Protein AF-A0ABD5VIL3-F1 (afdb_monomer_lite)

Sequence (957 aa):
MATGFDIGTRGFRVARGDPEAPAVSETSPLYLEIDDADFAETDLSKSALTTVRVGDATYVVGPDATRAAAAVGGTPERLLEHGVLADREGVADVFAALASDFLGDPEDGAEDDADGGDGDARLAYSVPGSTVDASLPTAAHRETVRRVLADLGYEPTPIASGFAVVYDALADANLTGVGVAVEAESTTVALVYYGVPVLAFSVAKGGDWVAEQAASATGEPVDQVRGVQARTTIESSGGGDAVEDALARGYDALVGDVVAATVEEATEGDVREGVSVPVVVGGEAAVPGVEVLAAGRFDECALDLRVTEAQLVDDPAVSVARGALAAAADDVDAFEDVTWGADGGFRGSGGIAAATTDDAPEDDAEDSSTRETDRDPEPVPESSATDSDGTATAAADDAAITKLFDRLANRDAEIADLTDRLDDVADRLAEIQADMATGERVDTVEDDVASVAGEVDRVDEDVERVEDAVDRVNEDVDRVEDEVEETQVGVADLQGELSALDDRLADVGDALDDLEARLAADVSDLEADVDGVDDDVAALGDDVAALDDDVTRVDEEIDALDSTVSTLDGEVDALDARAADAETVASLAADVESTRDAVDADLEALGEDLHAVENALDELDATVESVAGDVAAVDDRAGSLASTTERLDDRLAEHEERVDDVADRTESVADRTDAVTDRVAGLSERLDDRADDLSSRVDAVDSTVEDVQSTVEDVDDRVVALDDRMGGVTDDVDAVETDVAGVAERVDVVEGDVETVSDDVASVRADLDALADRVAEVDALGAADVDAADADALAAVRARLDDVESEVASLAADVEDATAKAADAETAADEADEAAANAASTASEAAEAATAASEDATAARETASEATDGVESVRSRVDALAADAATTADVEALADRVDALEDEEPGVGVTSAVAGAVGGGGVGAGALGLALGEAALGAGALVVGALVLAAVWARER

Structure (mmCIF, N/CA/C/O backbone):
data_AF-A0ABD5VIL3-F1
#
_entry.id   AF-A0ABD5VIL3-F1
#
loop_
_atom_site.group_PDB
_atom_site.id
_atom_site.type_symbol
_atom_site.label_atom_id
_atom_site.label_alt_id
_atom_site.label_comp_id
_atom_site.label_asym_id
_atom_site.label_entity_id
_atom_site.label_seq_id
_atom_site.pdbx_PDB_ins_code
_atom_site.Cartn_x
_atom_site.Cartn_y
_atom_site.Cartn_z
_atom_site.occupancy
_atom_site.B_iso_or_equiv
_atom_site.auth_seq_id
_atom_site.auth_comp_id
_atom_site.auth_asym_id
_atom_site.auth_atom_id
_atom_site.pdbx_PDB_model_num
ATOM 1 N N . MET A 1 1 ? 14.799 -20.018 -43.660 1.00 71.62 1 MET A N 1
ATOM 2 C CA . MET A 1 1 ? 15.387 -18.788 -43.065 1.00 71.62 1 MET A CA 1
ATOM 3 C C . MET A 1 1 ? 15.735 -19.085 -41.609 1.00 71.62 1 MET A C 1
ATOM 5 O O . MET A 1 1 ? 15.061 -19.938 -41.046 1.00 71.62 1 MET A O 1
ATOM 9 N N . ALA A 1 2 ? 16.753 -18.452 -41.016 1.00 88.56 2 ALA A N 1
ATOM 10 C CA . ALA A 1 2 ? 16.996 -18.553 -39.570 1.00 88.56 2 ALA A CA 1
ATOM 11 C C . ALA A 1 2 ? 16.084 -17.579 -38.799 1.00 88.56 2 ALA A C 1
ATOM 13 O O . ALA A 1 2 ? 15.708 -16.529 -39.329 1.00 88.56 2 ALA A O 1
ATOM 14 N N . THR A 1 3 ? 15.698 -17.911 -37.568 1.00 93.19 3 THR A N 1
ATOM 15 C CA . THR A 1 3 ? 14.897 -17.037 -36.691 1.00 93.19 3 THR A CA 1
ATOM 16 C C . THR A 1 3 ? 15.271 -17.270 -35.228 1.00 93.19 3 THR A C 1
ATOM 18 O O . THR A 1 3 ? 15.369 -18.414 -34.791 1.00 93.19 3 THR A O 1
ATOM 21 N N . GLY A 1 4 ? 15.470 -16.195 -34.467 1.00 94.50 4 GLY A N 1
ATOM 22 C CA . GLY A 1 4 ? 15.598 -16.250 -33.010 1.00 94.50 4 GLY A CA 1
ATOM 23 C C . GLY A 1 4 ? 14.305 -15.789 -32.353 1.00 94.50 4 GLY A C 1
ATOM 24 O O . GLY A 1 4 ? 13.817 -14.716 -32.700 1.00 94.50 4 GLY A O 1
ATOM 25 N N . PHE A 1 5 ? 13.743 -16.570 -31.432 1.00 95.31 5 PHE A N 1
ATOM 26 C CA . PHE A 1 5 ? 12.513 -16.228 -30.709 1.00 95.31 5 PHE A CA 1
ATOM 27 C C . PHE A 1 5 ? 12.740 -16.247 -29.193 1.00 95.31 5 PHE A C 1
ATOM 29 O O . PHE A 1 5 ? 12.802 -17.304 -28.571 1.00 95.31 5 PHE A O 1
ATOM 36 N N . ASP A 1 6 ? 12.845 -15.071 -28.588 1.00 95.50 6 ASP A N 1
ATOM 37 C CA . ASP A 1 6 ? 12.851 -14.916 -27.140 1.00 95.50 6 ASP A CA 1
ATOM 38 C C . ASP A 1 6 ? 11.422 -14.912 -26.568 1.00 95.50 6 ASP A C 1
ATOM 40 O O . ASP A 1 6 ? 10.549 -14.152 -27.001 1.00 95.50 6 ASP A O 1
ATOM 44 N N . ILE A 1 7 ? 11.207 -15.777 -25.580 1.00 93.25 7 ILE A N 1
ATOM 45 C CA . ILE A 1 7 ? 9.951 -16.034 -24.873 1.00 93.25 7 ILE A CA 1
ATOM 46 C C . ILE A 1 7 ? 10.071 -15.409 -23.467 1.00 93.25 7 ILE A C 1
ATOM 48 O O . ILE A 1 7 ? 9.975 -16.079 -22.440 1.00 93.25 7 ILE A O 1
ATOM 52 N N . GLY A 1 8 ? 10.339 -14.099 -23.437 1.00 89.88 8 GLY A N 1
ATOM 53 C CA . GLY A 1 8 ? 10.459 -13.291 -22.223 1.00 89.88 8 GLY A CA 1
ATOM 54 C C . GLY A 1 8 ? 9.113 -13.011 -21.543 1.00 89.88 8 GLY A C 1
ATOM 55 O O . GLY A 1 8 ? 8.037 -13.150 -22.131 1.00 89.88 8 GLY A O 1
ATOM 56 N N . THR A 1 9 ? 9.158 -12.616 -20.267 1.00 88.19 9 THR A N 1
ATOM 57 C CA . THR A 1 9 ? 7.954 -12.434 -19.426 1.00 88.19 9 THR A CA 1
ATOM 58 C C . THR A 1 9 ? 7.355 -11.031 -19.511 1.00 88.19 9 THR A C 1
ATOM 60 O O . THR A 1 9 ? 6.147 -10.874 -19.323 1.00 88.19 9 THR A O 1
ATOM 63 N N . ARG A 1 10 ? 8.165 -10.015 -19.839 1.00 87.12 10 ARG A N 1
ATOM 64 C CA . ARG A 1 10 ? 7.698 -8.663 -20.191 1.00 87.12 10 ARG A CA 1
ATOM 65 C C . ARG A 1 10 ? 7.470 -8.528 -21.703 1.00 87.12 10 ARG A C 1
ATOM 67 O O . ARG A 1 10 ? 6.524 -7.841 -22.090 1.00 87.12 10 ARG A O 1
ATOM 74 N N . GLY A 1 11 ? 8.264 -9.212 -22.534 1.00 90.38 11 GLY A N 1
ATOM 75 C CA . GLY A 1 11 ? 8.164 -9.162 -23.998 1.00 90.38 11 GLY A CA 1
ATOM 76 C C . GLY A 1 11 ? 8.485 -10.479 -24.709 1.00 90.38 11 GLY A C 1
ATOM 77 O O . GLY A 1 11 ? 9.416 -11.186 -24.344 1.00 90.38 11 GLY A O 1
ATOM 78 N N . PHE A 1 12 ? 7.737 -10.780 -25.770 1.00 93.62 12 PHE A N 1
ATOM 79 C CA . PHE A 1 12 ? 8.093 -11.782 -26.779 1.00 93.62 12 PHE A CA 1
ATOM 80 C C . PHE A 1 12 ? 8.856 -11.082 -27.904 1.00 93.62 12 PHE A C 1
ATOM 82 O O . PHE A 1 12 ? 8.304 -10.176 -28.532 1.00 93.62 12 PHE A O 1
ATOM 89 N N . ARG A 1 13 ? 10.098 -11.492 -28.185 1.00 94.75 13 ARG A N 1
ATOM 90 C CA . ARG A 1 13 ? 10.982 -10.804 -29.147 1.00 94.75 13 ARG A CA 1
ATOM 91 C C . ARG A 1 13 ? 11.446 -11.757 -30.231 1.00 94.75 13 ARG A C 1
ATOM 93 O O . ARG A 1 13 ? 11.899 -12.856 -29.942 1.00 94.75 13 ARG A O 1
ATOM 100 N N . VAL A 1 14 ? 11.351 -11.344 -31.488 1.00 95.19 14 VAL A N 1
ATOM 101 C CA . VAL A 1 14 ? 11.756 -12.168 -32.633 1.00 95.19 14 VAL A CA 1
ATOM 102 C C . VAL A 1 14 ? 12.789 -11.425 -33.464 1.00 95.19 14 VAL A C 1
ATOM 104 O O . VAL A 1 14 ? 12.495 -10.362 -34.010 1.00 95.19 14 VAL A O 1
ATOM 107 N N . ALA A 1 15 ? 13.979 -12.010 -33.574 1.00 94.06 15 ALA A N 1
ATOM 108 C CA . ALA A 1 15 ? 15.083 -11.545 -34.401 1.00 94.06 15 ALA A CA 1
ATOM 109 C C . ALA A 1 15 ? 15.103 -12.307 -35.738 1.00 94.06 15 ALA A C 1
ATOM 111 O O . ALA A 1 15 ? 15.056 -13.542 -35.766 1.00 94.06 15 ALA A O 1
ATOM 112 N N . ARG A 1 16 ? 15.183 -11.573 -36.853 1.00 92.19 16 ARG A N 1
ATOM 113 C CA . ARG A 1 16 ? 15.284 -12.114 -38.220 1.00 92.19 16 ARG A CA 1
ATOM 114 C C . ARG A 1 16 ? 16.323 -11.334 -39.034 1.00 92.19 16 ARG A C 1
ATOM 116 O O . ARG A 1 16 ? 16.580 -10.165 -38.758 1.00 92.19 16 ARG A O 1
ATOM 123 N N . GLY A 1 17 ? 16.850 -11.954 -40.088 1.00 86.19 17 GLY A N 1
ATOM 124 C CA . GLY A 1 17 ? 17.810 -11.329 -41.005 1.00 86.19 17 GLY A CA 1
ATOM 125 C C . GLY A 1 17 ? 19.252 -11.736 -40.713 1.00 86.19 17 GLY A C 1
ATOM 126 O O . GLY A 1 17 ? 19.514 -12.906 -40.441 1.00 86.19 17 GLY A O 1
ATOM 127 N N . ASP A 1 18 ? 20.171 -10.778 -40.818 1.00 83.88 18 ASP A N 1
ATOM 128 C CA . ASP A 1 18 ? 21.604 -10.981 -40.593 1.00 83.88 18 ASP A CA 1
ATOM 129 C C . ASP A 1 18 ? 21.911 -11.109 -39.085 1.00 83.88 18 ASP A C 1
ATOM 131 O O . ASP A 1 18 ? 21.490 -10.230 -38.331 1.00 83.88 18 ASP A O 1
ATOM 135 N N . PRO A 1 19 ? 22.619 -12.155 -38.613 1.00 80.38 19 PRO A N 1
ATOM 136 C CA . PRO A 1 19 ? 23.003 -12.279 -37.206 1.00 80.38 19 PRO A CA 1
ATOM 137 C C . PRO A 1 19 ? 23.867 -11.126 -36.671 1.00 80.38 19 PRO A C 1
ATOM 139 O O . PRO A 1 19 ? 23.778 -10.840 -35.480 1.00 80.38 19 PRO A O 1
ATOM 142 N N . GLU A 1 20 ? 24.662 -10.447 -37.509 1.00 76.69 20 GLU A N 1
ATOM 143 C CA . GLU A 1 20 ? 25.500 -9.310 -37.080 1.00 76.69 20 GLU A CA 1
ATOM 144 C C . GLU A 1 20 ? 24.693 -8.006 -36.909 1.00 76.69 20 GLU A C 1
ATOM 146 O O . GLU A 1 20 ? 25.120 -7.099 -36.194 1.00 76.69 20 GLU A O 1
ATOM 151 N N . ALA A 1 21 ? 23.526 -7.891 -37.555 1.00 82.25 21 ALA A N 1
ATOM 152 C CA . ALA A 1 21 ? 22.666 -6.703 -37.503 1.00 82.25 21 ALA A CA 1
ATOM 153 C C . ALA A 1 21 ? 21.168 -7.046 -37.700 1.00 82.25 21 ALA A C 1
ATOM 155 O O . ALA A 1 21 ? 20.560 -6.640 -38.699 1.00 82.25 21 ALA A O 1
ATOM 156 N N . PRO A 1 22 ? 20.545 -7.806 -36.780 1.00 88.12 22 PRO A N 1
ATOM 157 C CA . PRO A 1 22 ? 19.223 -8.375 -37.011 1.00 88.12 22 PRO A CA 1
ATOM 158 C C . PRO A 1 22 ? 18.081 -7.377 -36.822 1.00 88.12 22 PRO A C 1
ATOM 160 O O . PRO A 1 22 ? 18.090 -6.530 -35.929 1.00 88.12 22 PRO A O 1
ATOM 163 N N . ALA A 1 23 ? 17.023 -7.554 -37.611 1.00 91.00 23 ALA A N 1
ATOM 164 C CA . ALA A 1 23 ? 15.753 -6.882 -37.386 1.00 91.00 23 ALA A CA 1
ATOM 165 C C . ALA A 1 23 ? 15.010 -7.582 -36.238 1.00 91.00 23 ALA A C 1
ATOM 167 O O . ALA A 1 23 ? 14.543 -8.715 -36.393 1.00 91.00 23 ALA A O 1
ATOM 168 N N . VAL A 1 24 ? 14.902 -6.905 -35.093 1.00 92.44 24 VAL A N 1
ATOM 169 C CA . VAL A 1 24 ? 14.157 -7.385 -33.922 1.00 92.44 24 VAL A CA 1
ATOM 170 C C . VAL A 1 24 ? 12.773 -6.735 -33.876 1.00 92.44 24 VAL A C 1
ATOM 172 O O . VAL A 1 24 ? 12.634 -5.520 -34.001 1.00 92.44 24 VAL A O 1
ATOM 175 N N . SER A 1 25 ? 11.740 -7.553 -33.688 1.00 92.75 25 SER A N 1
ATOM 176 C CA . SER A 1 25 ? 10.362 -7.134 -33.403 1.00 92.75 25 SER A CA 1
ATOM 177 C C . SER A 1 25 ? 9.949 -7.598 -32.007 1.00 92.75 25 SER A C 1
ATOM 179 O O . SER A 1 25 ? 10.341 -8.696 -31.620 1.00 92.75 25 SER A O 1
ATOM 181 N N . GLU A 1 26 ? 9.119 -6.832 -31.288 1.00 93.25 26 GLU A N 1
ATOM 182 C CA . GLU A 1 26 ? 8.602 -7.179 -29.949 1.00 93.25 26 GLU A CA 1
ATOM 183 C C . GLU A 1 26 ? 7.061 -7.138 -29.894 1.00 93.25 26 GLU A C 1
ATOM 185 O O . GLU A 1 26 ? 6.428 -6.299 -30.539 1.00 93.25 26 GLU A O 1
ATOM 190 N N . THR A 1 27 ? 6.453 -8.042 -29.120 1.00 91.50 27 THR A N 1
ATOM 191 C CA . THR A 1 27 ? 5.025 -8.029 -28.760 1.00 91.50 27 THR A CA 1
ATOM 192 C C . THR A 1 27 ? 4.832 -8.379 -27.284 1.00 91.50 27 THR A C 1
ATOM 194 O O . THR A 1 27 ? 5.689 -8.997 -26.656 1.00 91.50 27 THR A O 1
ATOM 197 N N . SER A 1 28 ? 3.700 -7.983 -26.702 1.00 90.38 28 SER A N 1
ATOM 198 C CA . SER A 1 28 ? 3.435 -8.184 -25.274 1.00 90.38 28 SER A CA 1
ATOM 199 C C . SER A 1 28 ? 2.841 -9.578 -25.001 1.00 90.38 28 SER A C 1
ATOM 201 O O . SER A 1 28 ? 1.833 -9.917 -25.623 1.00 90.38 28 SER A O 1
ATOM 203 N N . PRO A 1 29 ? 3.377 -10.381 -24.060 1.00 91.75 29 PRO A N 1
ATOM 204 C CA . PRO A 1 29 ? 2.895 -11.730 -23.732 1.00 91.75 29 PRO A CA 1
ATOM 205 C C . PRO A 1 29 ? 1.650 -11.713 -22.823 1.00 91.75 29 PRO A C 1
ATOM 207 O O . PRO A 1 29 ? 1.523 -12.500 -21.880 1.00 91.75 29 PRO A O 1
ATOM 210 N N . LEU A 1 30 ? 0.734 -10.782 -23.095 1.00 92.19 30 LEU A N 1
ATOM 211 C CA . LEU A 1 30 ? -0.507 -10.573 -22.359 1.00 92.19 30 LEU A CA 1
ATOM 212 C C . LEU A 1 30 ? -1.706 -11.133 -23.124 1.00 92.19 30 LEU A C 1
ATOM 214 O O . LEU A 1 30 ? -1.739 -11.150 -24.358 1.00 92.19 30 LEU A O 1
ATOM 218 N N . TYR A 1 31 ? -2.723 -11.550 -22.376 1.00 92.38 31 TYR A N 1
ATOM 219 C CA . TYR A 1 31 ? -4.009 -11.964 -22.923 1.00 92.38 31 TYR A CA 1
ATOM 220 C C . TYR A 1 31 ? -5.173 -11.568 -22.005 1.00 92.38 31 TYR A C 1
ATOM 222 O O . TYR A 1 31 ? -4.970 -11.182 -20.855 1.00 92.38 31 TYR A O 1
ATOM 230 N N . LEU A 1 32 ? -6.399 -11.614 -22.521 1.00 91.25 32 LEU A N 1
ATOM 231 C CA . LEU A 1 32 ? -7.620 -11.322 -21.769 1.00 91.25 32 LEU A CA 1
ATOM 232 C C . LEU A 1 32 ? -8.758 -12.228 -22.245 1.00 91.25 32 LEU A C 1
ATOM 234 O O . LEU A 1 32 ? -9.073 -12.228 -23.436 1.00 91.25 32 LEU A O 1
ATOM 238 N N . GLU A 1 33 ? -9.397 -12.956 -21.327 1.00 90.19 33 GLU A N 1
ATOM 239 C CA . GLU A 1 33 ? -10.654 -13.667 -21.597 1.00 90.19 33 GLU A CA 1
ATOM 240 C C . GLU A 1 33 ? -11.823 -12.677 -21.691 1.00 90.19 33 GLU A C 1
ATOM 242 O O . GLU A 1 33 ? -11.960 -11.785 -20.851 1.00 90.19 33 GLU A O 1
ATOM 247 N N . ILE A 1 34 ? -12.671 -12.820 -22.712 1.00 85.94 34 ILE A N 1
ATOM 248 C CA . ILE A 1 34 ? -13.873 -12.002 -22.897 1.00 85.94 34 ILE A CA 1
ATOM 249 C C . ILE A 1 34 ? -15.059 -12.906 -23.241 1.00 85.94 34 ILE A C 1
ATOM 251 O O . ILE A 1 34 ? -15.019 -13.693 -24.191 1.00 85.94 34 ILE A O 1
ATOM 255 N N . ASP A 1 35 ? -16.150 -12.738 -22.496 1.00 82.81 35 ASP A N 1
ATOM 256 C CA . ASP A 1 35 ? -17.440 -13.349 -22.802 1.00 82.81 35 ASP A CA 1
ATOM 257 C C . ASP A 1 35 ? -17.930 -12.942 -24.206 1.00 82.81 35 ASP A C 1
ATOM 259 O O . ASP A 1 35 ? -17.919 -11.766 -24.584 1.00 82.81 35 ASP A O 1
ATOM 263 N N . ASP A 1 36 ? -18.464 -13.905 -24.964 1.00 74.81 36 ASP A N 1
ATOM 264 C CA . ASP A 1 36 ? -19.048 -13.690 -26.303 1.00 74.81 36 ASP A CA 1
ATOM 265 C C . ASP A 1 36 ? -20.119 -12.579 -26.330 1.00 74.81 36 ASP A C 1
ATOM 267 O O . ASP A 1 36 ? -20.383 -11.983 -27.377 1.00 74.81 36 ASP A O 1
ATOM 271 N N . ALA A 1 37 ? -20.760 -12.314 -25.186 1.00 75.25 37 ALA A N 1
ATOM 272 C CA . ALA A 1 37 ? -21.729 -11.237 -25.020 1.00 75.25 37 ALA A CA 1
ATOM 273 C C . ALA A 1 37 ? -21.052 -9.857 -24.994 1.00 75.25 37 ALA A C 1
ATOM 275 O O . ALA A 1 37 ? -21.412 -8.993 -25.795 1.00 75.25 37 ALA A O 1
ATOM 276 N N . ASP A 1 38 ? -20.049 -9.661 -24.137 1.00 74.06 38 ASP A N 1
ATOM 277 C CA . ASP A 1 38 ? -19.356 -8.377 -23.984 1.00 74.06 38 ASP A CA 1
ATOM 278 C C . ASP A 1 38 ? -18.498 -8.049 -25.212 1.00 74.06 38 ASP A C 1
ATOM 280 O O . ASP A 1 38 ? -18.461 -6.897 -25.657 1.00 74.06 38 ASP A O 1
ATOM 284 N N . PHE A 1 39 ? -17.909 -9.064 -25.855 1.00 73.31 39 PHE A N 1
ATOM 285 C CA . PHE A 1 39 ? -17.232 -8.907 -27.146 1.00 73.31 39 PHE A CA 1
ATOM 286 C C . PHE A 1 39 ? -18.183 -8.397 -28.250 1.00 73.31 39 PHE A C 1
ATOM 288 O O . PHE A 1 39 ? -17.772 -7.633 -29.127 1.00 73.31 39 PHE A O 1
ATOM 295 N N . ALA A 1 40 ? -19.466 -8.781 -28.200 1.00 70.50 40 ALA A N 1
ATOM 296 C CA . ALA A 1 40 ? -20.485 -8.413 -29.185 1.00 70.50 40 ALA A CA 1
ATOM 297 C C . ALA A 1 40 ? -21.246 -7.109 -28.868 1.00 70.50 40 ALA A C 1
ATOM 299 O O . ALA A 1 40 ? -21.656 -6.416 -29.806 1.00 70.50 40 ALA A O 1
ATOM 300 N N . GLU A 1 41 ? -21.452 -6.755 -27.592 1.00 65.31 41 GLU A N 1
ATOM 301 C CA . GLU A 1 41 ? -22.052 -5.464 -27.208 1.00 65.31 41 GLU A CA 1
ATOM 302 C C . GLU A 1 41 ? -21.042 -4.304 -27.309 1.00 65.31 41 GLU A C 1
ATOM 304 O O . GLU A 1 41 ? -21.436 -3.171 -27.606 1.00 65.31 41 GLU A O 1
ATOM 309 N N . THR A 1 42 ? -19.741 -4.577 -27.156 1.00 65.19 42 THR A N 1
ATOM 310 C CA . THR A 1 42 ? -18.672 -3.574 -27.291 1.00 65.19 42 THR A CA 1
ATOM 311 C C . THR A 1 42 ? -18.272 -3.348 -28.760 1.00 65.19 42 THR A C 1
ATOM 313 O O . THR A 1 42 ? -18.331 -4.245 -29.605 1.00 65.19 42 THR A O 1
ATOM 316 N N . ASP A 1 43 ? -17.789 -2.142 -29.091 1.00 64.44 43 ASP A N 1
ATOM 317 C CA . ASP A 1 43 ? -17.223 -1.819 -30.416 1.00 64.44 43 ASP A CA 1
ATOM 318 C C . ASP A 1 43 ? -15.954 -2.632 -30.778 1.00 64.44 43 ASP A C 1
ATOM 320 O O . ASP A 1 43 ? -15.535 -2.599 -31.935 1.00 64.44 43 ASP A O 1
ATOM 324 N N . LEU A 1 44 ? -15.397 -3.416 -29.838 1.00 68.19 44 LEU A N 1
ATOM 325 C CA . LEU A 1 44 ? -14.268 -4.342 -30.042 1.00 68.19 44 LEU A CA 1
ATOM 326 C C . LEU A 1 44 ? -14.478 -5.277 -31.244 1.00 68.19 44 LEU A C 1
ATOM 328 O O . LEU A 1 44 ? -13.567 -5.455 -32.050 1.00 68.19 44 LEU A O 1
ATOM 332 N N . SER A 1 45 ? -15.707 -5.768 -31.437 1.00 62.81 45 SER A N 1
ATOM 333 C CA . SER A 1 45 ? -16.130 -6.585 -32.589 1.00 62.81 45 SER A CA 1
ATOM 334 C C . SER A 1 45 ? -16.005 -5.908 -33.968 1.00 62.81 45 SER A C 1
ATOM 336 O O . SER A 1 45 ? -16.260 -6.547 -34.992 1.00 62.81 45 SER A O 1
ATOM 338 N N . LYS A 1 46 ? -15.659 -4.613 -34.025 1.00 60.22 46 LYS A N 1
ATOM 339 C CA . LYS A 1 46 ? -15.455 -3.837 -35.266 1.00 60.22 46 LYS A CA 1
ATOM 340 C C . LYS A 1 46 ? -14.003 -3.412 -35.490 1.00 60.22 46 LYS A C 1
ATOM 342 O O . LYS A 1 46 ? -13.674 -2.980 -36.596 1.00 60.22 46 LYS A O 1
ATOM 347 N N . SER A 1 47 ? -13.152 -3.507 -34.473 1.00 64.94 47 SER A N 1
ATOM 348 C CA . SER A 1 47 ? -11.700 -3.393 -34.622 1.00 64.94 47 SER A CA 1
ATOM 349 C C . SER A 1 47 ? -11.117 -4.696 -35.166 1.00 64.94 47 SER A C 1
ATOM 351 O O . SER A 1 47 ? -11.602 -5.778 -34.850 1.00 64.94 47 SER A O 1
ATOM 353 N N . ALA A 1 48 ? -10.041 -4.595 -35.948 1.00 68.00 48 ALA A N 1
ATOM 354 C CA . ALA A 1 48 ? -9.122 -5.716 -36.079 1.00 68.00 48 ALA A CA 1
ATOM 355 C C . ALA A 1 48 ? -8.423 -5.883 -34.721 1.00 68.00 48 ALA A C 1
ATOM 357 O O . ALA A 1 48 ? -7.785 -4.937 -34.250 1.00 68.00 48 ALA A O 1
ATOM 358 N N . LEU A 1 49 ? -8.642 -7.036 -34.090 1.00 77.56 49 LEU A N 1
ATOM 359 C CA . LEU A 1 49 ? -8.024 -7.462 -32.839 1.00 77.56 49 LEU A CA 1
ATOM 360 C C . LEU A 1 49 ? -7.538 -8.897 -33.024 1.00 77.56 49 LEU A C 1
ATOM 362 O O . LEU A 1 49 ? -8.323 -9.745 -33.470 1.00 77.56 49 LEU A O 1
ATOM 366 N N . THR A 1 50 ? -6.294 -9.184 -32.651 1.00 79.38 50 THR A N 1
ATOM 367 C CA . THR A 1 50 ? -5.801 -10.565 -32.639 1.00 79.38 50 THR A CA 1
ATOM 368 C C . THR A 1 50 ? -6.559 -11.339 -31.565 1.00 79.38 50 THR A C 1
ATOM 370 O O . THR A 1 50 ? -6.532 -10.999 -30.380 1.00 79.38 50 THR A O 1
ATOM 373 N N . THR A 1 51 ? -7.315 -12.348 -32.000 1.00 83.88 51 THR A N 1
ATOM 374 C CA . THR A 1 51 ? -8.264 -13.083 -31.159 1.00 83.88 51 THR A CA 1
ATOM 375 C C . THR A 1 51 ? -8.218 -14.575 -31.434 1.00 83.88 51 THR A C 1
ATOM 377 O O . THR A 1 51 ? -8.093 -15.018 -32.575 1.00 83.88 51 THR A O 1
ATOM 380 N N . VAL A 1 52 ? -8.366 -15.358 -30.370 1.00 84.38 52 VAL A N 1
ATOM 381 C CA . VAL A 1 52 ? -8.360 -16.821 -30.396 1.00 84.38 52 VAL A CA 1
ATOM 382 C C . VAL A 1 52 ? -9.550 -17.350 -29.617 1.00 84.38 52 VAL A C 1
ATOM 384 O O . VAL A 1 52 ? -9.917 -16.812 -28.576 1.00 84.38 52 VAL A O 1
ATOM 387 N N . ARG A 1 53 ? -10.179 -18.407 -30.129 1.00 80.69 53 ARG A N 1
ATOM 388 C CA . ARG A 1 53 ? -11.330 -19.032 -29.483 1.00 80.69 53 ARG A CA 1
ATOM 389 C C . ARG A 1 53 ? -10.958 -20.419 -28.986 1.00 80.69 53 ARG A C 1
ATOM 391 O O . ARG A 1 53 ? -10.714 -21.308 -29.801 1.00 80.69 53 ARG A O 1
ATOM 398 N N . VAL A 1 54 ? -10.963 -20.608 -27.669 1.00 79.25 54 VAL A N 1
ATOM 399 C CA . VAL A 1 54 ? -10.661 -21.896 -27.035 1.00 79.25 54 VAL A CA 1
ATOM 400 C C . VAL A 1 54 ? -11.938 -22.411 -26.378 1.00 79.25 54 VAL A C 1
ATOM 402 O O . VAL A 1 54 ? -12.469 -21.822 -25.440 1.00 79.25 54 VAL A O 1
ATOM 405 N N . GLY A 1 55 ? -12.491 -23.491 -26.934 1.00 77.00 55 GLY A N 1
ATOM 406 C CA . GLY A 1 55 ? -13.807 -23.994 -26.539 1.00 77.00 55 GLY A CA 1
ATOM 407 C C . GLY A 1 55 ? -14.920 -22.968 -26.790 1.00 77.00 55 GLY A C 1
ATOM 408 O O . GLY A 1 55 ? -15.179 -22.580 -27.934 1.00 77.00 55 GLY A O 1
ATOM 409 N N . ASP A 1 56 ? -15.594 -22.560 -25.715 1.00 75.31 56 ASP A N 1
ATOM 410 C CA . ASP A 1 56 ? -16.670 -21.565 -25.750 1.00 75.31 56 ASP A CA 1
ATOM 411 C C . ASP A 1 56 ? -16.186 -20.125 -25.465 1.00 75.31 56 ASP A C 1
ATOM 413 O O . ASP A 1 56 ? -16.932 -19.194 -25.766 1.00 75.31 56 ASP A O 1
ATOM 417 N N . ALA A 1 57 ? -14.958 -19.932 -24.962 1.00 81.19 57 ALA A N 1
ATOM 418 C CA . ALA A 1 57 ? -14.392 -18.628 -24.599 1.00 81.19 57 ALA A CA 1
ATOM 419 C C . ALA A 1 57 ? -13.608 -17.970 -25.753 1.00 81.19 57 ALA A C 1
ATOM 421 O O . ALA A 1 57 ? -13.006 -18.654 -26.589 1.00 81.19 57 ALA A O 1
ATOM 422 N N . THR A 1 58 ? -13.597 -16.634 -25.782 1.00 87.19 58 THR A N 1
ATOM 423 C CA . THR A 1 58 ? -12.863 -15.821 -26.764 1.00 87.19 58 THR A CA 1
ATOM 424 C C . THR A 1 58 ? -11.808 -14.984 -26.039 1.00 87.19 58 THR A C 1
ATOM 426 O O . THR A 1 58 ? -12.140 -14.183 -25.172 1.00 87.19 58 THR A O 1
ATOM 429 N N . TYR A 1 59 ? -10.538 -15.140 -26.408 1.00 88.81 59 TYR A N 1
ATOM 430 C CA . TYR A 1 59 ? -9.414 -14.413 -25.819 1.00 88.81 59 TYR A CA 1
ATOM 431 C C . TYR A 1 59 ? -8.869 -13.377 -26.803 1.00 88.81 59 TYR A C 1
ATOM 433 O O . TYR A 1 59 ? -8.684 -13.679 -27.985 1.00 88.81 59 TYR A O 1
ATOM 441 N N . VAL A 1 60 ? -8.577 -12.172 -26.315 1.00 89.19 60 VAL A N 1
ATOM 442 C CA . VAL A 1 60 ? -7.780 -11.161 -27.032 1.00 89.19 60 VAL A CA 1
ATOM 443 C C . VAL A 1 60 ? -6.328 -11.295 -26.576 1.00 89.19 60 VAL A C 1
ATOM 445 O O . VAL A 1 60 ? -6.087 -11.463 -25.381 1.00 89.19 60 VAL A O 1
ATOM 448 N N . VAL A 1 61 ? -5.367 -11.230 -27.499 1.00 89.69 61 VAL A N 1
ATOM 449 C CA . VAL A 1 61 ? -3.936 -11.463 -27.214 1.00 89.69 61 VAL A CA 1
ATOM 450 C C . VAL A 1 61 ? -3.055 -10.285 -27.623 1.00 89.69 61 VAL A C 1
ATOM 452 O O . VAL A 1 61 ? -3.464 -9.430 -28.410 1.00 89.69 61 VAL A O 1
ATOM 455 N N . GLY A 1 62 ? -1.827 -10.244 -27.108 1.00 86.44 62 GLY A N 1
ATOM 456 C CA . GLY A 1 62 ? -0.840 -9.244 -27.502 1.00 86.44 62 GLY A CA 1
ATOM 457 C C . GLY A 1 62 ? -1.123 -7.860 -26.899 1.00 86.44 62 GLY A C 1
ATOM 458 O O . GLY A 1 62 ? -1.808 -7.754 -25.876 1.00 86.44 62 GLY A O 1
ATOM 459 N N . PRO A 1 63 ? -0.668 -6.761 -27.537 1.00 82.50 63 PRO A N 1
ATOM 460 C CA . PRO A 1 63 ? -0.968 -5.397 -27.078 1.00 82.50 63 PRO A CA 1
ATOM 461 C C . PRO A 1 63 ? -2.477 -5.088 -27.049 1.00 82.50 63 PRO A C 1
ATOM 463 O O . PRO A 1 63 ? -2.922 -4.159 -26.370 1.00 82.50 63 PRO A O 1
ATOM 466 N N . ASP A 1 64 ? -3.282 -5.881 -27.756 1.00 86.94 64 ASP A N 1
ATOM 467 C CA . ASP A 1 64 ? -4.727 -5.713 -27.854 1.00 86.94 64 ASP A CA 1
ATOM 468 C C . ASP A 1 64 ? -5.471 -6.191 -26.607 1.00 86.94 64 ASP A C 1
ATOM 470 O O . ASP A 1 64 ? -6.554 -5.673 -26.327 1.00 86.94 64 ASP A O 1
ATOM 474 N N . ALA A 1 65 ? -4.875 -7.080 -25.804 1.00 88.31 65 ALA A N 1
ATOM 475 C CA . ALA A 1 65 ? -5.420 -7.486 -24.510 1.00 88.31 65 ALA A CA 1
ATOM 476 C C . ALA A 1 65 ? -5.613 -6.267 -23.590 1.00 88.31 65 ALA A C 1
ATOM 478 O O . ALA A 1 65 ? -6.691 -6.067 -23.031 1.00 88.31 65 ALA A O 1
ATOM 479 N N . THR A 1 66 ? -4.617 -5.378 -23.526 1.00 86.50 66 THR A N 1
ATOM 480 C CA . THR A 1 66 ? -4.677 -4.115 -22.770 1.00 86.50 66 THR A CA 1
ATOM 481 C C . THR A 1 66 ? -5.705 -3.140 -23.354 1.00 86.50 66 THR A C 1
ATOM 483 O O . THR A 1 66 ? -6.439 -2.490 -22.604 1.00 86.50 66 THR A O 1
ATOM 486 N N . ARG A 1 67 ? -5.827 -3.067 -24.691 1.00 83.19 67 ARG A N 1
ATOM 487 C CA . ARG A 1 67 ? -6.847 -2.233 -25.360 1.00 83.19 67 ARG A CA 1
ATOM 488 C C . ARG A 1 67 ? -8.270 -2.722 -25.069 1.00 83.19 67 ARG A C 1
ATOM 490 O O . ARG A 1 67 ? -9.170 -1.901 -24.903 1.00 83.19 67 ARG A O 1
ATOM 497 N N . ALA A 1 68 ? -8.472 -4.036 -24.996 1.00 85.31 68 ALA A N 1
ATOM 498 C CA . ALA A 1 68 ? -9.759 -4.644 -24.688 1.00 85.31 68 ALA A CA 1
ATOM 499 C C . ALA A 1 68 ? -10.104 -4.564 -23.192 1.00 85.31 68 ALA A C 1
ATOM 501 O O . ALA A 1 68 ? -11.238 -4.228 -22.853 1.00 85.31 68 ALA A O 1
ATOM 502 N N . ALA A 1 69 ? -9.126 -4.767 -22.302 1.00 87.94 69 ALA A N 1
ATOM 503 C CA . ALA A 1 69 ? -9.284 -4.665 -20.849 1.00 87.94 69 ALA A CA 1
ATOM 504 C C . ALA A 1 69 ? -9.854 -3.303 -20.432 1.00 87.94 69 ALA A C 1
ATOM 506 O O . ALA A 1 69 ? -10.852 -3.239 -19.712 1.00 87.94 69 ALA A O 1
ATOM 507 N N . ALA A 1 70 ? -9.304 -2.219 -20.990 1.00 84.56 70 ALA A N 1
ATOM 508 C CA . ALA A 1 70 ? -9.785 -0.854 -20.777 1.00 84.56 70 ALA A CA 1
ATOM 509 C C . ALA A 1 70 ? -11.210 -0.587 -21.313 1.00 84.56 70 ALA A C 1
ATOM 511 O O . ALA A 1 70 ? -11.829 0.405 -20.925 1.00 84.56 70 ALA A O 1
ATOM 512 N N . ALA A 1 71 ? -11.735 -1.440 -22.200 1.00 83.25 71 ALA A N 1
ATOM 513 C CA . ALA A 1 71 ? -13.076 -1.316 -22.773 1.00 83.25 71 ALA A CA 1
ATOM 514 C C . ALA A 1 71 ? -14.138 -2.151 -22.033 1.00 83.25 71 ALA A C 1
ATOM 516 O O . ALA A 1 71 ? -15.276 -1.695 -21.929 1.00 83.25 71 ALA A O 1
ATOM 517 N N . VAL A 1 72 ? -13.780 -3.332 -21.506 1.00 84.31 72 VAL A N 1
ATOM 518 C CA . VAL A 1 72 ? -14.705 -4.218 -20.758 1.00 84.31 72 VAL A CA 1
ATOM 519 C C . VAL A 1 72 ? -14.583 -4.108 -19.231 1.00 84.31 72 VAL A C 1
ATOM 521 O O . VAL A 1 72 ? -15.481 -4.542 -18.516 1.00 84.31 72 VAL A O 1
ATOM 524 N N . GLY A 1 73 ? -13.515 -3.490 -18.714 1.00 79.88 73 GLY A N 1
ATOM 525 C CA . GLY A 1 73 ? -13.271 -3.337 -17.273 1.00 79.88 73 GLY A CA 1
ATOM 526 C C . GLY A 1 73 ? -12.566 -4.530 -16.616 1.00 79.88 73 GLY A C 1
ATOM 527 O O . GLY A 1 73 ? -12.789 -4.785 -15.435 1.00 79.88 73 GLY A O 1
ATOM 528 N N . GLY A 1 74 ? -11.746 -5.260 -17.379 1.00 83.12 74 GLY A N 1
ATOM 529 C CA . GLY A 1 74 ? -10.899 -6.353 -16.885 1.00 83.12 74 GLY A CA 1
ATOM 530 C C . GLY A 1 74 ? -9.435 -5.940 -16.686 1.00 83.12 74 GLY A C 1
ATOM 531 O O . GLY A 1 74 ? -9.073 -4.782 -16.896 1.00 83.12 74 GLY A O 1
ATOM 532 N N . THR A 1 75 ? -8.587 -6.914 -16.353 1.00 87.31 75 THR A N 1
ATOM 533 C CA . THR A 1 75 ? -7.123 -6.772 -16.257 1.00 87.31 75 THR A CA 1
ATOM 534 C C . THR A 1 75 ? -6.474 -7.823 -17.163 1.00 87.31 75 THR A C 1
ATOM 536 O O . THR A 1 75 ? -6.889 -8.977 -17.079 1.00 87.31 75 THR A O 1
ATOM 539 N N . PRO A 1 76 ? -5.490 -7.485 -18.020 1.00 90.31 76 PRO A N 1
ATOM 540 C CA . PRO A 1 76 ? -4.773 -8.485 -18.811 1.00 90.31 76 PRO A CA 1
ATOM 541 C C . PRO A 1 76 ? -3.947 -9.423 -17.925 1.00 90.31 76 PRO A C 1
ATOM 543 O O . PRO A 1 76 ? -3.340 -8.989 -16.945 1.00 90.31 76 PRO A O 1
ATOM 546 N N . GLU A 1 77 ? -3.872 -10.691 -18.305 1.00 91.38 77 GLU A N 1
ATOM 547 C CA . GLU A 1 77 ? -3.101 -11.723 -17.615 1.00 91.38 77 GLU A CA 1
ATOM 548 C C . GLU A 1 77 ? -1.806 -12.050 -18.376 1.00 91.38 77 GLU A C 1
ATOM 550 O O . GLU A 1 77 ? -1.775 -12.005 -19.608 1.00 91.38 77 GLU A O 1
ATOM 555 N N . ARG A 1 78 ? -0.730 -12.401 -17.654 1.00 90.50 78 ARG A N 1
ATOM 556 C CA . ARG A 1 78 ? 0.521 -12.900 -18.257 1.00 90.50 78 ARG A CA 1
ATOM 557 C C . ARG A 1 78 ? 0.318 -14.336 -18.769 1.00 90.50 78 ARG A C 1
ATOM 559 O O . ARG A 1 78 ? -0.307 -15.156 -18.088 1.00 90.50 78 ARG A O 1
ATOM 566 N N . LEU A 1 79 ? 0.851 -14.639 -19.959 1.00 91.38 79 LEU A N 1
ATOM 567 C CA . LEU A 1 79 ? 0.942 -16.006 -20.508 1.00 91.38 79 LEU A CA 1
ATOM 568 C C . LEU A 1 79 ? 2.010 -16.857 -19.807 1.00 91.38 79 LEU A C 1
ATOM 570 O O . LEU A 1 79 ? 1.884 -18.083 -19.746 1.00 91.38 79 LEU A O 1
ATOM 574 N N . LEU A 1 80 ? 3.062 -16.204 -19.310 1.00 90.81 80 LEU A N 1
ATOM 575 C CA . LEU A 1 80 ? 4.155 -16.827 -18.577 1.00 90.81 80 LEU A CA 1
ATOM 576 C C . LEU A 1 80 ? 4.081 -16.491 -17.085 1.00 90.81 80 LEU A C 1
ATOM 578 O O . LEU A 1 80 ? 3.675 -15.394 -16.708 1.00 90.81 80 LEU A O 1
ATOM 582 N N . GLU A 1 81 ? 4.535 -17.434 -16.268 1.00 86.62 81 GLU A N 1
ATOM 583 C CA . GLU A 1 81 ? 4.778 -17.305 -14.832 1.00 86.62 81 GLU A CA 1
ATOM 584 C C . GLU A 1 81 ? 6.160 -17.922 -14.549 1.00 86.62 81 GLU A C 1
ATOM 586 O O . GLU A 1 81 ? 6.413 -19.079 -14.887 1.00 86.62 81 GLU A O 1
ATOM 591 N N . HIS A 1 82 ? 7.088 -17.152 -13.982 1.00 81.50 82 HIS A N 1
ATOM 592 C CA . HIS A 1 82 ? 8.497 -17.520 -13.777 1.00 81.50 82 HIS A CA 1
ATOM 593 C C . HIS A 1 82 ? 9.216 -18.010 -15.052 1.00 81.50 82 HIS A C 1
ATOM 595 O O . HIS A 1 82 ? 10.037 -18.928 -15.012 1.00 81.50 82 HIS A O 1
ATOM 601 N N . GLY A 1 83 ? 8.889 -17.408 -16.200 1.00 83.06 83 GLY A N 1
ATOM 602 C CA . GLY A 1 83 ? 9.465 -17.760 -17.506 1.00 83.06 83 GLY A CA 1
ATOM 603 C C . GLY A 1 83 ? 8.917 -19.042 -18.147 1.00 83.06 83 GLY A C 1
ATOM 604 O O . GLY A 1 83 ? 9.366 -19.410 -19.228 1.00 83.06 83 GLY A O 1
ATOM 605 N N . VAL A 1 84 ? 7.948 -19.729 -17.530 1.00 88.94 84 VAL A N 1
ATOM 606 C CA . VAL A 1 84 ? 7.266 -20.894 -18.124 1.00 88.94 84 VAL A CA 1
ATOM 607 C C . VAL A 1 84 ? 5.800 -20.588 -18.413 1.00 88.94 84 VAL A C 1
ATOM 609 O O . VAL A 1 84 ? 5.192 -19.757 -17.750 1.00 88.94 84 VAL A O 1
ATOM 612 N N . LEU A 1 85 ? 5.209 -21.267 -19.401 1.00 91.00 85 LEU A N 1
ATOM 613 C CA . LEU A 1 85 ? 3.770 -21.153 -19.686 1.00 91.00 85 LEU A CA 1
ATOM 614 C C . LEU A 1 85 ? 2.957 -21.557 -18.451 1.00 91.00 85 LEU A C 1
ATOM 616 O O . LEU A 1 85 ? 3.194 -22.624 -17.880 1.00 91.00 85 LEU A O 1
ATOM 620 N N . ALA A 1 86 ? 1.994 -20.717 -18.075 1.00 89.06 86 ALA A N 1
ATOM 621 C CA . ALA A 1 86 ? 1.147 -20.949 -16.912 1.00 89.06 86 ALA A CA 1
ATOM 622 C C . ALA A 1 86 ? 0.316 -22.242 -17.044 1.00 89.06 86 ALA A C 1
ATOM 624 O O . ALA A 1 86 ? -0.272 -22.509 -18.095 1.00 89.06 86 ALA A O 1
ATOM 625 N N . ASP A 1 87 ? 0.219 -23.026 -15.962 1.00 84.75 87 ASP A N 1
ATOM 626 C CA . ASP A 1 87 ? -0.533 -24.296 -15.910 1.00 84.75 87 ASP A CA 1
ATOM 627 C C . ASP A 1 87 ? -2.047 -24.040 -15.757 1.00 84.75 87 ASP A C 1
ATOM 629 O O . ASP A 1 87 ? -2.665 -24.304 -14.722 1.00 84.75 87 ASP A O 1
ATOM 633 N N . ARG A 1 88 ? -2.634 -23.420 -16.787 1.00 86.25 88 ARG A N 1
ATOM 634 C CA . ARG A 1 88 ? -4.033 -22.972 -16.846 1.00 86.25 88 ARG A CA 1
ATOM 635 C C . ARG A 1 88 ? -4.677 -23.425 -18.164 1.00 86.25 88 ARG A C 1
ATOM 637 O O . ARG A 1 88 ? -4.025 -23.487 -19.206 1.00 86.25 88 ARG A O 1
ATOM 644 N N . GLU A 1 89 ? -5.962 -23.788 -18.119 1.00 82.00 89 GLU A N 1
ATOM 645 C CA . GLU A 1 89 ? -6.676 -24.323 -19.290 1.00 82.00 89 GLU A CA 1
ATOM 646 C C . GLU A 1 89 ? -6.708 -23.283 -20.427 1.00 82.00 89 GLU A C 1
ATOM 648 O O . GLU A 1 89 ? -6.937 -22.101 -20.196 1.00 82.00 89 GLU A O 1
ATOM 653 N N . GLY A 1 90 ? -6.409 -23.717 -21.654 1.00 83.62 90 GLY A N 1
ATOM 654 C CA . GLY A 1 90 ? -6.361 -22.863 -22.846 1.00 83.62 90 GLY A CA 1
ATOM 655 C C . GLY A 1 90 ? -5.078 -22.047 -23.065 1.00 83.62 90 GLY A C 1
ATOM 656 O O . GLY A 1 90 ? -4.807 -21.707 -24.214 1.00 83.62 90 GLY A O 1
ATOM 657 N N . VAL A 1 91 ? -4.228 -21.802 -22.056 1.00 89.44 91 VAL A N 1
ATOM 658 C CA . VAL A 1 91 ? -3.013 -20.956 -22.205 1.00 89.44 91 VAL A CA 1
ATOM 659 C C . VAL A 1 91 ? -2.084 -21.420 -23.336 1.00 89.44 91 VAL A C 1
ATOM 661 O O . VAL A 1 91 ? -1.534 -20.592 -24.058 1.00 89.44 91 VAL A O 1
ATOM 664 N N . ALA A 1 92 ? -1.958 -22.731 -23.564 1.00 88.06 92 ALA A N 1
ATOM 665 C CA . ALA A 1 92 ? -1.164 -23.276 -24.670 1.00 88.06 92 ALA A CA 1
ATOM 666 C C . ALA A 1 92 ? -1.733 -22.947 -26.068 1.00 88.06 92 ALA A C 1
ATOM 668 O O . ALA A 1 92 ? -0.965 -22.769 -27.013 1.00 88.06 92 ALA A O 1
ATOM 669 N N . ASP A 1 93 ? -3.058 -22.850 -26.205 1.00 88.19 93 ASP A N 1
ATOM 670 C CA . ASP A 1 93 ? -3.733 -22.466 -27.451 1.00 88.19 93 ASP A CA 1
ATOM 671 C C . ASP A 1 93 ? -3.717 -20.938 -27.640 1.00 88.19 93 ASP A C 1
ATOM 673 O O . ASP A 1 93 ? -3.587 -20.446 -28.762 1.00 88.19 93 ASP A O 1
ATOM 677 N N . VAL A 1 94 ? -3.769 -20.177 -26.539 1.00 90.69 94 VAL A N 1
ATOM 678 C CA . VAL A 1 94 ? -3.606 -18.715 -26.547 1.00 90.69 94 VAL A CA 1
ATOM 679 C C . VAL A 1 94 ? -2.178 -18.322 -26.946 1.00 90.69 94 VAL A C 1
ATOM 681 O O . VAL A 1 94 ? -1.998 -17.462 -27.811 1.00 90.69 94 VAL A O 1
ATOM 684 N N . PHE A 1 95 ? -1.165 -19.011 -26.408 1.00 92.50 95 PHE A N 1
ATOM 685 C CA . PHE A 1 95 ? 0.225 -18.897 -26.856 1.00 92.50 95 PHE A CA 1
ATOM 686 C C . PHE A 1 95 ? 0.373 -19.250 -28.342 1.00 92.50 95 PHE A C 1
ATOM 688 O O . PHE A 1 95 ? 1.028 -18.511 -29.070 1.00 92.50 95 PHE A O 1
ATOM 695 N N . ALA A 1 96 ? -0.270 -20.324 -28.817 1.00 89.12 96 ALA A N 1
ATOM 696 C CA . ALA A 1 96 ? -0.208 -20.715 -30.226 1.00 89.12 96 ALA A CA 1
ATOM 697 C C . ALA A 1 96 ? -0.770 -19.650 -31.176 1.00 89.12 96 ALA A C 1
ATOM 699 O O . ALA A 1 96 ? -0.184 -19.405 -32.229 1.00 89.12 96 ALA A O 1
ATOM 700 N N . ALA A 1 97 ? -1.859 -18.976 -30.803 1.00 87.12 97 ALA A N 1
ATOM 701 C CA . ALA A 1 97 ? -2.406 -17.889 -31.609 1.00 87.12 97 ALA A CA 1
ATOM 702 C C . ALA A 1 97 ? -1.523 -16.633 -31.605 1.00 87.12 97 ALA A C 1
ATOM 704 O O . ALA A 1 97 ? -1.302 -16.057 -32.668 1.00 87.12 97 ALA A O 1
ATOM 705 N N . LEU A 1 98 ? -0.979 -16.231 -30.448 1.00 89.12 98 LEU A N 1
ATOM 706 C CA . LEU A 1 98 ? -0.052 -15.094 -30.376 1.00 89.12 98 LEU A CA 1
ATOM 707 C C . LEU A 1 98 ? 1.250 -15.381 -31.143 1.00 89.12 98 LEU A C 1
ATOM 709 O O . LEU A 1 98 ? 1.733 -14.520 -31.872 1.00 89.12 98 LEU A O 1
ATOM 713 N N . ALA A 1 99 ? 1.785 -16.601 -31.033 1.00 89.44 99 ALA A N 1
ATOM 714 C CA . ALA A 1 99 ? 2.940 -17.044 -31.806 1.00 89.44 99 ALA A CA 1
ATOM 715 C C . ALA A 1 99 ? 2.642 -17.055 -33.315 1.00 89.44 99 ALA A C 1
ATOM 717 O O . ALA A 1 99 ? 3.462 -16.570 -34.087 1.00 89.44 99 ALA A O 1
ATOM 718 N N . SER A 1 100 ? 1.465 -17.528 -33.742 1.00 86.81 100 SER A N 1
ATOM 719 C CA . SER A 1 100 ? 1.056 -17.528 -35.155 1.00 86.81 100 SER A CA 1
ATOM 720 C C . SER A 1 100 ? 0.953 -16.119 -35.749 1.00 86.81 100 SER A C 1
ATOM 722 O O . SER A 1 100 ? 1.409 -15.904 -36.868 1.00 86.81 100 SER A O 1
ATOM 724 N N . ASP A 1 101 ? 0.368 -15.169 -35.014 1.00 85.94 101 ASP A N 1
ATOM 725 C CA . ASP A 1 101 ? 0.180 -13.776 -35.455 1.00 85.94 101 ASP A CA 1
ATOM 726 C C . ASP A 1 101 ? 1.510 -12.999 -35.524 1.00 85.94 101 ASP A C 1
ATOM 728 O O . ASP A 1 101 ? 1.674 -12.098 -36.343 1.00 85.94 101 ASP A O 1
ATOM 732 N N . PHE A 1 102 ? 2.480 -13.367 -34.679 1.00 88.69 102 PHE A N 1
ATOM 733 C CA . PHE A 1 102 ? 3.743 -12.643 -34.508 1.00 88.69 102 PHE A CA 1
ATOM 734 C C . PHE A 1 102 ? 4.943 -13.248 -35.262 1.00 88.69 102 PHE A C 1
ATOM 736 O O . PHE A 1 102 ? 5.832 -12.521 -35.725 1.00 88.69 102 PHE A O 1
ATOM 743 N N . LEU A 1 103 ? 4.986 -14.576 -35.410 1.00 87.69 103 LEU A N 1
ATOM 744 C CA . LEU A 1 103 ? 5.987 -15.263 -36.230 1.00 87.69 103 LEU A CA 1
ATOM 745 C C . LEU A 1 103 ? 5.625 -15.208 -37.720 1.00 87.69 103 LEU A C 1
ATOM 747 O O . LEU A 1 103 ? 6.517 -14.947 -38.533 1.00 87.69 103 LEU A O 1
ATOM 751 N N . GLY A 1 104 ? 4.334 -15.354 -38.041 1.00 80.62 104 GLY A N 1
ATOM 752 C CA . GLY A 1 104 ? 3.822 -15.517 -39.403 1.00 80.62 104 GLY A CA 1
ATOM 753 C C . GLY A 1 104 ? 3.994 -16.943 -39.940 1.00 80.62 104 GLY A C 1
ATOM 754 O O . GLY A 1 104 ? 4.527 -17.819 -39.258 1.00 80.62 104 GLY A O 1
ATOM 755 N N . ASP A 1 105 ? 3.550 -17.169 -41.178 1.00 74.94 105 ASP A N 1
ATOM 756 C CA . ASP A 1 105 ? 3.922 -18.366 -41.939 1.00 74.94 105 ASP A CA 1
ATOM 757 C C . ASP A 1 105 ? 5.380 -18.225 -42.440 1.00 74.94 105 ASP A C 1
ATOM 759 O O . ASP A 1 105 ? 5.777 -17.141 -42.885 1.00 74.94 105 ASP A O 1
ATOM 763 N N . PRO A 1 106 ? 6.194 -19.298 -42.447 1.00 70.81 106 PRO A N 1
ATOM 764 C CA . PRO A 1 106 ? 7.616 -19.226 -42.806 1.00 70.81 106 PRO A CA 1
ATOM 765 C C . PRO A 1 106 ? 7.923 -18.903 -44.286 1.00 70.81 106 PRO A C 1
ATOM 767 O O . PRO A 1 106 ? 9.098 -18.777 -44.637 1.00 70.81 106 PRO A O 1
ATOM 770 N N . GLU A 1 107 ? 6.914 -18.770 -45.158 1.00 57.31 107 GLU A N 1
ATOM 771 C CA . GLU A 1 107 ? 7.084 -18.523 -46.604 1.00 57.31 107 GLU A CA 1
ATOM 772 C C . GLU A 1 107 ? 7.020 -17.032 -47.019 1.00 57.31 107 GLU A C 1
ATOM 774 O O . GLU A 1 107 ? 7.529 -16.684 -48.084 1.00 57.31 107 GLU A O 1
ATOM 779 N N . ASP A 1 108 ? 6.461 -16.127 -46.202 1.00 49.44 108 ASP A N 1
ATOM 780 C CA . ASP A 1 108 ? 6.138 -14.738 -46.614 1.00 49.44 108 ASP A CA 1
ATOM 781 C C . ASP A 1 108 ? 7.351 -13.772 -46.705 1.00 49.44 108 ASP A C 1
ATOM 783 O O . ASP A 1 108 ? 7.195 -12.589 -47.013 1.00 49.44 108 ASP A O 1
ATOM 787 N N . GLY A 1 109 ? 8.574 -14.251 -46.445 1.00 46.94 109 GLY A N 1
ATOM 788 C CA . GLY A 1 109 ? 9.794 -13.428 -46.380 1.00 46.94 109 GLY A CA 1
ATOM 789 C C . GLY A 1 109 ? 10.723 -13.465 -47.603 1.00 46.94 109 GLY A C 1
ATOM 790 O O . GLY A 1 109 ? 11.770 -12.823 -47.563 1.00 46.94 109 GLY A O 1
ATOM 791 N N . ALA A 1 110 ? 10.404 -14.231 -48.652 1.00 43.62 110 ALA A N 1
ATOM 792 C CA . ALA A 1 110 ? 11.363 -14.610 -49.699 1.00 43.62 110 ALA A CA 1
ATOM 793 C C . ALA A 1 110 ? 11.071 -14.012 -51.096 1.00 43.62 110 ALA A C 1
ATOM 795 O O . ALA A 1 110 ? 10.677 -14.725 -52.022 1.00 43.62 110 ALA A O 1
ATOM 796 N N . GLU A 1 111 ? 11.347 -12.716 -51.281 1.00 38.47 111 GLU A N 1
ATOM 797 C CA . GLU A 1 111 ? 11.707 -12.179 -52.605 1.00 38.47 111 GLU A CA 1
ATOM 798 C C . GLU A 1 111 ? 13.243 -12.059 -52.705 1.00 38.47 111 GLU A C 1
ATOM 800 O O . GLU A 1 111 ? 13.895 -11.637 -51.756 1.00 38.47 111 GLU A O 1
ATOM 805 N N . ASP A 1 112 ? 13.803 -12.445 -53.858 1.00 40.69 112 ASP A N 1
ATOM 806 C CA . ASP A 1 112 ? 15.239 -12.436 -54.197 1.00 40.69 112 ASP A CA 1
ATOM 807 C C . ASP A 1 112 ? 16.201 -13.256 -53.299 1.00 40.69 112 ASP A C 1
ATOM 809 O O . ASP A 1 112 ? 17.157 -12.724 -52.742 1.00 40.69 112 ASP A O 1
ATOM 813 N N . ASP A 1 113 ? 16.083 -14.593 -53.331 1.00 38.03 113 ASP A N 1
ATOM 814 C CA . ASP A 1 113 ? 17.299 -15.420 -53.451 1.00 38.03 113 ASP A CA 1
ATOM 815 C C . ASP A 1 113 ? 17.085 -16.683 -54.312 1.00 38.03 113 ASP A C 1
ATOM 817 O O . ASP A 1 113 ? 15.973 -17.208 -54.418 1.00 38.03 113 ASP A O 1
ATOM 821 N N . ALA A 1 114 ? 18.129 -17.123 -55.022 1.00 40.22 114 ALA A N 1
ATOM 822 C CA . ALA A 1 114 ? 17.977 -17.875 -56.278 1.00 40.22 114 ALA A CA 1
ATOM 823 C C . ALA A 1 114 ? 18.638 -19.269 -56.327 1.00 40.22 114 ALA A C 1
ATOM 825 O O . ALA A 1 114 ? 19.029 -19.715 -57.411 1.00 40.22 114 ALA A O 1
ATOM 826 N N . ASP A 1 115 ? 18.709 -19.991 -55.204 1.00 43.66 115 ASP A N 1
ATOM 827 C CA . ASP A 1 115 ? 19.086 -21.413 -55.188 1.00 43.66 115 ASP A CA 1
ATOM 828 C C . ASP A 1 115 ? 18.104 -22.259 -54.356 1.00 43.66 115 ASP A C 1
ATOM 830 O O . ASP A 1 115 ? 17.847 -22.000 -53.183 1.00 43.66 115 ASP A O 1
ATOM 834 N N . GLY A 1 116 ? 17.500 -23.265 -54.995 1.00 40.62 116 GLY A N 1
ATOM 835 C CA . GLY A 1 116 ? 16.370 -24.012 -54.438 1.00 40.62 116 GLY A CA 1
ATOM 836 C C . GLY A 1 116 ? 16.793 -25.234 -53.627 1.00 40.62 116 GLY A C 1
ATOM 837 O O . GLY A 1 116 ? 16.979 -26.310 -54.200 1.00 40.62 116 GLY A O 1
ATOM 838 N N . GLY A 1 117 ? 16.885 -25.081 -52.306 1.00 40.31 117 GLY A N 1
ATOM 839 C CA . GLY A 1 117 ? 16.965 -26.189 -51.351 1.00 40.31 117 GLY A CA 1
ATOM 840 C C . GLY A 1 117 ? 15.657 -26.379 -50.579 1.00 40.31 117 GLY A C 1
ATOM 841 O O . GLY A 1 117 ? 15.003 -25.399 -50.230 1.00 40.31 117 GLY A O 1
ATOM 842 N N . ASP A 1 118 ? 15.302 -27.631 -50.269 1.00 45.31 118 ASP A N 1
ATOM 843 C CA . ASP A 1 118 ? 14.441 -27.934 -49.120 1.00 45.31 118 ASP A CA 1
ATOM 844 C C . ASP A 1 118 ? 15.187 -27.444 -47.864 1.00 45.31 118 ASP A C 1
ATOM 846 O O . ASP A 1 118 ? 16.177 -28.051 -47.452 1.00 45.31 118 ASP A O 1
ATOM 850 N N . GLY A 1 119 ? 14.781 -26.289 -47.337 1.00 49.78 119 GLY A N 1
ATOM 851 C CA . GLY A 1 119 ? 15.421 -25.624 -46.206 1.00 49.78 119 GLY A CA 1
ATOM 852 C C . GLY A 1 119 ? 14.379 -25.235 -45.174 1.00 49.78 119 GLY A C 1
ATOM 853 O O . GLY A 1 119 ? 13.832 -24.132 -45.242 1.00 49.78 119 GLY A O 1
ATOM 854 N N . ASP A 1 120 ? 14.115 -26.151 -44.243 1.00 62.22 120 ASP A N 1
ATOM 855 C CA . ASP A 1 120 ? 13.178 -25.961 -43.139 1.00 62.22 120 ASP A CA 1
ATOM 856 C C . ASP A 1 120 ? 13.465 -24.656 -42.370 1.00 62.22 120 ASP A C 1
ATOM 858 O O . ASP A 1 120 ? 14.596 -24.151 -42.308 1.00 62.22 120 ASP A O 1
ATOM 862 N N . ALA A 1 121 ? 12.416 -24.047 -41.814 1.00 81.38 121 ALA A N 1
ATOM 863 C CA . ALA A 1 121 ? 12.525 -22.760 -41.137 1.00 81.38 121 ALA A CA 1
ATOM 864 C C . ALA A 1 121 ? 13.120 -22.938 -39.731 1.00 81.38 121 ALA A C 1
ATOM 866 O O . ALA A 1 121 ? 12.405 -22.968 -38.730 1.00 81.38 121 ALA A O 1
ATOM 867 N N . ARG A 1 122 ? 14.448 -23.093 -39.676 1.00 89.50 122 ARG A N 1
ATOM 868 C CA . ARG A 1 122 ? 15.238 -23.237 -38.447 1.00 89.50 122 ARG A CA 1
ATOM 869 C C . ARG A 1 122 ? 14.985 -22.059 -37.506 1.00 89.50 122 ARG A C 1
ATOM 871 O O . ARG A 1 122 ? 15.312 -20.913 -37.826 1.00 89.50 122 ARG A O 1
ATOM 878 N N . LEU A 1 123 ? 14.415 -22.352 -36.343 1.00 92.56 123 LEU A N 1
ATOM 879 C CA . LEU A 1 123 ? 14.070 -21.369 -35.326 1.00 92.56 123 LEU A CA 1
ATOM 880 C C . LEU A 1 123 ? 14.637 -21.828 -33.987 1.00 92.56 123 LEU A C 1
ATOM 882 O O . LEU A 1 123 ? 14.242 -22.873 -33.474 1.00 92.56 123 LEU A O 1
ATOM 886 N N . ALA A 1 124 ? 15.534 -21.047 -33.391 1.00 93.38 124 ALA A N 1
ATOM 887 C CA . ALA A 1 124 ? 15.915 -21.271 -32.002 1.00 93.38 124 ALA A CA 1
ATOM 888 C C . ALA A 1 124 ? 15.026 -20.419 -31.095 1.00 93.38 124 ALA A C 1
ATOM 890 O O . ALA A 1 124 ? 14.754 -19.258 -31.408 1.00 93.38 124 ALA A O 1
ATOM 891 N N . TYR A 1 125 ? 14.562 -20.990 -29.986 1.00 94.19 125 TYR A N 1
ATOM 892 C CA . TYR A 1 125 ? 13.699 -20.297 -29.034 1.00 94.19 125 TYR A CA 1
ATOM 893 C C . TYR A 1 125 ? 14.260 -20.348 -27.617 1.00 94.19 125 TYR A C 1
ATOM 895 O O . TYR A 1 125 ? 14.784 -21.384 -27.190 1.00 94.19 125 TYR A O 1
ATOM 903 N N . SER A 1 126 ? 14.157 -19.231 -26.895 1.00 92.88 126 SER A N 1
ATOM 904 C CA . SER A 1 126 ? 14.627 -19.161 -25.515 1.00 92.88 126 SER A CA 1
ATOM 905 C C . SER A 1 126 ? 13.742 -20.007 -24.598 1.00 92.88 126 SER A C 1
ATOM 907 O O . SER A 1 126 ? 12.526 -20.116 -24.778 1.00 92.88 126 SER A O 1
ATOM 909 N N . VAL A 1 127 ? 14.377 -20.660 -23.628 1.00 88.81 127 VAL A N 1
ATOM 910 C CA . VAL A 1 127 ? 13.715 -21.368 -22.530 1.00 88.81 127 VAL A CA 1
ATOM 911 C C . VAL A 1 127 ? 14.482 -21.148 -21.228 1.00 88.81 127 VAL A C 1
ATOM 913 O O . VAL A 1 127 ? 15.716 -21.066 -21.248 1.00 88.81 127 VAL A O 1
ATOM 916 N N . PRO A 1 128 ? 13.800 -21.159 -20.072 1.00 80.88 128 PRO A N 1
ATOM 917 C CA . PRO A 1 128 ? 14.467 -21.392 -18.802 1.00 80.88 128 PRO A CA 1
ATOM 918 C C . PRO A 1 128 ? 15.213 -22.736 -18.819 1.00 80.88 128 PRO A C 1
ATOM 920 O O . PRO A 1 128 ? 14.731 -23.741 -19.362 1.00 80.88 128 PRO A O 1
ATOM 923 N N . GLY A 1 129 ? 16.380 -22.766 -18.177 1.00 74.12 129 GLY A N 1
ATOM 924 C CA . GLY A 1 129 ? 17.050 -24.009 -17.808 1.00 74.12 129 GLY A CA 1
ATOM 925 C C . GLY A 1 129 ? 16.271 -24.761 -16.723 1.00 74.12 129 GLY A C 1
ATOM 926 O O . GLY A 1 129 ? 15.150 -24.403 -16.355 1.00 74.12 129 GLY A O 1
ATOM 927 N N . SER A 1 130 ? 16.858 -25.817 -16.161 1.00 79.19 130 SER A N 1
ATOM 928 C CA . SER A 1 130 ? 16.305 -26.428 -14.948 1.00 79.19 130 SER A CA 1
ATOM 929 C C . SER A 1 130 ? 16.312 -25.409 -13.807 1.00 79.19 130 SER A C 1
ATOM 931 O O . SER A 1 130 ? 17.371 -24.897 -13.446 1.00 79.19 130 SER A O 1
ATOM 933 N N . THR A 1 131 ? 15.141 -25.097 -13.251 1.00 81.44 131 THR A N 1
ATOM 934 C CA . THR A 1 131 ? 15.028 -24.164 -12.125 1.00 81.44 131 THR A CA 1
ATOM 935 C C . THR A 1 131 ? 15.439 -24.858 -10.829 1.00 81.44 131 THR A C 1
ATOM 937 O O . THR A 1 131 ? 14.888 -25.908 -10.497 1.00 81.44 131 THR A O 1
ATOM 940 N N . VAL A 1 132 ? 16.415 -24.298 -10.111 1.00 85.19 132 VAL A N 1
ATOM 941 C CA . VAL A 1 132 ? 17.064 -24.995 -8.979 1.00 85.19 132 VAL A CA 1
ATOM 942 C C . VAL A 1 132 ? 16.467 -24.641 -7.615 1.00 85.19 132 VAL A C 1
ATOM 944 O O . VAL A 1 132 ? 16.402 -25.492 -6.730 1.00 85.19 132 VAL A O 1
ATOM 947 N N . ASP A 1 133 ? 15.961 -23.417 -7.446 1.00 84.06 133 ASP A N 1
ATOM 948 C CA . ASP A 1 133 ? 15.342 -22.937 -6.202 1.00 84.06 133 ASP A CA 1
ATOM 949 C C . ASP A 1 133 ? 13.802 -23.014 -6.194 1.00 84.06 133 ASP A C 1
ATOM 951 O O . ASP A 1 133 ? 13.184 -22.852 -5.139 1.00 84.06 133 ASP A O 1
ATOM 955 N N . ALA A 1 134 ? 13.174 -23.343 -7.331 1.00 80.69 134 ALA A N 1
ATOM 956 C CA . ALA A 1 134 ? 11.729 -23.535 -7.463 1.00 80.69 134 ALA A CA 1
ATOM 957 C C . ALA A 1 134 ? 11.376 -24.754 -8.335 1.00 80.69 134 ALA A C 1
ATOM 959 O O . ALA A 1 134 ? 11.994 -25.013 -9.361 1.00 80.69 134 ALA A O 1
ATOM 960 N N . SER A 1 135 ? 10.336 -25.505 -7.955 1.00 80.19 135 SER A N 1
ATOM 961 C CA . SER A 1 135 ? 9.879 -26.697 -8.692 1.00 80.19 135 SER A CA 1
ATOM 962 C C . SER A 1 135 ? 8.937 -26.341 -9.853 1.00 80.19 135 SER A C 1
ATOM 964 O O . SER A 1 135 ? 7.737 -26.604 -9.778 1.00 80.19 135 SER A O 1
ATOM 966 N N . LEU A 1 136 ? 9.478 -25.733 -10.911 1.00 80.38 136 LEU A N 1
ATOM 967 C CA . LEU A 1 136 ? 8.719 -25.295 -12.091 1.00 80.38 136 LEU A CA 1
ATOM 968 C C . LEU A 1 136 ? 8.618 -26.384 -13.186 1.00 80.38 136 LEU A C 1
ATOM 970 O O . LEU A 1 136 ? 9.546 -27.177 -13.358 1.00 80.38 136 LEU A O 1
ATOM 974 N N . PRO A 1 137 ? 7.525 -26.428 -13.977 1.00 82.31 137 PRO A N 1
ATOM 975 C CA . PRO A 1 137 ? 7.298 -27.428 -15.029 1.00 82.31 137 PRO A CA 1
ATOM 976 C C . PRO A 1 137 ? 8.067 -27.145 -16.343 1.00 82.31 137 PRO A C 1
ATOM 978 O O . PRO A 1 137 ? 7.521 -27.305 -17.437 1.00 82.31 137 PRO A O 1
ATOM 981 N N . THR A 1 138 ? 9.343 -26.749 -16.266 1.00 81.12 138 THR A N 1
ATOM 982 C CA . THR A 1 138 ? 10.152 -26.281 -17.417 1.00 81.12 138 THR A CA 1
ATOM 983 C C . THR A 1 138 ? 10.199 -27.272 -18.585 1.00 81.12 138 THR A C 1
ATOM 985 O O . THR A 1 138 ? 10.092 -26.865 -19.741 1.00 81.12 138 THR A O 1
ATOM 988 N N . ALA A 1 139 ? 10.264 -28.578 -18.309 1.00 81.62 139 ALA A N 1
ATOM 989 C CA . ALA A 1 139 ? 10.226 -29.624 -19.334 1.00 81.62 139 ALA A CA 1
ATOM 990 C C . ALA A 1 139 ? 8.882 -29.688 -20.093 1.00 81.62 139 ALA A C 1
ATOM 992 O O . ALA A 1 139 ? 8.872 -29.840 -21.313 1.00 81.62 139 ALA A O 1
ATOM 993 N N . ALA A 1 140 ? 7.750 -29.525 -19.396 1.00 83.56 140 ALA A N 1
ATOM 994 C CA . ALA A 1 140 ? 6.419 -29.536 -20.013 1.00 83.56 140 ALA A CA 1
ATOM 995 C C . ALA A 1 140 ? 6.151 -28.248 -20.809 1.00 83.56 140 ALA A C 1
ATOM 997 O O . ALA A 1 140 ? 5.546 -28.294 -21.882 1.00 83.56 140 ALA A O 1
ATOM 998 N N . HIS A 1 141 ? 6.665 -27.110 -20.331 1.00 88.88 141 HIS A N 1
ATOM 999 C CA . HIS A 1 141 ? 6.717 -25.868 -21.100 1.00 88.88 141 HIS A CA 1
ATOM 1000 C C . HIS A 1 141 ? 7.547 -26.048 -22.383 1.00 88.88 141 HIS A C 1
ATOM 1002 O O . HIS A 1 141 ? 7.036 -25.772 -23.469 1.00 88.88 141 HIS A O 1
ATOM 1008 N N . ARG A 1 142 ? 8.767 -26.605 -22.292 1.00 88.12 142 ARG A N 1
ATOM 1009 C CA . ARG A 1 142 ? 9.640 -26.867 -23.452 1.00 88.12 142 ARG A CA 1
ATOM 1010 C C . ARG A 1 142 ? 8.967 -27.772 -24.488 1.00 88.12 142 ARG A C 1
ATOM 1012 O O . ARG A 1 142 ? 9.020 -27.448 -25.671 1.00 88.12 142 ARG A O 1
ATOM 1019 N N . GLU A 1 143 ? 8.307 -28.856 -24.068 1.00 88.38 143 GLU A N 1
ATOM 1020 C CA . GLU A 1 143 ? 7.540 -29.748 -24.960 1.00 88.38 143 GLU A CA 1
ATOM 1021 C C . GLU A 1 143 ? 6.345 -29.027 -25.610 1.00 88.38 143 GLU A C 1
ATOM 1023 O O . GLU A 1 143 ? 6.129 -29.149 -26.818 1.00 88.38 143 GLU A O 1
ATOM 1028 N N . THR A 1 144 ? 5.604 -28.225 -24.839 1.00 91.31 144 THR A N 1
ATOM 1029 C CA . THR A 1 144 ? 4.431 -27.475 -25.323 1.00 91.31 144 THR A CA 1
ATOM 1030 C C . THR A 1 144 ? 4.816 -26.420 -26.358 1.00 91.31 144 THR A C 1
ATOM 1032 O O . THR A 1 144 ? 4.214 -26.380 -27.432 1.00 91.31 144 THR A O 1
ATOM 1035 N N . VAL A 1 145 ? 5.841 -25.611 -26.074 1.00 92.50 145 VAL A N 1
ATOM 1036 C CA . VAL A 1 145 ? 6.361 -24.600 -27.004 1.00 92.50 145 VAL A CA 1
ATOM 1037 C C . VAL A 1 145 ? 6.923 -25.265 -28.260 1.00 92.50 145 VAL A C 1
ATOM 1039 O O . VAL A 1 145 ? 6.564 -24.860 -29.364 1.00 92.50 145 VAL A O 1
ATOM 1042 N N . ARG A 1 146 ? 7.720 -26.338 -28.120 1.00 92.06 146 ARG A N 1
ATOM 1043 C CA . ARG A 1 146 ? 8.270 -27.065 -29.277 1.00 92.06 146 ARG A CA 1
ATOM 1044 C C . ARG A 1 146 ? 7.170 -27.582 -30.198 1.00 92.06 146 ARG A C 1
ATOM 1046 O O . ARG A 1 146 ? 7.288 -27.456 -31.412 1.00 92.06 146 ARG A O 1
ATOM 1053 N N . ARG A 1 147 ? 6.101 -28.150 -29.628 1.00 92.75 147 ARG A N 1
ATOM 1054 C CA . ARG A 1 147 ? 4.940 -28.612 -30.399 1.00 92.75 147 ARG A CA 1
ATOM 1055 C C . ARG A 1 147 ? 4.296 -27.452 -31.157 1.00 92.75 147 ARG A C 1
ATOM 1057 O O . ARG A 1 147 ? 4.111 -27.568 -32.359 1.00 92.75 147 ARG A O 1
ATOM 1064 N N . VAL A 1 148 ? 3.982 -26.352 -30.472 1.00 92.25 148 VAL A N 1
ATOM 1065 C CA . VAL A 1 148 ? 3.315 -25.188 -31.079 1.00 92.25 148 VAL A CA 1
ATOM 1066 C C . VAL A 1 148 ? 4.127 -24.606 -32.237 1.00 92.25 148 VAL A C 1
ATOM 1068 O O . VAL A 1 148 ? 3.571 -24.364 -33.301 1.00 92.25 148 VAL A O 1
ATOM 1071 N N . LEU A 1 149 ? 5.438 -24.433 -32.069 1.00 92.00 149 LEU A N 1
ATOM 1072 C CA . LEU A 1 149 ? 6.302 -23.877 -33.114 1.00 92.00 149 LEU A CA 1
ATOM 1073 C C . LEU A 1 149 ? 6.472 -24.833 -34.310 1.00 92.00 149 LEU A C 1
ATOM 1075 O O . LEU A 1 149 ? 6.526 -24.381 -35.451 1.00 92.00 149 LEU A O 1
ATOM 1079 N N . ALA A 1 150 ? 6.483 -26.149 -34.073 1.00 91.00 150 ALA A N 1
ATOM 1080 C CA . ALA A 1 150 ? 6.488 -27.151 -35.141 1.00 91.00 150 ALA A CA 1
ATOM 1081 C C . ALA A 1 150 ? 5.129 -27.257 -35.864 1.00 91.00 150 ALA A C 1
ATOM 1083 O O . ALA A 1 150 ? 5.093 -27.469 -37.075 1.00 91.00 150 ALA A O 1
ATOM 1084 N N . ASP A 1 151 ? 4.011 -27.063 -35.154 1.00 89.88 151 ASP A N 1
ATOM 1085 C CA . ASP A 1 151 ? 2.667 -26.979 -35.747 1.00 89.88 151 ASP A CA 1
ATOM 1086 C C . ASP A 1 151 ? 2.512 -25.728 -36.652 1.00 89.88 151 ASP A C 1
ATOM 1088 O O . ASP A 1 151 ? 1.667 -25.734 -37.547 1.00 89.88 151 ASP A O 1
ATOM 1092 N N . LEU A 1 152 ? 3.356 -24.698 -36.468 1.00 88.50 152 LEU A N 1
ATOM 1093 C CA . LEU A 1 152 ? 3.498 -23.515 -37.340 1.00 88.50 152 LEU A CA 1
ATOM 1094 C C . LEU A 1 152 ? 4.507 -23.703 -38.499 1.00 88.50 152 LEU A C 1
ATOM 1096 O O . LEU A 1 152 ? 4.758 -22.767 -39.252 1.00 88.50 152 LEU A O 1
ATOM 1100 N N . GLY A 1 153 ? 5.096 -24.892 -38.668 1.00 87.62 153 GLY A N 1
ATOM 1101 C CA . GLY A 1 153 ? 6.002 -25.190 -39.788 1.00 87.62 153 GLY A CA 1
ATOM 1102 C C . GLY A 1 153 ? 7.456 -24.731 -39.617 1.00 87.62 153 GLY A C 1
ATOM 1103 O O . GLY A 1 153 ? 8.226 -24.805 -40.574 1.00 87.62 153 GLY A O 1
ATOM 1104 N N . TYR A 1 154 ? 7.855 -24.294 -38.420 1.00 89.62 154 TYR A N 1
ATOM 1105 C CA . TYR A 1 154 ? 9.265 -24.085 -38.082 1.00 89.62 154 TYR A CA 1
ATOM 1106 C C . TYR A 1 154 ? 9.951 -25.402 -37.688 1.00 89.62 154 TYR A C 1
ATOM 1108 O O . TYR A 1 154 ? 9.294 -26.382 -37.328 1.00 89.62 154 TYR A O 1
ATOM 1116 N N . GLU A 1 155 ? 11.286 -25.407 -37.673 1.00 89.88 155 GLU A N 1
ATOM 1117 C CA . GLU A 1 155 ? 12.090 -26.419 -36.979 1.00 89.88 155 GLU A CA 1
ATOM 1118 C C . GLU A 1 155 ? 12.598 -25.835 -35.642 1.00 89.88 155 GLU A C 1
ATOM 1120 O O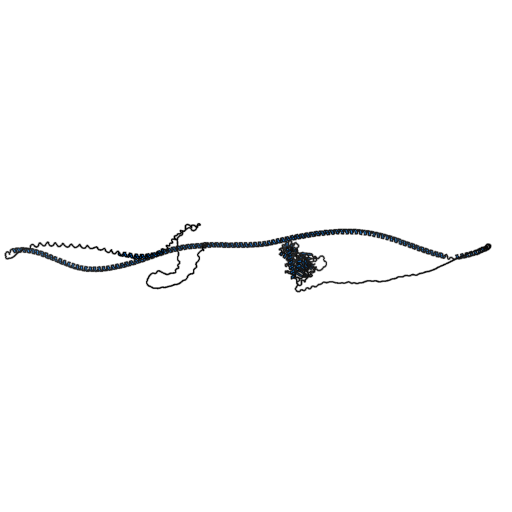 . GLU A 1 155 ? 13.609 -25.129 -35.629 1.00 89.88 155 GLU A O 1
ATOM 1125 N N . PRO A 1 156 ? 11.873 -26.053 -34.521 1.00 91.81 156 PRO A N 1
ATOM 1126 C CA . PRO A 1 156 ? 12.163 -25.402 -33.244 1.00 91.81 156 PRO A CA 1
ATOM 1127 C C . PRO A 1 156 ? 13.235 -26.114 -32.400 1.00 91.81 156 PRO A C 1
ATOM 1129 O O . PRO A 1 156 ? 13.046 -27.250 -31.932 1.00 91.81 156 PRO A O 1
ATOM 1132 N N . THR A 1 157 ? 14.305 -25.371 -32.115 1.00 91.19 157 THR A N 1
ATOM 1133 C CA . THR A 1 157 ? 15.448 -25.728 -31.260 1.00 91.19 157 THR A CA 1
ATOM 1134 C C . THR A 1 157 ? 15.410 -24.939 -29.939 1.00 91.19 157 THR A C 1
ATOM 1136 O O . THR A 1 157 ? 15.509 -23.715 -29.965 1.00 91.19 157 THR A O 1
ATOM 1139 N N . PRO A 1 158 ? 15.291 -25.584 -28.763 1.00 91.69 158 PRO A N 1
ATOM 1140 C CA . PRO A 1 158 ? 15.390 -24.890 -27.479 1.00 91.69 158 PRO A CA 1
ATOM 1141 C C . PRO A 1 158 ? 16.835 -24.473 -27.168 1.00 91.69 158 PRO A C 1
ATOM 1143 O O . PRO A 1 158 ? 17.744 -25.307 -27.213 1.00 91.69 158 PRO A O 1
ATOM 1146 N N . ILE A 1 159 ? 17.021 -23.216 -26.760 1.00 91.06 159 ILE A N 1
ATOM 1147 C CA . ILE A 1 159 ? 18.274 -22.677 -26.213 1.00 91.06 159 ILE A CA 1
ATOM 1148 C C . ILE A 1 159 ? 18.020 -22.036 -24.840 1.00 91.06 159 ILE A C 1
ATOM 1150 O O . ILE A 1 159 ? 17.050 -21.310 -24.648 1.00 91.06 159 ILE A O 1
ATOM 1154 N N . ALA A 1 160 ? 18.883 -22.305 -23.857 1.00 91.06 160 ALA A N 1
ATOM 1155 C CA . ALA A 1 160 ? 18.793 -21.646 -22.552 1.00 91.06 160 ALA A CA 1
ATOM 1156 C C . ALA A 1 160 ? 19.154 -20.156 -22.688 1.00 91.06 160 ALA A C 1
ATOM 1158 O O . ALA A 1 160 ? 20.173 -19.855 -23.310 1.00 91.06 160 ALA A O 1
ATOM 1159 N N . SER A 1 161 ? 18.400 -19.226 -22.087 1.00 92.50 161 SER A N 1
ATOM 1160 C CA . SER A 1 161 ? 18.631 -17.776 -22.281 1.00 92.50 161 SER A CA 1
ATOM 1161 C C . SER A 1 161 ? 20.073 -17.347 -21.968 1.00 92.50 161 SER A C 1
ATOM 1163 O O . SER A 1 161 ? 20.691 -16.629 -22.748 1.00 92.50 161 SER A O 1
ATOM 1165 N N . GLY A 1 162 ? 20.678 -17.886 -20.901 1.00 92.75 162 GLY A N 1
ATOM 1166 C CA . GLY A 1 162 ? 22.090 -17.640 -20.567 1.00 92.75 162 GLY A CA 1
ATOM 1167 C C . GLY A 1 162 ? 23.087 -18.137 -21.626 1.00 92.75 162 GLY A C 1
ATOM 1168 O O . GLY A 1 162 ? 24.162 -17.564 -21.765 1.00 92.75 162 GLY A O 1
ATOM 1169 N N . PHE A 1 163 ? 22.739 -19.161 -22.413 1.00 93.38 163 PHE A N 1
ATOM 1170 C CA . PHE A 1 163 ? 23.546 -19.630 -23.548 1.00 93.38 163 PHE A CA 1
ATOM 1171 C C . PHE A 1 163 ? 23.312 -18.769 -24.800 1.00 93.38 163 PHE A C 1
ATOM 1173 O O . PHE A 1 163 ? 24.258 -18.516 -25.542 1.00 93.38 163 PHE A O 1
ATOM 1180 N N . ALA A 1 164 ? 22.103 -18.234 -25.000 1.00 94.12 164 ALA A N 1
ATOM 1181 C CA . ALA A 1 164 ? 21.855 -17.240 -26.045 1.00 94.12 164 ALA A CA 1
ATOM 1182 C C . ALA A 1 164 ? 22.700 -15.967 -25.825 1.00 94.12 164 ALA A C 1
ATOM 1184 O O . ALA A 1 164 ? 23.348 -15.508 -26.759 1.00 94.12 164 ALA A O 1
ATOM 1185 N N . VAL A 1 165 ? 22.825 -15.471 -24.586 1.00 95.38 165 VAL A N 1
ATOM 1186 C CA . VAL A 1 165 ? 23.723 -14.337 -24.261 1.00 95.38 165 VAL A CA 1
ATOM 1187 C C . VAL A 1 165 ? 25.200 -14.645 -24.598 1.00 95.38 165 VAL A C 1
ATOM 1189 O O . VAL A 1 165 ? 25.935 -13.750 -25.011 1.00 95.38 165 VAL A O 1
ATOM 1192 N N . VAL A 1 166 ? 25.647 -15.909 -24.512 1.00 94.75 166 VAL A N 1
ATOM 1193 C CA . VAL A 1 166 ? 26.986 -16.318 -24.998 1.00 94.75 166 VAL A CA 1
ATOM 1194 C C . VAL A 1 166 ? 27.077 -16.283 -26.528 1.00 94.75 166 VAL A C 1
ATOM 1196 O O . VAL A 1 166 ? 28.111 -15.872 -27.048 1.00 94.75 166 VAL A O 1
ATOM 1199 N N . TYR A 1 167 ? 26.032 -16.683 -27.257 1.00 93.25 167 TYR A N 1
ATOM 1200 C CA . TYR A 1 167 ? 26.006 -16.562 -28.721 1.00 93.25 167 TYR A CA 1
ATOM 1201 C C . TYR A 1 167 ? 26.084 -15.113 -29.196 1.00 93.25 167 TYR A C 1
ATOM 1203 O O . TYR A 1 167 ? 26.832 -14.821 -30.124 1.00 93.25 167 TYR A O 1
ATOM 1211 N N . ASP A 1 168 ? 25.352 -14.223 -28.534 1.00 94.56 168 ASP A N 1
ATOM 1212 C CA . ASP A 1 168 ? 25.264 -12.811 -28.897 1.00 94.56 168 ASP A CA 1
ATOM 1213 C C . ASP A 1 168 ? 26.573 -12.042 -28.627 1.00 94.56 168 ASP A C 1
ATOM 1215 O O . ASP A 1 168 ? 27.009 -11.244 -29.449 1.00 94.56 168 ASP A O 1
ATOM 1219 N N . ALA A 1 169 ? 27.242 -12.314 -27.498 1.00 93.50 169 ALA A N 1
ATOM 1220 C CA . ALA A 1 169 ? 28.391 -11.517 -27.050 1.00 93.50 169 ALA A CA 1
ATOM 1221 C C . ALA A 1 169 ? 29.770 -12.187 -27.187 1.00 93.50 169 ALA A C 1
ATOM 1223 O O . ALA A 1 169 ? 30.789 -11.505 -27.090 1.00 93.50 169 ALA A O 1
ATOM 1224 N N . LEU A 1 170 ? 29.851 -13.513 -27.369 1.00 92.62 170 LEU A N 1
ATOM 1225 C CA . LEU A 1 170 ? 31.114 -14.268 -27.281 1.00 92.62 170 LEU A CA 1
ATOM 1226 C C . LEU A 1 170 ? 31.468 -15.070 -28.543 1.00 92.62 170 LEU A C 1
ATOM 1228 O O . LEU A 1 170 ? 32.300 -15.981 -28.471 1.00 92.62 170 LEU A O 1
ATOM 1232 N N . ALA A 1 171 ? 30.916 -14.711 -29.705 1.00 86.62 171 ALA A N 1
ATOM 1233 C CA . ALA A 1 171 ? 31.296 -15.290 -30.998 1.00 86.62 171 ALA A CA 1
ATOM 1234 C C . ALA A 1 171 ? 32.826 -15.226 -31.236 1.00 86.62 171 ALA A C 1
ATOM 1236 O O . ALA A 1 171 ? 33.473 -16.265 -31.401 1.00 8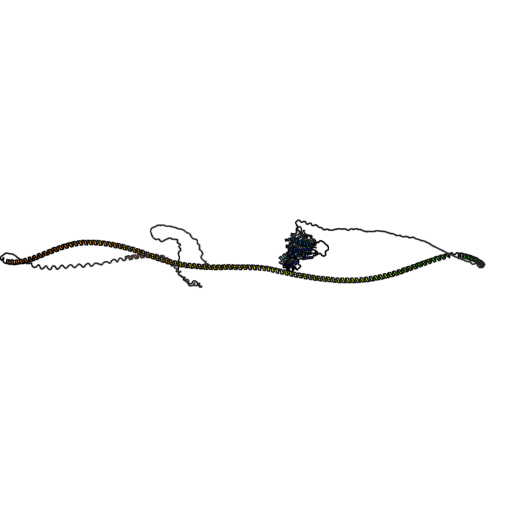6.62 171 ALA A O 1
ATOM 1237 N N . ASP A 1 172 ? 33.436 -14.039 -31.109 1.00 84.81 172 ASP A N 1
ATOM 1238 C CA . ASP A 1 172 ? 34.895 -13.830 -31.216 1.00 84.81 172 ASP A CA 1
ATOM 1239 C C . ASP A 1 172 ? 35.708 -14.618 -30.169 1.00 84.81 172 ASP A C 1
ATOM 1241 O O . ASP A 1 172 ? 36.832 -15.066 -30.421 1.00 84.81 172 ASP A O 1
ATOM 1245 N N . ALA A 1 173 ? 35.129 -14.858 -28.989 1.00 85.56 173 ALA A N 1
ATOM 1246 C CA . ALA A 1 173 ? 35.737 -15.658 -27.927 1.00 85.56 173 ALA A CA 1
ATOM 1247 C C . ALA A 1 173 ? 35.604 -17.179 -28.160 1.00 85.56 173 ALA A C 1
ATOM 1249 O O . ALA A 1 173 ? 35.951 -17.971 -27.281 1.00 85.56 173 ALA A O 1
ATOM 1250 N N . ASN A 1 174 ? 35.154 -17.611 -29.346 1.00 88.75 174 ASN A N 1
ATOM 1251 C CA . ASN A 1 174 ? 34.832 -19.005 -29.672 1.00 88.75 174 ASN A CA 1
ATOM 1252 C C . ASN A 1 174 ? 33.783 -19.573 -28.697 1.00 88.75 174 ASN A C 1
ATOM 1254 O O . ASN A 1 174 ? 33.951 -20.689 -28.196 1.00 88.75 174 ASN A O 1
ATOM 1258 N N . LEU A 1 175 ? 32.748 -18.789 -28.368 1.00 91.12 175 LEU A N 1
ATOM 1259 C CA . LEU A 1 175 ? 31.632 -19.180 -27.497 1.00 91.12 175 LEU A CA 1
ATOM 1260 C C . LEU A 1 175 ? 32.130 -19.826 -26.192 1.00 91.12 175 LEU A C 1
ATOM 1262 O O . LEU A 1 175 ? 31.784 -20.959 -25.849 1.00 91.12 175 LEU A O 1
ATOM 1266 N N . THR A 1 176 ? 33.054 -19.139 -25.519 1.00 92.06 176 THR A N 1
ATOM 1267 C CA . THR A 1 176 ? 33.714 -19.614 -24.298 1.00 92.06 176 THR A CA 1
ATOM 1268 C C . THR A 1 176 ? 33.611 -18.549 -23.219 1.00 92.06 176 THR A C 1
ATOM 1270 O O . THR A 1 176 ? 34.243 -17.503 -23.331 1.00 92.06 176 THR A O 1
ATOM 1273 N N . GLY A 1 177 ? 32.829 -18.816 -22.174 1.00 92.44 177 GLY A N 1
ATOM 1274 C CA . GLY A 1 177 ? 32.539 -17.854 -21.114 1.00 92.44 177 GLY A CA 1
ATOM 1275 C C . GLY A 1 177 ? 31.414 -18.298 -20.182 1.00 92.44 177 GLY A C 1
ATOM 1276 O O . GLY A 1 177 ? 30.896 -19.411 -20.298 1.00 92.44 177 GLY A O 1
ATOM 1277 N N . VAL A 1 178 ? 31.037 -17.406 -19.267 1.00 93.75 178 VAL A N 1
ATOM 1278 C CA . VAL A 1 178 ? 29.799 -17.498 -18.482 1.00 93.75 178 VAL A CA 1
ATOM 1279 C C . VAL A 1 178 ? 28.814 -16.475 -19.035 1.00 93.75 178 VAL A C 1
ATOM 1281 O O . VAL A 1 178 ? 29.104 -15.282 -19.003 1.00 93.75 178 VAL A O 1
ATOM 1284 N N . GLY A 1 179 ? 27.661 -16.924 -19.524 1.00 95.12 179 GLY A N 1
ATOM 1285 C CA . GLY A 1 179 ? 26.546 -16.046 -19.869 1.00 95.12 179 GLY A CA 1
ATOM 1286 C C . GLY A 1 179 ? 25.503 -16.017 -18.762 1.00 95.12 179 GLY A C 1
ATOM 1287 O O . GLY A 1 179 ? 25.122 -17.067 -18.241 1.00 95.12 179 GLY A O 1
ATOM 1288 N N . VAL A 1 180 ? 25.050 -14.817 -18.408 1.00 96.56 180 VAL A N 1
ATOM 1289 C CA . VAL A 1 180 ? 24.011 -14.564 -17.406 1.00 96.56 180 VAL A CA 1
ATOM 1290 C C . VAL A 1 180 ? 22.885 -13.779 -18.072 1.00 96.56 180 VAL A C 1
ATOM 1292 O O . VAL A 1 180 ? 23.061 -12.618 -18.431 1.00 96.56 180 VAL A O 1
ATOM 1295 N N . ALA A 1 181 ? 21.730 -14.411 -18.238 1.00 95.88 181 ALA A N 1
ATOM 1296 C CA . ALA A 1 181 ? 20.520 -13.774 -18.740 1.00 95.88 181 ALA A CA 1
ATOM 1297 C C . ALA A 1 181 ? 19.611 -13.421 -17.554 1.00 95.88 181 ALA A C 1
ATOM 1299 O O . ALA A 1 181 ? 19.059 -14.318 -16.914 1.00 95.88 181 ALA A O 1
ATOM 1300 N N . VAL A 1 182 ? 19.527 -12.136 -17.215 1.00 95.69 182 VAL A N 1
ATOM 1301 C CA . VAL A 1 182 ? 18.689 -11.584 -16.143 1.00 95.69 182 VAL A CA 1
ATOM 1302 C C . VAL A 1 182 ? 17.361 -11.154 -16.760 1.00 95.69 182 VAL A C 1
ATOM 1304 O O . VAL A 1 182 ? 17.233 -10.043 -17.271 1.00 95.69 182 VAL A O 1
ATOM 1307 N N . GLU A 1 183 ? 16.368 -12.038 -16.713 1.00 93.44 183 GLU A N 1
ATOM 1308 C CA . GLU A 1 183 ? 15.002 -11.719 -17.133 1.00 93.44 183 GLU A CA 1
ATOM 1309 C C . GLU A 1 183 ? 14.221 -11.065 -15.988 1.00 93.44 183 GLU A C 1
ATOM 1311 O O . GLU A 1 183 ? 14.730 -10.890 -14.877 1.00 93.44 183 GLU A O 1
ATOM 1316 N N . ALA A 1 184 ? 12.954 -10.708 -16.211 1.00 92.31 184 ALA A N 1
ATOM 1317 C CA . ALA A 1 184 ? 12.147 -10.125 -15.142 1.00 92.31 184 ALA A CA 1
ATOM 1318 C C . ALA A 1 184 ? 11.873 -11.120 -13.998 1.00 92.31 184 ALA A C 1
ATOM 1320 O O . ALA A 1 184 ? 12.112 -10.798 -12.838 1.00 92.31 184 ALA A O 1
ATOM 1321 N N . GLU A 1 185 ? 11.410 -12.336 -14.292 1.00 92.12 185 GLU A N 1
ATOM 1322 C CA . GLU A 1 185 ? 10.983 -13.295 -13.254 1.00 92.12 185 GLU A CA 1
ATOM 1323 C C . GLU A 1 185 ? 11.990 -14.430 -12.981 1.00 92.12 185 GLU A C 1
ATOM 1325 O O . GLU A 1 185 ? 11.764 -15.256 -12.093 1.00 92.12 185 GLU A O 1
ATOM 1330 N N . SER A 1 186 ? 13.103 -14.494 -13.721 1.00 92.62 186 SER A N 1
ATOM 1331 C CA . SER A 1 186 ? 14.146 -15.513 -13.544 1.00 92.62 186 SER A CA 1
ATOM 1332 C C . SER A 1 186 ? 15.523 -15.020 -13.998 1.00 92.62 186 SER A C 1
ATOM 1334 O O . SER A 1 186 ? 15.619 -14.052 -14.746 1.00 92.62 186 SER A O 1
ATOM 1336 N N . THR A 1 187 ? 16.588 -15.703 -13.575 1.00 94.81 187 THR A N 1
ATOM 1337 C CA . THR A 1 187 ? 17.955 -15.479 -14.063 1.00 94.81 187 THR A CA 1
ATOM 1338 C C . THR A 1 187 ? 18.544 -16.808 -14.505 1.00 94.81 187 THR A C 1
ATOM 1340 O O . THR A 1 187 ? 18.574 -17.760 -13.724 1.00 94.81 187 THR A O 1
ATOM 1343 N N . THR A 1 188 ? 19.007 -16.891 -15.749 1.00 93.44 188 THR A N 1
ATOM 1344 C CA . THR A 1 188 ? 19.530 -18.118 -16.362 1.00 93.44 188 THR A CA 1
ATOM 1345 C C . THR A 1 188 ? 21.029 -17.998 -16.588 1.00 93.44 188 THR A C 1
ATOM 1347 O O . THR A 1 188 ? 21.482 -17.065 -17.247 1.00 93.44 188 THR A O 1
ATOM 1350 N N . VAL A 1 189 ? 21.803 -18.958 -16.082 1.00 93.75 189 VAL A N 1
ATOM 1351 C CA . VAL A 1 189 ? 23.259 -19.023 -16.276 1.00 93.75 189 VAL A CA 1
ATOM 1352 C C . VAL A 1 189 ? 23.604 -20.152 -17.231 1.00 93.75 189 VAL A C 1
ATOM 1354 O O . VAL A 1 189 ? 23.042 -21.241 -17.122 1.00 93.75 189 VAL A O 1
ATOM 1357 N N . ALA A 1 190 ? 24.574 -19.917 -18.114 1.00 92.44 190 ALA A N 1
ATOM 1358 C CA . ALA A 1 190 ? 25.271 -20.966 -18.848 1.00 92.44 190 ALA A CA 1
ATOM 1359 C C . ALA A 1 190 ? 26.796 -20.797 -18.743 1.00 92.44 190 ALA A C 1
ATOM 1361 O O . ALA A 1 190 ? 27.328 -19.739 -19.075 1.00 92.44 190 ALA A O 1
ATOM 1362 N N . LEU A 1 191 ? 27.510 -21.850 -18.334 1.00 91.31 191 LEU A N 1
ATOM 1363 C CA . LEU A 1 191 ? 28.965 -21.957 -18.496 1.00 91.31 191 LEU A CA 1
ATOM 1364 C C . LEU A 1 191 ? 29.249 -22.751 -19.772 1.00 91.31 191 LEU A C 1
ATOM 1366 O O . LEU A 1 191 ? 28.813 -23.898 -19.911 1.00 91.31 191 LEU A O 1
ATOM 1370 N N . VAL A 1 192 ? 30.002 -22.150 -20.690 1.00 91.00 192 VAL A N 1
ATOM 1371 C CA . VAL A 1 192 ? 30.211 -22.660 -22.049 1.00 91.00 192 VAL A CA 1
ATOM 1372 C C . VAL A 1 192 ? 31.704 -22.734 -22.358 1.00 91.00 192 VAL A C 1
ATOM 1374 O O . VAL A 1 192 ? 32.461 -21.807 -22.066 1.00 91.00 192 VAL A O 1
ATOM 1377 N N . TYR A 1 193 ? 32.135 -23.834 -22.977 1.00 89.50 193 TYR A N 1
ATOM 1378 C CA . TYR A 1 193 ? 33.490 -24.001 -23.501 1.00 89.50 193 TYR A CA 1
ATOM 1379 C C . TYR A 1 193 ? 33.439 -24.432 -24.968 1.00 89.50 193 TYR A C 1
ATOM 1381 O O . TYR A 1 193 ? 32.990 -25.538 -25.270 1.00 89.50 193 TYR A O 1
ATOM 1389 N N . TYR A 1 194 ? 33.976 -23.608 -25.868 1.00 88.56 194 TYR A N 1
ATOM 1390 C CA . TYR A 1 194 ? 34.046 -23.873 -27.310 1.00 88.56 194 TYR A CA 1
ATOM 1391 C C . TYR A 1 194 ? 32.678 -24.184 -27.942 1.00 88.56 194 TYR A C 1
ATOM 1393 O O . TYR A 1 194 ? 32.545 -25.158 -28.683 1.00 88.56 194 TYR A O 1
ATOM 1401 N N . GLY A 1 195 ? 31.650 -23.403 -27.592 1.00 87.31 195 GLY A N 1
ATOM 1402 C CA . GLY A 1 195 ? 30.271 -23.599 -28.060 1.00 87.31 195 GLY A CA 1
ATOM 1403 C C . GLY A 1 195 ? 29.523 -24.759 -27.398 1.00 87.31 195 GLY A C 1
ATOM 1404 O O . GLY A 1 195 ? 28.373 -25.006 -27.735 1.00 87.31 195 GLY A O 1
ATOM 1405 N N . VAL A 1 196 ? 30.138 -25.470 -26.445 1.00 86.12 196 VAL A N 1
ATOM 1406 C CA . VAL A 1 196 ? 29.480 -26.546 -25.691 1.00 86.12 196 VAL A CA 1
ATOM 1407 C C . VAL A 1 196 ? 29.125 -26.052 -24.282 1.00 86.12 196 VAL A C 1
ATOM 1409 O O . VAL A 1 196 ? 30.043 -25.821 -23.485 1.00 86.12 196 VAL A O 1
ATOM 1412 N N . PRO A 1 197 ? 27.832 -25.899 -23.938 1.00 86.75 197 PRO A N 1
ATOM 1413 C CA . PRO A 1 197 ? 27.407 -25.616 -22.572 1.00 86.75 197 PRO A CA 1
ATOM 1414 C C . PRO A 1 197 ? 27.676 -26.844 -21.693 1.00 86.75 197 PRO A C 1
ATOM 1416 O O . PRO A 1 197 ? 27.186 -27.938 -21.969 1.00 86.75 197 PRO A O 1
ATOM 1419 N N . VAL A 1 198 ? 28.477 -26.672 -20.639 1.00 86.50 198 VAL A N 1
ATOM 1420 C CA . VAL A 1 198 ? 28.761 -27.733 -19.649 1.00 86.50 198 VAL A CA 1
ATOM 1421 C C . VAL A 1 198 ? 27.834 -27.662 -18.438 1.00 86.50 198 VAL A C 1
ATOM 1423 O O . VAL A 1 198 ? 27.614 -28.667 -17.773 1.00 86.50 198 VAL A O 1
ATOM 1426 N N . LEU A 1 199 ? 27.264 -26.485 -18.183 1.00 87.38 199 LEU A N 1
ATOM 1427 C CA . LEU A 1 199 ? 26.292 -26.224 -17.130 1.00 87.38 199 LEU A CA 1
ATOM 1428 C C . LEU A 1 199 ? 25.306 -25.178 -17.659 1.00 87.38 199 LEU A C 1
ATOM 1430 O O . LEU A 1 199 ? 25.752 -24.143 -18.153 1.00 87.38 199 LEU A O 1
ATOM 1434 N N . ALA A 1 200 ? 24.000 -25.428 -17.554 1.00 89.50 200 ALA A N 1
ATOM 1435 C CA . ALA A 1 200 ? 22.970 -24.429 -17.836 1.00 89.50 200 ALA A CA 1
ATOM 1436 C C . ALA A 1 200 ? 21.733 -24.652 -16.951 1.00 89.50 200 ALA A C 1
ATOM 1438 O O . ALA A 1 200 ? 21.140 -25.730 -16.977 1.00 89.50 200 ALA A O 1
ATOM 1439 N N . PHE A 1 201 ? 21.354 -23.644 -16.166 1.00 90.25 201 PHE A N 1
ATOM 1440 C CA . PHE A 1 201 ? 20.265 -23.717 -15.183 1.00 90.25 201 PHE A CA 1
ATOM 1441 C C . PHE A 1 201 ? 19.653 -22.327 -14.942 1.00 90.25 201 PHE A C 1
ATOM 1443 O O . PHE A 1 201 ? 20.210 -21.317 -15.380 1.00 90.25 201 PHE A O 1
ATOM 1450 N N . SER A 1 202 ? 18.526 -22.266 -14.228 1.00 91.62 202 SER A N 1
ATOM 1451 C CA . SER A 1 202 ? 17.864 -21.002 -13.873 1.00 91.62 202 SER A CA 1
ATOM 1452 C C . SER A 1 202 ? 17.574 -20.883 -12.375 1.00 91.62 202 SER A C 1
ATOM 1454 O O . SER A 1 202 ? 17.351 -21.874 -11.680 1.00 91.62 202 SER A O 1
ATOM 1456 N N . VAL A 1 203 ? 17.518 -19.645 -11.894 1.00 92.62 203 VAL A N 1
ATOM 1457 C CA . VAL A 1 203 ? 17.040 -19.245 -10.563 1.00 92.62 203 VAL A CA 1
ATOM 1458 C C . VAL A 1 203 ? 15.718 -18.497 -10.749 1.00 92.62 203 VAL A C 1
ATOM 1460 O O . VAL A 1 203 ? 15.624 -17.654 -11.641 1.00 92.62 203 VAL A O 1
ATOM 1463 N N . ALA A 1 204 ? 14.701 -18.759 -9.927 1.00 91.94 204 ALA A N 1
ATOM 1464 C CA . ALA A 1 204 ? 13.372 -18.127 -9.985 1.00 91.94 204 ALA A CA 1
ATOM 1465 C C . ALA A 1 204 ? 13.352 -16.694 -9.405 1.00 91.94 204 ALA A C 1
ATOM 1467 O O . ALA A 1 204 ? 12.448 -16.307 -8.662 1.00 91.94 204 ALA A O 1
ATOM 1468 N N . LYS A 1 205 ? 14.399 -15.921 -9.707 1.00 93.75 205 LYS A N 1
ATOM 1469 C CA . LYS A 1 205 ? 14.621 -14.537 -9.280 1.00 93.75 205 LYS A CA 1
ATOM 1470 C C . LYS A 1 205 ? 15.206 -13.769 -10.456 1.00 93.75 205 LYS A C 1
ATOM 1472 O O . LYS A 1 205 ? 16.140 -14.249 -11.092 1.00 93.75 205 LYS A O 1
ATOM 1477 N N . GLY A 1 206 ? 14.686 -12.581 -10.719 1.00 93.88 206 GLY A N 1
ATOM 1478 C CA . GLY A 1 206 ? 15.138 -11.700 -11.793 1.00 93.88 206 GLY A CA 1
ATOM 1479 C C . GLY A 1 206 ? 14.878 -10.238 -11.442 1.00 93.88 206 GLY A C 1
ATOM 1480 O O . GLY A 1 206 ? 14.789 -9.893 -10.260 1.00 93.88 206 GLY A O 1
ATOM 1481 N N . GLY A 1 207 ? 14.714 -9.386 -12.451 1.00 94.44 207 GLY A N 1
ATOM 1482 C CA . GLY A 1 207 ? 14.404 -7.965 -12.286 1.00 94.44 207 GLY A CA 1
ATOM 1483 C C . GLY A 1 207 ? 13.226 -7.670 -11.354 1.00 94.44 207 GLY A C 1
ATOM 1484 O O . GLY A 1 207 ? 13.364 -6.863 -10.440 1.00 94.44 207 GLY A O 1
ATOM 1485 N N . ASP A 1 208 ? 12.093 -8.352 -11.524 1.00 94.50 208 ASP A N 1
ATOM 1486 C CA . ASP A 1 208 ? 10.902 -8.161 -10.688 1.00 94.50 208 ASP A CA 1
ATOM 1487 C C . ASP A 1 208 ? 11.187 -8.532 -9.216 1.00 94.50 208 ASP A C 1
ATOM 1489 O O . ASP A 1 208 ? 10.799 -7.786 -8.322 1.00 94.50 208 ASP A O 1
ATOM 1493 N N . TRP A 1 209 ? 11.973 -9.586 -8.947 1.00 95.88 209 TRP A N 1
ATOM 1494 C CA . TRP A 1 209 ? 12.411 -9.917 -7.579 1.00 95.88 209 TRP A CA 1
ATOM 1495 C C . TRP A 1 209 ? 13.336 -8.841 -6.989 1.00 95.88 209 TRP A C 1
ATOM 1497 O O . TRP A 1 209 ? 13.189 -8.469 -5.825 1.00 95.88 209 TRP A O 1
ATOM 1507 N N . VAL A 1 210 ? 14.272 -8.305 -7.781 1.00 96.75 210 VAL A N 1
ATOM 1508 C CA . VAL A 1 210 ? 15.156 -7.202 -7.360 1.00 96.75 210 VAL A CA 1
ATOM 1509 C C . VAL A 1 210 ? 14.348 -5.940 -7.041 1.00 96.75 210 VAL A C 1
ATOM 1511 O O . VAL A 1 210 ? 14.605 -5.297 -6.021 1.00 96.75 210 VAL A O 1
ATOM 1514 N N . ALA A 1 211 ? 13.338 -5.621 -7.855 1.00 95.88 211 ALA A N 1
ATOM 1515 C CA . ALA A 1 211 ? 12.430 -4.504 -7.618 1.00 95.88 211 ALA A CA 1
ATOM 1516 C C . ALA A 1 211 ? 11.573 -4.718 -6.357 1.00 95.88 211 ALA A C 1
ATOM 1518 O O . ALA A 1 211 ? 11.447 -3.801 -5.551 1.00 95.88 211 ALA A O 1
ATOM 1519 N N . GLU A 1 212 ? 11.058 -5.928 -6.118 1.00 95.94 212 GLU A N 1
ATOM 1520 C CA . GLU A 1 212 ? 10.328 -6.279 -4.891 1.00 95.94 212 GLU A CA 1
ATOM 1521 C C . GLU A 1 212 ? 11.201 -6.177 -3.627 1.00 95.94 212 GLU A C 1
ATOM 1523 O O . GLU A 1 212 ? 10.747 -5.647 -2.609 1.00 95.94 212 GLU A O 1
ATOM 1528 N N . GLN A 1 213 ? 12.463 -6.626 -3.673 1.00 95.62 213 GLN A N 1
ATOM 1529 C CA . GLN A 1 213 ? 13.396 -6.455 -2.549 1.00 95.62 213 GLN A CA 1
ATOM 1530 C C . GLN A 1 213 ? 13.717 -4.975 -2.294 1.00 95.62 213 GLN A C 1
ATOM 1532 O O . GLN A 1 213 ? 13.768 -4.554 -1.137 1.00 95.62 213 GLN A O 1
ATOM 1537 N N . ALA A 1 214 ? 13.919 -4.179 -3.349 1.00 95.12 214 ALA A N 1
ATOM 1538 C CA . ALA A 1 214 ? 14.198 -2.752 -3.223 1.00 95.12 214 ALA A CA 1
ATOM 1539 C C . ALA A 1 214 ? 12.981 -1.976 -2.685 1.00 95.12 214 ALA A C 1
ATOM 1541 O O . ALA A 1 214 ? 13.121 -1.257 -1.696 1.00 95.12 214 ALA A O 1
ATOM 1542 N N . ALA A 1 215 ? 11.786 -2.213 -3.234 1.00 96.06 215 ALA A N 1
ATOM 1543 C CA . ALA A 1 215 ? 10.512 -1.677 -2.749 1.00 96.06 215 ALA A CA 1
ATOM 1544 C C . ALA A 1 215 ? 10.255 -2.038 -1.277 1.00 96.06 215 ALA A C 1
ATOM 1546 O O . ALA A 1 215 ? 9.972 -1.168 -0.455 1.00 96.06 215 ALA A O 1
ATOM 1547 N N . SER A 1 216 ? 10.463 -3.302 -0.888 1.00 95.44 216 SER A N 1
ATOM 1548 C CA . SER A 1 216 ? 10.342 -3.725 0.515 1.00 95.44 216 SER A CA 1
ATOM 1549 C C . SER A 1 216 ? 11.415 -3.127 1.442 1.00 95.44 216 SER A C 1
ATOM 1551 O O . SER A 1 216 ? 11.262 -3.214 2.665 1.00 95.44 216 SER A O 1
ATOM 1553 N N . ALA A 1 217 ? 12.500 -2.559 0.905 1.00 94.06 217 ALA A N 1
ATOM 1554 C CA . ALA A 1 217 ? 13.573 -1.929 1.673 1.00 94.06 217 ALA A CA 1
ATOM 1555 C C . ALA A 1 217 ? 13.431 -0.399 1.781 1.00 94.06 217 ALA A C 1
ATOM 1557 O O . ALA A 1 217 ? 13.881 0.168 2.780 1.00 94.06 217 ALA A O 1
ATOM 1558 N N . THR A 1 218 ? 12.820 0.263 0.793 1.00 93.38 218 THR A N 1
ATOM 1559 C CA . THR A 1 218 ? 12.535 1.711 0.809 1.00 93.38 218 THR A CA 1
ATOM 1560 C C . THR A 1 218 ? 11.152 2.041 1.364 1.00 93.38 218 THR A C 1
ATOM 1562 O O . THR A 1 218 ? 11.018 3.005 2.117 1.00 93.38 218 THR A O 1
ATOM 1565 N N . GLY A 1 219 ? 10.150 1.219 1.046 1.00 93.12 219 GLY A N 1
ATOM 1566 C CA . GLY A 1 219 ? 8.732 1.498 1.267 1.00 93.12 219 GLY A CA 1
ATOM 1567 C C . GLY A 1 219 ? 8.012 2.116 0.061 1.00 93.12 219 GLY A C 1
ATOM 1568 O O . GLY A 1 219 ? 6.853 2.476 0.213 1.00 93.12 219 GLY A O 1
ATOM 1569 N N . GLU A 1 220 ? 8.672 2.236 -1.097 1.00 94.12 220 GLU A N 1
ATOM 1570 C CA . GLU A 1 220 ? 8.071 2.738 -2.347 1.00 94.12 220 GLU A CA 1
ATOM 1571 C C . GLU A 1 220 ? 7.271 1.638 -3.085 1.00 94.12 220 GLU A C 1
ATOM 1573 O O . GLU A 1 220 ? 7.605 0.454 -2.954 1.00 94.12 220 GLU A O 1
ATOM 1578 N N . PRO A 1 221 ? 6.267 1.980 -3.918 1.00 95.00 221 PRO A N 1
ATOM 1579 C CA . PRO A 1 221 ? 5.550 1.017 -4.756 1.00 95.00 221 PRO A CA 1
ATOM 1580 C C . PRO A 1 221 ? 6.453 0.259 -5.742 1.00 95.00 221 PRO A C 1
ATOM 1582 O O . PRO A 1 221 ? 7.322 0.837 -6.396 1.00 95.00 221 PRO A O 1
ATOM 1585 N N . VAL A 1 222 ? 6.192 -1.041 -5.929 1.00 92.44 222 VAL A N 1
ATOM 1586 C CA . VAL A 1 222 ? 7.009 -1.918 -6.797 1.00 92.44 222 VAL A CA 1
ATOM 1587 C C . VAL A 1 222 ? 7.076 -1.412 -8.242 1.00 92.44 222 VAL A C 1
ATOM 1589 O O . VAL A 1 222 ? 8.128 -1.503 -8.864 1.00 92.44 222 VAL A O 1
ATOM 1592 N N . ASP A 1 223 ? 5.996 -0.838 -8.778 1.00 89.69 223 ASP A N 1
ATOM 1593 C CA . ASP A 1 223 ? 5.972 -0.348 -10.163 1.00 89.69 223 ASP A CA 1
ATOM 1594 C C . ASP A 1 223 ? 6.753 0.965 -10.352 1.00 89.69 223 ASP A C 1
ATOM 1596 O O . ASP A 1 223 ? 7.392 1.149 -11.388 1.00 89.69 223 ASP A O 1
ATOM 1600 N N . GLN A 1 224 ? 6.808 1.822 -9.327 1.00 91.44 224 GLN A N 1
ATOM 1601 C CA . GLN A 1 224 ? 7.703 2.984 -9.292 1.00 91.44 224 GLN A CA 1
ATOM 1602 C C . GLN A 1 224 ? 9.170 2.519 -9.252 1.00 91.44 224 GLN A C 1
ATOM 1604 O O . GLN A 1 224 ? 10.004 2.966 -10.039 1.00 91.44 224 GLN A O 1
ATOM 1609 N N . VAL A 1 225 ? 9.474 1.528 -8.406 1.00 94.12 225 VAL A N 1
ATOM 1610 C CA . VAL A 1 225 ? 10.812 0.927 -8.299 1.00 94.12 225 VAL A CA 1
ATOM 1611 C C . VAL A 1 225 ? 11.224 0.187 -9.581 1.00 94.12 225 VAL A C 1
ATOM 1613 O O . VAL A 1 225 ? 12.394 0.250 -9.951 1.00 94.12 225 VAL A O 1
ATOM 1616 N N . ARG A 1 226 ? 10.293 -0.446 -10.312 1.00 92.69 226 ARG A N 1
ATOM 1617 C CA . ARG A 1 226 ? 10.523 -0.970 -11.677 1.00 92.69 226 ARG A CA 1
ATOM 1618 C C . ARG A 1 226 ? 10.846 0.155 -12.671 1.00 92.69 226 ARG A C 1
ATOM 1620 O O . ARG A 1 226 ? 11.715 -0.027 -13.521 1.00 92.69 226 ARG A O 1
ATOM 1627 N N . GLY A 1 227 ? 10.190 1.312 -12.552 1.00 90.94 227 GLY A N 1
ATOM 1628 C CA . GLY A 1 227 ? 10.491 2.511 -13.344 1.00 90.94 227 GLY A CA 1
ATOM 1629 C C . GLY A 1 227 ? 11.925 3.009 -13.137 1.00 90.94 227 GLY A C 1
ATOM 1630 O O . GLY A 1 227 ? 12.653 3.202 -14.109 1.00 90.94 227 GLY A O 1
ATOM 1631 N N . VAL A 1 228 ? 12.369 3.120 -11.881 1.00 91.19 228 VAL A N 1
ATOM 1632 C CA . VAL A 1 228 ? 13.768 3.447 -11.538 1.00 91.19 228 VAL A CA 1
ATOM 1633 C C . VAL A 1 228 ? 14.728 2.333 -11.985 1.00 91.19 228 VAL A C 1
ATOM 1635 O O . VAL A 1 228 ? 15.783 2.613 -12.550 1.00 91.19 228 VAL A O 1
ATOM 1638 N N . GLN A 1 229 ? 14.356 1.060 -11.812 1.00 93.69 229 GLN A N 1
ATOM 1639 C CA . GLN A 1 229 ? 15.158 -0.089 -12.245 1.00 93.69 229 GLN A CA 1
ATOM 1640 C C . GLN A 1 229 ? 15.480 -0.052 -13.741 1.00 93.69 229 GLN A C 1
ATOM 1642 O O . GLN A 1 229 ? 16.612 -0.347 -14.107 1.00 93.69 229 GLN A O 1
ATOM 1647 N N . ALA A 1 230 ? 14.525 0.318 -14.594 1.00 88.31 230 ALA A N 1
ATOM 1648 C CA . ALA A 1 230 ? 14.718 0.350 -16.043 1.00 88.31 230 ALA A CA 1
ATOM 1649 C C . ALA A 1 230 ? 15.706 1.434 -16.529 1.00 88.31 230 ALA A C 1
ATOM 1651 O O . ALA A 1 230 ? 16.089 1.414 -17.696 1.00 88.31 230 ALA A O 1
ATOM 1652 N N . ARG A 1 231 ? 16.102 2.379 -15.660 1.00 88.62 231 ARG A N 1
ATOM 1653 C CA . ARG A 1 231 ? 16.932 3.549 -16.010 1.00 88.62 231 ARG A CA 1
ATOM 1654 C C . ARG A 1 231 ? 18.152 3.789 -15.105 1.00 88.62 231 ARG A C 1
ATOM 1656 O O . ARG A 1 231 ? 18.950 4.671 -15.401 1.00 88.62 231 ARG A O 1
ATOM 1663 N N . THR A 1 232 ? 18.318 3.023 -14.024 1.00 89.50 232 THR A N 1
ATOM 1664 C CA . THR A 1 232 ? 19.449 3.164 -13.083 1.00 89.50 232 THR A CA 1
ATOM 1665 C C . THR A 1 232 ? 20.740 2.499 -13.590 1.00 89.50 232 THR A C 1
ATOM 1667 O O . THR A 1 232 ? 20.723 1.636 -14.469 1.00 89.50 232 THR A O 1
ATOM 1670 N N . THR A 1 233 ? 21.878 2.875 -13.003 1.00 90.12 233 THR A N 1
ATOM 1671 C CA . THR A 1 233 ? 23.197 2.259 -13.219 1.00 90.12 233 THR A CA 1
ATOM 1672 C C . THR A 1 233 ? 23.818 1.896 -11.871 1.00 90.12 233 THR A C 1
ATOM 1674 O O . THR A 1 233 ? 23.844 2.699 -10.940 1.00 90.12 233 THR A O 1
ATOM 1677 N N . ILE A 1 234 ? 24.325 0.671 -11.749 1.00 87.19 234 ILE A N 1
ATOM 1678 C CA . ILE A 1 234 ? 24.724 0.073 -10.473 1.00 87.19 234 ILE A CA 1
ATOM 1679 C C . ILE A 1 234 ? 26.172 0.436 -10.124 1.00 87.19 234 ILE A C 1
ATOM 1681 O O . ILE A 1 234 ? 27.117 -0.316 -10.372 1.00 87.19 234 ILE A O 1
ATOM 1685 N N . GLU A 1 235 ? 26.357 1.606 -9.513 1.00 79.56 235 GLU A N 1
ATOM 1686 C CA . GLU A 1 235 ? 27.666 2.044 -9.023 1.00 79.56 235 GLU A CA 1
ATOM 1687 C C . GLU A 1 235 ? 28.110 1.291 -7.754 1.00 79.56 235 GLU A C 1
ATOM 1689 O O . GLU A 1 235 ? 27.404 1.222 -6.748 1.00 79.56 235 GLU A O 1
ATOM 1694 N N . SER A 1 236 ? 29.356 0.802 -7.736 1.00 61.34 236 SER A N 1
ATOM 1695 C CA . SER A 1 236 ? 29.930 0.091 -6.576 1.00 61.34 236 SER A CA 1
ATOM 1696 C C . SER A 1 236 ? 30.268 0.990 -5.371 1.00 61.34 236 SER A C 1
ATOM 1698 O O . SER A 1 236 ? 30.796 0.509 -4.364 1.00 61.34 236 SER A O 1
ATOM 1700 N N . SER A 1 237 ? 30.013 2.298 -5.456 1.00 58.25 237 SER A N 1
ATOM 1701 C CA . SER A 1 237 ? 30.252 3.273 -4.387 1.00 58.25 237 SER A CA 1
ATOM 1702 C C . SER A 1 237 ? 28.995 4.096 -4.118 1.00 58.25 237 SER A C 1
ATOM 1704 O O . SER A 1 237 ? 28.842 5.168 -4.692 1.00 58.25 237 SER A O 1
ATOM 1706 N N . GLY A 1 238 ? 28.136 3.584 -3.226 1.00 60.53 238 GLY A N 1
ATOM 1707 C CA . GLY A 1 238 ? 26.818 4.146 -2.898 1.00 60.53 238 GLY A CA 1
ATOM 1708 C C . GLY A 1 238 ? 26.792 5.675 -2.790 1.00 60.53 238 GLY A C 1
ATOM 1709 O O . GLY A 1 238 ? 27.600 6.282 -2.073 1.00 60.53 238 GLY A O 1
ATOM 1710 N N . GLY A 1 239 ? 25.867 6.272 -3.537 1.00 59.31 239 GLY A N 1
ATOM 1711 C CA . GLY A 1 239 ? 25.847 7.697 -3.871 1.00 59.31 239 GLY A CA 1
ATOM 1712 C C . GLY A 1 239 ? 24.637 8.147 -4.699 1.00 59.31 239 GLY A C 1
ATOM 1713 O O . GLY A 1 239 ? 24.329 9.337 -4.662 1.00 59.31 239 GLY A O 1
ATOM 1714 N N . GLY A 1 240 ? 23.951 7.217 -5.377 1.00 64.00 240 GLY A N 1
ATOM 1715 C CA . GLY A 1 240 ? 22.615 7.418 -5.950 1.00 64.00 240 GLY A CA 1
ATOM 1716 C C . GLY A 1 240 ? 21.507 7.479 -4.893 1.00 64.00 240 GLY A C 1
ATOM 1717 O O . GLY A 1 240 ? 21.770 7.472 -3.683 1.00 64.00 240 GLY A O 1
ATOM 1718 N N . ASP A 1 241 ? 20.259 7.550 -5.348 1.00 81.19 241 ASP A N 1
ATOM 1719 C CA . ASP A 1 241 ? 19.108 7.733 -4.460 1.00 81.19 241 ASP A CA 1
ATOM 1720 C C . ASP A 1 241 ? 18.714 6.456 -3.696 1.00 81.19 241 ASP A C 1
ATOM 1722 O O . ASP A 1 241 ? 19.166 5.348 -3.990 1.00 81.19 241 ASP A O 1
ATOM 1726 N N . ALA A 1 242 ? 17.862 6.588 -2.672 1.00 87.94 242 ALA A N 1
ATOM 1727 C CA . ALA A 1 242 ? 17.569 5.490 -1.735 1.00 87.94 242 ALA A CA 1
ATOM 1728 C C . ALA A 1 242 ? 17.015 4.210 -2.402 1.00 87.94 242 ALA A C 1
ATOM 1730 O O . ALA A 1 242 ? 17.239 3.111 -1.883 1.00 87.94 242 ALA A O 1
ATOM 1731 N N . VAL A 1 243 ? 16.323 4.359 -3.539 1.00 91.06 243 VAL A N 1
ATOM 1732 C CA . VAL A 1 243 ? 15.831 3.264 -4.391 1.00 91.06 243 VAL A CA 1
ATOM 1733 C C . VAL A 1 243 ? 16.968 2.628 -5.188 1.00 91.06 243 VAL A C 1
ATOM 1735 O O . VAL A 1 243 ? 17.095 1.409 -5.170 1.00 91.06 243 VAL A O 1
ATOM 1738 N N . GLU A 1 244 ? 17.837 3.415 -5.819 1.00 91.62 244 GLU A N 1
ATOM 1739 C CA . GLU A 1 244 ? 18.989 2.916 -6.587 1.00 91.62 244 GLU A CA 1
ATOM 1740 C C . GLU A 1 244 ? 19.978 2.166 -5.694 1.00 91.62 244 GLU A C 1
ATOM 1742 O O . GLU A 1 244 ? 20.388 1.046 -5.991 1.00 91.62 244 GLU A O 1
ATOM 1747 N N . ASP A 1 245 ? 20.282 2.737 -4.530 1.00 90.50 245 ASP A N 1
ATOM 1748 C CA . ASP A 1 245 ? 21.147 2.137 -3.517 1.00 90.50 245 ASP A CA 1
ATOM 1749 C C . ASP A 1 245 ? 20.530 0.823 -2.974 1.00 90.50 245 ASP A C 1
ATOM 1751 O O . ASP A 1 245 ? 21.250 -0.083 -2.549 1.00 90.50 245 ASP A O 1
ATOM 1755 N N . ALA A 1 246 ? 19.196 0.672 -3.027 1.00 93.06 246 ALA A N 1
ATOM 1756 C CA . ALA A 1 246 ? 18.486 -0.571 -2.715 1.00 93.06 246 ALA A CA 1
ATOM 1757 C C . ALA A 1 246 ? 18.437 -1.569 -3.885 1.00 93.06 246 ALA A C 1
ATOM 1759 O O . ALA A 1 246 ? 18.610 -2.764 -3.645 1.00 93.06 246 ALA A O 1
ATOM 1760 N N . LEU A 1 247 ? 18.286 -1.105 -5.127 1.00 94.19 247 LEU A N 1
ATOM 1761 C CA . LEU A 1 247 ? 18.386 -1.918 -6.343 1.00 94.19 247 LEU A CA 1
ATOM 1762 C C . LEU A 1 247 ? 19.796 -2.499 -6.495 1.00 94.19 247 LEU A C 1
ATOM 1764 O O . LEU A 1 247 ? 19.929 -3.692 -6.744 1.00 94.19 247 LEU A O 1
ATOM 1768 N N . ALA A 1 248 ? 20.846 -1.719 -6.228 1.00 92.31 248 ALA A N 1
ATOM 1769 C CA . ALA A 1 248 ? 22.234 -2.184 -6.188 1.00 92.31 248 ALA A CA 1
ATOM 1770 C C . ALA A 1 248 ? 22.436 -3.322 -5.172 1.00 92.31 248 ALA A C 1
ATOM 1772 O O . ALA A 1 248 ? 23.062 -4.338 -5.479 1.00 92.31 248 ALA A O 1
ATOM 1773 N N . ARG A 1 249 ? 21.840 -3.196 -3.977 1.00 92.50 249 ARG A N 1
ATOM 1774 C CA . ARG A 1 249 ? 21.818 -4.262 -2.958 1.00 92.50 249 ARG A CA 1
ATOM 1775 C C . ARG A 1 249 ? 20.987 -5.476 -3.397 1.00 92.50 249 ARG A C 1
ATOM 1777 O O . ARG A 1 249 ? 21.355 -6.601 -3.069 1.00 92.50 249 ARG A O 1
ATOM 1784 N N . GLY A 1 250 ? 19.903 -5.268 -4.145 1.00 95.25 250 GLY A N 1
ATOM 1785 C CA . GLY A 1 250 ? 19.086 -6.332 -4.730 1.00 95.25 250 GLY A CA 1
ATOM 1786 C C . GLY A 1 250 ? 19.818 -7.107 -5.831 1.00 95.25 250 GLY A C 1
ATOM 1787 O O . GLY A 1 250 ? 19.818 -8.334 -5.800 1.00 95.25 250 GLY A O 1
ATOM 1788 N N . TYR A 1 251 ? 20.515 -6.425 -6.744 1.00 95.62 251 TYR A N 1
ATOM 1789 C CA . TYR A 1 251 ? 21.344 -7.061 -7.772 1.00 95.62 251 TYR A CA 1
ATOM 1790 C C . TYR A 1 251 ? 22.563 -7.781 -7.176 1.00 95.62 251 TYR A C 1
ATOM 1792 O O . TYR A 1 251 ? 22.841 -8.905 -7.578 1.00 95.62 251 TYR A O 1
ATOM 1800 N N . ASP A 1 252 ? 23.250 -7.219 -6.175 1.00 94.00 252 ASP A N 1
ATOM 1801 C CA . ASP A 1 252 ? 24.346 -7.920 -5.475 1.00 94.00 252 ASP A CA 1
ATOM 1802 C C . ASP A 1 252 ? 23.851 -9.169 -4.711 1.00 94.00 252 ASP A C 1
ATOM 1804 O O . ASP A 1 252 ? 24.555 -10.183 -4.636 1.00 94.00 252 ASP A O 1
ATOM 1808 N N . ALA A 1 253 ? 22.615 -9.147 -4.200 1.00 95.19 253 ALA A N 1
ATOM 1809 C CA . ALA A 1 253 ? 21.964 -10.329 -3.639 1.00 95.19 253 ALA A CA 1
ATOM 1810 C C . ALA A 1 253 ? 21.577 -11.353 -4.724 1.00 95.19 253 ALA A C 1
ATOM 1812 O O . ALA A 1 253 ? 21.878 -12.534 -4.560 1.00 95.19 253 ALA A O 1
ATOM 1813 N N . LEU A 1 254 ? 20.987 -10.914 -5.843 1.00 96.19 254 LEU A N 1
ATOM 1814 C CA . LEU A 1 254 ? 20.622 -11.772 -6.978 1.00 96.19 254 LEU A CA 1
ATOM 1815 C C . LEU A 1 254 ? 21.852 -12.478 -7.557 1.00 96.19 254 LEU A C 1
ATOM 1817 O O . LEU A 1 254 ? 21.883 -13.702 -7.633 1.00 96.19 254 LEU A O 1
ATOM 1821 N N . VAL A 1 255 ? 22.887 -11.714 -7.909 1.00 95.00 255 VAL A N 1
ATOM 1822 C CA . VAL A 1 255 ? 24.169 -12.237 -8.398 1.00 95.00 255 VAL A CA 1
ATOM 1823 C C . VAL A 1 255 ? 24.807 -13.150 -7.347 1.00 95.00 255 VAL A C 1
ATOM 1825 O O . VAL A 1 255 ? 25.346 -14.197 -7.693 1.00 95.00 255 VAL A O 1
ATOM 1828 N N . GLY A 1 256 ? 24.712 -12.806 -6.060 1.00 94.25 256 GLY A N 1
ATOM 1829 C CA . GLY A 1 256 ? 25.183 -13.657 -4.967 1.00 94.25 256 GLY A CA 1
ATOM 1830 C C . GLY A 1 256 ? 24.507 -15.030 -4.919 1.00 94.25 256 GLY A C 1
ATOM 1831 O O . GLY A 1 256 ? 25.205 -16.040 -4.832 1.00 94.25 256 GLY A O 1
ATOM 1832 N N . ASP A 1 257 ? 23.178 -15.072 -5.018 1.00 94.75 257 ASP A N 1
ATOM 1833 C CA . ASP A 1 257 ? 22.391 -16.311 -5.052 1.00 94.75 257 ASP A CA 1
ATOM 1834 C C . ASP A 1 257 ? 22.648 -17.114 -6.339 1.00 94.75 257 ASP A C 1
ATOM 1836 O O . ASP A 1 257 ? 22.782 -18.336 -6.291 1.00 94.75 257 ASP A O 1
ATOM 1840 N N . VAL A 1 258 ? 22.780 -16.438 -7.482 1.00 94.12 258 VAL A N 1
ATOM 1841 C CA . VAL A 1 258 ? 23.078 -17.044 -8.790 1.00 94.12 258 VAL A CA 1
ATOM 1842 C C . VAL A 1 258 ? 24.476 -17.676 -8.817 1.00 94.12 258 VAL A C 1
ATOM 1844 O O . VAL A 1 258 ? 24.640 -18.810 -9.273 1.00 94.12 258 VAL A O 1
ATOM 1847 N N . VAL A 1 259 ? 25.490 -17.002 -8.269 1.00 92.62 259 VAL A N 1
ATOM 1848 C CA . VAL A 1 259 ? 26.843 -17.565 -8.117 1.00 92.62 259 VAL A CA 1
ATOM 1849 C C . VAL A 1 259 ? 26.846 -18.720 -7.114 1.00 92.62 259 VAL A C 1
ATOM 1851 O O . VAL A 1 259 ? 27.483 -19.740 -7.374 1.00 92.62 259 VAL A O 1
ATOM 1854 N N . ALA A 1 260 ? 26.109 -18.616 -6.003 1.00 91.81 260 ALA A N 1
ATOM 1855 C CA . ALA A 1 260 ? 25.981 -19.707 -5.035 1.00 91.81 260 ALA A CA 1
ATOM 1856 C C . ALA A 1 260 ? 25.333 -20.959 -5.656 1.00 91.81 260 ALA A C 1
ATOM 1858 O O . ALA A 1 260 ? 25.853 -22.058 -5.479 1.00 91.81 260 ALA A O 1
ATOM 1859 N N . ALA A 1 261 ? 24.272 -20.790 -6.449 1.00 91.44 261 ALA A N 1
ATOM 1860 C CA . ALA A 1 261 ? 23.657 -21.870 -7.217 1.00 91.44 261 ALA A CA 1
ATOM 1861 C C . ALA A 1 261 ? 24.620 -22.460 -8.265 1.00 91.44 261 ALA A C 1
ATOM 1863 O O . ALA A 1 261 ? 24.723 -23.677 -8.388 1.00 91.44 261 ALA A O 1
ATOM 1864 N N . THR A 1 262 ? 25.408 -21.621 -8.952 1.00 89.81 262 THR A N 1
ATOM 1865 C CA . THR A 1 262 ? 26.438 -22.099 -9.898 1.00 89.81 262 THR A CA 1
ATOM 1866 C C . THR A 1 262 ? 27.501 -22.955 -9.191 1.00 89.81 262 THR A C 1
ATOM 1868 O O . THR A 1 262 ? 27.985 -23.929 -9.759 1.00 89.81 262 THR A O 1
ATOM 1871 N N . VAL A 1 263 ? 27.848 -22.624 -7.941 1.00 88.75 263 VAL A N 1
ATOM 1872 C CA . VAL A 1 263 ? 28.769 -23.403 -7.092 1.00 88.75 263 VAL A CA 1
ATOM 1873 C C . VAL A 1 263 ? 28.152 -24.723 -6.599 1.00 88.75 263 VAL A C 1
ATOM 1875 O O . VAL A 1 263 ? 28.897 -25.674 -6.370 1.00 88.75 263 VAL A O 1
ATOM 1878 N N . GLU A 1 264 ? 26.830 -24.800 -6.417 1.00 88.12 264 GLU A N 1
ATOM 1879 C CA . GLU A 1 264 ? 26.141 -26.014 -5.946 1.00 88.12 264 GLU A CA 1
ATOM 1880 C C . GLU A 1 264 ? 25.845 -27.012 -7.081 1.00 88.12 264 GLU A C 1
ATOM 1882 O O . GLU A 1 264 ? 26.005 -28.218 -6.882 1.00 88.12 264 GLU A O 1
ATOM 1887 N N . GLU A 1 265 ? 25.496 -26.528 -8.278 1.00 86.44 265 GLU A N 1
ATOM 1888 C CA . GLU A 1 265 ? 25.191 -27.373 -9.445 1.00 86.44 265 GLU A CA 1
ATOM 1889 C C . GLU A 1 265 ? 26.441 -27.850 -10.215 1.00 86.44 265 GLU A C 1
ATOM 1891 O O . GLU A 1 265 ? 26.418 -28.917 -10.832 1.00 86.44 265 GLU A O 1
ATOM 1896 N N . ALA A 1 266 ? 27.547 -27.094 -10.197 1.00 84.31 266 ALA A N 1
ATOM 1897 C CA . ALA A 1 266 ? 28.771 -27.473 -10.906 1.00 84.31 266 ALA A CA 1
ATOM 1898 C C . ALA A 1 266 ? 29.462 -28.691 -10.264 1.00 84.31 266 ALA A C 1
ATOM 1900 O O . ALA A 1 266 ? 29.857 -28.669 -9.095 1.00 84.31 266 ALA A O 1
ATOM 1901 N N . THR A 1 267 ? 29.696 -29.749 -11.044 1.00 77.94 267 THR A N 1
ATOM 1902 C CA . THR A 1 267 ? 30.403 -30.943 -10.563 1.00 77.94 267 THR A CA 1
ATOM 1903 C C . THR A 1 267 ? 31.924 -30.826 -10.726 1.00 77.94 267 THR A C 1
ATOM 1905 O O . THR A 1 267 ? 32.441 -30.008 -11.488 1.00 77.94 267 THR A O 1
ATOM 1908 N N . GLU A 1 268 ? 32.667 -31.725 -10.064 1.00 64.44 268 GLU A N 1
ATOM 1909 C CA . GLU A 1 268 ? 34.142 -31.850 -10.126 1.00 64.44 268 GLU A CA 1
ATOM 1910 C C . GLU A 1 268 ? 34.692 -32.122 -11.556 1.00 64.44 268 GLU A C 1
ATOM 1912 O O . GLU A 1 268 ? 35.904 -32.207 -11.748 1.00 64.44 268 GLU A O 1
ATOM 1917 N N . GLY A 1 269 ? 33.822 -32.283 -12.565 1.00 65.50 269 GLY A N 1
ATOM 1918 C CA . GLY A 1 269 ? 34.185 -32.427 -13.979 1.00 65.50 269 GLY A CA 1
ATOM 1919 C C . GLY A 1 269 ? 33.852 -31.234 -14.889 1.00 65.50 269 GLY A C 1
ATOM 1920 O O . GLY A 1 269 ? 34.380 -31.192 -16.003 1.00 65.50 269 GLY A O 1
ATOM 1921 N N . ASP A 1 270 ? 33.011 -30.289 -14.454 1.00 70.94 270 ASP A N 1
ATOM 1922 C CA . ASP A 1 270 ? 32.465 -29.237 -15.331 1.00 70.94 270 ASP A CA 1
ATOM 1923 C C . ASP A 1 270 ? 33.396 -28.025 -15.451 1.00 70.94 270 ASP A C 1
ATOM 1925 O O . ASP A 1 270 ? 33.608 -27.496 -16.545 1.00 70.94 270 ASP A O 1
ATOM 1929 N N . VAL A 1 271 ? 34.021 -27.612 -14.344 1.00 72.50 271 VAL A N 1
ATOM 1930 C CA . VAL A 1 271 ? 35.006 -26.520 -14.324 1.00 72.50 271 VAL A CA 1
ATOM 1931 C C . VAL A 1 271 ? 36.423 -27.076 -14.456 1.00 72.50 271 VAL A C 1
ATOM 1933 O O . VAL A 1 271 ? 36.819 -28.015 -13.769 1.00 72.50 271 VAL A O 1
ATOM 1936 N N . ARG A 1 272 ? 37.223 -26.477 -15.344 1.00 70.44 272 ARG A N 1
ATOM 1937 C CA . ARG A 1 272 ? 38.630 -26.845 -15.557 1.00 70.44 272 ARG A CA 1
ATOM 1938 C C . ARG A 1 272 ? 39.542 -25.938 -14.728 1.00 70.44 272 ARG A C 1
ATOM 1940 O O . ARG A 1 272 ? 39.536 -24.730 -14.951 1.00 70.44 272 ARG A O 1
ATOM 1947 N N . GLU A 1 273 ? 40.360 -26.527 -13.848 1.00 70.25 273 GLU A N 1
ATOM 1948 C CA . GLU A 1 273 ? 41.329 -25.810 -12.996 1.00 70.25 273 GLU A CA 1
ATOM 1949 C C . GLU A 1 273 ? 42.094 -24.708 -13.760 1.00 70.25 273 GLU A C 1
ATOM 1951 O O . GLU A 1 273 ? 42.865 -24.980 -14.687 1.00 70.25 273 GLU A O 1
ATOM 1956 N N . GLY A 1 274 ? 41.930 -23.459 -13.327 1.00 68.69 274 GLY A N 1
ATOM 1957 C CA . GLY A 1 274 ? 42.692 -22.307 -13.796 1.00 68.69 274 GLY A CA 1
ATOM 1958 C C . GLY A 1 274 ? 42.326 -21.784 -15.186 1.00 68.69 274 GLY A C 1
ATOM 1959 O O . GLY A 1 274 ? 43.106 -21.000 -15.737 1.00 68.69 274 GLY A O 1
ATOM 1960 N N . VAL A 1 275 ? 41.189 -22.180 -15.769 1.00 79.31 275 VAL A N 1
ATOM 1961 C CA . VAL A 1 275 ? 40.724 -21.592 -17.036 1.00 79.31 275 VAL A CA 1
ATOM 1962 C C . VAL A 1 275 ? 40.194 -20.175 -16.808 1.00 79.31 275 VAL A C 1
ATOM 1964 O O . VAL A 1 275 ? 39.416 -19.912 -15.896 1.00 79.31 275 VAL A O 1
ATOM 1967 N N . SER A 1 276 ? 40.662 -19.252 -17.647 1.00 84.81 276 SER A N 1
ATOM 1968 C CA . SER A 1 276 ? 40.191 -17.868 -17.695 1.00 84.81 276 SER A CA 1
ATOM 1969 C C . SER A 1 276 ? 39.003 -17.771 -18.653 1.00 84.81 276 SER A C 1
ATOM 1971 O O . SER A 1 276 ? 39.092 -18.258 -19.781 1.00 84.81 276 SER A O 1
ATOM 1973 N N . VAL A 1 277 ? 37.904 -17.184 -18.183 1.00 90.19 277 VAL A N 1
ATOM 1974 C CA . VAL A 1 277 ? 36.644 -16.988 -18.915 1.00 90.19 277 VAL A CA 1
ATOM 1975 C C . VAL A 1 277 ? 36.205 -15.519 -18.837 1.00 90.19 277 VAL A C 1
ATOM 1977 O O . VAL A 1 277 ? 36.473 -14.869 -17.823 1.00 90.19 277 VAL A O 1
ATOM 1980 N N . PRO A 1 278 ? 35.568 -14.954 -19.872 1.00 93.62 278 PRO A N 1
ATOM 1981 C CA . PRO A 1 278 ? 34.774 -13.736 -19.747 1.00 93.62 278 PRO A CA 1
ATOM 1982 C C . PRO A 1 278 ? 33.413 -14.030 -19.089 1.00 93.62 278 PRO A C 1
ATOM 1984 O O . PRO A 1 278 ? 32.921 -15.163 -19.147 1.00 93.62 278 PRO A O 1
ATOM 1987 N N . VAL A 1 279 ? 32.801 -13.007 -18.490 1.00 95.25 279 VAL A N 1
ATOM 1988 C CA . VAL A 1 279 ? 31.419 -13.036 -17.974 1.00 95.25 279 VAL A CA 1
ATOM 1989 C C . VAL A 1 279 ? 30.576 -12.031 -18.762 1.00 95.25 279 VAL A C 1
ATOM 1991 O O . VAL A 1 279 ? 30.877 -10.840 -18.746 1.00 95.25 279 VAL A O 1
ATOM 1994 N N . VAL A 1 280 ? 29.526 -12.485 -19.442 1.00 96.38 280 VAL A N 1
ATOM 1995 C CA . VAL A 1 280 ? 28.631 -11.626 -20.238 1.00 96.38 280 VAL A CA 1
ATOM 1996 C C . VAL A 1 280 ? 27.224 -11.605 -19.652 1.00 96.38 280 VAL A C 1
ATOM 1998 O O . VAL A 1 280 ? 26.707 -12.648 -19.247 1.00 96.38 280 VAL A O 1
ATOM 2001 N N . VAL A 1 281 ? 26.617 -10.418 -19.578 1.00 97.25 281 VAL A N 1
ATOM 2002 C CA . VAL A 1 281 ? 25.312 -10.201 -18.934 1.00 97.25 281 VAL A CA 1
ATOM 2003 C C . VAL A 1 281 ? 24.323 -9.545 -19.902 1.00 97.25 281 VAL A C 1
ATOM 2005 O O . VAL A 1 281 ? 24.606 -8.486 -20.458 1.00 97.25 281 VAL A O 1
ATOM 2008 N N . GLY A 1 282 ? 23.159 -10.170 -20.074 1.00 95.44 282 GLY A N 1
ATOM 2009 C CA . GLY A 1 282 ? 22.046 -9.712 -20.916 1.00 95.44 282 GLY A CA 1
ATOM 2010 C C . GLY A 1 282 ? 20.690 -10.087 -20.306 1.00 95.44 282 GLY A C 1
ATOM 2011 O O . GLY A 1 282 ? 20.639 -10.461 -19.136 1.00 95.44 282 GLY A O 1
ATOM 2012 N N . GLY A 1 283 ? 19.605 -10.019 -21.079 1.00 93.44 283 GLY A N 1
ATOM 2013 C CA . GLY A 1 283 ? 18.226 -10.280 -20.631 1.00 93.44 283 GLY A CA 1
ATOM 2014 C C . GLY A 1 283 ? 17.429 -9.005 -20.319 1.00 93.44 283 GLY A C 1
ATOM 2015 O O . GLY A 1 283 ? 17.999 -7.927 -20.127 1.00 93.44 283 GLY A O 1
ATOM 2016 N N . GLU A 1 284 ? 16.095 -9.113 -20.263 1.00 91.44 284 GLU A N 1
ATOM 2017 C CA . GLU A 1 284 ? 15.154 -7.969 -20.209 1.00 91.44 284 GLU A CA 1
ATOM 2018 C C . GLU A 1 284 ? 15.130 -7.179 -18.880 1.00 91.44 284 GLU A C 1
ATOM 2020 O O . GLU A 1 284 ? 14.303 -6.279 -18.682 1.00 91.44 284 GLU A O 1
ATOM 2025 N N . ALA A 1 285 ? 16.014 -7.526 -17.945 1.00 94.31 285 ALA A N 1
ATOM 2026 C CA . ALA A 1 285 ? 16.248 -6.813 -16.695 1.00 94.31 285 ALA A CA 1
ATOM 2027 C C . ALA A 1 285 ? 17.737 -6.731 -16.293 1.00 94.31 285 ALA A C 1
ATOM 2029 O O . ALA A 1 285 ? 18.041 -6.452 -15.131 1.00 94.31 285 ALA A O 1
ATOM 2030 N N . ALA A 1 286 ? 18.675 -6.948 -17.220 1.00 94.75 286 ALA A N 1
ATOM 2031 C CA . ALA A 1 286 ? 20.071 -6.586 -16.992 1.00 94.75 286 ALA A CA 1
ATOM 2032 C C . ALA A 1 286 ? 20.272 -5.071 -17.161 1.00 94.75 286 ALA A C 1
ATOM 2034 O O . ALA A 1 286 ? 19.752 -4.463 -18.095 1.00 94.75 286 ALA A O 1
ATOM 2035 N N . VAL A 1 287 ? 21.045 -4.469 -16.255 1.00 94.25 287 VAL A N 1
ATOM 2036 C CA . VAL A 1 287 ? 21.341 -3.027 -16.232 1.00 94.25 287 VAL A CA 1
ATOM 2037 C C . VAL A 1 287 ? 22.848 -2.795 -16.050 1.00 94.25 287 VAL A C 1
ATOM 2039 O O . VAL A 1 287 ? 23.520 -3.670 -15.489 1.00 94.25 287 VAL A O 1
ATOM 2042 N N . PRO A 1 288 ? 23.402 -1.645 -16.482 1.00 94.50 288 PRO A N 1
ATOM 2043 C CA . PRO A 1 288 ? 24.832 -1.363 -16.355 1.00 94.50 288 PRO A CA 1
ATOM 2044 C C . PRO A 1 288 ? 25.335 -1.465 -14.909 1.00 94.50 288 PRO A C 1
ATOM 2046 O O . PRO A 1 288 ? 24.668 -1.019 -13.973 1.00 94.50 288 PRO A O 1
ATOM 2049 N N . GLY A 1 289 ? 26.516 -2.051 -14.720 1.00 91.81 289 GLY A N 1
ATOM 2050 C CA . GLY A 1 289 ? 27.135 -2.336 -13.423 1.00 91.81 289 GLY A CA 1
ATOM 2051 C C . GLY A 1 289 ? 26.830 -3.736 -12.866 1.00 91.81 289 GLY A C 1
ATOM 2052 O O . GLY A 1 289 ? 27.575 -4.222 -12.007 1.00 91.81 289 GLY A O 1
ATOM 2053 N N . VAL A 1 290 ? 25.805 -4.442 -13.363 1.00 93.62 290 VAL A N 1
ATOM 2054 C CA . VAL A 1 290 ? 25.521 -5.835 -12.950 1.00 93.62 290 VAL A CA 1
ATOM 2055 C C . VAL A 1 290 ? 26.623 -6.785 -13.427 1.00 93.62 290 VAL A C 1
ATOM 2057 O O . VAL A 1 290 ? 26.986 -7.715 -12.707 1.00 93.62 290 VAL A O 1
ATOM 2060 N N . GLU A 1 291 ? 27.238 -6.515 -14.578 1.00 93.94 291 GLU A N 1
ATOM 2061 C CA . GLU A 1 291 ? 28.423 -7.216 -15.079 1.00 93.94 291 GLU A CA 1
ATOM 2062 C C . GLU A 1 291 ? 29.635 -7.078 -14.144 1.00 93.94 291 GLU A C 1
ATOM 2064 O O . GLU A 1 291 ? 30.375 -8.043 -13.952 1.00 93.94 291 GLU A O 1
ATOM 2069 N N . VAL A 1 292 ? 29.804 -5.926 -13.481 1.00 91.62 292 VAL A N 1
ATOM 2070 C CA . VAL A 1 292 ? 30.881 -5.701 -12.499 1.00 91.62 292 VAL A CA 1
ATOM 2071 C C . VAL A 1 292 ? 30.624 -6.489 -11.212 1.00 91.62 292 VAL A C 1
ATOM 2073 O O . VAL A 1 292 ? 31.549 -7.093 -10.661 1.00 91.62 292 VAL A O 1
ATOM 2076 N N . LEU A 1 293 ? 29.368 -6.541 -10.752 1.00 91.31 293 LEU A N 1
ATOM 2077 C CA . LEU A 1 293 ? 28.971 -7.394 -9.628 1.00 91.31 293 LEU A CA 1
ATOM 2078 C C . LEU A 1 293 ? 29.180 -8.878 -9.962 1.00 91.31 293 LEU A C 1
ATOM 2080 O O . LEU A 1 293 ? 29.781 -9.604 -9.168 1.00 91.31 293 LEU A O 1
ATOM 2084 N N . ALA A 1 294 ? 28.749 -9.319 -11.147 1.00 91.25 294 ALA A N 1
ATOM 2085 C CA . ALA A 1 294 ? 28.940 -10.687 -11.623 1.00 91.25 294 ALA A CA 1
ATOM 2086 C C . ALA A 1 294 ? 30.427 -11.057 -11.682 1.00 91.25 294 ALA A C 1
ATOM 2088 O O . ALA A 1 294 ? 30.816 -12.086 -11.129 1.00 91.25 294 ALA A O 1
ATOM 2089 N N . ALA A 1 295 ? 31.273 -10.191 -12.247 1.00 89.81 295 ALA A N 1
ATOM 2090 C CA . ALA A 1 295 ? 32.722 -10.378 -12.282 1.00 89.81 295 ALA A CA 1
ATOM 2091 C C . ALA A 1 295 ? 33.320 -10.595 -10.886 1.00 89.81 295 ALA A C 1
ATOM 2093 O O . ALA A 1 295 ? 34.024 -11.579 -10.656 1.00 89.81 295 ALA A O 1
ATOM 2094 N N . GLY A 1 296 ? 33.015 -9.695 -9.945 1.00 89.06 296 GLY A N 1
ATOM 2095 C CA . GLY A 1 296 ? 33.536 -9.765 -8.582 1.00 89.06 296 GLY A CA 1
ATOM 2096 C C . GLY A 1 296 ? 33.082 -11.025 -7.848 1.00 89.06 296 GLY A C 1
ATOM 2097 O O . GLY A 1 296 ? 33.902 -11.723 -7.252 1.00 89.06 296 GLY A O 1
ATOM 2098 N N . ARG A 1 297 ? 31.789 -11.365 -7.928 1.00 90.38 297 ARG A N 1
ATOM 2099 C CA . ARG A 1 297 ? 31.255 -12.561 -7.263 1.00 90.38 297 ARG A CA 1
ATOM 2100 C C . ARG A 1 297 ? 31.766 -13.862 -7.897 1.00 90.38 297 ARG A C 1
ATOM 2102 O O . ARG A 1 297 ? 32.021 -14.798 -7.144 1.00 90.38 297 ARG A O 1
ATOM 2109 N N . PHE A 1 298 ? 31.954 -13.936 -9.219 1.00 89.19 298 PHE A N 1
ATOM 2110 C CA . PHE A 1 298 ? 32.511 -15.127 -9.880 1.00 89.19 298 PHE A CA 1
ATOM 2111 C C . PHE A 1 298 ? 34.023 -15.305 -9.644 1.00 89.19 298 PHE A C 1
ATOM 2113 O O . PHE A 1 298 ? 34.448 -16.441 -9.453 1.00 89.19 298 PHE A O 1
ATOM 2120 N N . ASP A 1 299 ? 34.837 -14.242 -9.590 1.00 86.88 299 ASP A N 1
ATOM 2121 C CA . ASP A 1 299 ? 36.284 -14.373 -9.301 1.00 86.88 299 ASP A CA 1
ATOM 2122 C C . ASP A 1 299 ? 36.569 -14.674 -7.810 1.00 86.88 299 ASP A C 1
ATOM 2124 O O . ASP A 1 299 ? 37.583 -15.288 -7.478 1.00 86.88 299 ASP A O 1
ATOM 2128 N N . GLU A 1 300 ? 35.654 -14.308 -6.899 1.00 86.12 300 GLU A N 1
ATOM 2129 C CA . GLU A 1 300 ? 35.706 -14.687 -5.473 1.00 86.12 300 GLU A CA 1
ATOM 2130 C C . GLU A 1 300 ? 35.033 -16.041 -5.144 1.00 86.12 300 GLU A C 1
ATOM 2132 O O . GLU A 1 300 ? 35.048 -16.465 -3.981 1.00 86.12 300 GLU A O 1
ATOM 2137 N N . CYS A 1 301 ? 34.425 -16.735 -6.117 1.00 84.38 301 CYS A N 1
ATOM 2138 C CA . CYS A 1 301 ? 33.659 -17.959 -5.851 1.00 84.38 301 CYS A CA 1
ATOM 2139 C C . CYS A 1 301 ? 34.538 -19.209 -5.616 1.00 84.38 301 CYS A C 1
ATOM 2141 O O . CYS A 1 301 ? 35.762 -19.186 -5.715 1.00 84.38 301 CYS A O 1
ATOM 2143 N N . ALA A 1 302 ? 33.901 -20.334 -5.268 1.00 79.69 302 ALA A N 1
ATOM 2144 C CA . ALA A 1 302 ? 34.591 -21.595 -4.973 1.00 79.69 302 ALA A CA 1
ATOM 2145 C C . ALA A 1 302 ? 34.902 -22.461 -6.214 1.00 79.69 302 ALA A C 1
ATOM 2147 O O . ALA A 1 302 ? 35.381 -23.584 -6.062 1.00 79.69 302 ALA A O 1
ATOM 2148 N N . LEU A 1 303 ? 34.619 -21.967 -7.423 1.00 76.06 303 LEU A N 1
ATOM 2149 C CA . LEU A 1 303 ? 34.988 -22.615 -8.681 1.00 76.06 303 LEU A CA 1
ATOM 2150 C C . LEU A 1 303 ? 36.399 -22.158 -9.075 1.00 76.06 303 LEU A C 1
ATOM 2152 O O . LEU A 1 303 ? 36.662 -20.962 -9.103 1.00 76.06 303 LEU A O 1
ATOM 2156 N N . ASP A 1 304 ? 37.295 -23.080 -9.444 1.00 76.38 304 ASP A N 1
ATOM 2157 C CA . ASP A 1 304 ? 38.679 -22.773 -9.869 1.00 76.38 304 ASP A CA 1
ATOM 2158 C C . ASP A 1 304 ? 38.769 -22.138 -11.285 1.00 76.38 304 ASP A C 1
ATOM 2160 O O . ASP A 1 304 ? 39.691 -22.412 -12.059 1.00 76.38 304 ASP A O 1
ATOM 2164 N N . LEU A 1 305 ? 37.807 -21.284 -11.640 1.00 80.50 305 LEU A N 1
ATOM 2165 C CA . LEU A 1 305 ? 37.809 -20.425 -12.826 1.00 80.50 305 LEU A CA 1
ATOM 2166 C C . LEU A 1 305 ? 38.389 -19.040 -12.495 1.00 80.50 305 LEU A C 1
ATOM 2168 O O . LEU A 1 305 ? 38.629 -18.711 -11.336 1.00 80.50 305 LEU A O 1
ATOM 2172 N N . ARG A 1 306 ? 38.669 -18.233 -13.520 1.00 85.06 306 ARG A N 1
ATOM 2173 C CA . ARG A 1 306 ? 39.098 -16.833 -13.362 1.00 85.06 306 ARG A CA 1
ATOM 2174 C C . ARG A 1 306 ? 38.307 -15.937 -14.285 1.00 85.06 306 ARG A C 1
ATOM 2176 O O . ARG A 1 306 ? 38.219 -16.244 -15.477 1.00 85.06 306 ARG A O 1
ATOM 2183 N N . VAL A 1 307 ? 37.817 -14.818 -13.772 1.00 89.31 307 VAL A N 1
ATOM 2184 C CA . VAL A 1 307 ? 37.186 -13.808 -14.620 1.00 89.31 307 VAL A CA 1
ATOM 2185 C C . VAL A 1 307 ? 38.281 -13.020 -15.338 1.00 89.31 307 VAL A C 1
ATOM 2187 O O . VAL A 1 307 ? 39.236 -12.530 -14.736 1.00 89.31 307 VAL A O 1
ATOM 2190 N N . THR A 1 308 ? 38.175 -12.959 -16.660 1.00 88.81 308 THR A N 1
ATOM 2191 C CA . THR A 1 308 ? 39.157 -12.298 -17.539 1.00 88.81 308 THR A CA 1
ATOM 2192 C C . THR A 1 308 ? 38.746 -10.862 -17.831 1.00 88.81 308 THR A C 1
ATOM 2194 O O . THR A 1 308 ? 39.580 -9.962 -17.878 1.00 88.81 308 THR A O 1
ATOM 2197 N N . GLU A 1 309 ? 37.445 -10.695 -18.036 1.00 89.44 309 GLU A N 1
ATOM 2198 C CA . GLU A 1 309 ? 36.743 -9.509 -18.500 1.00 89.44 309 GLU A CA 1
ATOM 2199 C C . GLU A 1 309 ? 35.261 -9.711 -18.161 1.00 89.44 309 GLU A C 1
ATOM 2201 O O . GLU A 1 309 ? 34.815 -10.858 -18.019 1.00 89.44 309 GLU A O 1
ATOM 2206 N N . ALA A 1 310 ? 34.507 -8.625 -18.018 1.00 93.00 310 ALA A N 1
ATOM 2207 C CA . ALA A 1 310 ? 33.060 -8.699 -17.903 1.00 93.00 310 ALA A CA 1
ATOM 2208 C C . ALA A 1 310 ? 32.389 -7.563 -18.668 1.00 93.00 310 ALA A C 1
ATOM 2210 O O . ALA A 1 310 ? 32.909 -6.447 -18.703 1.00 93.00 310 ALA A O 1
ATOM 2211 N N . GLN A 1 311 ? 31.258 -7.879 -19.288 1.00 94.50 311 GLN A N 1
ATOM 2212 C CA . GLN A 1 311 ? 30.598 -7.038 -20.278 1.00 94.50 311 GLN A CA 1
ATOM 2213 C C . GLN A 1 311 ? 29.076 -7.151 -20.129 1.00 94.50 311 GLN A C 1
ATOM 2215 O O . GLN A 1 311 ? 28.526 -8.255 -20.118 1.00 94.50 311 GLN A O 1
ATOM 2220 N N . LEU A 1 312 ? 28.397 -6.006 -20.048 1.00 96.19 312 LEU A N 1
ATOM 2221 C CA . LEU A 1 312 ? 26.978 -5.912 -20.380 1.00 96.19 312 LEU A CA 1
ATOM 2222 C C . LEU A 1 312 ? 26.862 -5.937 -21.905 1.00 96.19 312 LEU A C 1
ATOM 2224 O O . LEU A 1 312 ? 27.642 -5.272 -22.588 1.00 96.19 312 LEU A O 1
ATOM 2228 N N . VAL A 1 313 ? 25.920 -6.705 -22.438 1.00 94.31 313 VAL A N 1
ATOM 2229 C CA . VAL A 1 313 ? 25.722 -6.799 -23.888 1.00 94.31 313 VAL A CA 1
ATOM 2230 C C . VAL A 1 313 ? 24.943 -5.583 -24.408 1.00 94.31 313 VAL A C 1
ATOM 2232 O O . VAL A 1 313 ? 24.003 -5.129 -23.757 1.00 94.31 313 VAL A O 1
ATOM 2235 N N . ASP A 1 314 ? 25.332 -5.049 -25.571 1.00 89.88 314 ASP A N 1
ATOM 2236 C CA . ASP A 1 314 ? 24.713 -3.864 -26.182 1.00 89.88 314 ASP A CA 1
ATOM 2237 C C . ASP A 1 314 ? 23.228 -4.104 -26.501 1.00 89.88 314 ASP A C 1
ATOM 2239 O O . ASP A 1 314 ? 22.898 -5.016 -27.258 1.00 89.88 314 ASP A O 1
ATOM 2243 N N . ASP A 1 315 ? 22.332 -3.285 -25.942 1.00 91.50 315 ASP A N 1
ATOM 2244 C CA . ASP A 1 315 ? 20.887 -3.564 -25.852 1.00 91.50 315 ASP A CA 1
ATOM 2245 C C . ASP A 1 315 ? 20.603 -4.957 -25.233 1.00 91.50 315 ASP A C 1
ATOM 2247 O O . ASP A 1 315 ? 20.315 -5.937 -25.936 1.00 91.50 315 ASP A O 1
ATOM 2251 N N . PRO A 1 316 ? 20.702 -5.083 -23.893 1.00 93.56 316 PRO A N 1
ATOM 2252 C CA . PRO A 1 316 ? 20.602 -6.378 -23.232 1.00 93.56 316 PRO A CA 1
ATOM 2253 C C . PRO A 1 316 ? 19.207 -7.003 -23.364 1.00 93.56 316 PRO A C 1
ATOM 2255 O O . PRO A 1 316 ? 19.103 -8.231 -23.334 1.00 93.56 316 PRO A O 1
ATOM 2258 N N . ALA A 1 317 ? 18.152 -6.209 -23.580 1.00 91.94 317 ALA A N 1
ATOM 2259 C CA . ALA A 1 317 ? 16.781 -6.704 -23.693 1.00 91.94 317 ALA A CA 1
ATOM 2260 C C . ALA A 1 317 ? 16.538 -7.518 -24.975 1.00 91.94 317 ALA A C 1
ATOM 2262 O O . ALA A 1 317 ? 15.722 -8.439 -24.963 1.00 91.94 317 ALA A O 1
ATOM 2263 N N . VAL A 1 318 ? 17.267 -7.241 -26.064 1.00 94.38 318 VAL A N 1
ATOM 2264 C CA . VAL A 1 318 ? 17.181 -8.039 -27.305 1.00 94.38 318 VAL A CA 1
ATOM 2265 C C . VAL A 1 318 ? 18.238 -9.145 -27.403 1.00 94.38 318 VAL A C 1
ATOM 2267 O O . VAL A 1 318 ? 18.125 -10.007 -28.277 1.00 94.38 318 VAL A O 1
ATOM 2270 N N . SER A 1 319 ? 19.242 -9.156 -26.517 1.00 95.06 319 SER A N 1
ATOM 2271 C CA . SER A 1 319 ? 20.405 -10.060 -26.596 1.00 95.06 319 SER A CA 1
ATOM 2272 C C . SER A 1 319 ? 20.043 -11.549 -26.688 1.00 95.06 319 SER A C 1
ATOM 2274 O O . SER A 1 319 ? 20.620 -12.290 -27.482 1.00 95.06 319 SER A O 1
ATOM 2276 N N . VAL A 1 320 ? 19.020 -11.994 -25.953 1.00 95.38 320 VAL A N 1
ATOM 2277 C CA . VAL A 1 320 ? 18.539 -13.385 -25.990 1.00 95.38 320 VAL A CA 1
ATOM 2278 C C . VAL A 1 320 ? 17.918 -13.734 -27.350 1.00 95.38 320 VAL A C 1
ATOM 2280 O O . VAL A 1 320 ? 18.146 -14.830 -27.864 1.00 95.38 320 VAL A O 1
ATOM 2283 N N . ALA A 1 321 ? 17.200 -12.803 -27.986 1.00 95.62 321 ALA A N 1
ATOM 2284 C CA . ALA A 1 321 ? 16.626 -13.009 -29.318 1.00 95.62 321 ALA A CA 1
ATOM 2285 C C . ALA A 1 321 ? 17.708 -13.027 -30.412 1.00 95.62 321 ALA A C 1
ATOM 2287 O O . ALA A 1 321 ? 17.666 -13.882 -31.300 1.00 95.62 321 ALA A O 1
ATOM 2288 N N . ARG A 1 322 ? 18.701 -12.129 -30.334 1.00 95.12 322 ARG A N 1
ATOM 2289 C CA . ARG A 1 322 ? 19.852 -12.101 -31.257 1.00 95.12 322 ARG A CA 1
ATOM 2290 C C . ARG A 1 322 ? 20.715 -13.358 -31.126 1.00 95.12 322 ARG A C 1
ATOM 2292 O O . ARG A 1 322 ? 20.981 -14.028 -32.122 1.00 95.12 322 ARG A O 1
ATOM 2299 N N . GLY A 1 323 ? 21.047 -13.752 -29.898 1.00 94.06 323 GLY A N 1
ATOM 2300 C CA . GLY A 1 323 ? 21.781 -14.981 -29.605 1.00 94.06 323 GLY A CA 1
ATOM 2301 C C . GLY A 1 323 ? 21.053 -16.251 -30.050 1.00 94.06 323 GLY A C 1
ATOM 2302 O O . GLY A 1 323 ? 21.676 -17.178 -30.569 1.00 94.06 323 GLY A O 1
ATOM 2303 N N . ALA A 1 324 ? 19.722 -16.282 -29.933 1.00 94.50 324 ALA A N 1
ATOM 2304 C CA . ALA A 1 324 ? 18.911 -17.345 -30.517 1.00 94.50 324 ALA A CA 1
ATOM 2305 C C . ALA A 1 324 ? 18.987 -17.342 -32.058 1.00 94.50 324 ALA A C 1
ATOM 2307 O O . ALA A 1 324 ? 19.157 -18.401 -32.657 1.00 94.50 324 ALA A O 1
ATOM 2308 N N . LEU A 1 325 ? 18.938 -16.182 -32.725 1.00 94.44 325 LEU A N 1
ATOM 2309 C CA . LEU A 1 325 ? 19.093 -16.117 -34.186 1.00 94.44 325 LEU A CA 1
ATOM 2310 C C . LEU A 1 325 ? 20.468 -16.633 -34.638 1.00 94.44 325 LEU A C 1
ATOM 2312 O O . LEU A 1 325 ? 20.532 -17.391 -35.606 1.00 94.44 325 LEU A O 1
ATOM 2316 N N . ALA A 1 326 ? 21.543 -16.279 -33.930 1.00 91.88 326 ALA A N 1
ATOM 2317 C CA . ALA A 1 326 ? 22.883 -16.797 -34.198 1.00 91.88 326 ALA A CA 1
ATOM 2318 C C . ALA A 1 326 ? 22.934 -18.332 -34.053 1.00 91.88 326 ALA A C 1
ATOM 2320 O O . ALA A 1 326 ? 23.355 -19.022 -34.981 1.00 91.88 326 ALA A O 1
ATOM 2321 N N . ALA A 1 327 ? 22.389 -18.889 -32.965 1.00 90.62 327 ALA A N 1
ATOM 2322 C CA . ALA A 1 327 ? 22.278 -20.340 -32.778 1.00 90.62 327 ALA A CA 1
ATOM 2323 C C . ALA A 1 327 ? 21.414 -21.036 -33.858 1.00 90.62 327 ALA A C 1
ATOM 2325 O O . ALA A 1 327 ? 21.706 -22.161 -34.269 1.00 90.62 327 ALA A O 1
ATOM 2326 N N . ALA A 1 328 ? 20.368 -20.371 -34.362 1.00 91.00 328 ALA A N 1
ATOM 2327 C CA . ALA A 1 328 ? 19.536 -20.865 -35.464 1.00 91.00 328 ALA A CA 1
ATOM 2328 C C . ALA A 1 328 ? 20.240 -20.796 -36.834 1.00 91.00 328 ALA A C 1
ATOM 2330 O O . ALA A 1 328 ? 19.930 -21.580 -37.735 1.00 91.00 328 ALA A O 1
ATOM 2331 N N . ALA A 1 329 ? 21.182 -19.865 -37.014 1.00 89.00 329 ALA A N 1
ATOM 2332 C CA . ALA A 1 329 ? 22.020 -19.780 -38.206 1.00 89.00 329 ALA A CA 1
ATOM 2333 C C . ALA A 1 329 ? 23.082 -20.896 -38.218 1.00 89.00 329 ALA A C 1
ATOM 2335 O O . ALA A 1 329 ? 23.193 -21.606 -39.226 1.00 89.00 329 ALA A O 1
ATOM 2336 N N . ASP A 1 330 ? 23.758 -21.095 -37.080 1.00 87.06 330 ASP A N 1
ATOM 2337 C CA . ASP A 1 330 ? 24.847 -22.060 -36.838 1.00 87.06 330 ASP A CA 1
ATOM 2338 C C . ASP A 1 330 ? 24.422 -23.545 -36.802 1.00 87.06 330 ASP A C 1
ATOM 2340 O O . ASP A 1 330 ? 25.275 -24.418 -36.648 1.00 87.06 330 ASP A O 1
ATOM 2344 N N . ASP A 1 331 ? 23.134 -23.854 -36.999 1.00 80.12 331 ASP A N 1
ATOM 2345 C CA . ASP A 1 331 ? 22.597 -25.230 -37.042 1.00 80.12 331 ASP A CA 1
ATOM 2346 C C . ASP A 1 331 ? 22.735 -25.990 -35.706 1.00 80.12 331 ASP A C 1
ATOM 2348 O O . ASP A 1 331 ? 23.063 -27.176 -35.663 1.00 80.12 331 ASP A O 1
ATOM 2352 N N . VAL A 1 332 ? 22.519 -25.290 -34.587 1.00 74.19 332 VAL A N 1
ATOM 2353 C CA . VAL A 1 332 ? 22.720 -25.842 -33.240 1.00 74.19 332 VAL A CA 1
ATOM 2354 C C . VAL A 1 332 ? 21.730 -26.975 -32.936 1.00 74.19 332 VAL A C 1
ATOM 2356 O O . VAL A 1 332 ? 20.521 -26.760 -32.830 1.00 74.19 332 VAL A O 1
ATOM 2359 N N . ASP A 1 333 ? 22.265 -28.182 -32.723 1.00 67.88 333 ASP A N 1
ATOM 2360 C CA . ASP A 1 333 ? 21.537 -29.313 -32.138 1.00 67.88 333 ASP A CA 1
ATOM 2361 C C . ASP A 1 333 ? 20.931 -28.912 -30.778 1.00 67.88 333 ASP A C 1
ATOM 2363 O O . ASP A 1 333 ? 21.593 -28.310 -29.929 1.00 67.88 333 ASP A O 1
ATOM 2367 N N . ALA A 1 334 ? 19.667 -29.278 -30.554 1.00 60.47 334 ALA A N 1
ATOM 2368 C CA . ALA A 1 334 ? 18.915 -28.916 -29.354 1.00 60.47 334 ALA A CA 1
ATOM 2369 C C . ALA A 1 334 ? 19.633 -29.267 -28.040 1.00 60.47 334 ALA A C 1
ATOM 2371 O O . ALA A 1 334 ? 20.142 -30.378 -27.874 1.00 60.47 334 ALA A O 1
ATOM 2372 N N . PHE A 1 335 ? 19.549 -28.362 -27.056 1.00 58.75 335 PHE A N 1
ATOM 2373 C CA . PHE A 1 335 ? 19.928 -28.655 -25.673 1.00 58.75 335 PHE A CA 1
ATOM 2374 C C . PHE A 1 335 ? 18.912 -29.634 -25.050 1.00 58.75 335 PHE A C 1
ATOM 2376 O O . PHE A 1 335 ? 17.967 -29.253 -24.348 1.00 58.75 335 PHE A O 1
ATOM 2383 N N . GLU A 1 336 ? 19.085 -30.927 -25.341 1.00 51.94 336 GLU A N 1
ATOM 2384 C CA . GLU A 1 336 ? 18.660 -31.987 -24.427 1.00 51.94 336 GLU A CA 1
ATOM 2385 C C . GLU A 1 336 ? 19.379 -31.751 -23.093 1.00 51.94 336 GLU A C 1
ATOM 2387 O O . GLU A 1 336 ? 20.582 -31.484 -23.081 1.00 51.94 336 GLU A O 1
ATOM 2392 N N . ASP A 1 337 ? 18.641 -31.788 -21.979 1.00 47.28 337 ASP A N 1
ATOM 2393 C CA . ASP A 1 337 ? 19.184 -31.385 -20.680 1.00 47.28 337 ASP A CA 1
ATOM 2394 C C . ASP A 1 337 ? 20.475 -32.147 -20.362 1.00 47.28 337 ASP A C 1
ATOM 2396 O O . ASP A 1 337 ? 20.516 -33.379 -20.448 1.00 47.28 337 ASP A O 1
ATOM 2400 N N . VAL A 1 338 ? 21.514 -31.421 -19.928 1.00 44.28 338 VAL A N 1
ATOM 2401 C CA . VAL A 1 338 ? 22.786 -31.994 -19.454 1.00 44.28 338 VAL A CA 1
ATOM 2402 C C . VAL A 1 338 ? 22.573 -32.622 -18.071 1.00 44.28 338 VAL A C 1
ATOM 2404 O O . VAL A 1 338 ? 23.158 -32.253 -17.057 1.00 44.28 338 VAL A O 1
ATOM 2407 N N . THR A 1 339 ? 21.708 -33.634 -18.019 1.00 36.94 339 THR A N 1
ATOM 2408 C CA . THR A 1 339 ? 21.629 -34.550 -16.895 1.00 36.94 339 THR A CA 1
ATOM 2409 C C . THR A 1 339 ? 22.891 -35.402 -16.926 1.00 36.94 339 THR A C 1
ATOM 2411 O O . THR A 1 339 ? 22.960 -36.402 -17.650 1.00 36.94 339 THR A O 1
ATOM 2414 N N . TRP A 1 340 ? 23.896 -35.029 -16.132 1.00 34.94 340 TRP A N 1
ATOM 2415 C CA . TRP A 1 340 ? 25.052 -35.878 -15.843 1.00 34.94 340 TRP A CA 1
ATOM 2416 C C . TRP A 1 340 ? 24.624 -37.104 -15.019 1.00 34.94 340 TRP A C 1
ATOM 2418 O O . TRP A 1 340 ? 24.913 -37.247 -13.830 1.00 34.94 340 TRP A O 1
ATOM 2428 N N . GLY A 1 341 ? 23.926 -38.035 -15.674 1.00 31.00 341 GLY A N 1
ATOM 2429 C CA . GLY A 1 341 ? 23.727 -39.386 -15.170 1.00 31.00 341 GLY A CA 1
ATOM 2430 C C . GLY A 1 341 ? 25.086 -40.011 -14.851 1.00 31.00 341 GLY A C 1
ATOM 2431 O O . GLY A 1 341 ? 26.044 -39.843 -15.605 1.00 31.00 341 GLY A O 1
ATOM 2432 N N . ALA A 1 342 ? 25.176 -40.714 -13.720 1.00 32.41 342 ALA A N 1
ATOM 2433 C CA . ALA A 1 342 ? 26.433 -41.077 -13.054 1.00 32.41 342 ALA A CA 1
ATOM 2434 C C . ALA A 1 342 ? 27.265 -42.200 -13.735 1.00 32.41 342 ALA A C 1
ATOM 2436 O O . ALA A 1 342 ? 27.803 -43.076 -13.059 1.00 32.41 342 ALA A O 1
ATOM 2437 N N . ASP A 1 343 ? 27.390 -42.158 -15.064 1.00 34.84 343 ASP A N 1
ATOM 2438 C CA . ASP A 1 343 ? 28.127 -43.077 -15.944 1.00 34.84 343 ASP A CA 1
ATOM 2439 C C . ASP A 1 343 ? 28.818 -42.278 -17.085 1.00 34.84 343 ASP A C 1
ATOM 2441 O O . ASP A 1 343 ? 28.554 -42.476 -18.272 1.00 34.84 343 ASP A O 1
ATOM 2445 N N . GLY A 1 344 ? 29.690 -41.322 -16.734 1.00 37.78 344 GLY A N 1
ATOM 2446 C CA . GLY A 1 344 ? 30.281 -40.362 -17.683 1.00 37.78 344 GLY A CA 1
ATOM 2447 C C . GLY A 1 344 ? 31.045 -40.990 -18.866 1.00 37.78 344 GLY A C 1
ATOM 2448 O O . GLY A 1 344 ? 31.901 -41.863 -18.685 1.00 37.78 344 GLY A O 1
ATOM 2449 N N . GLY A 1 345 ? 30.778 -40.518 -20.095 1.00 29.77 345 GLY A N 1
ATOM 2450 C CA . GLY A 1 345 ? 31.367 -41.116 -21.301 1.00 29.77 345 GLY A CA 1
ATOM 2451 C C . GLY A 1 345 ? 31.066 -40.439 -22.646 1.00 29.77 345 GLY A C 1
ATOM 2452 O O . GLY A 1 345 ? 30.554 -41.100 -23.549 1.00 29.77 345 GLY A O 1
ATOM 2453 N N . PHE A 1 346 ? 31.439 -39.167 -22.827 1.00 26.34 346 PHE A N 1
ATOM 2454 C CA . PHE A 1 346 ? 31.319 -38.479 -24.124 1.00 26.34 346 PHE A CA 1
ATOM 2455 C C . PHE A 1 346 ? 32.153 -39.147 -25.241 1.00 26.34 346 PHE A C 1
ATOM 2457 O O . PHE A 1 346 ? 33.308 -39.535 -25.033 1.00 26.34 346 PHE A O 1
ATOM 2464 N N . ARG A 1 347 ? 31.574 -39.267 -26.447 1.00 37.00 347 ARG A N 1
ATOM 2465 C CA . ARG A 1 347 ? 32.227 -39.793 -27.664 1.00 37.00 347 ARG A CA 1
ATOM 2466 C C . ARG A 1 347 ? 31.668 -39.161 -28.952 1.00 37.00 347 ARG A C 1
ATOM 2468 O O . ARG A 1 347 ? 30.924 -39.813 -29.680 1.00 37.00 347 ARG A O 1
ATOM 2475 N N . GLY A 1 348 ? 32.089 -37.939 -29.268 1.00 28.19 348 GLY A N 1
ATOM 2476 C CA . GLY A 1 348 ? 31.959 -37.338 -30.605 1.00 28.19 348 GLY A CA 1
ATOM 2477 C C . GLY A 1 348 ? 33.302 -37.328 -31.348 1.00 28.19 348 GLY A C 1
ATOM 2478 O O . GLY A 1 348 ? 34.353 -37.254 -30.710 1.00 28.19 348 GLY A O 1
ATOM 2479 N N . SER A 1 349 ? 33.305 -37.430 -32.684 1.00 31.28 349 SER A N 1
ATOM 2480 C CA . SER A 1 349 ? 34.550 -37.362 -33.469 1.00 31.28 349 SER A CA 1
ATOM 2481 C C . SER A 1 349 ? 34.359 -36.866 -34.907 1.00 31.28 349 SER A C 1
ATOM 2483 O O . SER A 1 349 ? 33.841 -37.594 -35.754 1.00 31.28 349 SER A O 1
ATOM 2485 N N . GLY A 1 350 ? 34.897 -35.683 -35.192 1.00 28.08 350 GLY A N 1
ATOM 2486 C CA . GLY A 1 350 ? 35.072 -35.097 -36.521 1.00 28.08 350 GLY A CA 1
ATOM 2487 C C . GLY A 1 350 ? 36.003 -33.878 -36.417 1.00 28.08 350 GLY A C 1
ATOM 2488 O O . GLY A 1 350 ? 36.191 -33.344 -35.332 1.00 28.08 350 GLY A O 1
ATOM 2489 N N . GLY A 1 351 ? 36.672 -33.423 -37.473 1.00 28.06 351 GLY A N 1
ATOM 2490 C CA . GLY A 1 351 ? 36.711 -33.999 -38.822 1.00 28.06 351 GLY A CA 1
ATOM 2491 C C . GLY A 1 351 ? 37.522 -33.177 -39.834 1.00 28.06 351 GLY A C 1
ATOM 2492 O O . GLY A 1 351 ? 37.281 -33.302 -41.029 1.00 28.06 351 GLY A O 1
ATOM 2493 N N . ILE A 1 352 ? 38.438 -32.312 -39.375 1.00 27.64 352 ILE A N 1
ATOM 2494 C CA . ILE A 1 352 ? 39.031 -31.237 -40.190 1.00 27.64 352 ILE A CA 1
ATOM 2495 C C . ILE A 1 352 ? 39.814 -31.777 -41.399 1.00 27.64 352 ILE A C 1
ATOM 2497 O O . ILE A 1 352 ? 40.841 -32.442 -41.246 1.00 27.64 352 ILE A O 1
ATOM 2501 N N . ALA A 1 353 ? 39.343 -31.462 -42.607 1.00 28.88 353 ALA A N 1
ATOM 2502 C CA . ALA A 1 353 ? 39.922 -31.925 -43.864 1.00 28.88 353 ALA A CA 1
ATOM 2503 C C . ALA A 1 353 ? 40.796 -30.839 -44.517 1.00 28.88 353 ALA A C 1
ATOM 2505 O O . ALA A 1 353 ? 40.311 -30.006 -45.279 1.00 28.88 353 ALA A O 1
ATOM 2506 N N . ALA A 1 354 ? 42.104 -30.866 -44.253 1.00 27.89 354 ALA A N 1
ATOM 2507 C CA . ALA A 1 354 ? 43.067 -30.042 -44.984 1.00 27.89 354 ALA A CA 1
ATOM 2508 C C . ALA A 1 354 ? 43.386 -30.659 -46.362 1.00 27.89 354 ALA A C 1
ATOM 2510 O O . ALA A 1 354 ? 43.799 -31.818 -46.443 1.00 27.89 354 ALA A O 1
ATOM 2511 N N . ALA A 1 355 ? 43.237 -29.877 -47.434 1.00 28.28 355 ALA A N 1
ATOM 2512 C CA . ALA A 1 355 ? 43.665 -30.236 -48.789 1.00 28.28 355 ALA A CA 1
ATOM 2513 C C . ALA A 1 355 ? 45.050 -29.639 -49.108 1.00 28.28 355 ALA A C 1
ATOM 2515 O O . ALA A 1 355 ? 45.420 -28.590 -48.581 1.00 28.28 355 ALA A O 1
ATOM 2516 N N . THR A 1 356 ? 45.834 -30.312 -49.955 1.00 27.20 356 THR A N 1
ATOM 2517 C CA . THR A 1 356 ? 47.260 -30.007 -50.172 1.00 27.20 356 THR A CA 1
ATOM 2518 C C . THR A 1 356 ? 47.678 -30.186 -51.635 1.00 27.20 356 THR A C 1
ATOM 2520 O O . THR A 1 356 ? 47.117 -31.051 -52.304 1.00 27.20 356 THR A O 1
ATOM 2523 N N . THR A 1 357 ? 48.781 -29.522 -52.037 1.00 28.00 357 THR A N 1
ATOM 2524 C CA . THR A 1 357 ? 49.730 -29.935 -53.117 1.00 28.00 357 THR A CA 1
ATOM 2525 C C . THR A 1 357 ? 49.176 -29.980 -54.571 1.00 28.00 357 THR A C 1
ATOM 2527 O O . THR A 1 357 ? 47.984 -30.159 -54.772 1.00 28.00 357 THR A O 1
ATOM 2530 N N . ASP A 1 358 ? 49.943 -29.813 -55.660 1.00 26.89 358 ASP A N 1
ATOM 2531 C CA . ASP A 1 358 ? 51.383 -29.533 -55.863 1.00 26.89 358 ASP A CA 1
ATOM 2532 C C . ASP A 1 358 ? 51.650 -28.923 -57.274 1.00 26.89 358 ASP A C 1
ATOM 2534 O O . ASP A 1 358 ? 50.713 -28.671 -58.031 1.00 26.89 358 ASP A O 1
ATOM 2538 N N . ASP A 1 359 ? 52.941 -28.846 -57.631 1.00 29.72 359 ASP A N 1
ATOM 2539 C CA . ASP A 1 359 ? 53.540 -29.196 -58.939 1.00 29.72 359 ASP A CA 1
ATOM 2540 C C . ASP A 1 359 ? 53.978 -28.067 -59.904 1.00 29.72 359 ASP A C 1
ATOM 2542 O O . ASP A 1 359 ? 53.187 -27.264 -60.404 1.00 29.72 359 ASP A O 1
ATOM 2546 N N . ALA A 1 360 ? 55.286 -28.067 -60.202 1.00 29.73 360 ALA A N 1
ATOM 2547 C CA . ALA A 1 360 ? 55.974 -27.292 -61.237 1.00 29.73 360 ALA A CA 1
ATOM 2548 C C . ALA A 1 360 ? 57.375 -27.894 -61.530 1.00 29.73 360 ALA A C 1
ATOM 2550 O O . ALA A 1 360 ? 58.093 -28.231 -60.590 1.00 29.73 360 ALA A O 1
ATOM 2551 N N . PRO A 1 361 ? 57.798 -27.970 -62.808 1.00 44.81 361 PRO A N 1
ATOM 2552 C CA . PRO A 1 361 ? 59.221 -28.015 -63.209 1.00 44.81 361 PRO A CA 1
ATOM 2553 C C . PRO A 1 361 ? 59.554 -26.930 -64.272 1.00 44.81 361 PRO A C 1
ATOM 2555 O O . PRO A 1 361 ? 58.697 -26.615 -65.097 1.00 44.81 361 PRO A O 1
ATOM 2558 N N . GLU A 1 362 ? 60.687 -26.209 -64.314 1.00 32.16 362 GLU A N 1
ATOM 2559 C CA . GLU A 1 362 ? 62.145 -26.467 -64.130 1.00 32.16 362 GLU A CA 1
ATOM 2560 C C . GLU A 1 362 ? 62.953 -26.583 -65.461 1.00 32.16 362 GLU A C 1
ATOM 2562 O O . GLU A 1 362 ? 62.414 -26.990 -66.489 1.00 32.16 362 GLU A O 1
ATOM 2567 N N . ASP A 1 363 ? 64.244 -26.200 -65.388 1.00 28.34 363 ASP A N 1
ATOM 2568 C CA . ASP A 1 363 ? 65.386 -26.322 -66.341 1.00 28.34 363 ASP A CA 1
ATOM 2569 C C . ASP A 1 363 ? 65.459 -25.519 -67.683 1.00 28.34 363 ASP A C 1
ATOM 2571 O O . ASP A 1 363 ? 64.454 -25.321 -68.361 1.00 28.34 363 ASP A O 1
ATOM 2575 N N . ASP A 1 364 ? 66.637 -25.125 -68.235 1.00 28.19 364 ASP A N 1
ATOM 2576 C CA . ASP A 1 364 ? 67.936 -24.659 -67.655 1.00 28.19 364 ASP A CA 1
ATOM 2577 C C . ASP A 1 364 ? 68.921 -24.052 -68.734 1.00 28.19 364 ASP A C 1
ATOM 2579 O O . ASP A 1 364 ? 68.740 -24.264 -69.934 1.00 28.19 364 ASP A O 1
ATOM 2583 N N . ALA A 1 365 ? 69.999 -23.375 -68.283 1.00 28.72 365 ALA A N 1
ATOM 2584 C CA . ALA A 1 365 ? 71.400 -23.277 -68.805 1.00 28.72 365 ALA A CA 1
ATOM 2585 C C . ALA A 1 365 ? 71.873 -22.585 -70.146 1.00 28.72 365 ALA A C 1
ATOM 2587 O O . ALA A 1 365 ? 71.748 -23.118 -71.245 1.00 28.72 365 ALA A O 1
ATOM 2588 N N . GLU A 1 366 ? 72.625 -21.470 -69.992 1.00 31.86 366 GLU A N 1
ATOM 2589 C CA . GLU A 1 366 ? 74.060 -21.175 -70.358 1.00 31.86 366 GLU A CA 1
ATOM 2590 C C . GLU A 1 366 ? 74.744 -21.373 -71.773 1.00 31.86 366 GLU A C 1
ATOM 2592 O O . GLU A 1 366 ? 75.049 -22.480 -72.205 1.00 31.86 366 GLU A O 1
ATOM 2597 N N . ASP A 1 367 ? 75.171 -20.235 -72.374 1.00 28.94 367 ASP A N 1
ATOM 2598 C CA . ASP A 1 367 ? 76.501 -19.780 -72.935 1.00 28.94 367 ASP A CA 1
ATOM 2599 C C . ASP A 1 367 ? 77.399 -20.439 -74.073 1.00 28.94 367 ASP A C 1
ATOM 2601 O O . ASP A 1 367 ? 77.779 -21.607 -74.066 1.00 28.94 367 ASP A O 1
ATOM 2605 N N . SER A 1 368 ? 77.958 -19.547 -74.934 1.00 33.03 368 SER A N 1
ATOM 2606 C CA . SER A 1 368 ? 79.294 -19.497 -75.634 1.00 33.03 368 SER A CA 1
ATOM 2607 C C . SER A 1 368 ? 79.704 -20.168 -77.003 1.00 33.03 368 SER A C 1
ATOM 2609 O O . SER A 1 368 ? 80.303 -21.237 -77.063 1.00 33.03 368 SER A O 1
ATOM 2611 N N . SER A 1 369 ? 79.767 -19.332 -78.070 1.00 36.56 369 SER A N 1
ATOM 2612 C CA . SER A 1 369 ? 80.956 -19.052 -78.962 1.00 36.56 369 SER A CA 1
ATOM 2613 C C . SER A 1 369 ? 81.451 -19.930 -80.178 1.00 36.56 369 SER A C 1
ATOM 2615 O O . SER A 1 369 ? 81.326 -21.146 -80.200 1.00 36.56 369 SER A O 1
ATOM 2617 N N . THR A 1 370 ? 82.174 -19.270 -81.134 1.00 31.03 370 THR A N 1
ATOM 2618 C CA . THR A 1 370 ? 83.093 -19.746 -82.253 1.00 31.03 370 THR A CA 1
ATOM 2619 C C . THR A 1 370 ? 82.523 -20.206 -83.643 1.00 31.03 370 THR A C 1
ATOM 2621 O O . THR A 1 370 ? 81.444 -20.775 -83.653 1.00 31.03 370 THR A O 1
ATOM 2624 N N . ARG A 1 371 ? 83.152 -20.081 -84.864 1.00 34.50 371 ARG A N 1
ATOM 2625 C CA . ARG A 1 371 ? 84.209 -19.202 -85.517 1.00 34.50 371 ARG A CA 1
ATOM 2626 C C . ARG A 1 371 ? 84.457 -19.549 -87.059 1.00 34.50 371 ARG A C 1
ATOM 2628 O O . ARG A 1 371 ? 84.298 -20.711 -87.400 1.00 34.50 371 ARG A O 1
ATOM 2635 N N . GLU A 1 372 ? 84.973 -18.616 -87.917 1.00 39.72 372 GLU A N 1
ATOM 2636 C CA . GLU A 1 372 ? 85.714 -18.775 -89.256 1.00 39.72 372 GLU A CA 1
ATOM 2637 C C . GLU A 1 372 ? 84.943 -19.084 -90.607 1.00 39.72 372 GLU A C 1
ATOM 2639 O O . GLU A 1 372 ? 83.861 -19.649 -90.521 1.00 39.72 372 GLU A O 1
ATOM 2644 N N . THR A 1 373 ? 85.338 -18.781 -91.895 1.00 36.16 373 THR A N 1
ATOM 2645 C CA . THR A 1 373 ? 86.486 -18.073 -92.616 1.00 36.16 373 THR A CA 1
ATOM 2646 C C . THR A 1 373 ? 86.303 -17.825 -94.171 1.00 36.16 373 THR A C 1
ATOM 2648 O O . THR A 1 373 ? 85.637 -18.634 -94.805 1.00 36.16 373 THR A O 1
ATOM 2651 N N . ASP A 1 374 ? 87.029 -16.828 -94.762 1.00 38.78 374 ASP A N 1
ATOM 2652 C CA . ASP A 1 374 ? 87.692 -16.640 -96.126 1.00 38.78 374 ASP A CA 1
ATOM 2653 C C . ASP A 1 374 ? 86.956 -16.835 -97.517 1.00 38.78 374 ASP A C 1
ATOM 2655 O O . ASP A 1 374 ? 85.901 -17.450 -97.549 1.00 38.78 374 ASP A O 1
ATOM 2659 N N . ARG A 1 375 ? 87.399 -16.387 -98.744 1.00 33.94 375 ARG A N 1
ATOM 2660 C CA . ARG A 1 375 ? 88.744 -16.095 -99.384 1.00 33.94 375 ARG A CA 1
ATOM 2661 C C . ARG A 1 375 ? 88.725 -15.300 -100.759 1.00 33.94 375 ARG A C 1
ATOM 2663 O O . ARG A 1 375 ? 87.650 -15.134 -101.318 1.00 33.94 375 ARG A O 1
ATOM 2670 N N . ASP A 1 376 ? 89.900 -14.913 -101.332 1.00 43.12 376 ASP A N 1
ATOM 2671 C CA . ASP A 1 376 ? 90.186 -14.124 -102.598 1.00 43.12 376 ASP A CA 1
ATOM 2672 C C . ASP A 1 376 ? 91.571 -14.482 -103.292 1.00 43.12 376 ASP A C 1
ATOM 2674 O O . ASP A 1 376 ? 92.410 -15.021 -102.551 1.00 43.12 376 ASP A O 1
ATOM 2678 N N . PRO A 1 377 ? 91.805 -14.388 -104.657 1.00 51.31 377 PRO A N 1
ATOM 2679 C CA . PRO A 1 377 ? 92.852 -13.487 -105.301 1.00 51.31 377 PRO A CA 1
ATOM 2680 C C . PRO A 1 377 ? 92.817 -13.147 -106.865 1.00 51.31 377 PRO A C 1
ATOM 2682 O O . PRO A 1 377 ? 92.118 -13.801 -107.639 1.00 51.31 377 PRO A O 1
ATOM 2685 N N . GLU A 1 378 ? 93.691 -12.224 -107.370 1.00 46.84 378 GLU A N 1
ATOM 2686 C CA . GLU A 1 378 ? 94.003 -11.842 -108.813 1.00 46.84 378 GLU A CA 1
ATOM 2687 C C . GLU A 1 378 ? 95.146 -12.648 -109.548 1.00 46.84 378 GLU A C 1
ATOM 2689 O O . GLU A 1 378 ? 95.673 -13.576 -108.921 1.00 46.84 378 GLU A O 1
ATOM 2694 N N . PRO A 1 379 ? 95.554 -12.388 -110.853 1.00 52.09 379 PRO A N 1
ATOM 2695 C CA . PRO A 1 379 ? 96.848 -11.673 -111.217 1.00 52.09 379 PRO A CA 1
ATOM 2696 C C . PRO A 1 379 ? 97.081 -11.068 -112.689 1.00 52.09 379 PRO A C 1
ATOM 2698 O O . PRO A 1 379 ? 96.157 -11.022 -113.497 1.00 52.09 379 PRO A O 1
ATOM 2701 N N . VAL A 1 380 ? 98.340 -10.657 -113.067 1.00 46.84 380 VAL A N 1
ATOM 2702 C CA . VAL A 1 380 ? 98.845 -9.873 -114.288 1.00 46.84 380 VAL A CA 1
ATOM 2703 C C . VAL A 1 380 ? 100.106 -10.438 -115.073 1.00 46.84 380 VAL A C 1
ATOM 2705 O O . VAL A 1 380 ? 100.646 -11.435 -114.589 1.00 46.84 380 VAL A O 1
ATOM 2708 N N . PRO A 1 381 ? 100.595 -9.892 -116.259 1.00 48.75 381 PRO A N 1
ATOM 2709 C CA . PRO A 1 381 ? 102.074 -9.610 -116.569 1.00 48.75 381 PRO A CA 1
ATOM 2710 C C . PRO A 1 381 ? 102.548 -8.540 -117.691 1.00 48.75 381 PRO A C 1
ATOM 2712 O O . PRO A 1 381 ? 101.696 -7.946 -118.344 1.00 48.75 381 PRO A O 1
ATOM 2715 N N . GLU A 1 382 ? 103.897 -8.305 -117.925 1.00 39.47 382 GLU A N 1
ATOM 2716 C CA . GLU A 1 382 ? 104.683 -7.192 -118.674 1.00 39.47 382 GLU A CA 1
ATOM 2717 C C . GLU A 1 382 ? 105.287 -7.457 -120.140 1.00 39.47 382 GLU A C 1
ATOM 2719 O O . GLU A 1 382 ? 104.852 -8.443 -120.724 1.00 39.47 382 GLU A O 1
ATOM 2724 N N . SER A 1 383 ? 106.257 -6.782 -120.885 1.00 41.38 383 SER A N 1
ATOM 2725 C CA . SER A 1 383 ? 107.329 -5.664 -120.868 1.00 41.38 383 SER A CA 1
ATOM 2726 C C . SER A 1 383 ? 107.823 -5.277 -122.360 1.00 41.38 383 SER A C 1
ATOM 2728 O O . SER A 1 383 ? 107.126 -5.764 -123.244 1.00 41.38 383 SER A O 1
ATOM 2730 N N . SER A 1 384 ? 108.900 -4.570 -122.891 1.00 42.62 384 SER A N 1
ATOM 2731 C CA . SER A 1 384 ? 110.099 -3.650 -122.595 1.00 42.62 384 SER A CA 1
ATOM 2732 C C . SER A 1 384 ? 110.894 -3.111 -123.907 1.00 42.62 384 SER A C 1
ATOM 2734 O O . SER A 1 384 ? 110.423 -3.427 -124.994 1.00 42.62 384 SER A O 1
ATOM 2736 N N . ALA A 1 385 ? 112.074 -2.371 -123.842 1.00 38.38 385 ALA A N 1
ATOM 2737 C CA . ALA A 1 385 ? 113.169 -2.006 -124.889 1.00 38.38 385 ALA A CA 1
ATOM 2738 C C . ALA A 1 385 ? 113.218 -0.590 -125.662 1.00 38.38 385 ALA A C 1
ATOM 2740 O O . ALA A 1 385 ? 112.180 0.060 -125.636 1.00 38.38 385 ALA A O 1
ATOM 2741 N N . THR A 1 386 ? 114.237 0.008 -126.409 1.00 38.81 386 THR A N 1
ATOM 2742 C CA . THR A 1 386 ? 115.779 0.068 -126.521 1.00 38.81 386 THR A CA 1
ATOM 2743 C C . THR A 1 386 ? 116.428 1.049 -127.638 1.00 38.81 386 THR A C 1
ATOM 2745 O O . THR A 1 386 ? 115.877 1.091 -128.729 1.00 38.81 386 THR A O 1
ATOM 2748 N N . ASP A 1 387 ? 117.597 1.750 -127.397 1.00 39.03 387 ASP A N 1
ATOM 2749 C CA . ASP A 1 387 ? 118.772 2.375 -128.210 1.00 39.03 387 ASP A CA 1
ATOM 2750 C C . ASP A 1 387 ? 118.749 3.166 -129.606 1.00 39.03 387 ASP A C 1
ATOM 2752 O O . ASP A 1 387 ? 117.735 3.107 -130.288 1.00 39.03 387 ASP A O 1
ATOM 2756 N N . SER A 1 388 ? 119.818 3.826 -130.212 1.00 43.78 388 SER A N 1
ATOM 2757 C CA . SER A 1 388 ? 120.942 4.805 -129.831 1.00 43.78 388 SER A CA 1
ATOM 2758 C C . SER A 1 388 ? 121.919 5.383 -130.989 1.00 43.78 388 SER A C 1
ATOM 2760 O O . SER A 1 388 ? 122.046 4.756 -132.035 1.00 43.78 388 SER A O 1
ATOM 2762 N N . ASP A 1 389 ? 122.615 6.558 -130.781 1.00 45.97 389 ASP A N 1
ATOM 2763 C CA . ASP A 1 389 ? 123.895 7.241 -131.339 1.00 45.97 389 ASP A CA 1
ATOM 2764 C C . ASP A 1 389 ? 124.192 7.787 -132.839 1.00 45.97 389 ASP A C 1
ATOM 2766 O O . ASP A 1 389 ? 123.471 7.412 -133.758 1.00 45.97 389 ASP A O 1
ATOM 2770 N N . GLY A 1 390 ? 125.211 8.687 -133.164 1.00 50.88 390 GLY A N 1
ATOM 2771 C CA . GLY A 1 390 ? 125.509 9.252 -134.583 1.00 50.88 390 GLY A CA 1
ATOM 2772 C C . GLY A 1 390 ? 126.713 10.254 -135.008 1.00 50.88 390 GLY A C 1
ATOM 2773 O O . GLY A 1 390 ? 127.473 10.662 -134.132 1.00 50.88 390 GLY A O 1
ATOM 2774 N N . THR A 1 391 ? 126.938 10.646 -136.340 1.00 49.66 391 THR A N 1
ATOM 2775 C CA . THR A 1 391 ? 127.974 11.643 -136.975 1.00 49.66 391 THR A CA 1
ATOM 2776 C C . THR A 1 391 ? 127.977 11.932 -138.578 1.00 49.66 391 THR A C 1
ATOM 2778 O O . THR A 1 391 ? 127.440 11.085 -139.283 1.00 49.66 391 THR A O 1
ATOM 2781 N N . ALA A 1 392 ? 128.576 13.035 -139.204 1.00 53.47 392 ALA A N 1
ATOM 2782 C CA . ALA A 1 392 ? 128.717 13.362 -140.720 1.00 53.47 392 ALA A CA 1
ATOM 2783 C C . ALA A 1 392 ? 129.759 14.487 -141.278 1.00 53.47 392 ALA A C 1
ATOM 2785 O O . ALA A 1 392 ? 130.318 15.200 -140.445 1.00 53.47 392 ALA A O 1
ATOM 2786 N N . THR A 1 393 ? 130.062 14.707 -142.629 1.00 51.72 393 THR A N 1
ATOM 2787 C CA . THR A 1 393 ? 130.976 15.804 -143.280 1.00 51.72 393 THR A CA 1
ATOM 2788 C C . THR A 1 393 ? 130.988 16.058 -144.885 1.00 51.72 393 THR A C 1
ATOM 2790 O O . THR A 1 393 ? 130.336 15.283 -145.575 1.00 51.72 393 THR A O 1
ATOM 2793 N N . ALA A 1 394 ? 131.700 17.086 -145.508 1.00 54.12 394 ALA A N 1
ATOM 2794 C CA . ALA A 1 394 ? 131.881 17.492 -146.998 1.00 54.12 394 ALA A CA 1
ATOM 2795 C C . ALA A 1 394 ? 133.157 18.434 -147.320 1.00 54.12 394 ALA A C 1
ATOM 2797 O O . ALA A 1 394 ? 133.857 18.639 -146.331 1.00 54.12 394 ALA A O 1
ATOM 2798 N N . ALA A 1 395 ? 133.643 19.090 -148.456 1.00 48.09 395 ALA A N 1
ATOM 2799 C CA . ALA A 1 395 ? 133.475 19.422 -149.959 1.00 48.09 395 ALA A CA 1
ATOM 2800 C C . ALA A 1 395 ? 134.862 19.995 -150.595 1.00 48.09 395 ALA A C 1
ATOM 2802 O O . ALA A 1 395 ? 135.829 19.795 -149.865 1.00 48.09 395 ALA A O 1
ATOM 2803 N N . ALA A 1 396 ? 135.244 20.695 -151.742 1.00 45.19 396 ALA A N 1
ATOM 2804 C CA . ALA A 1 396 ? 134.881 21.324 -153.107 1.00 45.19 396 ALA A CA 1
ATOM 2805 C C . ALA A 1 396 ? 136.223 21.863 -153.866 1.00 45.19 396 ALA A C 1
ATOM 2807 O O . ALA A 1 396 ? 137.243 21.700 -153.200 1.00 45.19 396 ALA A O 1
ATOM 2808 N N . ASP A 1 397 ? 136.499 22.532 -155.058 1.00 36.69 397 ASP A N 1
ATOM 2809 C CA . ASP A 1 397 ? 136.001 22.936 -156.461 1.00 36.69 397 ASP A CA 1
ATOM 2810 C C . ASP A 1 397 ? 137.134 23.648 -157.392 1.00 36.69 397 ASP A C 1
ATOM 2812 O O . ASP A 1 397 ? 138.119 24.070 -156.784 1.00 36.69 397 ASP A O 1
ATOM 2816 N N . ASP A 1 398 ? 137.073 23.808 -158.774 1.00 22.27 398 ASP A N 1
ATOM 2817 C CA . ASP A 1 398 ? 138.039 24.563 -159.735 1.00 22.27 398 ASP A CA 1
ATOM 2818 C C . ASP A 1 398 ? 137.642 24.762 -161.294 1.00 22.27 398 ASP A C 1
ATOM 2820 O O . ASP A 1 398 ? 136.723 24.088 -161.757 1.00 22.27 398 ASP A O 1
ATOM 2824 N N . ALA A 1 399 ? 138.300 25.623 -162.163 1.00 30.69 399 ALA A N 1
ATOM 2825 C CA . ALA A 1 399 ? 137.966 25.902 -163.634 1.00 30.69 399 ALA A CA 1
ATOM 2826 C C . ALA A 1 399 ? 139.032 26.532 -164.671 1.00 30.69 399 ALA A C 1
ATOM 2828 O O . ALA A 1 399 ? 140.084 27.016 -164.267 1.00 30.69 399 ALA A O 1
ATOM 2829 N N . ALA A 1 400 ? 138.778 26.600 -166.032 1.00 41.34 400 ALA A N 1
ATOM 2830 C CA . ALA A 1 400 ? 139.760 26.996 -167.140 1.00 41.34 400 ALA A CA 1
ATOM 2831 C C . ALA A 1 400 ? 139.291 27.768 -168.476 1.00 41.34 400 ALA A C 1
ATOM 2833 O O . ALA A 1 400 ? 138.140 28.205 -168.577 1.00 41.34 400 ALA A O 1
ATOM 2834 N N . ILE A 1 401 ? 140.156 28.000 -169.531 1.00 53.38 401 ILE A N 1
ATOM 2835 C CA . ILE A 1 401 ? 140.151 29.241 -170.425 1.00 53.38 401 ILE A CA 1
ATOM 2836 C C . ILE A 1 401 ? 140.243 29.290 -172.028 1.00 53.38 401 ILE A C 1
ATOM 2838 O O . ILE A 1 401 ? 139.703 30.239 -172.593 1.00 53.38 401 ILE A O 1
ATOM 2842 N N . THR A 1 402 ? 140.831 28.370 -172.816 1.00 59.62 402 THR A N 1
ATOM 2843 C CA . THR A 1 402 ? 141.550 28.520 -174.160 1.00 59.62 402 THR A CA 1
ATOM 2844 C C . THR A 1 402 ? 140.972 29.116 -175.524 1.00 59.62 402 THR A C 1
ATOM 2846 O O . THR A 1 402 ? 141.686 29.141 -176.519 1.00 59.62 402 THR A O 1
ATOM 2849 N N . LYS A 1 403 ? 139.767 29.687 -175.663 1.00 59.62 403 LYS A N 1
ATOM 2850 C CA . LYS A 1 403 ? 138.688 29.189 -176.581 1.00 59.62 403 LYS A CA 1
ATOM 2851 C C . LYS A 1 403 ? 138.378 29.729 -178.029 1.00 59.62 403 LYS A C 1
ATOM 2853 O O . LYS A 1 403 ? 137.297 29.414 -178.531 1.00 59.62 403 LYS A O 1
ATOM 2858 N N . LEU A 1 404 ? 139.146 30.599 -178.715 1.00 61.69 404 LEU A N 1
ATOM 2859 C CA . LEU A 1 404 ? 138.565 31.378 -179.861 1.00 61.69 404 LEU A CA 1
ATOM 2860 C C . LEU A 1 404 ? 138.601 30.728 -181.267 1.00 61.69 404 LEU A C 1
ATOM 2862 O O . LEU A 1 404 ? 137.625 30.873 -182.000 1.00 61.69 404 LEU A O 1
ATOM 2866 N N . PHE A 1 405 ? 139.657 29.998 -181.648 1.00 54.22 405 PHE A N 1
ATOM 2867 C CA . PHE A 1 405 ? 139.660 29.238 -182.917 1.00 54.22 405 PHE A CA 1
ATOM 2868 C C . PHE A 1 405 ? 138.928 27.894 -182.803 1.00 54.22 405 PHE A C 1
ATOM 2870 O O . PHE A 1 405 ? 138.318 27.466 -183.783 1.00 54.22 405 PHE A O 1
ATOM 2877 N N . ASP A 1 406 ? 138.870 27.312 -181.597 1.00 62.19 406 ASP A N 1
ATOM 2878 C CA . ASP A 1 406 ? 137.962 26.203 -181.271 1.00 62.19 406 ASP A CA 1
ATOM 2879 C C . ASP A 1 406 ? 136.530 26.538 -181.716 1.00 62.19 406 ASP A C 1
ATOM 2881 O O . ASP A 1 406 ? 135.846 25.717 -182.315 1.00 62.19 406 ASP A O 1
ATOM 2885 N N . ARG A 1 407 ? 136.097 27.789 -181.502 1.00 62.53 407 ARG A N 1
ATOM 2886 C CA . ARG A 1 407 ? 134.712 28.246 -181.679 1.00 62.53 407 ARG A CA 1
ATOM 2887 C C . ARG A 1 407 ? 134.149 28.155 -183.103 1.00 62.53 407 ARG A C 1
ATOM 2889 O O . ARG A 1 407 ? 132.929 28.180 -183.249 1.00 62.53 407 ARG A O 1
ATOM 2896 N N . LEU A 1 408 ? 134.98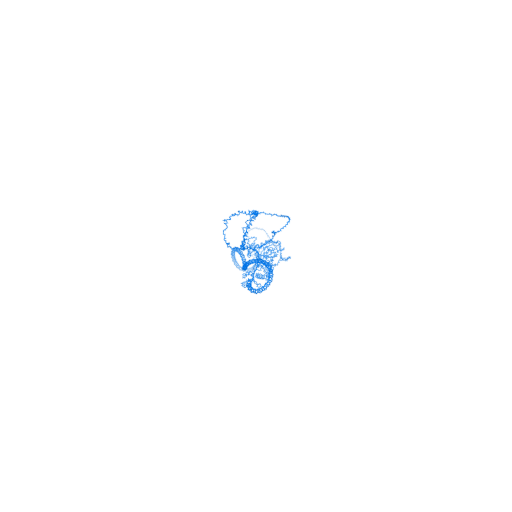8 28.075 -184.140 1.00 58.56 408 LEU A N 1
ATOM 2897 C CA . LEU A 1 408 ? 134.506 27.857 -185.512 1.00 58.56 408 LEU A CA 1
ATOM 2898 C C . LEU A 1 408 ? 134.368 26.367 -185.838 1.00 58.56 408 LEU A C 1
ATOM 2900 O O . LEU A 1 408 ? 133.318 25.974 -186.331 1.00 58.56 408 LEU A O 1
ATOM 2904 N N . ALA A 1 409 ? 135.346 25.535 -185.467 1.00 59.84 409 ALA A N 1
ATOM 2905 C CA . ALA A 1 409 ? 135.218 24.077 -185.577 1.00 59.84 409 ALA A CA 1
ATOM 2906 C C . ALA A 1 409 ? 134.075 23.534 -184.693 1.00 59.84 409 ALA A C 1
ATOM 2908 O O . ALA A 1 409 ? 133.332 22.644 -185.099 1.00 59.84 409 ALA A O 1
ATOM 2909 N N . ASN A 1 410 ? 133.876 24.136 -183.516 1.00 60.12 410 ASN A N 1
ATOM 2910 C CA . ASN A 1 410 ? 132.775 23.830 -182.607 1.00 60.12 410 ASN A CA 1
ATOM 2911 C C . ASN A 1 410 ? 131.404 24.049 -183.257 1.00 60.12 410 ASN A C 1
ATOM 2913 O O . ASN A 1 410 ? 130.471 23.362 -182.879 1.00 60.12 410 ASN A O 1
ATOM 2917 N N . ARG A 1 411 ? 131.251 24.976 -184.214 1.00 68.31 411 ARG A N 1
ATOM 2918 C CA . ARG A 1 411 ? 129.941 25.266 -184.824 1.00 68.31 411 ARG A CA 1
ATOM 2919 C C . ARG A 1 411 ? 129.500 24.247 -185.870 1.00 68.31 411 ARG A C 1
ATOM 2921 O O . ARG A 1 411 ? 128.300 24.051 -186.023 1.00 68.31 411 ARG A O 1
ATOM 2928 N N . ASP A 1 412 ? 130.434 23.581 -186.544 1.00 57.78 412 ASP A N 1
ATOM 2929 C CA . ASP A 1 412 ? 130.094 22.443 -187.405 1.00 57.78 412 ASP A CA 1
ATOM 2930 C C . ASP A 1 412 ? 129.802 21.189 -186.554 1.00 57.78 412 ASP A C 1
ATOM 2932 O O . ASP A 1 412 ? 128.902 20.418 -186.881 1.00 57.78 412 ASP A O 1
ATOM 2936 N N . ALA A 1 413 ? 130.473 21.031 -185.403 1.00 60.94 413 ALA A N 1
ATOM 2937 C CA . ALA A 1 413 ? 130.142 19.998 -184.413 1.00 60.94 413 ALA A CA 1
ATOM 2938 C C . ALA A 1 413 ? 128.780 20.239 -183.718 1.00 60.94 413 ALA A C 1
ATOM 2940 O O . ALA A 1 413 ? 128.023 19.300 -183.499 1.00 60.94 413 ALA A O 1
ATOM 2941 N N . GLU A 1 414 ? 128.435 21.494 -183.424 1.00 61.28 414 GLU A N 1
ATOM 2942 C CA . GLU A 1 414 ? 127.167 21.924 -182.806 1.00 61.28 414 GLU A CA 1
ATOM 2943 C C . GLU A 1 414 ? 125.947 21.648 -183.708 1.00 61.28 414 GLU A C 1
ATOM 2945 O O . GLU A 1 414 ? 124.850 21.412 -183.210 1.00 61.28 414 GLU A O 1
ATOM 2950 N N . ILE A 1 415 ? 126.133 21.605 -185.034 1.00 62.22 415 ILE A N 1
ATOM 2951 C CA . ILE A 1 415 ? 125.086 21.200 -185.990 1.00 62.22 415 ILE A CA 1
ATOM 2952 C C . ILE A 1 415 ? 124.919 19.668 -186.038 1.00 62.22 415 ILE A C 1
ATOM 2954 O O . ILE A 1 415 ? 123.808 19.189 -186.265 1.00 62.22 415 ILE A O 1
ATOM 2958 N N . ALA A 1 416 ? 125.981 18.896 -185.778 1.00 58.12 416 ALA A N 1
ATOM 2959 C CA . ALA A 1 416 ? 125.883 17.442 -185.628 1.00 58.12 416 ALA A CA 1
ATOM 2960 C C . ALA A 1 416 ? 125.165 17.055 -184.318 1.00 58.12 416 ALA A C 1
ATOM 2962 O O . ALA A 1 416 ? 124.195 16.305 -184.375 1.00 58.12 416 ALA A O 1
ATOM 2963 N N . ASP A 1 417 ? 125.540 17.656 -183.177 1.00 61.31 417 ASP A N 1
ATOM 2964 C CA . ASP A 1 417 ? 124.859 17.476 -181.873 1.00 61.31 417 ASP A CA 1
ATOM 2965 C C . ASP A 1 417 ? 123.347 17.744 -181.970 1.00 61.31 417 ASP A C 1
ATOM 2967 O O . ASP A 1 417 ? 122.530 16.960 -181.489 1.00 61.31 417 ASP A O 1
ATOM 2971 N N . LEU A 1 418 ? 122.958 18.820 -182.663 1.00 63.81 418 LEU A N 1
ATOM 2972 C CA . LEU A 1 418 ? 121.553 19.162 -182.902 1.00 63.81 418 LEU A CA 1
ATOM 2973 C C . LEU A 1 418 ? 120.813 18.205 -183.851 1.00 63.81 418 LEU A C 1
ATOM 2975 O O . LEU A 1 418 ? 119.585 18.267 -183.904 1.00 63.81 418 LEU A O 1
ATOM 2979 N N . THR A 1 419 ? 121.523 17.352 -184.592 1.00 62.72 419 THR A N 1
ATOM 2980 C CA . THR A 1 419 ? 120.918 16.306 -185.432 1.00 62.72 419 THR A CA 1
ATOM 2981 C C . THR A 1 419 ? 120.695 15.037 -184.611 1.00 62.72 419 THR A C 1
ATOM 2983 O O . THR A 1 419 ? 119.561 14.574 -184.527 1.00 62.72 419 THR A O 1
ATOM 2986 N N . ASP A 1 420 ? 121.727 14.547 -183.914 1.00 63.28 420 ASP A N 1
ATOM 2987 C CA . ASP A 1 420 ? 121.635 13.353 -183.055 1.00 63.28 420 ASP A CA 1
ATOM 2988 C C . ASP A 1 420 ? 120.555 13.526 -181.964 1.00 63.28 420 ASP A C 1
ATOM 2990 O O . ASP A 1 420 ? 119.758 12.628 -181.693 1.00 63.28 420 ASP A O 1
ATOM 2994 N N . ARG A 1 421 ? 120.451 14.732 -181.388 1.00 65.62 421 ARG A N 1
ATOM 2995 C CA . ARG A 1 421 ? 119.431 15.084 -180.380 1.00 65.62 421 ARG A CA 1
ATOM 2996 C C . ARG A 1 421 ? 118.012 15.243 -180.930 1.00 65.62 421 ARG A C 1
ATOM 2998 O O . ARG A 1 421 ? 117.097 15.474 -180.141 1.00 65.62 421 ARG A O 1
ATOM 3005 N N . LEU A 1 422 ? 117.815 15.181 -182.246 1.00 69.12 422 LEU A N 1
ATOM 3006 C CA . LEU A 1 422 ? 116.489 15.231 -182.865 1.00 69.12 422 LEU A CA 1
ATOM 3007 C C . LEU A 1 422 ? 115.927 13.816 -183.065 1.00 69.12 422 LEU A 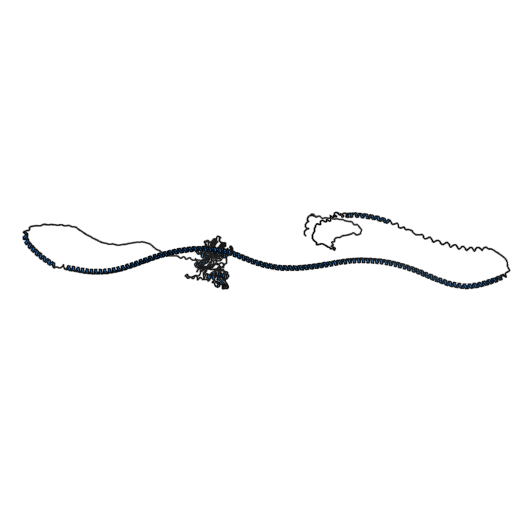C 1
ATOM 3009 O O . LEU A 1 422 ? 114.742 13.609 -182.808 1.00 69.12 422 LEU A O 1
ATOM 3013 N N . ASP A 1 423 ? 116.779 12.840 -183.395 1.00 65.19 423 ASP A N 1
ATOM 3014 C CA . ASP A 1 423 ? 116.409 11.418 -183.396 1.00 65.19 423 ASP A CA 1
ATOM 3015 C C . ASP A 1 423 ? 116.136 10.905 -181.961 1.00 65.19 423 ASP A C 1
ATOM 3017 O O . ASP A 1 423 ? 115.114 10.261 -181.730 1.00 65.19 423 ASP A O 1
ATOM 3021 N N . ASP A 1 424 ? 116.934 11.308 -180.959 1.00 65.88 424 ASP A N 1
ATOM 3022 C CA . ASP A 1 424 ? 116.706 10.983 -179.527 1.00 65.88 424 ASP A CA 1
ATOM 3023 C C . ASP A 1 424 ? 115.341 11.496 -178.994 1.00 65.88 424 ASP A C 1
ATOM 3025 O O . ASP A 1 424 ? 114.727 10.914 -178.097 1.00 65.88 424 ASP A O 1
ATOM 3029 N N . VAL A 1 425 ? 114.813 12.575 -179.588 1.00 68.62 425 VAL A N 1
ATOM 3030 C CA . VAL A 1 425 ? 113.463 13.099 -179.302 1.00 68.62 425 VAL A CA 1
ATOM 3031 C C . VAL A 1 425 ? 112.373 12.340 -180.070 1.00 68.62 425 VAL A C 1
ATOM 3033 O O . VAL A 1 425 ? 111.246 12.248 -179.578 1.00 68.62 425 VAL A O 1
ATOM 3036 N N . ALA A 1 426 ? 112.681 11.776 -181.241 1.00 65.69 426 ALA A N 1
ATOM 3037 C CA . ALA A 1 426 ? 111.744 10.960 -182.009 1.00 65.69 426 ALA A CA 1
ATOM 3038 C C . ALA A 1 426 ? 111.490 9.600 -181.335 1.00 65.69 426 ALA A C 1
ATOM 3040 O O . ALA A 1 426 ? 110.329 9.221 -181.170 1.00 65.69 426 ALA A O 1
ATOM 3041 N N . ASP A 1 427 ? 112.541 8.919 -180.867 1.00 65.62 427 ASP A N 1
ATOM 3042 C CA . ASP A 1 427 ? 112.414 7.637 -180.155 1.00 65.62 427 ASP A CA 1
ATOM 3043 C C . ASP A 1 427 ? 111.623 7.794 -178.841 1.00 65.62 427 ASP A C 1
ATOM 3045 O O . ASP A 1 427 ? 110.693 7.029 -178.569 1.00 65.62 427 ASP A O 1
ATOM 3049 N N . ARG A 1 428 ? 111.883 8.864 -178.075 1.00 65.75 428 ARG A N 1
ATOM 3050 C CA . ARG A 1 428 ? 111.104 9.209 -176.868 1.00 65.75 428 ARG A CA 1
ATOM 3051 C C . ARG A 1 428 ? 109.619 9.465 -177.129 1.00 65.75 428 ARG A C 1
ATOM 3053 O O . ARG A 1 428 ? 108.798 9.248 -176.239 1.00 65.75 428 ARG A O 1
ATOM 3060 N N . LEU A 1 429 ? 109.250 9.926 -178.326 1.00 69.69 429 LEU A N 1
ATOM 3061 C CA . LEU A 1 429 ? 107.844 10.120 -178.686 1.00 69.69 429 LEU A CA 1
ATOM 3062 C C . LEU A 1 429 ? 107.127 8.779 -178.920 1.00 69.69 429 LEU A C 1
ATOM 3064 O O . LEU A 1 429 ? 105.933 8.674 -178.639 1.00 69.69 429 LEU A O 1
ATOM 3068 N N . ALA A 1 430 ? 107.843 7.762 -179.410 1.00 61.62 430 ALA A N 1
ATOM 3069 C CA . ALA A 1 430 ? 107.297 6.425 -179.628 1.00 61.62 430 ALA A CA 1
ATOM 3070 C C . ALA A 1 430 ? 107.056 5.675 -178.306 1.00 61.62 430 ALA A C 1
ATOM 3072 O O . ALA A 1 430 ? 106.020 5.029 -178.156 1.00 61.62 430 ALA A O 1
ATOM 3073 N N . GLU A 1 431 ? 107.963 5.810 -177.332 1.00 61.91 431 GLU A N 1
ATOM 3074 C CA . GLU A 1 431 ? 107.835 5.204 -175.996 1.00 61.91 431 GLU A CA 1
ATOM 3075 C C . GLU A 1 431 ? 106.584 5.717 -175.256 1.00 61.91 431 GLU A C 1
ATOM 3077 O O . GLU A 1 431 ? 105.749 4.930 -174.813 1.00 61.91 431 GLU A O 1
ATOM 3082 N N . ILE A 1 432 ? 106.359 7.038 -175.249 1.00 62.41 432 ILE A N 1
ATOM 3083 C CA . ILE A 1 432 ? 105.180 7.669 -174.621 1.00 62.41 432 ILE A CA 1
ATOM 3084 C C . ILE A 1 432 ? 103.850 7.220 -175.263 1.00 62.41 432 ILE A C 1
ATOM 3086 O O . ILE A 1 432 ? 102.811 7.211 -174.599 1.00 62.41 432 ILE A O 1
ATOM 3090 N N . GLN A 1 433 ? 103.848 6.827 -176.543 1.00 60.16 433 GLN A N 1
ATOM 3091 C CA . GLN A 1 433 ? 102.649 6.287 -177.199 1.00 60.16 433 GLN A CA 1
ATOM 3092 C C . GLN A 1 433 ? 102.361 4.818 -176.853 1.00 60.16 433 GLN A C 1
ATOM 3094 O O . GLN A 1 433 ? 101.233 4.376 -177.076 1.00 60.16 433 GLN A O 1
ATOM 3099 N N . ALA A 1 434 ? 103.322 4.076 -176.292 1.00 60.72 434 ALA A N 1
ATOM 3100 C CA . ALA A 1 434 ? 103.101 2.711 -175.819 1.00 60.72 434 ALA A CA 1
ATOM 3101 C C . ALA A 1 434 ? 102.410 2.690 -174.443 1.00 60.72 434 ALA A C 1
ATOM 3103 O O . ALA A 1 434 ? 101.394 2.015 -174.289 1.00 60.72 434 ALA A O 1
ATOM 3104 N N . ASP A 1 435 ? 102.892 3.483 -173.479 1.00 60.56 435 ASP A N 1
ATOM 3105 C CA . ASP A 1 435 ? 102.363 3.506 -172.100 1.00 60.56 435 ASP A CA 1
ATOM 3106 C C . ASP A 1 435 ? 100.886 3.937 -172.014 1.00 60.56 435 ASP A C 1
ATOM 3108 O O . ASP A 1 435 ? 100.143 3.479 -171.148 1.00 60.56 435 ASP A O 1
ATOM 3112 N N . MET A 1 436 ? 100.414 4.782 -172.939 1.00 60.66 436 MET A N 1
ATOM 3113 C CA . MET A 1 436 ? 99.000 5.188 -172.998 1.00 60.66 436 MET A CA 1
ATOM 3114 C C . MET A 1 436 ? 98.054 4.111 -173.566 1.00 60.66 436 MET A C 1
ATOM 3116 O O . MET A 1 436 ? 96.846 4.342 -173.621 1.00 60.66 436 MET A O 1
ATOM 3120 N N . ALA A 1 437 ? 98.556 2.949 -174.000 1.00 59.31 437 ALA A N 1
ATOM 3121 C CA . ALA A 1 437 ? 97.737 1.880 -174.582 1.00 59.31 437 ALA A CA 1
ATOM 3122 C C . ALA A 1 437 ? 97.172 0.875 -173.552 1.00 59.31 437 ALA A C 1
ATOM 3124 O O . ALA A 1 437 ? 96.371 0.015 -173.926 1.00 59.31 437 ALA A O 1
ATOM 3125 N N . THR A 1 438 ? 97.563 0.962 -172.275 1.00 58.94 438 THR A N 1
ATOM 3126 C CA . THR A 1 438 ? 97.160 0.034 -171.199 1.00 58.94 438 THR A CA 1
ATOM 3127 C C . THR A 1 438 ? 96.335 0.742 -170.118 1.00 58.94 438 THR A C 1
ATOM 3129 O O . THR A 1 438 ? 96.849 1.583 -169.388 1.00 58.94 438 THR A O 1
ATOM 3132 N N . GLY A 1 439 ? 95.042 0.405 -170.023 1.00 58.81 439 GLY A N 1
ATOM 3133 C CA . GLY A 1 439 ? 94.020 1.189 -169.305 1.00 58.81 439 GLY A CA 1
ATOM 3134 C C . GLY A 1 439 ? 93.861 0.970 -167.792 1.00 58.81 439 GLY A C 1
ATOM 3135 O O . GLY A 1 439 ? 92.964 1.572 -167.214 1.00 58.81 439 GLY A O 1
ATOM 3136 N N . GLU A 1 440 ? 94.728 0.176 -167.155 1.00 63.75 440 GLU A N 1
ATOM 3137 C CA . GLU A 1 440 ? 94.594 -0.414 -165.797 1.00 63.75 440 GLU A CA 1
ATOM 3138 C C . GLU A 1 440 ? 94.349 0.578 -164.631 1.00 63.75 440 GLU A C 1
ATOM 3140 O O . GLU A 1 440 ? 94.110 0.174 -163.499 1.00 63.75 440 GLU A O 1
ATOM 3145 N N . ARG A 1 441 ? 94.409 1.892 -164.882 1.00 63.62 441 ARG A N 1
ATOM 3146 C CA . ARG A 1 441 ? 94.161 2.954 -163.891 1.00 63.62 441 ARG A CA 1
ATOM 3147 C C . ARG A 1 441 ? 92.730 3.500 -163.869 1.00 63.62 441 ARG A C 1
ATOM 3149 O O . ARG A 1 441 ? 92.454 4.353 -163.028 1.00 63.62 441 ARG A O 1
ATOM 3156 N N . VAL A 1 442 ? 91.868 3.108 -164.808 1.00 69.19 442 VAL A N 1
ATOM 3157 C CA . VAL A 1 442 ? 90.474 3.590 -164.861 1.00 69.19 442 VAL A CA 1
ATOM 3158 C C . VAL A 1 442 ? 89.567 2.696 -164.025 1.00 69.19 442 VAL A C 1
ATOM 3160 O O . VAL A 1 442 ? 88.826 3.216 -163.197 1.00 69.19 442 VAL A O 1
ATOM 3163 N N . ASP A 1 443 ? 89.692 1.375 -164.176 1.00 68.25 443 ASP A N 1
ATOM 3164 C CA . ASP A 1 443 ? 88.801 0.389 -163.551 1.00 68.25 443 ASP A CA 1
ATOM 3165 C C . ASP A 1 443 ? 88.752 0.542 -162.013 1.00 68.25 443 ASP A C 1
ATOM 3167 O O . ASP A 1 443 ? 87.679 0.558 -161.419 1.00 68.25 443 ASP A O 1
ATOM 3171 N N . THR A 1 444 ? 89.903 0.790 -161.369 1.00 68.94 444 THR A N 1
ATOM 3172 C CA . THR A 1 444 ? 89.997 1.023 -159.911 1.00 68.94 444 THR A CA 1
ATOM 3173 C C . THR A 1 444 ? 89.159 2.211 -159.427 1.00 68.94 444 THR A C 1
ATOM 3175 O O . THR A 1 444 ? 88.637 2.187 -158.318 1.00 68.94 444 THR A O 1
ATOM 3178 N N . VAL A 1 445 ? 89.021 3.260 -160.245 1.00 70.62 445 VAL A N 1
ATOM 3179 C CA . VAL A 1 445 ? 88.265 4.468 -159.872 1.00 70.62 445 VAL A CA 1
ATOM 3180 C C . VAL A 1 445 ? 86.757 4.234 -159.996 1.00 70.62 445 VAL A C 1
ATOM 3182 O O . VAL A 1 445 ? 85.985 4.854 -159.267 1.00 70.62 445 VAL A O 1
ATOM 3185 N N . GLU A 1 446 ? 86.323 3.335 -160.883 1.00 71.94 446 GLU A N 1
ATOM 3186 C CA . GLU A 1 446 ? 84.912 2.941 -160.977 1.00 71.94 446 GLU A CA 1
ATOM 3187 C C . GLU A 1 446 ? 84.502 2.052 -159.787 1.00 71.94 446 GLU A C 1
ATOM 3189 O O . GLU A 1 446 ? 83.429 2.271 -159.219 1.00 71.94 446 GLU A O 1
ATOM 3194 N N . ASP A 1 447 ? 85.379 1.145 -159.333 1.00 78.50 447 ASP A N 1
ATOM 3195 C CA . ASP A 1 447 ? 85.183 0.353 -158.104 1.00 78.50 447 ASP A CA 1
ATOM 3196 C C . ASP A 1 447 ? 85.119 1.237 -156.837 1.00 78.50 447 ASP A C 1
ATOM 3198 O O . ASP A 1 447 ? 84.197 1.090 -156.029 1.00 78.50 447 ASP A O 1
ATOM 3202 N N . ASP A 1 448 ? 86.042 2.198 -156.671 1.00 79.69 448 ASP A N 1
ATOM 3203 C CA . ASP A 1 448 ? 86.038 3.138 -155.532 1.00 79.69 448 ASP A CA 1
ATOM 3204 C C . ASP A 1 448 ? 84.728 3.954 -155.473 1.00 79.69 448 ASP A C 1
ATOM 3206 O O . ASP A 1 448 ? 84.122 4.112 -154.409 1.00 79.69 448 ASP A O 1
ATOM 3210 N N . VAL A 1 449 ? 84.246 4.449 -156.621 1.00 75.19 449 VAL A N 1
ATOM 3211 C CA . VAL A 1 449 ? 82.979 5.201 -156.711 1.00 75.19 449 VAL A CA 1
ATOM 3212 C C . VAL A 1 449 ? 81.769 4.314 -156.399 1.00 75.19 449 VAL A C 1
ATOM 3214 O O . VAL A 1 449 ? 80.828 4.782 -155.753 1.00 75.19 449 VAL A O 1
ATOM 3217 N N . ALA A 1 450 ? 81.790 3.040 -156.798 1.00 72.56 450 ALA A N 1
ATOM 3218 C CA . ALA A 1 450 ? 80.741 2.083 -156.450 1.00 72.56 450 ALA A CA 1
ATOM 3219 C C . ALA A 1 450 ? 80.703 1.771 -154.940 1.00 72.56 450 ALA A C 1
ATOM 3221 O O . ALA A 1 450 ? 79.613 1.620 -154.385 1.00 72.56 450 ALA A O 1
ATOM 3222 N N . SER A 1 451 ? 81.859 1.734 -154.260 1.00 75.50 451 SER A N 1
ATOM 3223 C CA . SER A 1 451 ? 81.914 1.615 -152.793 1.00 75.50 451 SER A CA 1
ATOM 3224 C C . SER A 1 451 ? 81.266 2.819 -152.112 1.00 75.50 451 SER A C 1
ATOM 3226 O O . SER A 1 451 ? 80.354 2.642 -151.305 1.00 75.50 451 SER A O 1
ATOM 3228 N N . VAL A 1 452 ? 81.678 4.037 -152.489 1.00 76.69 452 VAL A N 1
ATOM 3229 C CA . VAL A 1 452 ? 81.176 5.280 -151.877 1.00 76.69 452 VAL A CA 1
ATOM 3230 C C . VAL A 1 452 ? 79.669 5.450 -152.090 1.00 76.69 452 VAL A C 1
ATOM 3232 O O . VAL A 1 452 ? 78.980 5.890 -151.175 1.00 76.69 452 VAL A O 1
ATOM 3235 N N . ALA A 1 453 ? 79.129 5.056 -153.249 1.00 71.88 453 ALA A N 1
ATOM 3236 C CA . ALA A 1 453 ? 77.682 5.050 -153.475 1.00 71.88 453 ALA A CA 1
ATOM 3237 C C . ALA A 1 453 ? 76.949 4.156 -152.455 1.00 71.88 453 ALA A C 1
ATOM 3239 O O . ALA A 1 453 ? 76.039 4.622 -151.776 1.00 71.88 453 ALA A O 1
ATOM 3240 N N . GLY A 1 454 ? 77.417 2.919 -152.258 1.00 80.19 454 GLY A N 1
ATOM 3241 C CA . GLY A 1 454 ? 76.847 2.015 -151.255 1.00 80.19 454 GLY A CA 1
ATOM 3242 C C . GLY A 1 454 ? 77.107 2.435 -149.801 1.00 80.19 454 GLY A C 1
ATOM 3243 O O . GLY A 1 454 ? 76.444 1.940 -148.892 1.00 80.19 454 GLY A O 1
ATOM 3244 N N . GLU A 1 455 ? 78.079 3.307 -149.530 1.00 80.31 455 GLU A N 1
ATOM 3245 C CA . GLU A 1 455 ? 78.243 3.952 -148.219 1.00 80.31 455 GLU A CA 1
ATOM 3246 C C . GLU A 1 455 ? 77.227 5.083 -148.013 1.00 80.31 455 GLU A C 1
ATOM 3248 O O . GLU A 1 455 ? 76.669 5.178 -146.924 1.00 80.31 455 GLU A O 1
ATOM 3253 N N . VAL A 1 456 ? 76.913 5.869 -149.050 1.00 82.75 456 VAL A N 1
ATOM 3254 C CA . VAL A 1 456 ? 75.838 6.879 -149.008 1.00 82.75 456 VAL A CA 1
ATOM 3255 C C . VAL A 1 456 ? 74.470 6.226 -148.807 1.00 82.75 456 VAL A C 1
ATOM 3257 O O . VAL A 1 456 ? 73.757 6.640 -147.899 1.00 82.75 456 VAL A O 1
ATOM 3260 N N . ASP A 1 457 ? 74.146 5.157 -149.547 1.00 84.31 457 ASP A N 1
ATOM 3261 C CA . ASP A 1 457 ? 72.871 4.431 -149.391 1.00 84.31 457 ASP A CA 1
ATOM 3262 C C . ASP A 1 457 ? 72.638 3.982 -147.927 1.00 84.31 457 ASP A C 1
ATOM 3264 O O . ASP A 1 457 ? 71.528 4.061 -147.406 1.00 84.31 457 ASP A O 1
ATOM 3268 N N . ARG A 1 458 ? 73.702 3.555 -147.224 1.00 82.12 458 ARG A N 1
ATOM 3269 C CA . ARG A 1 458 ? 73.636 3.171 -145.799 1.00 82.12 458 ARG A CA 1
ATOM 3270 C C . ARG A 1 458 ? 73.496 4.362 -144.856 1.00 82.12 458 ARG A C 1
ATOM 3272 O O . ARG A 1 458 ? 72.877 4.214 -143.809 1.00 82.12 458 ARG A O 1
ATOM 3279 N N . VAL A 1 459 ? 74.086 5.509 -145.194 1.00 83.94 459 VAL A N 1
ATOM 3280 C CA . VAL A 1 459 ? 73.933 6.742 -144.408 1.00 83.94 459 VAL A CA 1
ATOM 3281 C C . VAL A 1 459 ? 72.504 7.265 -144.516 1.00 83.94 459 VAL A C 1
ATOM 3283 O O . VAL A 1 459 ? 71.960 7.689 -143.503 1.00 83.94 459 VAL A O 1
ATOM 3286 N N . ASP A 1 460 ? 71.869 7.167 -145.685 1.00 87.06 460 ASP A N 1
ATOM 3287 C CA . ASP A 1 460 ? 70.454 7.518 -145.840 1.00 87.06 460 ASP A CA 1
ATOM 3288 C C . ASP A 1 460 ? 69.553 6.548 -145.038 1.00 87.06 460 ASP A C 1
ATOM 3290 O O . ASP A 1 460 ? 68.709 7.007 -144.269 1.00 87.06 460 ASP A O 1
ATOM 3294 N N . GLU A 1 461 ? 69.797 5.225 -145.078 1.00 86.38 461 GLU A N 1
ATOM 3295 C CA . GLU A 1 461 ? 69.107 4.260 -144.192 1.00 86.38 461 GLU A CA 1
ATOM 3296 C C . GLU A 1 461 ? 69.353 4.523 -142.686 1.00 86.38 461 GLU A C 1
ATOM 3298 O O . GLU A 1 461 ? 68.484 4.245 -141.853 1.00 86.38 461 GLU A O 1
ATOM 3303 N N . ASP A 1 462 ? 70.544 5.002 -142.306 1.00 88.06 462 ASP A N 1
ATOM 3304 C CA . ASP A 1 462 ? 70.872 5.388 -140.926 1.00 88.06 462 ASP A CA 1
ATOM 3305 C C . ASP A 1 462 ? 70.144 6.677 -140.513 1.00 88.06 462 ASP A C 1
ATOM 3307 O O . ASP A 1 462 ? 69.681 6.761 -139.374 1.00 88.06 462 ASP A O 1
ATOM 3311 N N . VAL A 1 463 ? 69.998 7.651 -141.419 1.00 87.94 463 VAL A N 1
ATOM 3312 C CA . VAL A 1 463 ? 69.238 8.891 -141.191 1.00 87.94 463 VAL A CA 1
ATOM 3313 C C . VAL A 1 463 ? 67.752 8.596 -141.023 1.00 87.94 463 VAL A C 1
ATOM 3315 O O . VAL A 1 463 ? 67.191 9.031 -140.019 1.00 87.94 463 VAL A O 1
ATOM 3318 N N . GLU A 1 464 ? 67.139 7.797 -141.905 1.00 86.19 464 GLU A N 1
ATOM 3319 C CA . GLU A 1 464 ? 65.734 7.383 -141.754 1.00 86.19 464 GLU A CA 1
ATOM 3320 C C . GLU A 1 464 ? 65.505 6.746 -140.372 1.00 86.19 464 GLU A C 1
ATOM 3322 O O . GLU A 1 464 ? 64.578 7.120 -139.660 1.00 86.19 464 GLU A O 1
ATOM 3327 N N . ARG A 1 465 ? 66.405 5.858 -139.922 1.00 86.06 465 ARG A N 1
ATOM 3328 C CA . ARG A 1 465 ? 66.329 5.233 -138.586 1.00 86.06 465 ARG A CA 1
ATOM 3329 C C . ARG A 1 465 ? 66.587 6.186 -137.412 1.00 86.06 465 ARG A C 1
ATOM 3331 O O . ARG A 1 465 ? 66.195 5.857 -136.292 1.00 86.06 465 ARG A O 1
ATOM 3338 N N . VAL A 1 466 ? 67.229 7.334 -137.632 1.00 86.31 466 VAL A N 1
ATOM 3339 C CA . VAL A 1 466 ? 67.392 8.392 -136.620 1.00 86.31 466 VAL A CA 1
ATOM 3340 C C . VAL A 1 466 ? 66.159 9.291 -136.560 1.00 86.31 466 VAL A C 1
ATOM 3342 O O . VAL A 1 466 ? 65.727 9.607 -135.456 1.00 86.31 466 VAL A O 1
ATOM 3345 N N . GLU A 1 467 ? 65.552 9.656 -137.692 1.00 87.56 467 GLU A N 1
ATOM 3346 C CA . GLU A 1 467 ? 64.281 10.403 -137.722 1.00 87.56 467 GLU A CA 1
ATOM 3347 C C . GLU A 1 467 ? 63.171 9.598 -137.025 1.00 87.56 467 GLU A C 1
ATOM 3349 O O . GLU A 1 467 ? 62.554 10.063 -136.069 1.00 87.56 467 GLU A O 1
ATOM 3354 N N . ASP A 1 468 ? 63.058 8.321 -137.382 1.00 91.25 468 ASP A N 1
ATOM 3355 C CA . ASP A 1 468 ? 62.173 7.316 -136.786 1.00 91.25 468 ASP A CA 1
ATOM 3356 C C . ASP A 1 468 ? 62.422 7.123 -135.265 1.00 91.25 468 ASP A C 1
ATOM 3358 O O . ASP A 1 468 ? 61.530 6.728 -134.511 1.00 91.25 468 ASP A O 1
ATOM 3362 N N . ALA A 1 469 ? 63.637 7.392 -134.769 1.00 86.94 469 ALA A N 1
ATOM 3363 C CA . ALA A 1 469 ? 63.962 7.375 -133.338 1.00 86.94 469 ALA A CA 1
ATOM 3364 C C . ALA A 1 469 ? 63.659 8.710 -132.634 1.00 86.94 469 ALA A C 1
ATOM 3366 O O . ALA A 1 469 ? 63.251 8.697 -131.474 1.00 86.94 469 ALA A O 1
ATOM 3367 N N . VAL A 1 470 ? 63.826 9.843 -133.321 1.00 91.31 470 VAL A N 1
ATOM 3368 C CA . VAL A 1 470 ? 63.448 11.175 -132.824 1.00 91.31 470 VAL A CA 1
ATOM 3369 C C . VAL A 1 470 ? 61.934 11.274 -132.657 1.00 91.31 470 VAL A C 1
ATOM 3371 O O . VAL A 1 470 ? 61.490 11.741 -131.614 1.00 91.31 470 VAL A O 1
ATOM 3374 N N . ASP A 1 471 ? 61.146 10.766 -133.606 1.00 92.19 471 ASP A N 1
ATOM 3375 C CA . ASP A 1 471 ? 59.681 10.782 -133.503 1.00 92.19 471 ASP A CA 1
ATOM 3376 C C . ASP A 1 471 ? 59.180 9.976 -132.294 1.00 92.19 471 ASP A C 1
ATOM 3378 O O . ASP A 1 471 ? 58.362 10.478 -131.528 1.00 92.19 471 ASP A O 1
ATOM 3382 N N . ARG A 1 472 ? 59.752 8.794 -132.023 1.00 89.88 472 ARG A N 1
ATOM 3383 C CA . ARG A 1 472 ? 59.449 8.023 -130.796 1.00 89.88 472 ARG A CA 1
ATOM 3384 C C . ARG A 1 472 ? 59.852 8.752 -129.517 1.00 89.88 472 ARG A C 1
ATOM 3386 O O . ARG A 1 472 ? 59.156 8.649 -128.517 1.00 89.88 472 ARG A O 1
ATOM 3393 N N . VAL A 1 473 ? 60.977 9.470 -129.533 1.00 90.50 473 VAL A N 1
ATOM 3394 C CA . VAL A 1 473 ? 61.409 10.286 -128.387 1.00 90.50 473 VAL A CA 1
ATOM 3395 C C . VAL A 1 473 ? 60.469 11.473 -128.176 1.00 90.50 473 VAL A C 1
ATOM 3397 O O . VAL A 1 473 ? 60.226 11.824 -127.028 1.00 90.50 473 VAL A O 1
ATOM 3400 N N . ASN A 1 474 ? 59.897 12.050 -129.236 1.00 91.62 474 ASN A N 1
ATOM 3401 C CA . ASN A 1 474 ? 58.853 13.068 -129.111 1.00 91.62 474 ASN A CA 1
ATOM 3402 C C . ASN A 1 474 ? 57.565 12.463 -128.518 1.00 91.62 474 ASN A C 1
ATOM 3404 O O . ASN A 1 474 ? 57.051 13.012 -127.553 1.00 91.62 474 ASN A O 1
ATOM 3408 N N . GLU A 1 475 ? 57.104 11.297 -128.995 1.00 92.06 475 GLU A N 1
ATOM 3409 C CA . GLU A 1 475 ? 55.946 10.586 -128.412 1.00 92.06 475 GLU A CA 1
ATOM 3410 C C . GLU A 1 475 ? 56.152 10.236 -126.920 1.00 92.06 475 GLU A C 1
ATOM 3412 O O . GLU A 1 475 ? 55.224 10.351 -126.117 1.00 92.06 475 GLU A O 1
ATOM 3417 N N . ASP A 1 476 ? 57.368 9.840 -126.522 1.00 92.12 476 ASP A N 1
ATOM 3418 C CA . ASP A 1 476 ? 57.720 9.596 -125.114 1.00 92.12 476 ASP A CA 1
ATOM 3419 C C . ASP A 1 476 ? 57.846 10.889 -124.288 1.00 92.12 476 ASP A C 1
ATOM 3421 O O . ASP A 1 476 ? 57.581 10.858 -123.086 1.00 92.12 476 ASP A O 1
ATOM 3425 N N . VAL A 1 477 ? 58.238 12.016 -124.896 1.00 93.31 477 VAL A N 1
ATOM 3426 C CA . VAL A 1 477 ? 58.260 13.336 -124.240 1.00 93.31 477 VAL A CA 1
ATOM 3427 C C . VAL A 1 477 ? 56.841 13.846 -124.021 1.00 93.31 477 VAL A C 1
ATOM 3429 O O . VAL A 1 477 ? 56.524 14.175 -122.884 1.00 93.31 477 VAL A O 1
ATOM 3432 N N . ASP A 1 478 ? 55.981 13.826 -125.043 1.00 93.12 478 ASP A N 1
ATOM 3433 C CA . ASP A 1 478 ? 54.571 14.228 -124.942 1.00 93.12 478 ASP A CA 1
ATOM 3434 C C . ASP A 1 478 ? 53.865 13.441 -123.816 1.00 93.12 478 ASP A C 1
ATOM 3436 O O . ASP A 1 478 ? 53.218 14.024 -122.946 1.00 93.12 478 ASP A O 1
ATOM 3440 N N . ARG A 1 479 ? 54.080 12.115 -123.751 1.00 93.00 479 ARG A N 1
ATOM 3441 C CA . ARG A 1 479 ? 53.565 11.252 -122.670 1.00 93.00 479 ARG A CA 1
ATOM 3442 C C . ARG A 1 479 ? 54.110 11.630 -121.286 1.00 93.00 479 ARG A C 1
ATOM 3444 O O . ARG A 1 479 ? 53.381 11.547 -120.301 1.00 93.00 479 ARG A O 1
ATOM 3451 N N . VAL A 1 480 ? 55.386 12.002 -121.182 1.00 91.19 480 VAL A N 1
ATOM 3452 C CA . VAL A 1 480 ? 55.989 12.429 -119.908 1.00 91.19 480 VAL A CA 1
ATOM 3453 C C . VAL A 1 480 ? 55.512 13.826 -119.501 1.00 91.19 480 VAL A C 1
ATOM 3455 O O . VAL A 1 480 ? 55.392 14.079 -118.305 1.00 91.19 480 VAL A O 1
ATOM 3458 N N . GLU A 1 481 ? 55.196 14.716 -120.445 1.00 91.94 481 GLU A N 1
ATOM 3459 C CA . GLU A 1 481 ? 54.541 15.996 -120.149 1.00 91.94 481 GLU A CA 1
ATOM 3460 C C . GLU A 1 481 ? 53.108 15.769 -119.627 1.00 91.94 481 GLU A C 1
ATOM 3462 O O . GLU A 1 481 ? 52.788 16.294 -118.559 1.00 91.94 481 GLU A O 1
ATOM 3467 N N . ASP A 1 482 ? 52.308 14.894 -120.255 1.00 94.12 482 ASP A N 1
ATOM 3468 C CA . ASP A 1 482 ? 50.986 14.464 -119.749 1.00 94.12 482 ASP A CA 1
ATOM 3469 C C . ASP A 1 482 ? 51.071 13.873 -118.317 1.00 94.12 482 ASP A C 1
ATOM 3471 O O . ASP A 1 482 ? 50.343 14.297 -117.415 1.00 94.12 482 ASP A O 1
ATOM 3475 N N . GLU A 1 483 ? 51.990 12.928 -118.068 1.00 92.44 483 GLU A N 1
ATOM 3476 C CA . GLU A 1 483 ? 52.211 12.310 -116.742 1.00 92.44 483 GLU A CA 1
ATOM 3477 C C . GLU A 1 483 ? 52.659 13.338 -115.679 1.00 92.44 483 GLU A C 1
ATOM 3479 O O . GLU A 1 483 ? 52.331 13.218 -114.491 1.00 92.44 483 GLU A O 1
ATOM 3484 N N . VAL A 1 484 ? 53.394 14.376 -116.091 1.00 93.44 484 VAL A N 1
ATOM 3485 C CA . VAL A 1 484 ? 53.838 15.482 -115.229 1.00 93.44 484 VAL A CA 1
ATOM 3486 C C . VAL A 1 484 ? 52.718 16.495 -114.965 1.00 93.44 484 VAL A C 1
ATOM 3488 O O . VAL A 1 484 ? 52.681 17.058 -113.866 1.00 93.44 484 VAL A O 1
ATOM 3491 N N . GLU A 1 485 ? 51.790 16.723 -115.898 1.00 93.19 485 GLU A N 1
ATOM 3492 C CA . GLU A 1 485 ? 50.577 17.511 -115.638 1.00 93.19 485 GLU A CA 1
ATOM 3493 C C . GLU A 1 485 ? 49.621 16.771 -114.686 1.00 93.19 485 GLU A C 1
ATOM 3495 O O . GLU A 1 485 ? 49.194 17.362 -113.691 1.00 93.19 485 GLU A O 1
ATOM 3500 N N . GLU A 1 486 ? 49.365 15.471 -114.889 1.00 92.75 486 GLU A N 1
ATOM 3501 C CA . GLU A 1 486 ? 48.553 14.656 -113.963 1.00 92.75 486 GLU A CA 1
ATOM 3502 C C . GLU A 1 486 ? 49.161 14.641 -112.549 1.00 92.75 486 GLU A C 1
ATOM 3504 O O . GLU A 1 486 ? 48.464 14.878 -111.557 1.00 92.75 486 GLU A O 1
ATOM 3509 N N . THR A 1 487 ? 50.483 14.465 -112.443 1.00 91.19 487 THR A N 1
ATOM 3510 C CA . THR A 1 487 ? 51.189 14.507 -111.151 1.00 91.19 487 THR A CA 1
ATOM 3511 C C . THR A 1 487 ? 51.093 15.886 -110.485 1.00 91.19 487 THR A C 1
ATOM 3513 O O . THR A 1 487 ? 50.948 15.965 -109.264 1.00 91.19 487 THR A O 1
ATOM 3516 N N . GLN A 1 488 ? 51.140 16.986 -111.246 1.00 91.75 488 GLN A N 1
ATOM 3517 C CA . GLN A 1 488 ? 50.963 18.337 -110.697 1.00 91.75 488 GLN A CA 1
ATOM 3518 C C . GLN A 1 488 ? 49.542 18.576 -110.173 1.00 91.75 488 GLN A C 1
ATOM 3520 O O . GLN A 1 488 ? 49.396 19.200 -109.121 1.00 91.75 488 GLN A O 1
ATOM 3525 N N . VAL A 1 489 ? 48.514 18.052 -110.851 1.00 93.69 489 VAL A N 1
ATOM 3526 C CA . VAL A 1 489 ? 47.128 18.088 -110.354 1.00 93.69 489 VAL A CA 1
ATOM 3527 C C . VAL A 1 489 ? 47.011 17.291 -109.054 1.00 93.69 489 VAL A C 1
ATOM 3529 O O . VAL A 1 489 ? 46.569 17.846 -108.052 1.00 93.69 489 VAL A O 1
ATOM 3532 N N . GLY A 1 490 ? 47.512 16.051 -109.012 1.00 91.81 490 GLY A N 1
ATOM 3533 C CA . GLY A 1 490 ? 47.482 15.229 -107.796 1.00 91.81 490 GLY A CA 1
ATOM 3534 C C . GLY A 1 490 ? 48.236 15.848 -106.609 1.00 91.81 490 GLY A C 1
ATOM 3535 O O . GLY A 1 490 ? 47.799 15.732 -105.466 1.00 91.81 490 GLY A O 1
ATOM 3536 N N . VAL A 1 491 ? 49.339 16.563 -106.858 1.00 94.12 491 VAL A N 1
ATOM 3537 C CA . VAL A 1 491 ? 50.053 17.331 -105.821 1.00 94.12 491 VAL A CA 1
ATOM 3538 C C . VAL A 1 491 ? 49.249 18.549 -105.352 1.00 94.12 491 VAL A C 1
ATOM 3540 O O . VAL A 1 491 ? 49.284 18.861 -104.162 1.00 94.12 491 VAL A O 1
ATOM 3543 N N . ALA A 1 492 ? 48.519 19.230 -106.239 1.00 91.88 492 ALA A N 1
ATOM 3544 C CA . ALA A 1 492 ? 47.649 20.346 -105.866 1.00 91.88 492 ALA A CA 1
ATOM 3545 C C . ALA A 1 492 ? 46.427 19.880 -105.052 1.00 91.88 492 ALA A C 1
ATOM 3547 O O . ALA A 1 492 ? 46.087 20.517 -104.054 1.00 91.88 492 ALA A O 1
ATOM 3548 N N . ASP A 1 493 ? 45.825 18.746 -105.417 1.00 94.06 493 ASP A N 1
ATOM 3549 C CA . ASP A 1 493 ? 44.729 18.128 -104.663 1.00 94.06 493 ASP A CA 1
ATOM 3550 C C . ASP A 1 493 ? 45.200 17.703 -103.261 1.00 94.06 493 ASP A C 1
ATOM 3552 O O . ASP A 1 493 ? 44.597 18.108 -102.268 1.00 94.06 493 ASP A O 1
ATOM 3556 N N . LEU A 1 494 ? 46.345 17.012 -103.151 1.00 93.31 494 LEU A N 1
ATOM 3557 C CA . LEU A 1 494 ? 46.952 16.643 -101.860 1.00 93.31 494 LEU A CA 1
ATOM 3558 C C . LEU A 1 494 ? 47.330 17.859 -100.994 1.00 93.31 494 LEU A C 1
ATOM 3560 O O . LEU A 1 494 ? 47.275 17.781 -99.767 1.00 93.31 494 LEU A O 1
ATOM 3564 N N . GLN A 1 495 ? 47.707 18.991 -101.599 1.00 93.38 495 GLN A N 1
ATOM 3565 C CA . GLN A 1 495 ? 47.921 20.252 -100.873 1.00 93.38 495 GLN A CA 1
ATOM 3566 C C . GLN A 1 495 ? 46.602 20.847 -100.357 1.00 93.38 495 GLN A C 1
ATOM 3568 O O . GLN A 1 495 ? 46.576 21.397 -99.255 1.00 93.38 495 GLN A O 1
ATOM 3573 N N . GLY A 1 496 ? 45.507 20.703 -101.109 1.00 93.56 496 GLY A N 1
ATOM 3574 C CA . GLY A 1 496 ? 44.160 21.057 -100.661 1.00 93.56 496 GLY A CA 1
ATOM 3575 C C . GLY A 1 496 ? 43.669 20.172 -99.511 1.00 93.56 496 GLY A C 1
ATOM 3576 O O . GLY A 1 496 ? 43.169 20.692 -98.515 1.00 93.56 496 GLY A O 1
ATOM 3577 N N . GLU A 1 497 ? 43.869 18.854 -99.606 1.00 95.81 497 GLU A N 1
ATOM 3578 C CA . GLU A 1 497 ? 43.542 17.902 -98.535 1.00 95.81 497 GLU A CA 1
ATOM 3579 C C . GLU A 1 497 ? 44.369 18.149 -97.266 1.00 95.81 497 GLU A C 1
ATOM 3581 O O . GLU A 1 497 ? 43.816 18.113 -96.167 1.00 95.81 497 GLU A O 1
ATOM 3586 N N . LEU A 1 498 ? 45.665 18.465 -97.398 1.00 95.19 498 LEU A N 1
ATOM 3587 C CA . LEU A 1 498 ? 46.503 18.867 -96.264 1.00 95.19 498 LEU A CA 1
ATOM 3588 C C . LEU A 1 498 ? 46.016 20.167 -95.621 1.00 95.19 498 LEU A C 1
ATOM 3590 O O . LEU A 1 498 ? 45.891 20.204 -94.404 1.00 95.19 498 LEU A O 1
ATOM 3594 N N . SER A 1 499 ? 45.682 21.199 -96.407 1.00 92.56 499 SER A N 1
ATOM 3595 C CA . SER A 1 499 ? 45.138 22.451 -95.857 1.00 92.56 499 SER A CA 1
ATOM 3596 C C . SER A 1 499 ? 43.839 22.207 -95.086 1.00 92.56 499 SER A C 1
ATOM 3598 O O . SER A 1 499 ? 43.699 22.694 -93.973 1.00 92.56 499 SER A O 1
ATOM 3600 N N . ALA A 1 500 ? 42.926 21.398 -95.632 1.00 93.62 500 ALA A N 1
ATOM 3601 C CA . ALA A 1 500 ? 41.671 21.050 -94.965 1.00 93.62 500 ALA A CA 1
ATOM 3602 C C . ALA A 1 500 ? 41.869 20.168 -93.713 1.00 93.62 500 ALA A C 1
ATOM 3604 O O . ALA A 1 500 ? 41.000 20.135 -92.839 1.00 93.62 500 ALA A O 1
ATOM 3605 N N . LEU A 1 501 ? 42.990 19.444 -93.614 1.00 94.12 501 LEU A N 1
ATOM 3606 C CA . LEU A 1 501 ? 43.375 18.706 -92.411 1.00 94.12 501 LEU A CA 1
ATOM 3607 C C . LEU A 1 501 ? 44.014 19.622 -91.356 1.00 94.12 501 LEU A C 1
ATOM 3609 O O . LEU A 1 501 ? 43.710 19.447 -90.181 1.00 94.12 501 LEU A O 1
ATOM 3613 N N . ASP A 1 502 ? 44.836 20.595 -91.756 1.00 96.44 502 ASP A N 1
ATOM 3614 C CA . ASP A 1 502 ? 45.373 21.650 -90.879 1.00 96.44 502 ASP A CA 1
ATOM 3615 C C . ASP A 1 502 ? 44.232 22.504 -90.295 1.00 96.44 502 ASP A C 1
ATOM 3617 O O . ASP A 1 502 ? 44.134 22.637 -89.076 1.00 96.44 502 ASP A O 1
ATOM 3621 N N . ASP A 1 503 ? 43.302 22.974 -91.139 1.00 95.94 503 ASP A N 1
ATOM 3622 C CA . ASP A 1 503 ? 42.091 23.701 -90.720 1.00 95.94 503 ASP A CA 1
ATOM 3623 C C . ASP A 1 503 ? 41.281 22.876 -89.698 1.00 95.94 503 ASP A C 1
ATOM 3625 O O . ASP A 1 503 ? 40.891 23.372 -88.642 1.00 95.94 503 ASP A O 1
ATOM 3629 N N . ARG A 1 504 ? 41.091 21.574 -89.957 1.00 95.69 504 ARG A N 1
ATOM 3630 C CA . ARG A 1 504 ? 40.372 20.670 -89.046 1.00 95.69 504 ARG A CA 1
ATOM 3631 C C . ARG A 1 504 ? 41.147 20.350 -87.761 1.00 95.69 504 ARG A C 1
ATOM 3633 O O . ARG A 1 504 ? 40.529 20.031 -86.746 1.00 95.69 504 ARG A O 1
ATOM 3640 N N . LEU A 1 505 ? 42.478 20.385 -87.782 1.00 95.56 505 LEU A N 1
ATOM 3641 C CA . LEU A 1 505 ? 43.301 20.250 -86.577 1.00 95.56 505 LEU A CA 1
ATOM 3642 C C . LEU A 1 505 ? 43.247 21.524 -85.728 1.00 95.56 505 LEU A C 1
ATOM 3644 O O . LEU A 1 505 ? 43.244 21.408 -84.505 1.00 95.56 505 LEU A O 1
ATOM 3648 N N . ALA A 1 506 ? 43.122 22.701 -86.348 1.00 93.75 506 ALA A N 1
ATOM 3649 C CA . ALA A 1 506 ? 42.816 23.945 -85.646 1.00 93.75 506 ALA A CA 1
ATOM 3650 C C . ALA A 1 506 ? 41.411 23.906 -85.017 1.00 93.75 506 ALA A C 1
ATOM 3652 O O . ALA A 1 506 ? 41.310 24.122 -83.814 1.00 93.75 506 ALA A O 1
ATOM 3653 N N . ASP A 1 507 ? 40.365 23.506 -85.758 1.00 95.44 507 ASP A N 1
ATOM 3654 C CA . ASP A 1 507 ? 39.004 23.316 -85.209 1.00 95.44 507 ASP A CA 1
ATOM 3655 C C . ASP A 1 507 ? 38.989 22.373 -83.984 1.00 95.44 507 ASP A C 1
ATOM 3657 O O . ASP A 1 507 ? 38.244 22.586 -83.028 1.00 95.44 507 ASP A O 1
ATOM 3661 N N . VAL A 1 508 ? 39.799 21.305 -84.006 1.00 94.88 508 VAL A N 1
ATOM 3662 C CA . VAL A 1 508 ? 39.924 20.347 -82.890 1.00 94.88 508 VAL A CA 1
ATOM 3663 C C . VAL A 1 508 ? 40.764 20.906 -81.737 1.00 94.88 508 VAL A C 1
ATOM 3665 O O . VAL A 1 508 ? 40.472 20.584 -80.589 1.00 94.88 508 VAL A O 1
ATOM 3668 N N . GLY A 1 509 ? 41.771 21.737 -82.016 1.00 95.25 509 GLY A N 1
ATOM 3669 C CA . GLY A 1 509 ? 42.533 22.464 -80.998 1.00 95.25 509 GLY A CA 1
ATOM 3670 C C . GLY A 1 509 ? 41.654 23.464 -80.252 1.00 95.25 509 GLY A C 1
ATOM 3671 O O . GLY A 1 509 ? 41.510 23.352 -79.038 1.00 95.25 509 GLY A O 1
ATOM 3672 N N . ASP A 1 510 ? 40.974 24.347 -80.987 1.00 95.69 510 ASP A N 1
ATOM 3673 C CA . ASP A 1 510 ? 40.008 25.303 -80.435 1.00 95.69 510 ASP A CA 1
ATOM 3674 C C . ASP A 1 510 ? 38.935 24.577 -79.600 1.00 95.69 510 ASP A C 1
ATOM 3676 O O . ASP A 1 510 ? 38.616 25.004 -78.495 1.00 95.69 510 ASP A O 1
ATOM 3680 N N . ALA A 1 511 ? 38.412 23.436 -80.072 1.00 94.75 511 ALA A N 1
ATOM 3681 C CA . ALA A 1 511 ? 37.424 22.641 -79.335 1.00 94.75 511 ALA A CA 1
ATOM 3682 C C . ALA A 1 511 ? 37.975 21.919 -78.085 1.00 94.75 511 ALA A C 1
ATOM 3684 O O . ALA A 1 511 ? 37.187 21.571 -77.203 1.00 94.75 511 ALA A O 1
ATOM 3685 N N . LEU A 1 512 ? 39.288 21.676 -77.999 1.00 96.12 512 LEU A N 1
ATOM 3686 C CA . LEU A 1 512 ? 39.943 21.144 -76.799 1.00 96.12 512 LEU A CA 1
ATOM 3687 C C . LEU A 1 512 ? 40.198 22.251 -75.773 1.00 96.12 512 LEU A C 1
ATOM 3689 O O . LEU A 1 512 ? 39.867 22.049 -74.608 1.00 96.12 512 LEU A O 1
ATOM 3693 N N . ASP A 1 513 ? 40.670 23.425 -76.197 1.00 96.31 513 ASP A N 1
ATOM 3694 C CA . ASP A 1 513 ? 40.804 24.608 -75.332 1.00 96.31 513 ASP A CA 1
ATOM 3695 C C . ASP A 1 513 ? 39.433 25.005 -74.736 1.00 96.31 513 ASP A C 1
ATOM 3697 O O . ASP A 1 513 ? 39.305 25.276 -73.540 1.00 96.31 513 ASP A O 1
ATOM 3701 N N . ASP A 1 514 ? 38.374 24.956 -75.551 1.00 95.81 514 ASP A N 1
ATOM 3702 C CA . ASP A 1 514 ? 36.981 25.222 -75.162 1.00 95.81 514 ASP A CA 1
ATOM 3703 C C . ASP A 1 514 ? 36.397 24.121 -74.240 1.00 95.81 514 ASP A C 1
ATOM 3705 O O . ASP A 1 514 ? 35.406 24.348 -73.540 1.00 95.81 514 ASP A O 1
ATOM 3709 N N . LEU A 1 515 ? 36.992 22.920 -74.210 1.00 94.81 515 LEU A N 1
ATOM 3710 C CA . LEU A 1 515 ? 36.641 21.833 -73.284 1.00 94.81 515 LEU A CA 1
ATOM 3711 C C . LEU A 1 515 ? 37.440 21.916 -71.974 1.00 94.81 515 LEU A C 1
ATOM 3713 O O . LEU A 1 515 ? 36.855 21.731 -70.910 1.00 94.81 515 LEU A O 1
ATOM 3717 N N . GLU A 1 516 ? 38.733 22.241 -72.031 1.00 96.12 516 GLU A N 1
ATOM 3718 C CA . GLU A 1 516 ? 39.574 22.491 -70.851 1.00 96.12 516 GLU A CA 1
ATOM 3719 C C . GLU A 1 516 ? 39.026 23.677 -70.044 1.00 96.12 516 GLU A C 1
ATOM 3721 O O . GLU A 1 516 ? 38.867 23.577 -68.828 1.00 96.12 516 GLU A O 1
ATOM 3726 N N . ALA A 1 517 ? 38.619 24.756 -70.722 1.00 94.88 517 ALA A N 1
ATOM 3727 C CA . ALA A 1 517 ? 37.986 25.912 -70.090 1.00 94.88 517 ALA A CA 1
ATOM 3728 C C . ALA A 1 517 ? 36.632 25.588 -69.428 1.00 94.88 517 ALA A C 1
ATOM 3730 O O . ALA A 1 517 ? 36.302 26.194 -68.409 1.00 94.88 517 ALA A O 1
ATOM 3731 N N . ARG A 1 518 ? 35.853 24.640 -69.977 1.00 96.50 518 ARG A N 1
ATOM 3732 C CA . ARG A 1 518 ? 34.617 24.149 -69.337 1.00 96.50 518 ARG A CA 1
ATOM 3733 C C . ARG A 1 518 ? 34.928 23.284 -68.129 1.00 96.50 518 ARG A C 1
ATOM 3735 O O . ARG A 1 518 ? 34.429 23.579 -67.058 1.00 96.50 518 ARG A O 1
ATOM 3742 N N . LEU A 1 519 ? 35.808 22.294 -68.273 1.00 95.81 519 LEU A N 1
ATOM 3743 C CA . LEU A 1 519 ? 36.167 21.394 -67.179 1.00 95.81 519 LEU A CA 1
ATOM 3744 C C . LEU A 1 519 ? 36.782 22.153 -65.990 1.00 95.81 519 LEU A C 1
ATOM 3746 O O . LEU A 1 519 ? 36.502 21.822 -64.845 1.00 95.81 519 LEU A O 1
ATOM 3750 N N . ALA A 1 520 ? 37.574 23.198 -66.246 1.00 95.00 520 ALA A N 1
ATOM 3751 C CA . ALA A 1 520 ? 38.104 24.073 -65.201 1.00 95.00 520 ALA A CA 1
ATOM 3752 C C . ALA A 1 520 ? 37.019 24.915 -64.498 1.00 95.00 520 ALA A C 1
ATOM 3754 O O . ALA A 1 520 ? 37.172 25.228 -63.319 1.00 95.00 520 ALA A O 1
ATOM 3755 N N . ALA A 1 521 ? 35.934 25.273 -65.195 1.00 95.94 521 ALA A N 1
ATOM 3756 C CA . ALA A 1 521 ? 34.775 25.925 -64.588 1.00 95.94 521 ALA A CA 1
ATOM 3757 C C . ALA A 1 521 ? 33.929 24.919 -63.792 1.00 95.94 521 ALA A C 1
ATOM 3759 O O . ALA A 1 521 ? 33.682 25.157 -62.619 1.00 95.94 521 ALA A O 1
ATOM 3760 N N . ASP A 1 522 ? 33.592 23.767 -64.381 1.00 96.19 522 ASP A N 1
ATOM 3761 C CA . ASP A 1 522 ? 32.823 22.694 -63.735 1.00 96.19 522 ASP A CA 1
ATOM 3762 C C . ASP A 1 522 ? 33.510 22.202 -62.441 1.00 96.19 522 ASP A C 1
ATOM 3764 O O . ASP A 1 522 ? 32.841 21.924 -61.450 1.00 96.19 522 ASP A O 1
ATOM 3768 N N . VAL A 1 523 ? 34.851 22.130 -62.421 1.00 96.25 523 VAL A N 1
ATOM 3769 C CA . VAL A 1 523 ? 35.634 21.827 -61.208 1.00 96.25 523 VAL A CA 1
ATOM 3770 C C . VAL A 1 523 ? 35.578 22.970 -60.194 1.00 96.25 523 VAL A C 1
ATOM 3772 O O . VAL A 1 523 ? 35.378 22.695 -59.019 1.00 96.25 523 VAL A O 1
ATOM 3775 N N . SER A 1 524 ? 35.710 24.233 -60.615 1.00 95.69 524 SER A N 1
ATOM 3776 C CA . SER A 1 524 ? 35.651 25.381 -59.694 1.00 95.69 524 SER A CA 1
ATOM 3777 C C . SER A 1 524 ? 34.255 25.612 -59.105 1.00 95.69 524 SER A C 1
ATOM 3779 O O . SER A 1 524 ? 34.157 26.132 -57.994 1.00 95.69 524 SER A O 1
ATOM 3781 N N . ASP A 1 525 ? 33.195 25.267 -59.838 1.00 96.56 525 ASP A N 1
ATOM 3782 C CA . ASP A 1 525 ? 31.818 25.294 -59.344 1.00 96.56 525 ASP A CA 1
ATOM 3783 C C . ASP A 1 525 ? 31.589 24.113 -58.377 1.00 96.56 525 ASP A C 1
ATOM 3785 O O . ASP A 1 525 ? 31.022 24.310 -57.307 1.00 96.56 525 ASP A O 1
ATOM 3789 N N . LEU A 1 526 ? 32.120 22.916 -58.674 1.00 95.50 526 LEU A N 1
ATOM 3790 C CA . LEU A 1 526 ? 32.055 21.760 -57.768 1.00 95.50 526 LEU A CA 1
ATOM 3791 C C . LEU A 1 526 ? 32.875 21.950 -56.478 1.00 95.50 526 LEU A C 1
ATOM 3793 O O . LEU A 1 526 ? 32.440 21.505 -55.422 1.00 95.50 526 LEU A O 1
ATOM 3797 N N . GLU A 1 527 ? 34.035 22.613 -56.533 1.00 95.81 527 GLU A N 1
ATOM 3798 C CA . GLU A 1 527 ? 34.795 23.006 -55.335 1.00 95.81 527 GLU A CA 1
ATOM 3799 C C . GLU A 1 527 ? 33.959 23.941 -54.439 1.00 95.81 527 GLU A C 1
ATOM 3801 O O . GLU A 1 527 ? 33.934 23.757 -53.226 1.00 95.81 527 GLU A O 1
ATOM 3806 N N . ALA A 1 528 ? 33.205 24.878 -55.028 1.00 94.69 528 ALA A N 1
ATOM 3807 C CA . ALA A 1 528 ? 32.322 25.781 -54.286 1.00 94.69 528 ALA A CA 1
ATOM 3808 C C . ALA A 1 528 ? 31.048 25.096 -53.748 1.00 94.69 528 ALA A C 1
ATOM 3810 O O . ALA A 1 528 ? 30.594 25.438 -52.655 1.00 94.69 528 ALA A O 1
ATOM 3811 N N . ASP A 1 529 ? 30.483 24.128 -54.477 1.00 96.75 529 ASP A N 1
ATOM 3812 C CA . ASP A 1 529 ? 29.382 23.288 -53.983 1.00 96.75 529 ASP A CA 1
ATOM 3813 C C . ASP A 1 529 ? 29.851 22.385 -52.821 1.00 96.75 529 ASP A C 1
ATOM 3815 O O . ASP A 1 529 ? 29.096 22.175 -51.874 1.00 96.75 529 ASP A O 1
ATOM 3819 N N . VAL A 1 530 ? 31.096 21.885 -52.847 1.00 96.06 530 VAL A N 1
ATOM 3820 C CA . VAL A 1 530 ? 31.690 21.108 -51.739 1.00 96.06 530 VAL A CA 1
ATOM 3821 C C . VAL A 1 530 ? 31.955 21.985 -50.513 1.00 96.06 530 VAL A C 1
ATOM 3823 O O . VAL A 1 530 ? 31.520 21.605 -49.430 1.00 96.06 530 VAL A O 1
ATOM 3826 N N . ASP A 1 531 ? 32.570 23.166 -50.673 1.00 94.94 531 ASP A N 1
ATOM 3827 C CA . ASP A 1 531 ? 32.724 24.146 -49.579 1.00 94.94 531 ASP A CA 1
ATOM 3828 C C . ASP A 1 531 ? 31.355 24.469 -48.933 1.00 94.94 531 ASP A C 1
ATOM 3830 O O . ASP A 1 531 ? 31.241 24.563 -47.712 1.00 94.94 531 ASP A O 1
ATOM 3834 N N . GLY A 1 532 ? 30.296 24.599 -49.745 1.00 94.94 532 GLY A N 1
ATOM 3835 C CA . GLY A 1 532 ? 28.928 24.833 -49.272 1.00 94.94 532 GLY A CA 1
ATOM 3836 C C . GLY A 1 532 ? 28.305 23.648 -48.525 1.00 94.94 532 GLY A C 1
ATOM 3837 O O . GLY A 1 532 ? 27.585 23.857 -47.551 1.00 94.94 532 GLY A O 1
ATOM 3838 N N . VAL A 1 533 ? 28.596 22.410 -48.938 1.00 94.50 533 VAL A N 1
ATOM 3839 C CA . VAL A 1 533 ? 28.161 21.198 -48.220 1.00 94.50 533 VAL A CA 1
ATOM 3840 C C . VAL A 1 533 ? 28.919 21.030 -46.901 1.00 94.50 533 VAL A C 1
ATOM 3842 O O . VAL A 1 533 ? 28.301 20.628 -45.919 1.00 94.50 533 VAL A O 1
ATOM 3845 N N . ASP A 1 534 ? 30.208 21.370 -46.836 1.00 96.19 534 ASP A N 1
ATOM 3846 C CA . ASP A 1 534 ? 30.967 21.366 -45.577 1.00 96.19 534 ASP A CA 1
ATOM 3847 C C . ASP A 1 534 ? 30.436 22.434 -44.590 1.00 96.19 534 ASP A C 1
ATOM 3849 O O . ASP A 1 534 ? 30.303 22.144 -43.397 1.00 96.19 534 ASP A O 1
ATOM 3853 N N . ASP A 1 535 ? 30.052 23.627 -45.069 1.00 96.19 535 ASP A N 1
ATOM 3854 C CA . ASP A 1 535 ? 29.361 24.657 -44.266 1.00 96.19 535 ASP A CA 1
ATOM 3855 C C . ASP A 1 535 ? 27.974 24.169 -43.767 1.00 96.19 535 ASP A C 1
ATOM 3857 O O . ASP A 1 535 ? 27.656 24.328 -42.584 1.00 96.19 535 ASP A O 1
ATOM 3861 N N . ASP A 1 536 ? 27.158 23.535 -44.623 1.00 96.75 536 ASP A N 1
ATOM 3862 C CA . ASP A 1 536 ? 25.847 22.968 -44.244 1.00 96.75 536 ASP A CA 1
ATOM 3863 C C . ASP A 1 536 ? 25.989 21.795 -43.245 1.00 96.75 536 ASP A C 1
ATOM 3865 O O . ASP A 1 536 ? 25.194 21.671 -42.310 1.00 96.75 536 ASP A O 1
ATOM 3869 N N . VAL A 1 537 ? 27.014 20.946 -43.394 1.00 94.88 537 VAL A N 1
ATOM 3870 C CA . VAL A 1 537 ? 27.325 19.847 -42.457 1.00 94.88 537 VAL A CA 1
ATOM 3871 C C . VAL A 1 537 ? 27.804 20.387 -41.109 1.00 94.88 537 VAL A C 1
ATOM 3873 O O . VAL A 1 537 ? 27.414 19.850 -40.069 1.00 94.88 537 VAL A O 1
ATOM 3876 N N . ALA A 1 538 ? 28.597 21.462 -41.093 1.00 92.56 538 ALA A N 1
ATOM 3877 C CA . ALA A 1 538 ? 28.986 22.133 -39.855 1.00 92.56 538 ALA A CA 1
ATOM 3878 C C . ALA A 1 538 ? 27.770 22.737 -39.131 1.00 92.56 538 ALA A C 1
ATOM 3880 O O . ALA A 1 538 ? 27.626 22.548 -37.923 1.00 92.56 538 ALA A O 1
ATOM 3881 N N . ALA A 1 539 ? 26.861 23.389 -39.865 1.00 93.31 539 ALA A N 1
ATOM 3882 C CA . ALA A 1 539 ? 25.619 23.925 -39.308 1.00 93.31 539 ALA A CA 1
ATOM 3883 C C . ALA A 1 539 ? 24.698 22.822 -38.753 1.00 93.31 539 ALA A C 1
ATOM 3885 O O . ALA A 1 539 ? 24.136 22.982 -37.671 1.00 93.31 539 ALA A O 1
ATOM 3886 N N . LEU A 1 540 ? 24.591 21.679 -39.440 1.00 94.75 540 LEU A N 1
ATOM 3887 C CA . LEU A 1 540 ? 23.847 20.521 -38.937 1.00 94.75 540 LEU A CA 1
ATOM 3888 C C . LEU A 1 540 ? 24.496 19.918 -37.677 1.00 94.75 540 LEU A C 1
ATOM 3890 O O . LEU A 1 540 ? 23.786 19.423 -36.807 1.00 94.75 540 LEU A O 1
ATOM 3894 N N . GLY A 1 541 ? 25.824 19.986 -37.549 1.00 93.94 541 GLY A N 1
ATOM 3895 C CA . GLY A 1 541 ? 26.542 19.611 -36.327 1.00 93.94 541 GLY A CA 1
ATOM 3896 C C . GLY A 1 541 ? 26.214 20.516 -35.132 1.00 93.94 541 GLY A C 1
ATOM 3897 O O . GLY A 1 541 ? 25.978 20.007 -34.037 1.00 93.94 541 GLY A O 1
ATOM 3898 N N . ASP A 1 542 ? 26.139 21.834 -35.348 1.00 95.69 542 ASP A N 1
ATOM 3899 C CA . ASP A 1 542 ? 25.693 22.798 -34.329 1.00 95.69 542 ASP A CA 1
ATOM 3900 C C . ASP A 1 542 ? 24.213 22.569 -33.940 1.00 95.69 542 ASP A C 1
ATOM 3902 O O . ASP A 1 542 ? 23.885 22.580 -32.752 1.00 95.69 542 ASP A O 1
ATOM 3906 N N . ASP A 1 543 ? 23.323 22.300 -34.907 1.00 96.69 543 ASP A N 1
ATOM 3907 C CA . ASP A 1 543 ? 21.905 21.980 -34.651 1.00 96.69 543 ASP A CA 1
ATOM 3908 C C . ASP A 1 543 ? 21.734 20.647 -33.887 1.00 96.69 543 ASP A C 1
ATOM 3910 O O . ASP A 1 543 ? 20.879 20.548 -33.004 1.00 96.69 543 ASP A O 1
ATOM 3914 N N . VAL A 1 544 ? 22.554 19.626 -34.176 1.00 94.62 544 VAL A N 1
ATOM 3915 C CA . VAL A 1 544 ? 22.564 18.351 -33.429 1.00 94.62 544 VAL A CA 1
ATOM 3916 C C . VAL A 1 544 ? 23.054 18.554 -31.995 1.00 94.62 544 VAL A C 1
ATOM 3918 O O . VAL A 1 544 ? 22.433 18.031 -31.075 1.00 94.62 544 VAL A O 1
ATOM 3921 N N . ALA A 1 545 ? 24.102 19.353 -31.777 1.00 91.56 545 ALA A N 1
ATOM 3922 C CA . ALA A 1 545 ? 24.571 19.679 -30.428 1.00 91.56 545 ALA A CA 1
ATOM 3923 C C . ALA A 1 545 ? 23.524 20.473 -29.622 1.00 91.56 545 ALA A C 1
ATOM 3925 O O . ALA A 1 545 ? 23.353 20.238 -28.429 1.00 91.56 545 ALA A O 1
ATOM 3926 N N . ALA A 1 546 ? 22.776 21.371 -30.271 1.00 93.31 546 ALA A N 1
ATOM 3927 C CA . ALA A 1 546 ? 21.666 22.078 -29.635 1.00 93.31 546 ALA A CA 1
ATOM 3928 C C . ALA A 1 546 ? 20.484 21.151 -29.289 1.00 93.31 546 ALA A C 1
ATOM 3930 O O . ALA A 1 546 ? 19.781 21.406 -28.313 1.00 93.31 546 ALA A O 1
ATOM 3931 N N . LEU A 1 547 ? 20.264 20.081 -30.063 1.00 94.56 547 LEU A N 1
ATOM 3932 C CA . LEU A 1 547 ? 19.259 19.059 -29.761 1.00 94.56 547 LEU A CA 1
ATOM 3933 C C . LEU A 1 547 ? 19.694 18.140 -28.605 1.00 94.56 547 LEU A C 1
ATOM 3935 O O . LEU A 1 547 ? 18.847 17.757 -27.808 1.00 94.56 547 LEU A O 1
ATOM 3939 N N . ASP A 1 548 ? 20.987 17.830 -28.489 1.00 96.25 548 ASP A N 1
ATOM 3940 C CA . ASP A 1 548 ? 21.592 17.082 -27.372 1.00 96.25 548 ASP A CA 1
ATOM 3941 C C . ASP A 1 548 ? 21.439 17.848 -26.034 1.00 96.25 548 ASP A C 1
ATOM 3943 O O . ASP A 1 548 ? 20.922 17.306 -25.050 1.00 96.25 548 ASP A O 1
ATOM 3947 N N . ASP A 1 549 ? 21.730 19.159 -26.045 1.00 95.44 549 ASP A N 1
ATOM 3948 C CA . ASP A 1 549 ? 21.439 20.087 -24.938 1.00 95.44 549 ASP A CA 1
ATOM 3949 C C . ASP A 1 549 ? 19.935 20.079 -24.561 1.00 95.44 549 ASP A C 1
ATOM 3951 O O . ASP A 1 549 ? 19.591 20.046 -23.376 1.00 95.44 549 ASP A O 1
ATOM 3955 N N . ASP A 1 550 ? 19.018 20.110 -25.541 1.00 95.88 550 ASP A N 1
ATOM 3956 C CA . ASP A 1 550 ? 17.565 20.139 -25.284 1.00 95.88 550 ASP A CA 1
ATOM 3957 C C . ASP A 1 550 ? 17.002 18.775 -24.830 1.00 95.88 550 ASP A C 1
ATOM 3959 O O . ASP A 1 550 ? 16.042 18.755 -24.057 1.00 95.88 550 ASP A O 1
ATOM 3963 N N . VAL A 1 551 ? 17.598 17.649 -25.251 1.00 94.94 551 VAL A N 1
ATOM 3964 C CA . VAL A 1 551 ? 17.292 16.294 -24.745 1.00 94.94 551 VAL A CA 1
ATOM 3965 C C . VAL A 1 551 ? 17.735 16.169 -23.291 1.00 94.94 551 VAL A C 1
ATOM 3967 O O . VAL A 1 551 ? 16.896 15.892 -22.438 1.00 94.94 551 VAL A O 1
ATOM 3970 N N . THR A 1 552 ? 18.988 16.517 -22.980 1.00 91.81 552 THR A N 1
ATOM 3971 C CA . THR A 1 552 ? 19.512 16.544 -21.600 1.00 91.81 552 THR A CA 1
ATOM 3972 C C . THR A 1 552 ? 18.610 17.375 -20.676 1.00 91.81 552 THR A C 1
ATOM 3974 O O . THR A 1 552 ? 18.300 16.989 -19.549 1.00 91.81 552 THR A O 1
ATOM 3977 N N . ARG A 1 553 ? 18.117 18.516 -21.172 1.00 95.06 553 ARG A N 1
ATOM 3978 C CA . ARG A 1 553 ? 17.196 19.411 -20.457 1.00 95.06 553 ARG A CA 1
ATOM 3979 C C . ARG A 1 553 ? 15.774 18.838 -20.302 1.00 95.06 553 ARG A C 1
ATOM 3981 O O . ARG A 1 553 ? 15.048 19.270 -19.408 1.00 95.06 553 ARG A O 1
ATOM 3988 N N . VAL A 1 554 ? 15.348 17.914 -21.166 1.00 94.25 554 VAL A N 1
ATOM 3989 C CA . VAL A 1 554 ? 14.094 17.152 -21.016 1.00 94.25 554 VAL A CA 1
ATOM 3990 C C . VAL A 1 554 ? 14.269 16.017 -20.010 1.00 94.25 554 VAL A C 1
ATOM 3992 O O . VAL A 1 554 ? 13.367 15.816 -19.202 1.00 94.25 554 VAL A O 1
ATOM 3995 N N . ASP A 1 555 ? 15.422 15.351 -19.979 1.00 95.44 555 ASP A N 1
ATOM 3996 C CA . ASP A 1 555 ? 15.730 14.330 -18.972 1.00 95.44 555 ASP A CA 1
ATOM 3997 C C . ASP A 1 555 ? 15.776 14.943 -17.555 1.00 95.44 555 ASP A C 1
ATOM 3999 O O . ASP A 1 555 ? 15.129 14.426 -16.644 1.00 95.44 555 ASP A O 1
ATOM 4003 N N . GLU A 1 556 ? 16.375 16.134 -17.385 1.00 93.75 556 GLU A N 1
ATOM 4004 C CA . GLU A 1 556 ? 16.275 16.921 -16.137 1.00 93.75 556 GLU A CA 1
ATOM 4005 C C . GLU A 1 556 ? 14.813 17.242 -15.736 1.00 93.75 556 GLU A C 1
ATOM 4007 O O . GLU A 1 556 ? 14.483 17.287 -14.546 1.00 93.75 556 GLU A O 1
ATOM 4012 N N . GLU A 1 557 ? 13.914 17.480 -16.704 1.00 96.75 557 GLU A N 1
ATOM 4013 C CA . GLU A 1 557 ? 12.480 17.687 -16.436 1.00 96.75 557 GLU A CA 1
ATOM 4014 C C . GLU A 1 557 ? 11.747 16.374 -16.104 1.00 96.75 557 GLU A C 1
ATOM 4016 O O . GLU A 1 557 ? 10.795 16.401 -15.317 1.00 96.75 557 GLU A O 1
ATOM 4021 N N . ILE A 1 558 ? 12.188 15.237 -16.652 1.00 95.00 558 ILE A N 1
ATOM 4022 C CA . ILE A 1 558 ? 11.659 13.899 -16.353 1.00 95.00 558 ILE A CA 1
ATOM 4023 C C . ILE A 1 558 ? 12.054 13.477 -14.935 1.00 95.00 558 ILE A C 1
ATOM 4025 O O . ILE A 1 558 ? 11.172 13.084 -14.177 1.00 95.00 558 ILE A O 1
ATOM 4029 N N . ASP A 1 559 ? 13.310 13.644 -14.518 1.00 93.38 559 ASP A N 1
ATOM 4030 C CA . ASP A 1 559 ? 13.750 13.315 -13.151 1.00 93.38 559 ASP A CA 1
ATOM 4031 C C . ASP A 1 559 ? 13.049 14.163 -12.082 1.00 93.38 559 ASP A C 1
ATOM 4033 O O . ASP A 1 559 ? 12.653 13.666 -11.020 1.00 93.38 559 ASP A O 1
ATOM 4037 N N . ALA A 1 560 ? 12.824 15.448 -12.371 1.00 90.88 560 ALA A N 1
ATOM 4038 C CA . ALA A 1 560 ? 12.042 16.324 -11.504 1.00 90.88 560 ALA A CA 1
ATOM 4039 C C . ALA A 1 560 ? 10.556 15.916 -11.430 1.00 90.88 560 ALA A C 1
ATOM 4041 O O . ALA A 1 560 ? 9.906 16.117 -10.395 1.00 90.88 560 ALA A O 1
ATOM 4042 N N . LEU A 1 561 ? 10.006 15.344 -12.507 1.00 94.06 561 LEU A N 1
ATOM 4043 C CA . LEU A 1 561 ? 8.645 14.813 -12.539 1.00 94.06 561 LEU A CA 1
ATOM 4044 C C . LEU A 1 561 ? 8.544 13.470 -11.804 1.00 94.06 561 LEU A C 1
ATOM 4046 O O . LEU A 1 561 ? 7.628 13.314 -11.004 1.00 94.06 561 LEU A O 1
ATOM 4050 N N . ASP A 1 562 ? 9.494 12.557 -11.998 1.00 95.69 562 ASP A N 1
ATOM 4051 C CA . ASP A 1 562 ? 9.579 11.254 -11.323 1.00 95.69 562 ASP A CA 1
ATOM 4052 C C . ASP A 1 562 ? 9.685 11.442 -9.800 1.00 95.69 562 ASP A C 1
ATOM 4054 O O . ASP A 1 562 ? 8.844 10.956 -9.049 1.00 95.69 562 ASP A O 1
ATOM 4058 N N . SER A 1 563 ? 10.574 12.338 -9.350 1.00 92.06 563 SER A N 1
ATOM 4059 C CA . SER A 1 563 ? 10.666 12.785 -7.946 1.00 92.06 563 SER A CA 1
ATOM 4060 C C . SER A 1 563 ? 9.334 13.317 -7.383 1.00 92.06 563 SER A C 1
ATOM 4062 O O . SER A 1 563 ? 9.043 13.207 -6.186 1.00 92.06 563 SER A O 1
ATOM 4064 N N . THR A 1 564 ? 8.514 13.936 -8.240 1.00 93.62 564 THR A N 1
ATOM 4065 C CA . THR A 1 564 ? 7.182 14.442 -7.877 1.00 93.62 564 THR A CA 1
ATOM 4066 C C . THR A 1 564 ? 6.142 13.316 -7.841 1.00 93.62 564 THR A C 1
ATOM 4068 O O 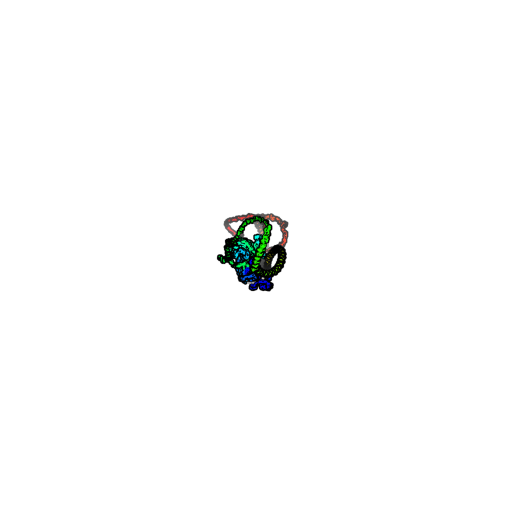. THR A 1 564 ? 5.244 13.365 -7.000 1.00 93.62 564 THR A O 1
ATOM 4071 N N . VAL A 1 565 ? 6.273 12.295 -8.695 1.00 95.06 565 VAL A N 1
ATOM 4072 C CA . VAL A 1 565 ? 5.457 11.071 -8.671 1.00 95.06 565 VAL A CA 1
ATOM 4073 C C . VAL A 1 565 ? 5.743 10.266 -7.405 1.00 95.06 565 VAL A C 1
ATOM 4075 O O . VAL A 1 565 ? 4.795 10.026 -6.667 1.00 95.06 565 VAL A O 1
ATOM 4078 N N . SER A 1 566 ? 7.003 9.991 -7.044 1.00 90.62 566 SER A N 1
ATOM 4079 C CA . SER A 1 566 ? 7.326 9.298 -5.780 1.00 90.62 566 SER A CA 1
ATOM 4080 C C . SER A 1 566 ? 6.792 10.036 -4.548 1.00 90.62 566 SER A C 1
ATOM 4082 O O . SER A 1 566 ? 6.260 9.438 -3.614 1.00 90.62 566 SER A O 1
ATOM 4084 N N . THR A 1 567 ? 6.849 11.374 -4.562 1.00 93.12 567 THR A N 1
ATOM 4085 C CA . THR A 1 567 ? 6.248 12.193 -3.496 1.00 93.12 567 THR A CA 1
ATOM 4086 C C . THR A 1 567 ? 4.724 12.013 -3.421 1.00 93.12 567 THR A C 1
ATOM 4088 O O . THR A 1 567 ? 4.167 11.995 -2.323 1.00 93.12 567 THR A O 1
ATOM 4091 N N . LEU A 1 568 ? 4.043 11.889 -4.565 1.00 93.06 568 LEU A N 1
ATOM 4092 C CA . LEU A 1 568 ? 2.595 11.674 -4.641 1.00 93.06 568 LEU A CA 1
ATOM 4093 C C . LEU A 1 568 ? 2.196 10.245 -4.259 1.00 93.06 568 LEU A C 1
ATOM 4095 O O . LEU A 1 568 ? 1.211 10.090 -3.540 1.00 93.06 568 LEU A O 1
ATOM 4099 N N . ASP A 1 569 ? 2.961 9.234 -4.669 1.00 94.94 569 ASP A N 1
ATOM 4100 C CA . ASP A 1 569 ? 2.767 7.833 -4.278 1.00 94.94 569 ASP A CA 1
ATOM 4101 C C . ASP A 1 569 ? 2.821 7.690 -2.750 1.00 94.94 569 ASP A C 1
ATOM 4103 O O . ASP A 1 569 ? 1.867 7.216 -2.132 1.00 94.94 569 ASP A O 1
ATOM 4107 N N . GLY A 1 570 ? 3.855 8.247 -2.109 1.00 91.81 570 GLY A N 1
ATOM 4108 C CA . GLY A 1 570 ? 3.958 8.281 -0.647 1.00 91.81 570 GLY A CA 1
ATOM 4109 C C . GLY A 1 570 ? 2.844 9.084 0.051 1.00 91.81 570 GLY A C 1
ATOM 4110 O O . GLY A 1 570 ? 2.508 8.805 1.208 1.00 91.81 570 GLY A O 1
ATOM 4111 N N . GLU A 1 571 ? 2.221 10.065 -0.620 1.00 94.44 571 GLU A N 1
ATOM 4112 C CA . GLU A 1 571 ? 0.994 10.713 -0.127 1.00 94.44 571 GLU A CA 1
ATOM 4113 C C . GLU A 1 571 ? -0.261 9.836 -0.311 1.00 94.44 571 GLU A C 1
ATOM 4115 O O . GLU A 1 571 ? -1.165 9.916 0.530 1.00 94.44 571 GLU A O 1
ATOM 4120 N N . VAL A 1 572 ? -0.317 8.985 -1.344 1.00 94.12 572 VAL A N 1
ATOM 4121 C CA . VAL A 1 572 ? -1.394 8.007 -1.595 1.00 94.12 572 VAL A CA 1
ATOM 4122 C C . VAL A 1 572 ? -1.332 6.848 -0.599 1.00 94.12 572 VAL A C 1
ATOM 4124 O O . VAL A 1 572 ? -2.333 6.602 0.074 1.00 94.12 572 VAL A O 1
ATOM 4127 N N . ASP A 1 573 ? -0.173 6.229 -0.374 1.00 92.69 573 ASP A N 1
ATOM 4128 C CA . ASP A 1 573 ? 0.001 5.190 0.658 1.00 92.69 573 ASP A CA 1
ATOM 4129 C C . ASP A 1 573 ? -0.375 5.718 2.055 1.00 92.69 573 ASP A C 1
ATOM 4131 O O . ASP A 1 573 ? -1.062 5.064 2.850 1.00 92.69 573 ASP A O 1
ATOM 4135 N N . ALA A 1 574 ? -0.006 6.970 2.350 1.00 90.62 574 ALA A N 1
ATOM 4136 C CA . ALA A 1 574 ? -0.389 7.657 3.582 1.00 90.62 574 ALA A CA 1
ATOM 4137 C C . ALA A 1 574 ? -1.878 8.067 3.643 1.00 90.62 574 ALA A C 1
ATOM 4139 O O . ALA A 1 574 ? -2.346 8.514 4.701 1.00 90.62 574 ALA A O 1
ATOM 4140 N N . LEU A 1 575 ? -2.635 7.962 2.549 1.00 91.12 575 LEU A N 1
ATOM 4141 C CA . LEU A 1 575 ? -4.093 8.097 2.514 1.00 91.12 575 LEU A CA 1
ATOM 4142 C C . LEU A 1 575 ? -4.786 6.735 2.626 1.00 91.12 575 LEU A C 1
ATOM 4144 O O . LEU A 1 575 ? -5.729 6.632 3.410 1.00 91.12 575 LEU A O 1
ATOM 4148 N N . ASP A 1 576 ? -4.291 5.693 1.964 1.00 93.38 576 ASP A N 1
ATOM 4149 C CA . ASP A 1 576 ? -4.868 4.346 2.040 1.00 93.38 576 ASP A CA 1
ATOM 4150 C C . ASP A 1 576 ? -4.659 3.709 3.420 1.00 93.38 576 ASP A C 1
ATOM 4152 O O . ASP A 1 576 ? -5.598 3.146 3.991 1.00 93.38 576 ASP A O 1
ATOM 4156 N N . ALA A 1 577 ? -3.512 3.941 4.067 1.00 87.88 577 ALA A N 1
ATOM 4157 C CA . ALA A 1 577 ? -3.325 3.600 5.481 1.00 87.88 577 ALA A CA 1
ATOM 4158 C C . ALA A 1 577 ? -4.361 4.292 6.398 1.00 87.88 577 ALA A C 1
ATOM 4160 O O . ALA A 1 577 ? -4.849 3.698 7.361 1.00 87.88 577 ALA A O 1
ATOM 4161 N N . ARG A 1 578 ? -4.757 5.536 6.081 1.00 90.50 578 ARG A N 1
ATOM 4162 C CA . ARG A 1 578 ? -5.810 6.268 6.816 1.00 90.50 578 ARG A CA 1
ATOM 4163 C C . ARG A 1 578 ? -7.221 5.793 6.461 1.00 90.50 578 ARG A C 1
ATOM 4165 O O . ARG A 1 578 ? -8.120 5.924 7.292 1.00 90.50 578 ARG A O 1
ATOM 4172 N N . ALA A 1 579 ? -7.431 5.264 5.257 1.00 87.44 579 ALA A N 1
ATOM 4173 C CA . ALA A 1 579 ? -8.683 4.628 4.864 1.00 87.44 579 ALA A CA 1
ATOM 4174 C C . ALA A 1 579 ? -8.879 3.315 5.637 1.00 87.44 579 ALA A C 1
ATOM 4176 O O . ALA A 1 579 ? -9.935 3.125 6.241 1.00 87.44 579 ALA A O 1
ATOM 4177 N N . ALA A 1 580 ? -7.836 2.485 5.739 1.00 86.06 580 ALA A N 1
ATOM 4178 C CA . ALA A 1 580 ? -7.833 1.284 6.575 1.00 86.06 580 ALA A CA 1
ATOM 4179 C C . ALA A 1 580 ? -8.085 1.609 8.063 1.00 86.06 580 ALA A C 1
ATOM 4181 O O . ALA A 1 580 ? -8.947 0.990 8.691 1.00 86.06 580 ALA A O 1
ATOM 4182 N N . ASP A 1 581 ? -7.428 2.638 8.622 1.00 87.50 581 ASP A N 1
ATOM 4183 C CA . ASP A 1 581 ? -7.735 3.141 9.974 1.00 87.50 581 ASP A CA 1
ATOM 4184 C C . ASP A 1 581 ? -9.229 3.503 10.123 1.00 87.50 581 ASP A C 1
ATOM 4186 O O . ASP A 1 581 ? -9.850 3.180 11.141 1.00 87.50 581 ASP A O 1
ATOM 4190 N N . ALA A 1 582 ? -9.840 4.135 9.113 1.00 84.25 582 ALA A N 1
ATOM 4191 C CA . ALA A 1 582 ? -11.259 4.492 9.132 1.00 84.25 582 ALA A CA 1
ATOM 4192 C C . ALA A 1 582 ? -12.196 3.267 9.088 1.00 84.25 582 ALA A C 1
ATOM 4194 O O . ALA A 1 582 ? -13.257 3.301 9.720 1.00 84.25 582 ALA A O 1
ATOM 4195 N N . GLU A 1 583 ? -11.806 2.167 8.437 1.00 86.31 583 GLU A N 1
ATOM 4196 C CA . GLU A 1 583 ? -12.533 0.892 8.525 1.00 86.31 583 GLU A CA 1
ATOM 4197 C C . GLU A 1 583 ? -12.474 0.298 9.941 1.00 86.31 583 GLU A C 1
ATOM 4199 O O . GLU A 1 583 ? -13.494 -0.179 10.451 1.00 86.31 583 GLU A O 1
ATOM 4204 N N . THR A 1 584 ? -11.337 0.411 10.646 1.00 86.88 584 THR A N 1
ATOM 4205 C CA . THR A 1 584 ? -11.272 -0.010 12.061 1.00 86.88 584 THR A CA 1
ATOM 4206 C C . THR A 1 584 ? -12.226 0.804 12.940 1.00 86.88 584 THR A C 1
ATOM 4208 O O . THR A 1 584 ? -12.886 0.244 13.816 1.00 86.88 584 THR A O 1
ATOM 4211 N N . VAL A 1 585 ? -12.383 2.106 12.666 1.00 86.75 585 VAL A N 1
ATOM 4212 C CA . VAL A 1 585 ? -13.349 2.978 13.357 1.00 86.75 585 VAL A CA 1
ATOM 4213 C C . VAL A 1 585 ? -14.793 2.572 13.043 1.00 86.75 585 VAL A C 1
ATOM 4215 O O . VAL A 1 585 ? -15.639 2.627 13.938 1.00 86.75 585 VAL A O 1
ATOM 4218 N N . ALA A 1 586 ? -15.087 2.118 11.821 1.00 85.56 586 ALA A N 1
ATOM 4219 C CA . ALA A 1 586 ? -16.403 1.587 11.464 1.00 85.56 586 ALA A CA 1
ATOM 4220 C C . ALA A 1 586 ? -16.724 0.279 12.216 1.00 85.56 586 ALA A C 1
ATOM 4222 O O . ALA A 1 586 ? -17.826 0.145 12.752 1.00 85.56 586 ALA A O 1
ATOM 4223 N N . SER A 1 587 ? -15.755 -0.638 12.344 1.00 85.44 587 SER A N 1
ATOM 4224 C CA . SER A 1 587 ? -15.900 -1.837 13.189 1.00 85.44 587 SER A CA 1
ATOM 4225 C C . SER A 1 587 ? -16.139 -1.460 14.653 1.00 85.44 587 SER A C 1
ATOM 4227 O O . SER A 1 587 ? -17.084 -1.944 15.272 1.00 85.44 587 SER A O 1
ATOM 4229 N N . LEU A 1 588 ? -15.342 -0.532 15.193 1.00 90.38 588 LEU A N 1
ATOM 4230 C CA . LEU A 1 588 ? -15.455 -0.099 16.587 1.00 90.38 588 LEU A CA 1
ATOM 4231 C C . LEU A 1 588 ? -16.801 0.591 16.878 1.00 90.38 588 LEU A C 1
ATOM 4233 O O . LEU A 1 588 ? -17.322 0.493 17.988 1.00 90.38 588 LEU A O 1
ATOM 4237 N N . ALA A 1 589 ? -17.386 1.274 15.890 1.00 91.31 589 ALA A N 1
ATOM 4238 C CA . ALA A 1 589 ? -18.725 1.847 15.996 1.00 91.31 589 ALA A CA 1
ATOM 4239 C C . ALA A 1 589 ? -19.815 0.762 16.069 1.00 91.31 589 ALA A C 1
ATOM 4241 O O . ALA A 1 589 ? -20.728 0.886 16.887 1.00 91.31 589 ALA A O 1
ATOM 4242 N N . ALA A 1 590 ? -19.696 -0.315 15.285 1.00 91.62 590 ALA A N 1
ATOM 4243 C CA . ALA A 1 590 ? -20.607 -1.460 15.347 1.00 91.62 590 ALA A CA 1
ATOM 4244 C C . ALA A 1 590 ? -20.483 -2.232 16.677 1.00 91.62 590 ALA A C 1
ATOM 4246 O O . ALA A 1 590 ? -21.499 -2.597 17.271 1.00 91.62 590 ALA A O 1
ATOM 4247 N N . ASP A 1 591 ? -19.263 -2.405 17.199 1.00 93.06 591 ASP A N 1
ATOM 4248 C CA . ASP A 1 591 ? -19.030 -2.987 18.530 1.00 93.06 591 ASP A CA 1
ATOM 4249 C C . ASP A 1 591 ? -19.665 -2.134 19.644 1.00 93.06 591 ASP A C 1
ATOM 4251 O O . ASP A 1 591 ? -20.268 -2.665 20.581 1.00 93.06 591 ASP A O 1
ATOM 4255 N N . VAL A 1 592 ? -19.577 -0.802 19.540 1.00 94.19 592 VAL A N 1
ATOM 4256 C CA . VAL A 1 592 ? -20.229 0.135 20.472 1.00 94.19 592 VAL A CA 1
ATOM 4257 C C . VAL A 1 592 ? -21.754 0.077 20.361 1.00 94.19 592 VAL A C 1
ATOM 4259 O O . VAL A 1 592 ? -22.421 0.103 21.395 1.00 94.19 592 VAL A O 1
ATOM 4262 N N . GLU A 1 593 ? -22.317 -0.045 19.157 1.00 94.25 593 GLU A N 1
ATOM 4263 C CA . GLU A 1 593 ? -23.765 -0.202 18.958 1.00 94.25 593 GLU A CA 1
ATOM 4264 C C . GLU A 1 593 ? -24.263 -1.529 19.554 1.00 94.25 593 GLU A C 1
ATOM 4266 O O . GLU A 1 593 ? -25.166 -1.515 20.390 1.00 94.25 593 GLU A O 1
ATOM 4271 N N . SER A 1 594 ? -23.588 -2.652 19.277 1.00 92.75 594 SER A N 1
ATOM 4272 C CA . SER A 1 594 ? -23.913 -3.951 19.888 1.00 92.75 594 SER A CA 1
ATOM 4273 C C . SER A 1 594 ? -23.721 -3.971 21.410 1.00 92.75 594 SER A C 1
ATOM 4275 O O . SER A 1 594 ? -24.463 -4.663 22.109 1.00 92.75 594 SER A O 1
ATOM 4277 N N . THR A 1 595 ? -22.739 -3.237 21.944 1.00 94.00 595 THR A N 1
ATOM 4278 C CA . THR A 1 595 ? -22.540 -3.099 23.398 1.00 94.00 595 THR A CA 1
ATOM 4279 C C . THR A 1 595 ? -23.663 -2.275 24.024 1.00 94.00 595 THR A C 1
ATOM 4281 O O . THR A 1 595 ? -24.140 -2.596 25.111 1.00 94.00 595 THR A O 1
ATOM 4284 N N . ARG A 1 596 ? -24.111 -1.219 23.340 1.00 96.81 596 ARG A N 1
ATOM 4285 C CA . ARG A 1 596 ? -25.203 -0.357 23.795 1.00 96.81 596 ARG A CA 1
ATOM 4286 C C . ARG A 1 596 ? -26.547 -1.088 23.765 1.00 96.81 596 ARG A C 1
ATOM 4288 O O . ARG A 1 596 ? -27.273 -0.990 24.747 1.00 96.81 596 ARG A O 1
ATOM 4295 N N . ASP A 1 597 ? -26.836 -1.876 22.734 1.00 95.38 597 ASP A N 1
ATOM 4296 C CA . ASP A 1 597 ? -28.050 -2.704 22.681 1.00 95.38 597 ASP A CA 1
ATOM 4297 C C . ASP A 1 597 ? -28.078 -3.764 23.801 1.00 95.38 597 ASP A C 1
ATOM 4299 O O . ASP A 1 597 ? -29.129 -4.013 24.393 1.00 95.38 597 ASP A O 1
ATOM 4303 N N . ALA A 1 598 ? -26.923 -4.339 24.161 1.00 93.75 598 ALA A N 1
ATOM 4304 C CA . ALA A 1 598 ? -26.811 -5.230 25.318 1.00 93.75 598 ALA A CA 1
ATOM 4305 C C . ALA A 1 598 ? -27.055 -4.499 26.655 1.00 93.75 598 ALA A C 1
ATOM 4307 O O . ALA A 1 598 ? -27.743 -5.030 27.523 1.00 93.75 598 ALA A O 1
ATOM 4308 N N . VAL A 1 599 ? -26.545 -3.271 26.814 1.00 95.06 599 VAL A N 1
ATOM 4309 C CA . VAL A 1 599 ? -26.784 -2.443 28.012 1.00 95.06 599 VAL A CA 1
ATOM 4310 C C . VAL A 1 599 ? -28.240 -1.980 28.110 1.00 95.06 599 VAL A C 1
ATOM 4312 O O . VAL A 1 599 ? -28.794 -1.977 29.207 1.00 95.06 599 VAL A O 1
ATOM 4315 N N . ASP A 1 600 ? -28.881 -1.621 26.996 1.00 97.00 600 ASP A N 1
ATOM 4316 C CA . ASP A 1 600 ? -30.305 -1.271 26.979 1.00 97.00 600 ASP A CA 1
ATOM 4317 C C . ASP A 1 600 ? -31.167 -2.495 27.377 1.00 97.00 600 ASP A C 1
ATOM 4319 O O . ASP A 1 600 ? -32.103 -2.346 28.163 1.00 97.00 600 ASP A O 1
ATOM 4323 N N . ALA A 1 601 ? -30.800 -3.715 26.958 1.00 94.06 601 ALA A N 1
ATOM 4324 C CA . ALA A 1 601 ? -31.458 -4.955 27.392 1.00 94.06 601 ALA A CA 1
ATOM 4325 C C . ALA A 1 601 ? -31.211 -5.304 28.878 1.00 94.06 601 ALA A C 1
ATOM 4327 O O . ALA A 1 601 ? -32.149 -5.691 29.580 1.00 94.06 601 ALA A O 1
ATOM 4328 N N . ASP A 1 602 ? -29.986 -5.130 29.390 1.00 95.62 602 ASP A N 1
ATOM 4329 C CA . ASP A 1 602 ? -29.676 -5.288 30.823 1.00 95.62 602 ASP A CA 1
ATOM 4330 C C . ASP A 1 602 ? -30.461 -4.276 31.685 1.00 95.62 602 ASP A C 1
ATOM 4332 O O . ASP A 1 602 ? -30.875 -4.593 32.803 1.00 95.62 602 ASP A O 1
ATOM 4336 N N . LEU A 1 603 ? -30.706 -3.063 31.171 1.00 95.88 603 LEU A N 1
ATOM 4337 C CA . LEU A 1 603 ? -31.529 -2.044 31.833 1.00 95.88 603 LEU A CA 1
ATOM 4338 C C . LEU A 1 603 ? -33.025 -2.389 31.825 1.00 95.88 603 LEU A C 1
ATOM 4340 O O . LEU A 1 603 ? -33.695 -2.128 32.827 1.00 95.88 603 LEU A O 1
ATOM 4344 N N . GLU A 1 604 ? -33.552 -2.991 30.754 1.00 94.81 604 GLU A N 1
ATOM 4345 C CA . GLU A 1 604 ? -34.923 -3.522 30.740 1.00 94.81 604 GLU A CA 1
ATOM 4346 C C . GLU A 1 604 ? -35.083 -4.656 31.768 1.00 94.81 604 GLU A C 1
ATOM 4348 O O . GLU A 1 604 ? -35.995 -4.603 32.596 1.00 94.81 604 GLU A O 1
ATOM 4353 N N . ALA A 1 605 ? -34.151 -5.617 31.802 1.00 94.19 605 ALA A N 1
ATOM 4354 C CA . ALA A 1 605 ? -34.158 -6.715 32.774 1.00 94.19 605 ALA A CA 1
ATOM 4355 C C . ALA A 1 605 ? -34.043 -6.221 34.231 1.00 94.19 605 ALA A C 1
ATOM 4357 O O . ALA A 1 605 ? -34.786 -6.673 35.103 1.00 94.19 605 ALA A O 1
ATOM 4358 N N . LEU A 1 606 ? -33.173 -5.240 34.501 1.00 95.31 606 LEU A N 1
ATOM 4359 C CA . LEU A 1 606 ? -33.063 -4.612 35.823 1.00 95.31 606 LEU A CA 1
ATOM 4360 C C . LEU A 1 606 ? -34.337 -3.834 36.211 1.00 95.31 606 LEU A C 1
ATOM 4362 O O . LEU A 1 606 ? -34.641 -3.705 37.398 1.00 95.31 606 LEU A O 1
ATOM 4366 N N . GLY A 1 607 ? -35.096 -3.337 35.230 1.00 96.12 607 GLY A N 1
ATOM 4367 C CA . GLY A 1 607 ? -36.425 -2.757 35.431 1.00 96.12 607 GLY A CA 1
ATOM 4368 C C . GLY A 1 607 ? -37.475 -3.794 35.843 1.00 96.12 607 GLY A C 1
ATOM 4369 O O . GLY A 1 607 ? -38.269 -3.528 36.748 1.00 96.12 607 GLY A O 1
ATOM 4370 N N . GLU A 1 608 ? -37.455 -4.989 35.244 1.00 95.81 608 GLU A N 1
ATOM 4371 C CA . GLU A 1 608 ? -38.312 -6.109 35.664 1.00 95.81 608 GLU A CA 1
ATOM 4372 C C . GLU A 1 608 ? -37.966 -6.589 37.086 1.00 95.81 608 GLU A C 1
ATOM 4374 O O . GLU A 1 608 ? -38.868 -6.743 37.913 1.00 95.81 608 GLU A O 1
ATOM 4379 N N . ASP A 1 609 ? -36.675 -6.740 37.408 1.00 96.75 609 ASP A N 1
ATOM 4380 C CA . ASP A 1 609 ? -36.200 -7.081 38.759 1.00 96.75 609 ASP A CA 1
ATOM 4381 C C . ASP A 1 609 ? -36.588 -6.008 39.795 1.00 96.75 609 ASP A C 1
ATOM 4383 O O . ASP A 1 609 ? -37.025 -6.338 40.902 1.00 96.75 609 ASP A O 1
ATOM 4387 N N . LEU A 1 610 ? -36.488 -4.717 39.449 1.00 97.06 610 LEU A N 1
ATOM 4388 C CA . LEU A 1 610 ? -36.921 -3.624 40.325 1.00 97.06 610 LEU A CA 1
ATOM 4389 C C . LEU A 1 610 ? -38.427 -3.699 40.603 1.00 97.06 610 LEU A C 1
ATOM 4391 O O . LEU A 1 610 ? -38.829 -3.638 41.764 1.00 97.06 610 LEU A O 1
ATOM 4395 N N . HIS A 1 611 ? -39.254 -3.903 39.574 1.00 96.00 611 HIS A N 1
ATOM 4396 C CA . HIS A 1 611 ? -40.693 -4.100 39.757 1.00 96.00 611 HIS A CA 1
ATOM 4397 C C . HIS A 1 611 ? -41.009 -5.362 40.578 1.00 96.00 611 HIS A C 1
ATOM 4399 O O . HIS A 1 611 ? -41.944 -5.346 41.381 1.00 96.00 611 HIS A O 1
ATOM 4405 N N . ALA A 1 612 ? -40.237 -6.445 40.448 1.00 94.69 612 ALA A N 1
ATOM 4406 C CA . ALA A 1 612 ? -40.393 -7.625 41.300 1.00 94.69 612 ALA A CA 1
ATOM 4407 C C . ALA A 1 612 ? -40.092 -7.311 42.781 1.00 94.69 612 ALA A C 1
ATOM 4409 O O . ALA A 1 612 ? -40.821 -7.769 43.664 1.00 94.69 612 ALA A O 1
ATOM 4410 N N . VAL A 1 613 ? -39.076 -6.485 43.058 1.00 95.19 613 VAL A N 1
ATOM 4411 C CA . VAL A 1 613 ? -38.759 -5.995 44.412 1.00 95.19 613 VAL A CA 1
ATOM 4412 C C . VAL A 1 613 ? -39.840 -5.049 44.949 1.00 95.19 613 VAL A C 1
ATOM 4414 O O . VAL A 1 613 ? -40.204 -5.171 46.116 1.00 95.19 613 VAL A O 1
ATOM 4417 N N . GLU A 1 614 ? -40.400 -4.156 44.128 1.00 96.75 614 GLU A N 1
ATOM 4418 C CA . GLU A 1 614 ? -41.523 -3.287 44.521 1.00 96.75 614 GLU A CA 1
ATOM 4419 C C . GLU A 1 614 ? -42.755 -4.109 44.936 1.00 96.75 614 GLU A C 1
ATOM 4421 O O . GLU A 1 614 ? -43.272 -3.922 46.036 1.00 96.75 614 GLU A O 1
ATOM 4426 N N . ASN A 1 615 ? -43.166 -5.094 44.127 1.00 94.44 615 ASN A N 1
ATOM 4427 C CA . ASN A 1 615 ? -44.284 -5.986 44.470 1.00 94.44 615 ASN A CA 1
ATOM 4428 C C . ASN A 1 615 ? -44.011 -6.799 45.754 1.00 94.44 615 ASN A C 1
ATOM 4430 O O . ASN A 1 615 ? -44.923 -7.030 46.548 1.00 94.44 615 ASN A O 1
ATOM 4434 N N . ALA A 1 616 ? -42.762 -7.220 45.983 1.00 94.62 616 ALA A N 1
ATOM 4435 C CA . ALA A 1 616 ? -42.374 -7.928 47.204 1.00 94.62 616 ALA A CA 1
ATOM 4436 C C . ALA A 1 616 ? -42.366 -7.023 48.453 1.00 94.62 616 ALA A C 1
ATOM 4438 O O . ALA A 1 616 ? -42.574 -7.519 49.561 1.00 94.62 616 ALA A O 1
ATOM 4439 N N . LEU A 1 617 ? -42.146 -5.713 48.294 1.00 96.31 617 LEU A N 1
ATOM 4440 C CA . LEU A 1 617 ? -42.282 -4.728 49.371 1.00 96.31 617 LEU A CA 1
ATOM 4441 C C . LEU A 1 617 ? -43.755 -4.435 49.687 1.00 96.31 617 LEU A C 1
ATOM 4443 O O . LEU A 1 617 ? -44.105 -4.417 50.864 1.00 96.31 617 LEU A O 1
ATOM 4447 N N . ASP A 1 618 ? -44.620 -4.305 48.677 1.00 96.62 618 ASP A N 1
ATOM 4448 C CA . ASP A 1 618 ? -46.073 -4.169 48.875 1.00 96.62 618 ASP A CA 1
ATOM 4449 C C . ASP A 1 618 ? -46.664 -5.391 49.615 1.00 96.62 618 ASP A C 1
ATOM 4451 O O . ASP A 1 618 ? -47.470 -5.242 50.539 1.00 96.62 618 ASP A O 1
ATOM 4455 N N . GLU A 1 619 ? -46.244 -6.615 49.261 1.00 95.12 619 GLU A N 1
ATOM 4456 C CA . GLU A 1 619 ? -46.666 -7.828 49.978 1.00 95.12 619 GLU A CA 1
ATOM 4457 C C . GLU A 1 619 ? -46.069 -7.895 51.398 1.00 95.12 619 GLU A C 1
ATOM 4459 O O . GLU A 1 619 ? -46.760 -8.301 52.337 1.00 95.12 619 GLU A O 1
ATOM 4464 N N . LEU A 1 620 ? -44.828 -7.432 51.602 1.00 95.56 620 LEU A N 1
ATOM 4465 C CA . LEU A 1 620 ? -44.230 -7.329 52.936 1.00 95.56 620 LEU A CA 1
ATOM 4466 C C . LEU A 1 620 ? -45.010 -6.355 53.831 1.00 95.56 620 LEU A C 1
ATOM 4468 O O . LEU A 1 620 ? -45.377 -6.746 54.941 1.00 95.56 620 LEU A O 1
ATOM 4472 N N . ASP A 1 621 ? -45.323 -5.147 53.362 1.00 97.50 621 ASP A N 1
ATOM 4473 C CA . ASP A 1 621 ? -46.112 -4.162 54.117 1.00 97.50 621 ASP A CA 1
ATOM 4474 C C . ASP A 1 621 ? -47.512 -4.704 54.456 1.00 97.50 621 ASP A C 1
ATOM 4476 O O . ASP A 1 621 ? -47.969 -4.562 55.594 1.00 97.50 621 ASP A O 1
ATOM 4480 N N . ALA A 1 622 ? -48.154 -5.441 53.541 1.00 94.50 622 ALA A N 1
ATOM 4481 C CA . ALA A 1 622 ? -49.413 -6.133 53.827 1.00 94.50 622 ALA A CA 1
ATOM 4482 C C . ALA A 1 622 ? -49.271 -7.206 54.932 1.00 94.50 622 ALA A C 1
ATOM 4484 O O . ALA A 1 622 ? -50.159 -7.345 55.782 1.00 94.50 622 ALA A O 1
ATOM 4485 N N . THR A 1 623 ? -48.154 -7.947 54.985 1.00 94.94 623 THR A N 1
ATOM 4486 C CA . THR A 1 623 ? -47.892 -8.864 56.114 1.00 94.94 623 THR A CA 1
ATOM 4487 C C . THR A 1 623 ? -47.595 -8.123 57.418 1.00 94.94 623 THR A C 1
ATOM 4489 O O . THR A 1 623 ? -48.026 -8.583 58.476 1.00 94.94 623 THR A O 1
ATOM 4492 N N . VAL A 1 624 ? -46.931 -6.963 57.371 1.00 96.81 624 VAL A N 1
ATOM 4493 C CA . VAL A 1 624 ? -46.673 -6.117 58.549 1.00 96.81 624 VAL A CA 1
ATOM 4494 C C . VAL A 1 624 ? -47.980 -5.550 59.109 1.00 96.81 624 VAL A C 1
ATOM 4496 O O . VAL A 1 624 ? -48.186 -5.611 60.322 1.00 96.81 624 VAL A O 1
ATOM 4499 N N . GLU A 1 625 ? -48.899 -5.082 58.260 1.00 96.00 625 GLU A N 1
ATOM 4500 C CA . GLU A 1 625 ? -50.230 -4.625 58.687 1.00 96.00 625 GLU A CA 1
ATOM 4501 C C . GLU A 1 625 ? -51.058 -5.780 59.285 1.00 96.00 625 GLU A C 1
ATOM 4503 O O . GLU A 1 625 ? -51.677 -5.617 60.341 1.00 96.00 625 GLU A O 1
ATOM 4508 N N . SER A 1 626 ? -50.992 -6.983 58.698 1.00 94.94 626 SER A N 1
ATOM 4509 C CA . SER A 1 626 ? -51.621 -8.183 59.275 1.00 94.94 626 SER A CA 1
ATOM 4510 C C . SER A 1 626 ? -51.045 -8.540 60.651 1.00 94.94 626 SER A C 1
ATOM 4512 O O . SER A 1 626 ? -51.807 -8.829 61.574 1.00 94.94 626 SER A O 1
ATOM 4514 N N . VAL A 1 627 ? -49.718 -8.499 60.820 1.00 95.38 627 VAL A N 1
ATOM 4515 C CA . VAL A 1 627 ? -49.054 -8.784 62.104 1.00 95.38 627 VAL A CA 1
ATOM 4516 C C . VAL A 1 627 ? -49.377 -7.711 63.147 1.00 95.38 627 VAL A C 1
ATOM 4518 O O . VAL A 1 627 ? -49.598 -8.048 64.309 1.00 95.38 627 VAL A O 1
ATOM 4521 N N . ALA A 1 628 ? -49.480 -6.438 62.759 1.00 95.25 628 ALA A N 1
ATOM 4522 C CA . ALA A 1 628 ? -49.944 -5.374 63.649 1.00 95.25 628 ALA A CA 1
ATOM 4523 C C . ALA A 1 628 ? -51.396 -5.609 64.114 1.00 95.25 628 ALA A C 1
ATOM 4525 O O . ALA A 1 628 ? -51.702 -5.421 65.294 1.00 95.25 628 ALA A O 1
ATOM 4526 N N . GLY A 1 629 ? -52.269 -6.089 63.221 1.00 94.88 629 GLY A N 1
ATOM 4527 C CA . GLY A 1 629 ? -53.632 -6.514 63.555 1.00 94.88 629 GLY A CA 1
ATOM 4528 C C . GLY A 1 629 ? -53.681 -7.705 64.520 1.00 94.88 629 GLY A C 1
ATOM 4529 O O . GLY A 1 629 ? -54.429 -7.668 65.499 1.00 94.88 629 GLY A O 1
ATOM 4530 N N . ASP A 1 630 ? -52.854 -8.731 64.301 1.00 96.50 630 ASP A N 1
ATOM 4531 C CA . ASP A 1 630 ? -52.734 -9.878 65.214 1.00 96.50 630 ASP A CA 1
ATOM 4532 C C . ASP A 1 630 ? -52.193 -9.465 66.594 1.00 96.50 630 ASP A C 1
ATOM 4534 O O . ASP A 1 630 ? -52.689 -9.947 67.615 1.00 96.50 630 ASP A O 1
ATOM 4538 N N . VAL A 1 631 ? -51.225 -8.542 66.655 1.00 96.69 631 VAL A N 1
ATOM 4539 C CA . VAL A 1 631 ? -50.702 -7.985 67.916 1.00 96.69 631 VAL A CA 1
ATOM 4540 C C . VAL A 1 631 ? -51.789 -7.217 68.671 1.00 96.69 631 VAL A C 1
ATOM 4542 O O . VAL A 1 631 ? -51.969 -7.460 69.864 1.00 96.69 631 VAL A O 1
ATOM 4545 N N . ALA A 1 632 ? -52.572 -6.369 67.998 1.00 93.81 632 ALA A N 1
ATOM 4546 C CA . ALA A 1 632 ? -53.710 -5.687 68.621 1.00 93.81 632 ALA A CA 1
ATOM 4547 C C . ALA A 1 632 ? -54.766 -6.683 69.146 1.00 93.81 632 ALA A C 1
ATOM 4549 O O . ALA A 1 632 ? -55.249 -6.546 70.267 1.00 93.81 632 ALA A O 1
ATOM 4550 N N . ALA A 1 633 ? -55.057 -7.750 68.394 1.00 94.12 633 ALA A N 1
ATOM 4551 C CA . ALA A 1 633 ? -55.969 -8.811 68.827 1.00 94.12 633 ALA A CA 1
ATOM 4552 C C . ALA A 1 633 ? -55.410 -9.688 69.972 1.00 94.12 633 ALA A C 1
ATOM 4554 O O . ALA A 1 633 ? -56.173 -10.397 70.639 1.00 94.12 633 ALA A O 1
ATOM 4555 N N . VAL A 1 634 ? -54.094 -9.678 70.208 1.00 95.25 634 VAL A N 1
ATOM 4556 C CA . VAL A 1 634 ? -53.455 -10.265 71.398 1.00 95.25 634 VAL A CA 1
ATOM 4557 C C . VAL A 1 634 ? -53.536 -9.310 72.592 1.00 95.25 634 VAL A C 1
ATOM 4559 O O . VAL A 1 634 ? -53.816 -9.779 73.694 1.00 95.25 634 VAL A O 1
ATOM 4562 N N . ASP A 1 635 ? -53.386 -8.002 72.385 1.00 97.25 635 ASP A N 1
ATOM 4563 C CA . ASP A 1 635 ? -53.537 -6.979 73.430 1.00 97.25 635 ASP A CA 1
ATOM 4564 C C . ASP A 1 635 ? -54.981 -6.919 73.969 1.00 97.25 635 ASP A C 1
ATOM 4566 O O . ASP A 1 635 ? -55.201 -7.066 75.173 1.00 97.25 635 ASP A O 1
ATOM 4570 N N . ASP A 1 636 ? -55.986 -6.899 73.081 1.00 95.75 636 ASP A N 1
ATOM 4571 C CA . ASP A 1 636 ? -57.415 -7.028 73.429 1.00 95.75 636 ASP A CA 1
ATOM 4572 C C . ASP A 1 636 ? -57.694 -8.277 74.291 1.00 95.75 636 ASP A C 1
ATOM 4574 O O . ASP A 1 636 ? -58.512 -8.256 75.220 1.00 95.75 636 ASP A O 1
ATOM 4578 N N . ARG A 1 637 ? -57.010 -9.394 74.000 1.00 94.94 637 ARG A N 1
ATOM 4579 C CA . ARG A 1 637 ? -57.113 -10.640 74.778 1.00 94.94 637 ARG A CA 1
ATOM 4580 C C . ARG A 1 637 ? -56.395 -10.544 76.120 1.00 94.94 637 ARG A C 1
ATOM 4582 O O . ARG A 1 637 ? -56.914 -11.091 77.090 1.00 94.94 637 ARG A O 1
ATOM 4589 N N . ALA A 1 638 ? -55.249 -9.872 76.194 1.00 93.75 638 ALA A N 1
ATOM 4590 C CA . ALA A 1 638 ? -54.524 -9.644 77.440 1.00 93.75 638 ALA A CA 1
ATOM 4591 C C . ALA A 1 638 ? -55.336 -8.750 78.393 1.00 93.75 638 ALA A C 1
ATOM 4593 O O . ALA A 1 638 ? -55.543 -9.128 79.546 1.00 93.75 638 ALA A O 1
ATOM 4594 N N . GLY A 1 639 ? -55.902 -7.646 77.893 1.00 94.94 639 GLY A N 1
ATOM 4595 C CA . GLY A 1 639 ? -56.833 -6.799 78.647 1.00 94.94 639 GLY A CA 1
ATOM 4596 C C . GLY A 1 639 ? -58.097 -7.551 79.079 1.00 94.94 639 GLY A C 1
ATOM 4597 O O . GLY A 1 639 ? -58.496 -7.485 80.242 1.00 94.94 639 GLY A O 1
ATOM 4598 N N . SER A 1 640 ? -58.682 -8.356 78.183 1.00 93.75 640 SER A N 1
ATOM 4599 C CA . SER A 1 640 ? -59.824 -9.221 78.522 1.00 93.75 640 SER A CA 1
ATOM 4600 C C . SER A 1 640 ? -59.492 -10.234 79.623 1.00 93.75 640 SER A C 1
ATOM 4602 O O . SER A 1 640 ? -60.328 -10.478 80.492 1.00 93.75 640 SER A O 1
ATOM 4604 N N . LEU A 1 641 ? -58.287 -10.817 79.605 1.00 94.62 641 LEU A N 1
ATOM 4605 C CA . LEU A 1 641 ? -57.816 -11.735 80.643 1.00 94.62 641 LEU A CA 1
ATOM 4606 C C . LEU A 1 641 ? -57.601 -11.010 81.975 1.00 94.62 641 LEU A C 1
ATOM 4608 O O . LEU A 1 641 ? -58.098 -11.497 82.989 1.00 94.62 641 LEU A O 1
ATOM 4612 N N . ALA A 1 642 ? -56.974 -9.830 81.979 1.00 94.25 642 ALA A N 1
ATOM 4613 C CA . ALA A 1 642 ? -56.798 -9.015 83.183 1.00 94.25 642 ALA A CA 1
ATOM 4614 C C . ALA A 1 642 ? -58.146 -8.706 83.868 1.00 94.25 642 ALA A C 1
ATOM 4616 O O . ALA A 1 642 ? -58.307 -8.986 85.054 1.00 94.25 642 ALA A O 1
ATOM 4617 N N . SER A 1 643 ? -59.166 -8.284 83.109 1.00 93.88 643 SER A N 1
ATOM 4618 C CA . SER A 1 643 ? -60.538 -8.083 83.619 1.00 93.88 643 SER A CA 1
ATOM 4619 C C . SER A 1 643 ? -61.302 -9.373 83.979 1.00 93.88 643 SER A C 1
ATOM 4621 O O . SER A 1 643 ? -62.445 -9.298 84.457 1.00 93.88 643 SER A O 1
ATOM 4623 N N . THR A 1 644 ? -60.724 -10.558 83.739 1.00 94.44 644 THR A N 1
ATOM 4624 C CA . THR A 1 644 ? -61.190 -11.828 84.328 1.00 94.44 644 THR A CA 1
ATOM 4625 C C . THR A 1 644 ? -60.404 -12.238 85.569 1.00 94.44 644 THR A C 1
ATOM 4627 O O . THR A 1 644 ? -61.011 -12.855 86.439 1.00 94.44 644 THR A O 1
ATOM 4630 N N . THR A 1 645 ? -59.126 -11.863 85.689 1.00 95.38 645 THR A N 1
ATOM 4631 C CA . THR A 1 645 ? -58.321 -12.029 86.912 1.00 95.38 645 THR A CA 1
ATOM 4632 C C . THR A 1 645 ? -58.873 -11.149 88.031 1.00 95.38 645 THR A C 1
ATOM 4634 O O . THR A 1 645 ? -59.342 -11.687 89.022 1.00 95.38 645 THR A O 1
ATOM 4637 N N . GLU A 1 646 ? -59.027 -9.843 87.786 1.00 94.56 646 GLU A N 1
ATOM 4638 C CA . GLU A 1 646 ? -59.646 -8.866 88.705 1.00 94.56 646 GLU A CA 1
ATOM 4639 C C . GLU A 1 646 ? -61.010 -9.358 89.248 1.00 94.56 646 GLU A C 1
ATOM 4641 O O . GLU A 1 646 ? -61.300 -9.294 90.439 1.00 94.56 646 GLU A O 1
ATOM 4646 N N . ARG A 1 647 ? -61.825 -9.975 88.378 1.00 93.56 647 ARG A N 1
ATOM 4647 C CA . ARG A 1 647 ? -63.118 -10.600 88.727 1.00 93.56 647 ARG A CA 1
ATOM 4648 C C . ARG A 1 647 ? -63.034 -11.917 89.501 1.00 93.56 647 ARG A C 1
ATOM 4650 O O . ARG A 1 647 ? -64.050 -12.369 90.039 1.00 93.56 647 ARG A O 1
ATOM 4657 N N . LEU A 1 648 ? -61.907 -12.613 89.444 1.00 94.50 648 LEU A N 1
ATOM 4658 C CA . LEU A 1 648 ? -61.640 -13.788 90.265 1.00 94.50 648 LEU A CA 1
ATOM 4659 C C . LEU A 1 648 ? -61.131 -13.360 91.639 1.00 94.50 648 LEU A C 1
ATOM 4661 O O . LEU A 1 648 ? -61.571 -13.961 92.614 1.00 94.50 648 LEU A O 1
ATOM 4665 N N . ASP A 1 649 ? -60.340 -12.293 91.714 1.00 96.69 649 ASP A N 1
ATOM 4666 C CA . ASP A 1 649 ? -59.823 -11.720 92.960 1.00 96.69 649 ASP A CA 1
ATOM 4667 C C . ASP A 1 649 ? -60.959 -11.096 93.794 1.00 96.69 649 ASP A C 1
ATOM 4669 O O . ASP A 1 649 ? -61.153 -11.491 94.944 1.00 96.69 649 ASP A O 1
ATOM 4673 N N . ASP A 1 650 ? -61.832 -10.281 93.174 1.00 95.62 650 ASP A N 1
ATOM 4674 C CA . ASP A 1 650 ? -63.124 -9.822 93.738 1.00 95.62 650 ASP A CA 1
ATOM 4675 C C . ASP A 1 650 ? -63.913 -10.975 94.392 1.00 95.62 650 ASP A C 1
ATOM 4677 O O . ASP A 1 650 ? -64.538 -10.843 95.448 1.00 95.62 650 ASP A O 1
ATOM 4681 N N . ARG A 1 651 ? -63.922 -12.135 93.723 1.00 95.38 651 ARG A N 1
ATOM 4682 C CA . ARG A 1 651 ? -64.678 -13.318 94.146 1.00 95.38 651 ARG A CA 1
ATOM 4683 C C . ARG A 1 651 ? -63.938 -14.185 95.153 1.00 95.38 651 ARG A C 1
ATOM 4685 O O . ARG A 1 651 ? -64.603 -14.959 95.837 1.00 95.38 651 ARG A O 1
ATOM 4692 N N . LEU A 1 652 ? -62.614 -14.107 95.229 1.00 95.75 652 LEU A N 1
ATOM 4693 C CA . LEU A 1 652 ? -61.840 -14.714 96.305 1.00 95.75 652 LEU A CA 1
ATOM 4694 C C . LEU A 1 652 ? -62.108 -13.941 97.596 1.00 95.75 652 LEU A C 1
ATOM 4696 O O . LEU A 1 652 ? -62.545 -14.568 98.555 1.00 95.75 652 LEU A O 1
ATOM 4700 N N . ALA A 1 653 ? -62.051 -12.607 97.561 1.00 93.25 653 ALA A N 1
ATOM 4701 C CA . ALA A 1 653 ? -62.425 -11.755 98.691 1.00 93.25 653 ALA A CA 1
ATOM 4702 C C . ALA A 1 653 ? -63.881 -11.989 99.164 1.00 93.25 653 ALA A C 1
ATOM 4704 O O . ALA A 1 653 ? -64.116 -12.152 100.362 1.00 93.25 653 ALA A O 1
ATOM 4705 N N . GLU A 1 654 ? -64.860 -12.105 98.248 1.00 95.25 654 GLU A N 1
ATOM 4706 C CA . GLU A 1 654 ? -66.244 -12.487 98.613 1.00 95.25 654 GLU A CA 1
ATOM 4707 C C . GLU A 1 654 ? -66.297 -13.869 99.293 1.00 95.25 654 GLU A C 1
ATOM 4709 O O . GLU A 1 654 ? -67.068 -14.080 100.229 1.00 95.25 654 GLU A O 1
ATOM 4714 N N . HIS A 1 655 ? -65.502 -14.840 98.833 1.00 93.81 655 HIS A N 1
ATOM 4715 C CA . HIS A 1 655 ? -65.468 -16.174 99.441 1.00 93.81 655 HIS A CA 1
ATOM 4716 C C . HIS A 1 655 ? -64.734 -16.203 100.784 1.00 93.81 655 HIS A C 1
ATOM 4718 O O . HIS A 1 655 ? -65.113 -17.009 101.629 1.00 93.81 655 HIS A O 1
ATOM 4724 N N . GLU A 1 656 ? -63.747 -15.336 101.001 1.00 95.00 656 GLU A N 1
ATOM 4725 C CA . GLU A 1 656 ? -63.026 -15.179 102.270 1.00 95.00 656 GLU A CA 1
ATOM 4726 C C . GLU A 1 656 ? -63.923 -14.544 103.341 1.00 95.00 656 GLU A C 1
ATOM 4728 O O . GLU A 1 656 ? -64.145 -15.173 104.377 1.00 95.00 656 GLU A O 1
ATOM 4733 N N . GLU A 1 657 ? -64.577 -13.408 103.051 1.00 93.06 657 GLU A N 1
ATOM 4734 C CA . GLU A 1 657 ? -65.591 -12.806 103.944 1.00 93.06 657 GLU A CA 1
ATOM 4735 C C . GLU A 1 657 ? -66.672 -13.837 104.316 1.00 93.06 657 GLU A C 1
ATOM 4737 O O . GLU A 1 657 ? -67.099 -13.947 105.467 1.00 93.06 657 GLU A O 1
ATOM 4742 N N . ARG A 1 658 ? -67.089 -14.662 103.349 1.00 94.06 658 ARG A N 1
ATOM 4743 C CA . ARG A 1 658 ? -68.085 -15.722 103.555 1.00 94.06 658 ARG A CA 1
ATOM 4744 C C . ARG A 1 658 ? -67.568 -16.956 104.295 1.00 94.06 658 ARG A C 1
ATOM 4746 O O . ARG A 1 658 ? -68.398 -17.759 104.730 1.00 94.06 658 ARG A O 1
ATOM 4753 N N . VAL A 1 659 ? -66.257 -17.144 104.426 1.00 96.12 659 VAL A N 1
ATOM 4754 C CA . VAL A 1 659 ? -65.659 -18.165 105.300 1.00 96.12 659 VAL A CA 1
ATOM 4755 C C . VAL A 1 659 ? -65.635 -17.657 106.739 1.00 96.12 659 VAL A C 1
ATOM 4757 O O . VAL A 1 659 ? -66.066 -18.397 107.626 1.00 96.12 659 VAL A O 1
ATOM 4760 N N . ASP A 1 660 ? -65.272 -16.396 106.968 1.00 95.31 660 ASP A N 1
ATOM 4761 C CA . ASP A 1 660 ? -65.318 -15.767 108.296 1.00 95.31 660 ASP A CA 1
ATOM 4762 C C . ASP A 1 660 ? -66.764 -15.678 108.824 1.00 95.31 660 ASP A C 1
ATOM 4764 O O . ASP A 1 660 ? -67.073 -16.166 109.912 1.00 95.31 660 ASP A O 1
ATOM 4768 N N . ASP A 1 661 ? -67.711 -15.236 107.990 1.00 94.81 661 ASP A N 1
ATOM 4769 C CA . ASP A 1 661 ? -69.162 -15.221 108.262 1.00 94.81 661 ASP A CA 1
ATOM 4770 C C . ASP A 1 661 ? -69.764 -16.645 108.445 1.00 94.81 661 ASP A C 1
ATOM 4772 O O . ASP A 1 661 ? -70.928 -16.819 108.831 1.00 94.81 661 ASP A O 1
ATOM 4776 N N . VAL A 1 662 ? -68.991 -17.710 108.193 1.00 93.81 662 VAL A N 1
ATOM 4777 C CA . VAL A 1 662 ? -69.317 -19.106 108.551 1.00 93.81 662 VAL A CA 1
ATOM 4778 C C . VAL A 1 662 ? -68.574 -19.567 109.813 1.00 93.81 662 VAL A C 1
ATOM 4780 O O . VAL A 1 662 ? -69.149 -20.340 110.588 1.00 93.81 662 VAL A O 1
ATOM 4783 N N . ALA A 1 663 ? -67.362 -19.075 110.074 1.00 93.62 663 ALA A N 1
ATOM 4784 C CA . ALA A 1 663 ? -66.631 -19.292 111.321 1.00 93.62 663 ALA A CA 1
ATOM 4785 C C . ALA A 1 663 ? -67.382 -18.676 112.516 1.00 93.62 663 ALA A C 1
ATOM 4787 O O . ALA A 1 663 ? -67.741 -19.414 113.437 1.00 93.62 663 ALA A O 1
ATOM 4788 N N . ASP A 1 664 ? -67.768 -17.399 112.433 1.00 94.06 664 ASP A N 1
ATOM 4789 C CA . ASP A 1 664 ? -68.584 -16.685 113.433 1.00 94.06 664 ASP A CA 1
ATOM 4790 C C . ASP A 1 664 ? -69.900 -17.419 113.733 1.00 94.06 664 ASP A C 1
ATOM 4792 O O . ASP A 1 664 ? -70.325 -17.582 114.881 1.00 94.06 664 ASP A O 1
ATOM 4796 N N . ARG A 1 665 ? -70.569 -17.925 112.687 1.00 94.12 665 ARG A N 1
ATOM 4797 C CA . ARG A 1 665 ? -71.792 -18.728 112.848 1.00 94.12 665 ARG A CA 1
ATOM 4798 C C . ARG A 1 665 ? -71.527 -20.069 113.519 1.00 94.12 665 ARG A C 1
ATOM 4800 O O . ARG A 1 665 ? -72.418 -20.568 114.205 1.00 94.12 665 ARG A O 1
ATOM 4807 N N . THR A 1 666 ? -70.347 -20.650 113.325 1.00 94.88 666 THR A N 1
ATOM 4808 C CA . THR A 1 666 ? -69.949 -21.921 113.938 1.00 94.88 666 THR A CA 1
ATOM 4809 C C . THR A 1 666 ? -69.624 -21.731 115.420 1.00 94.88 666 THR A C 1
ATOM 4811 O O . THR A 1 666 ? -70.151 -22.485 116.239 1.00 94.88 666 THR A O 1
ATOM 4814 N N . GLU A 1 667 ? -68.875 -20.687 115.785 1.00 94.94 667 GLU A N 1
ATOM 4815 C CA . GLU A 1 667 ? -68.641 -20.295 117.185 1.00 94.94 667 GLU A CA 1
ATOM 4816 C C . GLU A 1 667 ? -69.968 -19.984 117.895 1.00 94.94 667 GLU A C 1
ATOM 4818 O O . GLU A 1 667 ? -70.306 -20.601 118.903 1.00 94.94 667 GLU A O 1
ATOM 4823 N N . SER A 1 668 ? -70.826 -19.169 117.277 1.00 90.00 668 SER A N 1
ATOM 4824 C CA . SER A 1 668 ? -72.152 -18.857 117.819 1.00 90.00 668 SER A CA 1
ATOM 4825 C C . SER A 1 668 ? -73.077 -20.092 117.926 1.00 90.00 668 SER A C 1
ATOM 4827 O O . SER A 1 668 ? -74.068 -20.081 118.665 1.00 90.00 668 SER A O 1
ATOM 4829 N N . VAL A 1 669 ? -72.814 -21.182 117.196 1.00 93.50 669 VAL A N 1
ATOM 4830 C CA . VAL A 1 669 ? -73.510 -22.474 117.369 1.00 93.50 669 VAL A CA 1
ATOM 4831 C C . VAL A 1 669 ? -72.886 -23.309 118.494 1.00 93.50 669 VAL A C 1
ATOM 4833 O O . VAL A 1 669 ? -73.637 -23.988 119.200 1.00 93.50 669 VAL A O 1
ATOM 4836 N N . ALA A 1 670 ? -71.574 -23.218 118.723 1.00 92.25 670 ALA A N 1
ATOM 4837 C CA . ALA A 1 670 ? -70.915 -23.797 119.894 1.00 92.25 670 ALA A CA 1
ATOM 4838 C C . ALA A 1 670 ? -71.445 -23.160 121.193 1.00 92.25 670 ALA A C 1
ATOM 4840 O O . ALA A 1 670 ? -72.007 -23.884 122.014 1.00 92.25 670 ALA A O 1
ATOM 4841 N N . ASP A 1 671 ? -71.457 -21.823 121.298 1.00 94.12 671 ASP A N 1
ATOM 4842 C CA . ASP A 1 671 ? -72.039 -21.073 122.431 1.00 94.12 671 ASP A CA 1
ATOM 4843 C C . ASP A 1 671 ? -73.458 -21.545 122.786 1.00 94.12 671 ASP A C 1
ATOM 4845 O O . ASP A 1 671 ? -73.818 -21.758 123.946 1.00 94.12 671 ASP A O 1
ATOM 4849 N N . ARG A 1 672 ? -74.306 -21.715 121.761 1.00 93.69 672 ARG A N 1
ATOM 4850 C CA . ARG A 1 672 ? -75.689 -22.185 121.931 1.00 93.69 672 ARG A CA 1
ATOM 4851 C C . ARG A 1 672 ? -75.758 -23.642 122.376 1.00 93.69 672 ARG A C 1
ATOM 4853 O O . ARG A 1 672 ? -76.727 -24.009 123.036 1.00 93.69 672 ARG A O 1
ATOM 4860 N N . THR A 1 673 ? -74.781 -24.463 122.006 1.00 94.69 673 THR A N 1
ATOM 4861 C CA . THR A 1 673 ? -74.700 -25.876 122.395 1.00 94.69 673 THR A CA 1
ATOM 4862 C C . THR A 1 673 ? -74.266 -26.007 123.853 1.00 94.69 673 THR A C 1
ATOM 4864 O O . THR A 1 673 ? -74.892 -26.760 124.604 1.00 94.69 673 THR A O 1
ATOM 4867 N N . ASP A 1 674 ? -73.298 -25.206 124.292 1.00 95.12 674 ASP A N 1
ATOM 4868 C CA . ASP A 1 674 ? -72.857 -25.162 125.689 1.00 95.12 674 ASP A CA 1
ATOM 4869 C C . ASP A 1 674 ? -73.955 -24.579 126.594 1.00 95.12 674 ASP A C 1
ATOM 4871 O O . ASP A 1 674 ? -74.366 -25.225 127.557 1.00 95.12 674 ASP A O 1
ATOM 4875 N N . ALA A 1 675 ? -74.585 -23.464 126.206 1.00 91.44 675 ALA A N 1
ATOM 4876 C CA . ALA A 1 675 ? -75.720 -22.894 126.944 1.00 91.44 675 ALA A CA 1
ATOM 4877 C C . ALA A 1 675 ? -76.961 -23.819 126.998 1.00 91.44 675 ALA A C 1
ATOM 4879 O O . ALA A 1 675 ? -77.773 -23.733 127.926 1.00 91.44 675 ALA A O 1
ATOM 4880 N N . VAL A 1 676 ? -77.141 -24.714 126.018 1.00 92.56 676 VAL A N 1
ATOM 4881 C CA . VAL A 1 676 ? -78.148 -25.791 126.085 1.00 92.56 676 VAL A CA 1
ATOM 4882 C C . VAL A 1 676 ? -77.702 -26.903 127.036 1.00 92.56 676 VAL A C 1
ATOM 4884 O O . VAL A 1 676 ? -78.539 -27.421 127.775 1.00 92.56 676 VAL A O 1
ATOM 4887 N N . THR A 1 677 ? -76.413 -27.237 127.064 1.00 93.81 677 THR A N 1
ATOM 4888 C CA . THR A 1 677 ? -75.830 -28.249 127.958 1.00 93.81 677 THR A CA 1
ATOM 4889 C C . THR A 1 677 ? -75.949 -27.826 129.425 1.00 93.81 677 THR A C 1
ATOM 4891 O O . THR A 1 677 ? -76.523 -28.575 130.219 1.00 93.81 677 THR A O 1
ATOM 4894 N N . ASP A 1 678 ? -75.562 -26.594 129.766 1.00 93.50 678 ASP A N 1
ATOM 4895 C CA . ASP A 1 678 ? -75.759 -25.996 131.097 1.00 93.50 678 ASP A CA 1
ATOM 4896 C C . ASP A 1 678 ? -77.234 -26.013 131.515 1.00 93.50 678 ASP A C 1
ATOM 4898 O O . ASP A 1 678 ? -77.591 -26.359 132.644 1.00 93.50 678 ASP A O 1
ATOM 4902 N N . ARG A 1 679 ? -78.132 -25.685 130.579 1.00 92.75 679 ARG A N 1
ATOM 4903 C CA . ARG A 1 679 ? -79.574 -25.695 130.834 1.00 92.75 679 ARG A CA 1
ATOM 4904 C C . ARG A 1 679 ? -80.128 -27.104 131.053 1.00 92.75 679 ARG A C 1
ATOM 4906 O O . ARG A 1 679 ? -81.105 -27.240 131.785 1.00 92.75 679 ARG A O 1
ATOM 4913 N N . VAL A 1 680 ? -79.547 -28.135 130.442 1.00 93.94 680 VAL A N 1
ATOM 4914 C CA . VAL A 1 680 ? -79.900 -29.541 130.702 1.00 93.94 680 VAL A CA 1
ATOM 4915 C C . VAL A 1 680 ? -79.365 -29.990 132.064 1.00 93.94 680 VAL A C 1
ATOM 4917 O O . VAL A 1 680 ? -80.104 -30.643 132.802 1.00 93.94 680 VAL A O 1
ATOM 4920 N N . ALA A 1 681 ? -78.151 -29.582 132.449 1.00 89.31 681 ALA A N 1
ATOM 4921 C CA . ALA A 1 681 ? -77.603 -29.840 133.781 1.00 89.31 681 ALA A CA 1
ATOM 4922 C C . ALA A 1 681 ? -78.485 -29.216 134.880 1.00 89.31 681 ALA A C 1
ATOM 4924 O O . ALA A 1 681 ? -79.054 -29.941 135.695 1.00 89.31 681 ALA A O 1
ATOM 4925 N N . GLY A 1 682 ? -78.740 -27.904 134.817 1.00 90.75 682 GLY A N 1
ATOM 4926 C CA . GLY A 1 682 ? -79.591 -27.201 135.787 1.00 90.75 682 GLY A CA 1
ATOM 4927 C C . GLY A 1 682 ? -81.086 -27.562 135.724 1.00 90.75 682 GLY A C 1
ATOM 4928 O O . GLY A 1 682 ? -81.840 -27.239 136.641 1.00 90.75 682 GLY A O 1
ATOM 4929 N N . LEU A 1 683 ? -81.558 -28.233 134.664 1.00 91.62 683 LEU A N 1
ATOM 4930 C CA . LEU A 1 683 ? -82.882 -28.875 134.652 1.00 91.62 683 LEU A CA 1
ATOM 4931 C C . LEU A 1 683 ? -82.878 -30.246 135.336 1.00 91.62 683 LEU A C 1
ATOM 4933 O O . LEU A 1 683 ? -83.929 -30.648 135.830 1.00 91.62 683 LEU A O 1
ATOM 4937 N N . SER A 1 684 ? -81.738 -30.938 135.360 1.00 88.69 684 SER A N 1
ATOM 4938 C CA . SER A 1 684 ? -81.577 -32.234 136.027 1.00 88.69 684 SER A CA 1
ATOM 4939 C C . SER A 1 684 ? -81.521 -32.044 137.543 1.00 88.69 684 SER A C 1
ATOM 4941 O O . SER A 1 684 ? -82.368 -32.595 138.236 1.00 88.69 684 SER A O 1
ATOM 4943 N N . GLU A 1 685 ? -80.665 -31.138 138.034 1.00 91.69 685 GLU A N 1
ATOM 4944 C CA . GLU A 1 685 ? -80.585 -30.765 139.461 1.00 91.69 685 GLU A CA 1
ATOM 4945 C C . GLU A 1 685 ? -81.965 -30.396 140.031 1.00 91.69 685 GLU A C 1
ATOM 4947 O O . GLU A 1 685 ? -82.400 -30.914 141.054 1.00 91.69 685 GLU A O 1
ATOM 4952 N N . ARG A 1 686 ? -82.724 -29.570 139.299 1.00 92.19 686 ARG A N 1
ATOM 4953 C CA . ARG A 1 686 ? -84.083 -29.148 139.678 1.00 92.19 686 ARG A CA 1
ATOM 4954 C C . ARG A 1 686 ? -85.143 -30.251 139.614 1.00 92.19 686 ARG A C 1
ATOM 4956 O O . ARG A 1 686 ? -86.265 -30.034 140.081 1.00 92.19 686 ARG A O 1
ATOM 4963 N N . LEU A 1 687 ? -84.848 -31.370 138.960 1.00 92.56 687 LEU A N 1
ATOM 4964 C CA . LEU A 1 687 ? -85.710 -32.547 138.902 1.00 92.56 687 LEU A CA 1
ATOM 4965 C C . LEU A 1 687 ? -85.385 -33.484 140.071 1.00 92.56 687 LEU A C 1
ATOM 4967 O O . LEU A 1 687 ? -86.321 -33.982 140.695 1.00 92.56 687 LEU A O 1
ATOM 4971 N N . ASP A 1 688 ? -84.105 -33.614 140.426 1.00 94.38 688 ASP A N 1
ATOM 4972 C CA . ASP A 1 688 ? -83.632 -34.312 141.626 1.00 94.38 688 ASP A CA 1
ATOM 4973 C C . ASP A 1 688 ? -84.121 -33.605 142.912 1.00 94.38 688 ASP A C 1
ATOM 4975 O O . ASP A 1 688 ? -84.838 -34.223 143.700 1.00 94.38 688 ASP A O 1
ATOM 4979 N N . ASP A 1 689 ? -83.925 -32.280 143.044 1.00 93.06 689 ASP A N 1
ATOM 4980 C CA . ASP A 1 689 ? -84.515 -31.426 144.105 1.00 93.06 689 ASP A CA 1
ATOM 4981 C C . ASP A 1 689 ? -86.019 -31.701 144.300 1.00 93.06 689 ASP A C 1
ATOM 4983 O O . ASP A 1 689 ? -86.576 -31.656 145.403 1.00 93.06 689 ASP A O 1
ATOM 4987 N N . ARG A 1 690 ? -86.721 -31.929 143.181 1.00 90.25 690 ARG A N 1
ATOM 4988 C CA . ARG A 1 690 ? -88.172 -32.108 143.160 1.00 90.25 690 ARG A CA 1
ATOM 4989 C C . ARG A 1 690 ? -88.599 -33.545 143.436 1.00 90.25 690 ARG A C 1
ATOM 4991 O O . ARG A 1 690 ? -89.745 -33.739 143.846 1.00 90.25 690 ARG A O 1
ATOM 4998 N N . ALA A 1 691 ? -87.714 -34.519 143.247 1.00 90.38 691 ALA A N 1
ATOM 4999 C CA . ALA A 1 691 ? -87.898 -35.877 143.736 1.00 90.38 691 ALA A CA 1
ATOM 5000 C C . ALA A 1 691 ? -87.750 -35.918 145.267 1.00 90.38 691 ALA A C 1
ATOM 5002 O O . ALA A 1 691 ? -88.606 -36.505 145.929 1.00 90.38 691 ALA A O 1
ATOM 5003 N N . ASP A 1 692 ? -86.767 -35.208 145.829 1.00 92.12 692 ASP A N 1
ATOM 5004 C CA . ASP A 1 692 ? -86.534 -35.137 147.279 1.00 92.12 692 ASP A CA 1
ATOM 5005 C C . ASP A 1 692 ? -87.657 -34.390 148.033 1.00 92.12 692 ASP A C 1
ATOM 5007 O O . ASP A 1 692 ? -88.150 -34.885 149.054 1.00 92.12 692 ASP A O 1
ATOM 5011 N N . ASP A 1 693 ? -88.159 -33.257 147.507 1.00 91.12 693 ASP A N 1
ATOM 5012 C CA . ASP A 1 693 ? -89.391 -32.605 148.014 1.00 91.12 693 ASP A CA 1
ATOM 5013 C C . ASP A 1 693 ? -90.592 -33.556 147.967 1.00 91.12 693 ASP A C 1
ATOM 5015 O O . ASP A 1 693 ? -91.397 -33.600 148.899 1.00 91.12 693 ASP A O 1
ATOM 5019 N N . LEU A 1 694 ? -90.735 -34.324 146.882 1.00 89.62 694 LEU A N 1
ATOM 5020 C CA . LEU A 1 694 ? -91.868 -35.229 146.732 1.00 89.62 694 LEU A CA 1
ATOM 5021 C C . LEU A 1 694 ? -91.775 -36.420 147.693 1.00 89.62 694 LEU A C 1
ATOM 5023 O O . LEU A 1 694 ? -92.802 -36.771 148.268 1.00 89.62 694 LEU A O 1
ATOM 5027 N N . SER A 1 695 ? -90.583 -36.987 147.917 1.00 88.56 695 SER A N 1
ATOM 5028 C CA . SER A 1 695 ? -90.363 -38.035 148.926 1.00 88.56 695 SER A CA 1
ATOM 5029 C C . SER A 1 695 ? -90.710 -37.516 150.317 1.00 88.56 695 SER A C 1
ATOM 5031 O O . SER A 1 695 ? -91.616 -38.045 150.952 1.00 88.56 695 SER A O 1
ATOM 5033 N N . SER A 1 696 ? -90.113 -36.388 150.719 1.00 88.00 696 SER A N 1
ATOM 5034 C CA . SER A 1 696 ? -90.348 -35.755 152.026 1.00 88.00 696 SER A CA 1
ATOM 5035 C C . SER A 1 696 ? -91.834 -35.473 152.292 1.00 88.00 696 SER A C 1
ATOM 5037 O O . SER A 1 696 ? -92.309 -35.533 153.426 1.00 88.00 696 SER A O 1
ATOM 5039 N N . ARG A 1 697 ? -92.596 -35.164 151.235 1.00 91.06 697 ARG A N 1
ATOM 5040 C CA . ARG A 1 697 ? -94.046 -34.937 151.302 1.00 91.06 697 ARG A CA 1
ATOM 5041 C C . ARG A 1 697 ? -94.881 -36.217 151.281 1.00 91.06 697 ARG A C 1
ATOM 5043 O O . ARG A 1 697 ? -96.013 -36.166 151.751 1.00 91.06 697 ARG A O 1
ATOM 5050 N N . VAL A 1 698 ? -94.368 -37.326 150.751 1.00 92.81 698 VAL A N 1
ATOM 5051 C CA . VAL A 1 698 ? -94.981 -38.656 150.900 1.00 92.81 698 VAL A CA 1
ATOM 5052 C C . VAL A 1 698 ? -94.782 -39.151 152.330 1.00 92.81 698 VAL A C 1
ATOM 5054 O O . VAL A 1 698 ? -95.770 -39.510 152.962 1.00 92.81 698 VAL A O 1
ATOM 5057 N N . ASP A 1 699 ? -93.565 -39.052 152.870 1.00 91.00 699 ASP A N 1
ATOM 5058 C CA . ASP A 1 699 ? -93.248 -39.435 154.254 1.00 91.00 699 ASP A CA 1
ATOM 5059 C C . ASP A 1 699 ? -94.134 -38.671 155.261 1.00 91.00 699 ASP A C 1
ATOM 5061 O O . ASP A 1 699 ? -94.752 -39.261 156.146 1.00 91.00 699 ASP A O 1
ATOM 5065 N N . ALA A 1 700 ? -94.292 -37.355 155.067 1.00 85.69 700 ALA A N 1
ATOM 5066 C CA . ALA A 1 700 ? -95.178 -36.531 155.891 1.00 85.69 700 ALA A CA 1
ATOM 5067 C C . ALA A 1 700 ? -96.673 -36.892 155.755 1.00 85.69 700 ALA A C 1
ATOM 5069 O O . ALA A 1 700 ? -97.428 -36.731 156.714 1.00 85.69 700 ALA A O 1
ATOM 5070 N N . VAL A 1 701 ? -97.123 -37.366 154.586 1.00 87.75 701 VAL A N 1
ATOM 5071 C CA . VAL A 1 701 ? -98.503 -37.849 154.408 1.00 87.75 701 VAL A CA 1
ATOM 5072 C C . VAL A 1 701 ? -98.710 -39.178 155.133 1.00 87.75 701 VAL A C 1
ATOM 5074 O O . VAL A 1 701 ? -99.756 -39.340 155.761 1.00 87.75 701 VAL A O 1
ATOM 5077 N N . ASP A 1 702 ? -97.726 -40.079 155.109 1.00 91.62 702 ASP A N 1
ATOM 5078 C CA . ASP A 1 702 ? -97.790 -41.375 155.795 1.00 91.62 702 ASP A CA 1
ATOM 5079 C C . ASP A 1 702 ? -98.001 -41.180 157.308 1.00 91.62 702 ASP A C 1
ATOM 5081 O O . ASP A 1 702 ? -98.979 -41.683 157.862 1.00 91.62 702 ASP A O 1
ATOM 5085 N N . SER A 1 703 ? -97.220 -40.298 157.950 1.00 82.25 703 SER A N 1
ATOM 5086 C CA . SER A 1 703 ? -97.429 -39.942 159.365 1.00 82.25 703 SER A CA 1
ATOM 5087 C C . SER A 1 703 ? -98.816 -39.343 159.643 1.00 82.25 703 SER A C 1
ATOM 5089 O O . SER A 1 703 ? -99.448 -39.698 160.635 1.00 82.25 703 SER A O 1
ATOM 5091 N N . THR A 1 704 ? -99.364 -38.494 158.757 1.00 85.25 704 THR A N 1
ATOM 5092 C CA . THR A 1 704 ? -100.744 -37.993 158.954 1.00 85.25 704 THR A CA 1
ATOM 5093 C C . THR A 1 704 ? -101.813 -39.078 158.801 1.00 85.25 704 THR A C 1
ATOM 5095 O O . THR A 1 704 ? -102.915 -38.930 159.330 1.00 85.25 704 THR A O 1
ATOM 5098 N N . VAL A 1 705 ? -101.516 -40.175 158.100 1.00 88.81 705 VAL A N 1
ATOM 5099 C CA . VAL A 1 705 ? -102.401 -41.343 157.995 1.00 88.81 705 VAL A CA 1
ATOM 5100 C C . VAL A 1 705 ? -102.322 -42.209 159.260 1.00 88.81 705 VAL A C 1
ATOM 5102 O O . VAL A 1 705 ? -103.350 -42.758 159.661 1.00 88.81 705 VAL A O 1
ATOM 5105 N N . GLU A 1 706 ? -101.167 -42.282 159.928 1.00 86.44 706 GLU A N 1
ATOM 5106 C CA . GLU A 1 706 ? -101.024 -42.883 161.266 1.00 86.44 706 GLU A CA 1
ATOM 5107 C C . GLU A 1 706 ? -101.781 -42.069 162.338 1.00 86.44 706 GLU A C 1
ATOM 5109 O O . GLU A 1 706 ? -102.600 -42.630 163.071 1.00 86.44 706 GLU A O 1
ATOM 5114 N N . ASP A 1 707 ? -101.606 -40.740 162.371 1.00 85.25 707 ASP A N 1
ATOM 5115 C CA . ASP A 1 707 ? -102.324 -39.833 163.289 1.00 85.25 707 ASP A CA 1
ATOM 5116 C C . ASP A 1 707 ? -103.855 -39.947 163.141 1.00 85.25 707 ASP A C 1
ATOM 5118 O O . ASP A 1 707 ? -104.599 -39.969 164.129 1.00 85.25 707 ASP A O 1
ATOM 5122 N N . VAL A 1 708 ? -104.349 -40.038 161.901 1.00 83.75 708 VAL A N 1
ATOM 5123 C CA . VAL A 1 708 ? -105.785 -40.192 161.616 1.00 83.75 708 VAL A CA 1
ATOM 5124 C C . VAL A 1 708 ? -106.305 -41.569 162.033 1.00 83.75 708 VAL A C 1
ATOM 5126 O O . VAL A 1 708 ? -107.434 -41.643 162.514 1.00 83.75 708 VAL A O 1
ATOM 5129 N N . GLN A 1 709 ? -105.517 -42.643 161.909 1.00 80.44 709 GLN A N 1
ATOM 5130 C CA . GLN A 1 709 ? -105.909 -43.968 162.414 1.00 80.44 709 GLN A CA 1
ATOM 5131 C C . GLN A 1 709 ? -106.065 -43.952 163.939 1.00 80.44 709 GLN A C 1
ATOM 5133 O O . GLN A 1 709 ? -107.131 -44.312 164.435 1.00 80.44 709 GLN A O 1
ATOM 5138 N N . SER A 1 710 ? -105.073 -43.419 164.658 1.00 78.56 710 SER A N 1
ATOM 5139 C CA . SER A 1 710 ? -105.133 -43.216 166.115 1.00 78.56 710 SER A CA 1
ATOM 5140 C C . SER A 1 710 ? -106.369 -42.398 166.531 1.00 78.56 710 SER A C 1
ATOM 5142 O O . SER A 1 710 ? -107.138 -42.800 167.402 1.00 78.56 710 SER A O 1
ATOM 5144 N N . THR A 1 711 ? -106.647 -41.299 165.818 1.00 81.50 711 THR A N 1
ATOM 5145 C CA . THR A 1 711 ? -107.826 -40.445 166.065 1.00 81.50 711 THR A CA 1
ATOM 5146 C C . THR A 1 711 ? -109.160 -41.171 165.819 1.00 81.50 711 THR A C 1
ATOM 5148 O O . THR A 1 711 ? -110.170 -40.821 166.430 1.00 81.50 711 THR A O 1
ATOM 5151 N N . VAL A 1 712 ? -109.204 -42.161 164.922 1.00 87.38 712 VAL A N 1
ATOM 5152 C CA . VAL A 1 712 ? -110.406 -42.975 164.669 1.00 87.38 712 VAL A CA 1
ATOM 5153 C C . VAL A 1 712 ? -110.622 -44.005 165.779 1.00 87.38 712 VAL A C 1
ATOM 5155 O O . VAL A 1 712 ? -111.764 -44.177 166.204 1.00 87.38 712 VAL A O 1
ATOM 5158 N N . GLU A 1 713 ? -109.560 -44.624 166.300 1.00 84.81 713 GLU A N 1
ATOM 5159 C CA . GLU A 1 713 ? -109.638 -45.527 167.461 1.00 84.81 713 GLU A CA 1
ATOM 5160 C C . GLU A 1 713 ? -110.135 -44.775 168.715 1.00 84.81 713 GLU A C 1
ATOM 5162 O O . GLU A 1 713 ? -111.112 -45.195 169.338 1.00 84.81 713 GLU A O 1
ATOM 5167 N N . ASP A 1 714 ? -109.583 -43.584 168.990 1.00 84.06 714 ASP A N 1
ATOM 5168 C CA . ASP A 1 714 ? -110.034 -42.648 170.042 1.00 84.06 714 ASP A CA 1
ATOM 5169 C C . ASP A 1 714 ? -111.529 -42.263 169.928 1.00 84.06 714 ASP A C 1
ATOM 5171 O O . ASP A 1 714 ? -112.181 -41.905 170.917 1.00 84.06 714 ASP A O 1
ATOM 5175 N N . VAL A 1 715 ? -112.088 -42.266 168.713 1.00 83.69 715 VAL A N 1
ATOM 5176 C CA . VAL A 1 715 ? -113.499 -41.934 168.463 1.00 83.69 715 VAL A CA 1
ATOM 5177 C C . VAL A 1 715 ? -114.411 -43.145 168.662 1.00 83.69 715 VAL A C 1
ATOM 5179 O O . VAL A 1 715 ? -115.511 -42.959 169.185 1.00 83.69 715 VAL A O 1
ATOM 5182 N N . ASP A 1 716 ? -113.977 -44.356 168.309 1.00 88.00 716 ASP A N 1
ATOM 5183 C CA . ASP A 1 716 ? -114.773 -45.582 168.479 1.00 88.00 716 ASP A CA 1
ATOM 5184 C C . ASP A 1 716 ? -114.972 -45.908 169.972 1.00 88.00 716 ASP A C 1
ATOM 5186 O O . ASP A 1 716 ? -116.113 -46.017 170.434 1.00 88.00 716 ASP A O 1
ATOM 5190 N N . ASP A 1 717 ? -113.892 -45.879 170.767 1.00 85.19 717 ASP A N 1
ATOM 5191 C CA . ASP A 1 717 ? -113.929 -46.013 172.238 1.00 85.19 717 ASP A CA 1
ATOM 5192 C C . ASP A 1 717 ? -114.892 -44.996 172.882 1.00 85.19 717 ASP A C 1
ATOM 5194 O O . ASP A 1 717 ? -115.655 -45.301 173.808 1.00 85.19 717 ASP A O 1
ATOM 5198 N N . ARG A 1 718 ? -114.909 -43.763 172.360 1.00 82.56 718 ARG A N 1
ATOM 5199 C CA . ARG A 1 718 ? -115.808 -42.700 172.828 1.00 82.56 718 ARG A CA 1
ATOM 5200 C C . ARG A 1 718 ? -117.262 -42.885 172.408 1.00 82.56 718 ARG A C 1
ATOM 5202 O O . ARG A 1 718 ? -118.124 -42.338 173.094 1.00 82.56 718 ARG A O 1
ATOM 5209 N N . VAL A 1 719 ? -117.550 -43.601 171.322 1.00 86.06 719 VAL A N 1
ATOM 5210 C CA . VAL A 1 719 ? -118.923 -43.969 170.939 1.00 86.06 719 VAL A CA 1
ATOM 5211 C C . VAL A 1 719 ? -119.438 -45.073 171.861 1.00 86.06 719 VAL A C 1
ATOM 5213 O O . VAL A 1 719 ? -120.535 -44.924 172.400 1.00 86.06 719 VAL A O 1
ATOM 5216 N N . VAL A 1 720 ? -118.630 -46.103 172.137 1.00 85.25 720 VAL A N 1
ATOM 5217 C CA . VAL A 1 720 ? -118.969 -47.177 173.093 1.00 85.25 720 VAL A CA 1
ATOM 5218 C C . VAL A 1 720 ? -119.300 -46.598 174.474 1.00 85.25 720 VAL A C 1
ATOM 5220 O O . VAL A 1 720 ? -120.384 -46.839 175.005 1.00 85.25 720 VAL A O 1
ATOM 5223 N N . ALA A 1 721 ? -118.439 -45.727 175.010 1.00 76.19 721 ALA A N 1
ATOM 5224 C CA . ALA A 1 721 ? -118.655 -45.076 176.307 1.00 76.19 721 ALA A CA 1
ATOM 5225 C C . ALA A 1 721 ? -119.870 -44.116 176.354 1.00 76.19 721 ALA A C 1
ATOM 5227 O O . ALA A 1 721 ? -120.289 -43.692 177.437 1.00 76.19 721 ALA A O 1
ATOM 5228 N N . LEU A 1 722 ? -120.428 -43.731 175.200 1.00 79.38 722 LEU A N 1
ATOM 5229 C CA . LEU A 1 722 ? -121.627 -42.892 175.097 1.00 79.38 722 LEU A CA 1
ATOM 5230 C C . LEU A 1 722 ? -122.902 -43.748 175.000 1.00 79.38 722 LEU A C 1
ATOM 5232 O O . LEU A 1 722 ? -123.933 -43.346 175.540 1.00 79.38 722 LEU A O 1
ATOM 5236 N N . ASP A 1 723 ? -122.817 -44.938 174.398 1.00 85.12 723 ASP A N 1
ATOM 5237 C CA . ASP A 1 723 ? -123.903 -45.927 174.342 1.00 85.12 723 ASP A CA 1
ATOM 5238 C C . ASP A 1 723 ? -124.211 -46.500 175.739 1.00 85.12 723 ASP A C 1
ATOM 5240 O O . ASP A 1 723 ? -125.345 -46.376 176.207 1.00 85.12 723 ASP A O 1
ATOM 5244 N N . ASP A 1 724 ? -123.183 -46.952 176.477 1.00 77.69 724 ASP A N 1
ATOM 5245 C CA . ASP A 1 724 ? -123.287 -47.365 177.895 1.00 77.69 724 ASP A CA 1
ATOM 5246 C C . ASP A 1 724 ? -124.002 -46.298 178.748 1.00 77.69 724 ASP A C 1
ATOM 5248 O O . ASP A 1 724 ? -124.844 -46.588 179.605 1.00 77.69 724 ASP A O 1
ATOM 5252 N N . ARG A 1 725 ? -123.686 -45.022 178.489 1.00 76.75 725 ARG A N 1
ATOM 5253 C CA . ARG A 1 725 ? -124.272 -43.883 179.200 1.00 76.75 725 ARG A CA 1
ATOM 5254 C C . ARG A 1 725 ? -125.720 -43.600 178.789 1.00 76.75 725 ARG A C 1
ATOM 5256 O O . ARG A 1 725 ? -126.486 -43.136 179.632 1.00 76.75 725 ARG A O 1
ATOM 5263 N N . MET A 1 726 ? -126.116 -43.863 177.543 1.00 74.62 726 MET A N 1
ATOM 5264 C CA . MET A 1 726 ? -127.528 -43.803 177.136 1.00 74.62 726 MET A CA 1
ATOM 5265 C C . MET A 1 726 ? -128.346 -44.954 177.728 1.00 74.62 726 MET A C 1
ATOM 5267 O O . MET A 1 726 ? -129.506 -44.732 178.079 1.00 74.62 726 MET A O 1
ATOM 5271 N N . GLY A 1 727 ? -127.740 -46.130 177.924 1.00 76.75 727 GLY A N 1
ATOM 5272 C CA . GLY A 1 727 ? -128.327 -47.222 178.704 1.00 76.75 727 GLY A CA 1
ATOM 5273 C C . GLY A 1 727 ? -128.713 -46.762 180.112 1.00 76.75 727 GLY A C 1
ATOM 5274 O O . GLY A 1 727 ? -129.897 -46.710 180.435 1.00 76.75 727 GLY A O 1
ATOM 5275 N N . GLY A 1 728 ? -127.737 -46.300 180.902 1.00 74.31 728 GLY A N 1
ATOM 5276 C CA . GLY A 1 728 ? -127.987 -45.857 182.283 1.00 74.31 728 GLY A CA 1
ATOM 5277 C C . GLY A 1 728 ? -128.979 -44.689 182.414 1.00 74.31 728 GLY A C 1
ATOM 5278 O O . GLY A 1 728 ? -129.785 -44.670 183.338 1.00 74.31 728 GLY A O 1
ATOM 5279 N N . VAL A 1 729 ? -128.996 -43.748 181.459 1.00 76.75 729 VAL A N 1
ATOM 5280 C CA . VAL A 1 729 ? -130.004 -42.664 181.425 1.00 76.75 729 VAL A CA 1
ATOM 5281 C C . VAL A 1 729 ? -131.419 -43.191 181.144 1.00 76.75 729 VAL A C 1
ATOM 5283 O O . VAL A 1 729 ? -132.392 -42.543 181.523 1.00 76.75 729 VAL A O 1
ATOM 5286 N N . THR A 1 730 ? -131.556 -44.353 180.503 1.00 74.31 730 THR A N 1
ATOM 5287 C CA . THR A 1 730 ? -132.857 -45.008 180.304 1.00 74.31 730 THR A CA 1
ATOM 5288 C C . THR A 1 730 ? -133.330 -45.666 181.606 1.00 74.31 730 THR A C 1
ATOM 5290 O O . THR A 1 730 ? -134.466 -45.431 182.015 1.00 74.31 730 THR A O 1
ATOM 5293 N N . ASP A 1 731 ? -132.445 -46.384 182.309 1.00 77.62 731 ASP A N 1
ATOM 5294 C CA . ASP A 1 731 ? -132.739 -46.978 183.626 1.00 77.62 731 ASP A CA 1
ATOM 5295 C C . ASP A 1 731 ? -133.144 -45.910 184.671 1.00 77.62 731 ASP A C 1
ATOM 5297 O O . ASP A 1 731 ? -134.094 -46.105 185.436 1.00 77.62 731 ASP A O 1
ATOM 5301 N N . ASP A 1 732 ? -132.470 -44.750 184.676 1.00 80.12 732 ASP A N 1
ATOM 5302 C CA . ASP A 1 732 ? -132.798 -43.604 185.545 1.00 80.12 732 ASP A CA 1
ATOM 5303 C C . ASP A 1 732 ? -134.226 -43.061 185.301 1.00 80.12 732 ASP A C 1
ATOM 5305 O O . ASP A 1 732 ? -134.873 -42.571 186.230 1.00 80.12 732 ASP A O 1
ATOM 5309 N N . VAL A 1 733 ? -134.744 -43.131 184.067 1.00 79.00 733 VAL A N 1
ATOM 5310 C CA . VAL A 1 733 ? -136.086 -42.623 183.718 1.00 79.00 733 VAL A CA 1
ATOM 5311 C C . VAL A 1 733 ? -137.192 -43.573 184.186 1.00 79.00 733 VAL A C 1
ATOM 5313 O O . VAL A 1 733 ? -138.170 -43.106 184.778 1.00 79.00 733 VAL A O 1
ATOM 5316 N N . ASP A 1 734 ? -137.019 -44.885 184.012 1.00 78.50 734 ASP A N 1
ATOM 5317 C CA . ASP A 1 734 ? -137.966 -45.902 184.505 1.00 78.50 734 ASP A CA 1
ATOM 5318 C C . ASP A 1 734 ? -138.089 -45.864 186.047 1.00 78.50 734 ASP A C 1
ATOM 5320 O O . ASP A 1 734 ? -139.171 -46.061 186.621 1.00 78.50 734 ASP A O 1
ATOM 5324 N N . ALA A 1 735 ? -136.993 -45.537 186.743 1.00 72.69 735 ALA A N 1
ATOM 5325 C CA . ALA A 1 735 ? -137.000 -45.299 188.186 1.00 72.69 735 ALA A CA 1
ATOM 5326 C C . ALA A 1 735 ? -137.833 -44.059 188.576 1.00 72.69 735 ALA A C 1
ATOM 5328 O O . ALA A 1 735 ? -138.609 -44.112 189.533 1.00 72.69 735 ALA A O 1
ATOM 5329 N N . VAL A 1 736 ? -137.735 -42.961 187.816 1.00 74.25 736 VAL A N 1
ATOM 5330 C CA . VAL A 1 736 ? -138.493 -41.724 188.080 1.00 74.25 736 VAL A CA 1
ATOM 5331 C C . VAL A 1 736 ? -140.000 -41.902 187.855 1.00 74.25 736 VAL A C 1
ATOM 5333 O O . VAL A 1 736 ? -140.781 -41.385 188.657 1.00 74.25 736 VAL A O 1
ATOM 5336 N N . GLU A 1 737 ? -140.443 -42.656 186.839 1.00 69.19 737 GLU A N 1
ATOM 5337 C CA . GLU A 1 737 ? -141.877 -42.986 186.699 1.00 69.19 737 GLU A CA 1
ATOM 5338 C C . GLU A 1 737 ? -142.401 -43.773 187.915 1.00 69.19 737 GLU A C 1
ATOM 5340 O O . GLU A 1 737 ? -143.505 -43.510 188.405 1.00 69.19 737 GLU A O 1
ATOM 5345 N N . THR A 1 738 ? -141.585 -44.687 188.449 1.00 68.06 738 THR A N 1
ATOM 5346 C CA . THR A 1 738 ? -141.925 -45.500 189.628 1.00 68.06 738 THR A CA 1
ATOM 5347 C C . THR A 1 738 ? -142.085 -44.643 190.891 1.00 68.06 738 THR A C 1
ATOM 5349 O O . THR A 1 738 ? -143.087 -44.772 191.602 1.00 68.06 738 THR A O 1
ATOM 5352 N N . ASP A 1 739 ? -141.152 -43.724 191.156 1.00 76.69 739 ASP A N 1
ATOM 5353 C CA . ASP A 1 739 ? -141.226 -42.820 192.314 1.00 76.69 739 ASP A CA 1
ATOM 5354 C C . ASP A 1 739 ? -142.415 -41.846 192.219 1.00 76.69 739 ASP A C 1
ATOM 5356 O O . ASP A 1 739 ? -143.097 -41.599 193.218 1.00 76.69 739 ASP A O 1
ATOM 5360 N N . VAL A 1 740 ? -142.725 -41.325 191.025 1.00 73.38 740 VAL A N 1
ATOM 5361 C CA . VAL A 1 740 ? -143.874 -40.422 190.815 1.00 73.38 740 VAL A CA 1
ATOM 5362 C C . VAL A 1 740 ? -145.207 -41.131 191.085 1.00 73.38 740 VAL A C 1
ATOM 5364 O O . VAL A 1 740 ? -146.095 -40.533 191.701 1.00 73.38 740 VAL A O 1
ATOM 5367 N N . ALA A 1 741 ? -145.344 -42.408 190.716 1.00 67.75 741 ALA A N 1
ATOM 5368 C CA . ALA A 1 741 ? -146.514 -43.208 191.082 1.00 67.75 741 ALA A CA 1
ATOM 5369 C C . ALA A 1 741 ? -146.640 -43.380 192.611 1.00 67.75 741 ALA A C 1
ATOM 5371 O O . ALA A 1 741 ? -147.727 -43.207 193.166 1.00 67.75 741 ALA A O 1
ATOM 5372 N N . GLY A 1 742 ? -145.525 -43.629 193.309 1.00 70.44 742 GLY A N 1
ATOM 5373 C CA . GLY A 1 742 ? -145.487 -43.728 194.774 1.00 70.44 742 GLY A CA 1
ATOM 5374 C C . GLY A 1 742 ? -145.771 -42.410 195.511 1.00 70.44 742 GLY A C 1
ATOM 5375 O O . GLY A 1 742 ? -146.238 -42.425 196.652 1.00 70.44 742 GLY A O 1
ATOM 5376 N N . VAL A 1 743 ? -145.534 -41.255 194.878 1.00 69.44 743 VAL A N 1
ATOM 5377 C CA . VAL A 1 743 ? -145.943 -39.945 195.416 1.00 69.44 743 VAL A CA 1
ATOM 5378 C C . VAL A 1 743 ? -147.463 -39.770 195.364 1.00 69.44 743 VAL A C 1
ATOM 5380 O O . VAL A 1 743 ? -148.019 -39.203 196.303 1.00 69.44 743 VAL A O 1
ATOM 5383 N N . ALA A 1 744 ? -148.144 -40.283 194.332 1.00 63.59 744 ALA A N 1
ATOM 5384 C CA . ALA A 1 744 ? -149.597 -40.157 194.193 1.00 63.59 744 ALA A CA 1
ATOM 5385 C C . ALA A 1 744 ? -150.361 -40.880 195.321 1.00 63.59 744 ALA A C 1
ATOM 5387 O O . ALA A 1 744 ? -151.093 -40.221 196.060 1.00 63.59 744 ALA A O 1
ATOM 5388 N N . GLU A 1 745 ? -150.108 -42.179 195.546 1.00 63.59 745 GLU A N 1
ATOM 5389 C CA . GLU A 1 745 ? -150.762 -42.946 196.631 1.00 63.59 745 GLU A CA 1
ATOM 5390 C C . GLU A 1 745 ? -150.550 -42.307 198.017 1.00 63.59 745 GLU A C 1
ATOM 5392 O O . GLU A 1 745 ? -151.402 -42.395 198.902 1.00 63.59 745 GLU A O 1
ATOM 5397 N N . ARG A 1 746 ? -149.411 -41.636 198.228 1.00 66.19 746 ARG A N 1
ATOM 5398 C CA . ARG A 1 746 ? -149.100 -40.968 199.498 1.00 66.19 746 ARG A CA 1
ATOM 5399 C C . ARG A 1 746 ? -149.848 -39.653 199.708 1.00 66.19 746 ARG A C 1
ATOM 5401 O O . ARG A 1 746 ? -149.939 -39.220 200.855 1.00 66.19 746 ARG A O 1
ATOM 5408 N N . VAL A 1 747 ? -150.368 -39.023 198.655 1.00 69.88 747 VAL A N 1
ATOM 5409 C CA . VAL A 1 747 ? -151.254 -37.855 198.777 1.00 69.88 747 VAL A CA 1
ATOM 5410 C C . VAL A 1 747 ? -152.662 -38.308 199.168 1.00 69.88 747 VAL A C 1
ATOM 5412 O O . VAL A 1 747 ? -153.203 -37.769 200.133 1.00 69.88 747 VAL A O 1
ATOM 5415 N N . ASP A 1 748 ? -153.189 -39.356 198.522 1.00 67.94 748 ASP A N 1
ATOM 5416 C CA . ASP A 1 748 ? -154.504 -39.940 198.842 1.00 67.94 748 ASP A CA 1
ATOM 5417 C C . ASP A 1 748 ? -154.613 -40.349 200.327 1.00 67.94 748 ASP A C 1
ATOM 5419 O O . ASP A 1 748 ? -155.626 -40.100 200.983 1.00 67.94 748 ASP A O 1
ATOM 5423 N N . VAL A 1 749 ? -153.548 -40.936 200.892 1.00 69.69 749 VAL A N 1
ATOM 5424 C CA . VAL A 1 749 ? -153.491 -41.312 202.319 1.00 69.69 749 VAL A CA 1
ATOM 5425 C C . VAL A 1 749 ? -153.566 -40.092 203.246 1.00 69.69 749 VAL A C 1
ATOM 5427 O O . VAL A 1 749 ? -154.271 -40.131 204.254 1.00 69.69 749 VAL A O 1
ATOM 5430 N N . VAL A 1 750 ? -152.871 -38.998 202.918 1.00 65.00 750 VAL A N 1
ATOM 5431 C CA . VAL A 1 750 ? -152.765 -37.831 203.813 1.00 65.00 750 VAL A CA 1
ATOM 5432 C C . VAL A 1 750 ? -154.030 -36.966 203.800 1.00 65.00 750 VAL A C 1
ATOM 5434 O O . VAL A 1 750 ? -154.345 -36.370 204.830 1.00 65.00 750 VAL A O 1
ATOM 5437 N N . GLU A 1 751 ? -154.812 -36.930 202.713 1.00 60.12 751 GLU A N 1
ATOM 5438 C CA . GLU A 1 751 ? -156.163 -36.339 202.777 1.00 60.12 751 GLU A CA 1
ATOM 5439 C C . GLU A 1 751 ? -157.062 -37.103 203.771 1.00 60.12 751 GLU A C 1
ATOM 5441 O O . GLU A 1 751 ? -157.767 -36.473 204.564 1.00 60.12 751 GLU A O 1
ATOM 5446 N N . GLY A 1 752 ? -156.958 -38.437 203.825 1.00 63.06 752 GLY A N 1
ATOM 5447 C CA . GLY A 1 752 ? -157.652 -39.265 204.821 1.00 63.06 752 GLY A CA 1
ATOM 5448 C C . GLY A 1 752 ? -157.190 -39.027 206.267 1.00 63.06 752 GLY A C 1
ATOM 5449 O O . GLY A 1 752 ? -158.022 -38.941 207.175 1.00 63.06 752 GLY A O 1
ATOM 5450 N N . ASP A 1 753 ? -155.884 -38.856 206.498 1.00 67.94 753 ASP A N 1
ATOM 5451 C CA . ASP A 1 753 ? -155.349 -38.494 207.822 1.00 67.94 753 ASP A CA 1
ATOM 5452 C C . ASP A 1 753 ? -155.849 -37.107 208.277 1.00 67.94 753 ASP A C 1
ATOM 5454 O O . ASP A 1 753 ? -156.175 -36.916 209.450 1.00 67.94 753 ASP A O 1
ATOM 5458 N N . VAL A 1 754 ? -155.960 -36.134 207.363 1.00 65.94 754 VAL A N 1
ATOM 5459 C CA . VAL A 1 754 ? -156.472 -34.783 207.670 1.00 65.94 754 VAL A CA 1
ATOM 5460 C C . VAL A 1 754 ? -157.960 -34.805 208.030 1.00 65.94 754 VAL A C 1
ATOM 5462 O O . VAL A 1 754 ? -158.363 -34.112 208.969 1.00 65.94 754 VAL A O 1
ATOM 5465 N N . GLU A 1 755 ? -158.772 -35.612 207.342 1.00 59.62 755 GLU A N 1
ATOM 5466 C CA . GLU A 1 755 ? -160.186 -35.800 207.694 1.00 59.62 755 GLU A CA 1
ATOM 5467 C C . GLU A 1 755 ? -160.320 -36.498 209.065 1.00 59.62 755 GLU A C 1
ATOM 5469 O O . GLU A 1 755 ? -161.052 -36.022 209.935 1.00 59.62 755 GLU A O 1
ATOM 5474 N N . THR A 1 756 ? -159.503 -37.524 209.328 1.00 64.88 756 THR A N 1
ATOM 5475 C CA . THR A 1 756 ? -159.478 -38.248 210.616 1.00 64.88 756 THR A CA 1
ATOM 5476 C C . THR A 1 756 ? -159.058 -37.351 211.791 1.00 64.88 756 THR A C 1
ATOM 5478 O O . THR A 1 756 ? -159.691 -37.367 212.847 1.00 64.88 756 THR A O 1
ATOM 5481 N N . VAL A 1 757 ? -158.038 -36.502 211.621 1.00 65.38 757 VAL A N 1
ATOM 5482 C CA . VAL A 1 757 ? -157.591 -35.570 212.676 1.00 65.38 757 VAL A CA 1
ATOM 5483 C C . VAL A 1 757 ? -158.596 -34.430 212.894 1.00 65.38 757 VAL A C 1
ATOM 5485 O O . VAL A 1 757 ? -158.684 -33.885 213.997 1.00 65.38 757 VAL A O 1
ATOM 5488 N N . SER A 1 758 ? -159.405 -34.083 211.888 1.00 57.09 758 SER A N 1
ATOM 5489 C CA . SER A 1 758 ? -160.540 -33.166 212.059 1.00 57.09 758 SER A CA 1
ATOM 5490 C C . SER A 1 758 ? -161.606 -33.752 212.999 1.00 57.09 758 SER A C 1
ATOM 5492 O O . SER A 1 758 ? -162.117 -33.032 213.864 1.00 57.09 758 SER A O 1
ATOM 5494 N N . ASP A 1 759 ? -161.880 -35.057 212.899 1.00 65.44 759 ASP A N 1
ATOM 5495 C CA . ASP A 1 759 ? -162.749 -35.780 213.836 1.00 65.44 759 ASP A CA 1
ATOM 5496 C C . ASP A 1 759 ? -162.112 -35.935 215.231 1.00 65.44 759 ASP A C 1
ATOM 5498 O O . ASP A 1 759 ? -162.798 -35.704 216.230 1.00 65.44 759 ASP A O 1
ATOM 5502 N N . ASP A 1 760 ? -160.802 -36.186 215.354 1.00 67.50 760 ASP A N 1
ATOM 5503 C CA . ASP A 1 760 ? -160.114 -36.145 216.662 1.00 67.50 760 ASP A CA 1
ATOM 5504 C C . ASP A 1 760 ? -160.206 -34.751 217.315 1.00 67.50 760 ASP A C 1
ATOM 5506 O O . ASP A 1 760 ? -160.407 -34.627 218.523 1.00 67.50 760 ASP A O 1
ATOM 5510 N N . VAL A 1 761 ? -160.144 -33.672 216.528 1.00 61.44 761 VAL A N 1
ATOM 5511 C CA . VAL A 1 761 ? -160.326 -32.282 216.995 1.00 61.44 761 VAL A CA 1
ATOM 5512 C C . VAL A 1 761 ? -161.788 -31.966 217.377 1.00 61.44 761 VAL A C 1
ATOM 5514 O O . VAL A 1 761 ? -162.048 -30.982 218.092 1.00 61.44 761 VAL A O 1
ATOM 5517 N N . ALA A 1 762 ? -162.746 -32.805 216.974 1.00 60.72 762 ALA A N 1
ATOM 5518 C CA . ALA A 1 762 ? -164.104 -32.833 217.515 1.00 60.72 762 ALA A CA 1
ATOM 5519 C C . ALA A 1 762 ? -164.210 -33.725 218.771 1.00 60.72 762 ALA A C 1
ATOM 5521 O O . ALA A 1 762 ? -164.840 -33.316 219.748 1.00 60.72 762 ALA A O 1
ATOM 5522 N N . SER A 1 763 ? -163.539 -34.881 218.810 1.00 60.06 763 SER A N 1
ATOM 5523 C CA . SER A 1 763 ? -163.516 -35.774 219.979 1.00 60.06 763 SER A CA 1
ATOM 5524 C C . SER A 1 763 ? -162.836 -35.126 221.188 1.00 60.06 763 SER A C 1
ATOM 5526 O O . SER A 1 763 ? -163.397 -35.124 222.278 1.00 60.06 763 SER A O 1
ATOM 5528 N N . VAL A 1 764 ? -161.695 -34.457 221.003 1.00 65.31 764 VAL A N 1
ATOM 5529 C CA . VAL A 1 764 ? -160.999 -33.722 222.076 1.00 65.31 764 VAL A CA 1
ATOM 5530 C C . VAL A 1 764 ? -161.807 -32.504 222.552 1.00 65.31 764 VAL A C 1
ATOM 5532 O O . VAL A 1 764 ? -161.647 -32.065 223.690 1.00 65.31 764 VAL A O 1
ATOM 5535 N N . ARG A 1 765 ? -162.738 -31.975 221.737 1.00 57.59 765 ARG A N 1
ATOM 5536 C CA . ARG A 1 765 ? -163.751 -31.016 222.219 1.00 57.59 765 ARG A CA 1
ATOM 5537 C C . ARG A 1 765 ? -164.804 -31.683 223.108 1.00 57.59 765 ARG A C 1
ATOM 5539 O O . ARG A 1 765 ? -165.171 -31.091 224.115 1.00 57.59 765 ARG A O 1
ATOM 5546 N N . ALA A 1 766 ? -165.233 -32.902 222.789 1.00 60.91 766 ALA A N 1
ATOM 5547 C CA . ALA A 1 766 ? -166.122 -33.674 223.657 1.00 60.91 766 ALA A CA 1
ATOM 5548 C C . ALA A 1 766 ? -165.428 -34.123 224.961 1.00 60.91 766 ALA A C 1
ATOM 5550 O O . ALA A 1 766 ? -166.061 -34.110 226.012 1.00 60.91 766 ALA A O 1
ATOM 5551 N N . ASP A 1 767 ? -164.125 -34.429 224.939 1.00 61.66 767 ASP A N 1
ATOM 5552 C CA . ASP A 1 767 ? -163.330 -34.652 226.158 1.00 61.66 767 ASP A CA 1
ATOM 5553 C C . ASP A 1 767 ? -163.161 -33.368 226.986 1.00 61.66 767 ASP A C 1
ATOM 5555 O O . ASP A 1 767 ? -163.086 -33.429 228.212 1.00 61.66 767 ASP A O 1
ATOM 5559 N N . LEU A 1 768 ? -163.144 -32.196 226.343 1.00 52.16 768 LEU A N 1
ATOM 5560 C CA . LEU A 1 768 ? -163.169 -30.888 227.009 1.00 52.16 768 LEU A CA 1
ATOM 5561 C C . LEU A 1 768 ? -164.466 -30.688 227.813 1.00 52.16 768 LEU A C 1
ATOM 5563 O O . LEU A 1 768 ? -164.403 -30.215 228.948 1.00 52.16 768 LEU A O 1
ATOM 5567 N N . ASP A 1 769 ? -165.611 -31.107 227.266 1.00 61.03 769 ASP A N 1
ATOM 5568 C CA . ASP A 1 769 ? -166.897 -31.116 227.975 1.00 61.03 769 ASP A CA 1
ATOM 5569 C C . ASP A 1 769 ? -166.952 -32.231 229.046 1.00 61.03 769 ASP A C 1
ATOM 5571 O O . ASP A 1 769 ? -167.322 -31.979 230.192 1.00 61.03 769 ASP A O 1
ATOM 5575 N N . ALA A 1 770 ? -166.502 -33.453 228.742 1.00 57.44 770 ALA A N 1
ATOM 5576 C CA . ALA A 1 770 ? -166.531 -34.578 229.686 1.00 57.44 770 ALA A CA 1
ATOM 5577 C C . ALA A 1 770 ? -165.552 -34.413 230.868 1.00 57.44 770 ALA A C 1
ATOM 5579 O O . ALA A 1 770 ? -165.817 -34.887 231.979 1.00 57.44 770 ALA A O 1
ATOM 5580 N N . LEU A 1 771 ? -164.424 -33.724 230.672 1.00 54.12 771 LEU A N 1
ATOM 5581 C CA . LEU A 1 771 ? -163.525 -33.347 231.763 1.00 54.12 771 LEU A CA 1
ATOM 5582 C C . LEU A 1 771 ? -164.080 -32.155 232.561 1.00 54.12 771 LEU A C 1
ATOM 5584 O O . LEU A 1 771 ? -163.835 -32.089 233.766 1.00 54.12 771 LEU A O 1
ATOM 5588 N N . ALA A 1 772 ? -164.876 -31.276 231.939 1.00 56.00 772 ALA A N 1
ATOM 5589 C CA . ALA A 1 772 ? -165.647 -30.254 232.647 1.00 56.00 772 ALA A CA 1
ATOM 5590 C C . ALA A 1 772 ? -166.765 -30.866 233.516 1.00 56.00 772 ALA A C 1
ATOM 5592 O O . ALA A 1 772 ? -166.972 -30.393 234.631 1.00 56.00 772 ALA A O 1
ATOM 5593 N N . ASP A 1 773 ? -167.395 -31.972 233.108 1.00 52.62 773 ASP A N 1
ATOM 5594 C CA . ASP A 1 773 ? -168.281 -32.746 233.996 1.00 52.62 773 ASP A CA 1
ATOM 5595 C C . ASP A 1 773 ? -167.497 -33.434 235.134 1.00 52.62 773 ASP A C 1
ATOM 5597 O O . ASP A 1 773 ? -167.951 -33.473 236.280 1.00 52.62 773 ASP A O 1
ATOM 5601 N N . ARG A 1 774 ? -166.259 -33.893 234.889 1.00 49.66 774 ARG A N 1
ATOM 5602 C CA . ARG A 1 774 ? -165.377 -34.426 235.954 1.00 49.66 774 ARG A CA 1
ATOM 5603 C C . ARG A 1 774 ? -164.824 -33.367 236.919 1.00 49.66 774 ARG A C 1
ATOM 5605 O O . ARG A 1 774 ? -164.221 -33.754 237.920 1.00 49.66 774 ARG A O 1
ATOM 5612 N N . VAL A 1 775 ? -165.091 -32.074 236.705 1.00 50.19 775 VAL A N 1
ATOM 5613 C CA . VAL A 1 775 ? -164.931 -31.037 237.745 1.00 50.19 775 VAL A CA 1
ATOM 5614 C C . VAL A 1 775 ? -165.946 -31.235 238.883 1.00 50.19 775 VAL A C 1
ATOM 5616 O O . VAL A 1 775 ? -165.660 -30.860 240.016 1.00 50.19 775 VAL A O 1
ATOM 5619 N N . ALA A 1 776 ? -167.112 -31.838 238.620 1.00 50.16 776 ALA A N 1
ATOM 5620 C CA . ALA A 1 776 ? -168.257 -31.789 239.532 1.00 50.16 776 ALA A CA 1
ATOM 5621 C C . ALA A 1 776 ? -168.354 -32.925 240.576 1.00 50.16 776 ALA A C 1
ATOM 5623 O O . ALA A 1 776 ? -169.106 -32.772 241.537 1.00 50.16 776 ALA A O 1
ATOM 5624 N N . GLU A 1 777 ? -167.642 -34.053 240.421 1.00 41.12 777 GLU A N 1
ATOM 5625 C CA . GLU A 1 777 ? -167.887 -35.269 241.238 1.00 41.12 777 GLU A CA 1
ATOM 5626 C C . GLU A 1 777 ? -166.659 -35.825 242.003 1.00 41.12 777 GLU A C 1
ATOM 5628 O O . GLU A 1 777 ? -166.752 -36.859 242.664 1.00 41.12 777 GLU A O 1
ATOM 5633 N N . VAL A 1 778 ? -165.507 -35.137 241.980 1.00 48.16 778 VAL A N 1
ATOM 5634 C CA . VAL A 1 778 ? -164.306 -35.482 242.795 1.00 48.16 778 VAL A CA 1
ATOM 5635 C C . VAL A 1 778 ? -163.968 -34.381 243.825 1.00 48.16 778 VAL A C 1
ATOM 5637 O O . VAL A 1 778 ? -162.899 -34.363 244.434 1.00 48.16 778 VAL A O 1
ATOM 5640 N N . ASP A 1 779 ? -164.920 -33.483 244.084 1.00 38.22 779 ASP A N 1
ATOM 5641 C CA . ASP A 1 779 ? -164.857 -32.385 245.062 1.00 38.22 779 ASP A CA 1
ATOM 5642 C C . ASP A 1 779 ? -164.908 -32.911 246.524 1.00 38.22 779 ASP A C 1
ATOM 5644 O O . ASP A 1 779 ? -165.922 -32.799 247.217 1.00 38.22 779 ASP A O 1
ATOM 5648 N N . ALA A 1 780 ? -163.844 -33.611 246.966 1.00 31.45 780 ALA A N 1
ATOM 5649 C CA . ALA A 1 780 ? -163.842 -34.384 248.221 1.00 31.45 780 ALA A CA 1
ATOM 5650 C C . ALA A 1 780 ? -162.505 -34.509 249.012 1.00 31.45 780 ALA A C 1
ATOM 5652 O O . ALA A 1 780 ? -162.543 -34.347 250.233 1.00 31.45 780 ALA A O 1
ATOM 5653 N N . LEU A 1 781 ? -161.348 -34.854 248.403 1.00 25.67 781 LEU A N 1
ATOM 5654 C CA . LEU A 1 781 ? -160.079 -35.222 249.104 1.00 25.67 781 LEU A CA 1
ATOM 5655 C C . LEU A 1 781 ? -158.803 -35.021 248.236 1.00 25.67 781 LEU A C 1
ATOM 5657 O O . LEU A 1 781 ? -158.906 -35.027 247.016 1.00 25.67 781 LEU A O 1
ATOM 5661 N N . GLY A 1 782 ? -157.567 -34.928 248.772 1.00 31.94 782 GLY A N 1
ATOM 5662 C CA . GLY A 1 782 ? -157.165 -34.746 250.182 1.00 31.94 782 GLY A CA 1
ATOM 5663 C C . GLY A 1 782 ? -155.733 -35.205 250.589 1.00 31.94 782 GLY A C 1
ATOM 5664 O O . GLY A 1 782 ? -155.496 -36.400 250.700 1.00 31.94 782 GLY A O 1
ATOM 5665 N N . ALA A 1 783 ? -154.881 -34.238 250.984 1.00 29.64 783 ALA A N 1
ATOM 5666 C CA . ALA A 1 783 ? -153.689 -34.303 251.877 1.00 29.64 783 ALA A CA 1
ATOM 5667 C C . ALA A 1 783 ? -152.277 -34.809 251.418 1.00 29.64 783 ALA A C 1
ATOM 5669 O O . ALA A 1 783 ? -152.127 -35.908 250.899 1.00 29.64 783 ALA A O 1
ATOM 5670 N N . ALA A 1 784 ? -151.263 -34.019 251.847 1.00 40.78 784 ALA A N 1
ATOM 5671 C CA . ALA A 1 784 ? -149.827 -34.292 252.126 1.00 40.78 784 ALA A CA 1
ATOM 5672 C C . ALA A 1 784 ? -148.721 -34.150 251.025 1.00 40.78 784 ALA A C 1
ATOM 5674 O O . ALA A 1 784 ? -148.392 -35.124 250.355 1.00 40.78 784 ALA A O 1
ATOM 5675 N N . ASP A 1 785 ? -148.055 -32.968 251.041 1.00 42.47 785 ASP A N 1
ATOM 5676 C CA . ASP A 1 785 ? -146.589 -32.709 250.863 1.00 42.47 785 ASP A CA 1
ATOM 5677 C C . ASP A 1 785 ? -145.977 -32.813 249.416 1.00 42.47 785 ASP A C 1
ATOM 5679 O O . ASP A 1 785 ? -146.609 -33.426 248.563 1.00 42.47 785 ASP A O 1
ATOM 5683 N N . VAL A 1 786 ? -144.796 -32.303 248.959 1.00 46.94 786 VAL A N 1
ATOM 5684 C CA . VAL A 1 786 ? -143.664 -31.350 249.307 1.00 46.94 786 VAL A CA 1
ATOM 5685 C C . VAL A 1 786 ? -142.651 -31.421 248.103 1.00 46.94 786 VAL A C 1
ATOM 5687 O O . VAL A 1 786 ? -142.618 -32.486 247.489 1.00 46.94 786 VAL A O 1
ATOM 5690 N N . ASP A 1 787 ? -141.722 -30.540 247.654 1.00 46.91 787 ASP A N 1
ATOM 5691 C CA . ASP A 1 787 ? -141.312 -29.093 247.649 1.00 46.91 787 ASP A CA 1
ATOM 5692 C C . ASP A 1 787 ? -140.100 -28.979 246.639 1.00 46.91 787 ASP A C 1
ATOM 5694 O O . ASP A 1 787 ? -139.553 -30.024 246.287 1.00 46.91 787 ASP A O 1
ATOM 5698 N N . ALA A 1 788 ? -139.493 -27.863 246.165 1.00 48.22 788 ALA A N 1
ATOM 5699 C CA . ALA A 1 788 ? -139.826 -26.442 245.887 1.00 48.22 788 ALA A CA 1
ATOM 5700 C C . ALA A 1 788 ? -138.621 -25.738 245.142 1.00 48.22 788 ALA A C 1
ATOM 5702 O O . ALA A 1 788 ? -137.540 -26.319 245.082 1.00 48.22 788 ALA A O 1
ATOM 5703 N N . ALA A 1 789 ? -138.775 -24.476 244.667 1.00 47.25 789 ALA A N 1
ATOM 5704 C CA . ALA A 1 789 ? -137.739 -23.559 244.077 1.00 47.25 789 ALA A CA 1
ATOM 5705 C C . ALA A 1 789 ? -137.138 -23.948 242.680 1.00 47.25 789 ALA A C 1
ATOM 5707 O O . ALA A 1 789 ? -137.463 -25.018 242.178 1.00 47.25 789 ALA A O 1
ATOM 5708 N N . ASP A 1 790 ? -136.334 -23.157 241.926 1.00 46.50 790 ASP A N 1
ATOM 5709 C CA . ASP A 1 790 ? -135.767 -21.776 242.040 1.00 46.50 790 ASP A CA 1
ATOM 5710 C C . ASP A 1 790 ? -135.514 -21.126 240.623 1.00 46.50 790 ASP A C 1
ATOM 5712 O O . ASP A 1 790 ? -135.867 -21.757 239.622 1.00 46.50 790 ASP A O 1
ATOM 5716 N N . ALA A 1 791 ? -134.957 -19.896 240.477 1.00 51.50 791 ALA A N 1
ATOM 5717 C CA . ALA A 1 791 ? -135.124 -19.071 239.243 1.00 51.50 791 ALA A CA 1
ATOM 5718 C C . ALA A 1 791 ? -133.984 -18.106 238.752 1.00 51.50 791 ALA A C 1
ATOM 5720 O O . ALA A 1 791 ? -133.894 -16.980 239.235 1.00 51.50 791 ALA A O 1
ATOM 5721 N N . ASP A 1 792 ? -133.228 -18.444 237.677 1.00 47.25 792 ASP A N 1
ATOM 5722 C CA . ASP A 1 792 ? -132.164 -17.554 237.101 1.00 47.25 792 ASP A CA 1
ATOM 5723 C C . ASP A 1 792 ? -131.988 -17.531 235.541 1.00 47.25 792 ASP A C 1
ATOM 5725 O O . ASP A 1 792 ? -131.186 -16.784 234.986 1.00 47.25 792 ASP A O 1
ATOM 5729 N N . ALA A 1 793 ? -132.712 -18.345 234.760 1.00 56.56 793 ALA A N 1
ATOM 5730 C CA . ALA A 1 793 ? -132.279 -18.733 233.396 1.00 56.56 793 ALA A CA 1
ATOM 5731 C C . ALA A 1 793 ? -132.484 -17.726 232.220 1.00 56.56 793 ALA A C 1
ATOM 5733 O O . ALA A 1 793 ? -132.290 -18.097 231.061 1.00 56.56 793 ALA A O 1
ATOM 5734 N N . LEU A 1 794 ? -132.902 -16.474 232.449 1.00 48.53 794 LEU A N 1
ATOM 5735 C CA . LEU A 1 794 ? -133.597 -15.659 231.421 1.00 48.53 794 LEU A CA 1
ATOM 5736 C C . LEU A 1 794 ? -132.750 -14.625 230.632 1.00 48.53 794 LEU A C 1
ATOM 5738 O O . LEU A 1 794 ? -133.311 -13.814 229.895 1.00 48.53 794 LEU A O 1
ATOM 5742 N N . ALA A 1 795 ? -131.415 -14.630 230.751 1.00 47.47 795 ALA A N 1
ATOM 5743 C CA . ALA A 1 795 ? -130.557 -13.556 230.209 1.00 47.47 795 ALA A CA 1
ATOM 5744 C C . ALA A 1 795 ? -129.724 -13.894 228.945 1.00 47.47 795 ALA A C 1
ATOM 5746 O O . ALA A 1 795 ? -129.408 -12.997 228.165 1.00 47.47 795 ALA A O 1
ATOM 5747 N N . ALA A 1 796 ? -129.347 -15.158 228.719 1.00 55.34 796 ALA A N 1
ATOM 5748 C CA . ALA A 1 796 ? -128.187 -15.494 227.874 1.00 55.34 796 ALA A CA 1
ATOM 5749 C C . ALA A 1 796 ? -128.387 -15.436 226.339 1.00 55.34 796 ALA A C 1
ATOM 5751 O O . ALA A 1 796 ? -127.412 -15.432 225.592 1.00 55.34 796 ALA A O 1
ATOM 5752 N N . VAL A 1 797 ? -129.626 -15.408 225.836 1.00 57.25 797 VAL A N 1
ATOM 5753 C CA . VAL A 1 797 ? -129.926 -15.714 224.415 1.00 57.25 797 VAL A CA 1
ATOM 5754 C C . VAL A 1 797 ? -129.603 -14.567 223.434 1.00 57.25 797 VAL A C 1
ATOM 5756 O O . VAL A 1 797 ? -129.507 -14.798 222.234 1.00 57.25 797 VAL A O 1
ATOM 5759 N N . ARG A 1 798 ? -129.404 -13.327 223.904 1.00 56.22 798 ARG A N 1
ATOM 5760 C CA . ARG A 1 798 ? -129.296 -12.137 223.026 1.00 56.22 798 ARG A CA 1
ATOM 5761 C C . ARG A 1 798 ? -127.905 -11.808 222.461 1.00 56.22 798 ARG A C 1
ATOM 5763 O O . ARG A 1 798 ? -127.818 -10.895 221.654 1.00 56.22 798 ARG A O 1
ATOM 5770 N N . ALA A 1 799 ? -126.840 -12.505 222.859 1.00 51.38 799 ALA A N 1
ATOM 5771 C CA . ALA A 1 799 ? -125.458 -12.057 222.620 1.00 51.38 799 ALA A CA 1
ATOM 5772 C C . ALA A 1 799 ? -124.737 -12.684 221.403 1.00 51.38 799 ALA A C 1
ATOM 5774 O O . ALA A 1 799 ? -123.529 -12.528 221.275 1.00 51.38 799 ALA A O 1
ATOM 5775 N N . ARG A 1 800 ? -125.426 -13.453 220.547 1.00 54.56 800 ARG A N 1
ATOM 5776 C CA . ARG A 1 800 ? -124.777 -14.335 219.552 1.00 54.56 800 ARG A CA 1
ATOM 5777 C C . ARG A 1 800 ? -125.011 -13.916 218.094 1.00 54.56 800 ARG A C 1
ATOM 5779 O O . ARG A 1 800 ? -125.257 -14.776 217.253 1.00 54.56 800 ARG A O 1
ATOM 5786 N N . LEU A 1 801 ? -125.001 -12.607 217.825 1.00 53.91 801 LEU A N 1
ATOM 5787 C CA . LEU A 1 801 ? -125.436 -12.031 216.542 1.00 53.91 801 LEU A CA 1
ATOM 5788 C C . LEU A 1 801 ? -124.384 -11.152 215.827 1.00 53.91 801 LEU A C 1
ATOM 5790 O O . LEU A 1 801 ? -124.595 -10.827 214.667 1.00 53.91 801 LEU A O 1
ATOM 5794 N N . ASP A 1 802 ? -123.260 -10.814 216.475 1.00 49.44 802 ASP A N 1
ATOM 5795 C CA . ASP A 1 802 ? -122.273 -9.833 215.969 1.00 49.44 802 ASP A CA 1
ATOM 5796 C C . ASP A 1 802 ? -120.989 -10.438 215.337 1.00 49.44 802 ASP A C 1
ATOM 5798 O O . ASP A 1 802 ? -120.189 -9.716 214.752 1.00 49.44 802 ASP A O 1
ATOM 5802 N N . ASP A 1 803 ? -120.750 -11.749 215.458 1.00 52.38 803 ASP A N 1
ATOM 5803 C CA . ASP A 1 803 ? -119.403 -12.352 215.295 1.00 52.38 803 ASP A CA 1
ATOM 5804 C C . ASP A 1 803 ? -118.982 -12.669 213.835 1.00 52.38 803 ASP A C 1
ATOM 5806 O O . ASP A 1 803 ? -117.863 -13.105 213.586 1.00 52.38 803 ASP A O 1
ATOM 5810 N N . VAL A 1 804 ? -119.876 -12.497 212.852 1.00 55.75 804 VAL A N 1
ATOM 5811 C CA . VAL A 1 804 ? -119.748 -13.104 211.502 1.00 55.75 804 VAL A CA 1
ATOM 5812 C C . VAL A 1 804 ? -11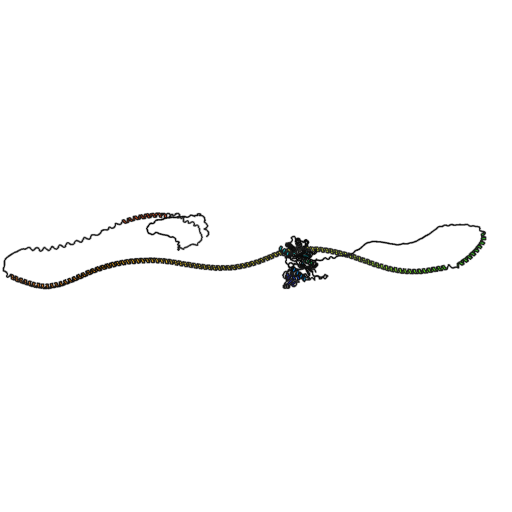9.111 -12.176 210.445 1.00 55.75 804 VAL A C 1
ATOM 5814 O O . VAL A 1 804 ? -118.768 -12.622 209.354 1.00 55.75 804 VAL A O 1
ATOM 5817 N N . GLU A 1 805 ? -118.929 -10.884 210.725 1.00 50.94 805 GLU A N 1
ATOM 5818 C CA . GLU A 1 805 ? -118.744 -9.867 209.668 1.00 50.94 805 GLU A CA 1
ATOM 5819 C C . GLU A 1 805 ? -117.283 -9.638 209.188 1.00 50.94 805 GLU A C 1
ATOM 5821 O O . GLU A 1 805 ? -117.057 -8.839 208.283 1.00 50.94 805 GLU A O 1
ATOM 5826 N N . SER A 1 806 ? -116.264 -10.300 209.765 1.00 49.94 806 SER A N 1
ATOM 5827 C CA . SER A 1 806 ? -114.875 -9.776 209.723 1.00 49.94 806 SER A CA 1
ATOM 5828 C C . SER A 1 806 ? -113.861 -10.387 208.727 1.00 49.94 806 SER A C 1
ATOM 5830 O O . SER A 1 806 ? -112.826 -9.756 208.505 1.00 49.94 806 SER A O 1
ATOM 5832 N N . GLU A 1 807 ? -114.051 -11.581 208.151 1.00 48.81 807 GLU A N 1
ATOM 5833 C CA . GLU A 1 807 ? -112.924 -12.337 207.534 1.00 48.81 807 GLU A CA 1
ATOM 5834 C C . GLU A 1 807 ? -112.617 -12.051 206.041 1.00 48.81 807 GLU A C 1
ATOM 5836 O O . GLU A 1 807 ? -111.682 -12.613 205.479 1.00 48.81 807 GLU A O 1
ATOM 5841 N N . VAL A 1 808 ? -113.349 -11.155 205.371 1.00 48.00 808 VAL A N 1
ATOM 5842 C CA . VAL A 1 808 ? -113.337 -11.020 203.889 1.00 48.00 808 VAL A CA 1
ATOM 5843 C C . VAL A 1 808 ? -112.133 -10.228 203.310 1.00 48.00 808 VAL A C 1
ATOM 5845 O O . VAL A 1 808 ? -111.990 -10.102 202.097 1.00 48.00 808 VAL A O 1
ATOM 5848 N N . ALA A 1 809 ? -111.245 -9.668 204.138 1.00 51.19 809 ALA A N 1
ATOM 5849 C CA . ALA A 1 809 ? -110.480 -8.465 203.767 1.00 51.19 809 ALA A CA 1
ATOM 5850 C C . ALA A 1 809 ? -109.054 -8.615 203.165 1.00 51.19 809 ALA A C 1
ATOM 5852 O O . ALA A 1 809 ? -108.466 -7.590 202.823 1.00 51.19 809 ALA A O 1
ATOM 5853 N N . SER A 1 810 ? -108.440 -9.805 203.066 1.00 39.72 810 SER A N 1
ATOM 5854 C CA . SER A 1 810 ? -106.957 -9.911 202.997 1.00 39.72 810 SER A CA 1
ATOM 5855 C C . SER A 1 810 ? -106.284 -10.241 201.646 1.00 39.72 810 SER A C 1
ATOM 5857 O O . SER A 1 810 ? -105.062 -10.146 201.559 1.00 39.72 810 SER A O 1
ATOM 5859 N N . LEU A 1 811 ? -107.011 -10.645 200.598 1.00 59.56 811 LEU A N 1
ATOM 5860 C CA . LEU A 1 811 ? -106.453 -11.515 199.538 1.00 59.56 811 LEU A CA 1
ATOM 5861 C C . LEU A 1 811 ? -106.017 -10.829 198.211 1.00 59.56 811 LEU A C 1
ATOM 5863 O O . LEU A 1 811 ? -106.259 -11.383 197.141 1.00 59.56 811 LEU A O 1
ATOM 5867 N N . ALA A 1 812 ? -105.438 -9.619 198.235 1.00 42.38 812 ALA A N 1
ATOM 5868 C CA . ALA A 1 812 ? -105.431 -8.728 197.052 1.00 42.38 812 ALA A CA 1
ATOM 5869 C C . ALA A 1 812 ? -104.075 -8.121 196.583 1.00 42.38 812 ALA A C 1
ATOM 5871 O O . ALA A 1 812 ? -104.104 -7.090 195.912 1.00 42.38 812 ALA A O 1
ATOM 5872 N N . ALA A 1 813 ? -102.904 -8.684 196.926 1.00 44.69 813 ALA A N 1
ATOM 5873 C CA . ALA A 1 813 ? -101.626 -7.939 196.860 1.00 44.69 813 ALA A CA 1
ATOM 5874 C C . ALA A 1 813 ? -100.583 -8.317 195.770 1.00 44.69 813 ALA A C 1
ATOM 5876 O O . ALA A 1 813 ? -99.840 -7.444 195.325 1.00 44.69 813 ALA A O 1
ATOM 5877 N N . ASP A 1 814 ? -100.468 -9.578 195.341 1.00 50.47 814 ASP A N 1
ATOM 5878 C CA . ASP A 1 814 ? -99.159 -10.129 194.909 1.00 50.47 814 ASP A CA 1
ATOM 5879 C C . ASP A 1 814 ? -98.843 -10.102 193.384 1.00 50.47 814 ASP A C 1
ATOM 5881 O O . ASP A 1 814 ? -98.486 -11.132 192.812 1.00 50.47 814 ASP A O 1
ATOM 5885 N N . VAL A 1 815 ? -98.984 -8.961 192.686 1.00 41.56 815 VAL A N 1
ATOM 5886 C CA . VAL A 1 815 ? -98.983 -8.919 191.190 1.00 41.56 815 VAL A CA 1
ATOM 5887 C C . VAL A 1 815 ? -97.813 -8.152 190.513 1.00 41.56 815 VAL A C 1
ATOM 5889 O O . VAL A 1 815 ? -97.651 -8.247 189.299 1.00 41.56 815 VAL A O 1
ATOM 5892 N N . GLU A 1 816 ? -96.965 -7.408 191.233 1.00 41.09 816 GLU A N 1
ATOM 5893 C CA . GLU A 1 816 ? -96.261 -6.236 190.642 1.00 41.09 816 GLU A CA 1
ATOM 5894 C C . GLU A 1 816 ? -94.780 -6.404 190.168 1.00 41.09 816 GLU A C 1
ATOM 5896 O O . GLU A 1 816 ? -94.233 -5.488 189.560 1.00 41.09 816 GLU A O 1
ATOM 5901 N N . ASP A 1 817 ? -94.097 -7.536 190.402 1.00 53.06 817 ASP A N 1
ATOM 5902 C CA . ASP A 1 817 ? -92.606 -7.572 190.456 1.00 53.06 817 ASP A CA 1
ATOM 5903 C C . ASP A 1 817 ? -91.820 -7.802 189.128 1.00 53.06 817 ASP A C 1
ATOM 5905 O O . ASP A 1 817 ? -90.673 -7.379 188.988 1.00 53.06 817 ASP A O 1
ATOM 5909 N N . ALA A 1 818 ? -92.381 -8.484 188.123 1.00 46.94 818 ALA A N 1
ATOM 5910 C CA . ALA A 1 818 ? -91.570 -9.259 187.158 1.00 46.94 818 ALA A CA 1
ATOM 5911 C C . ALA A 1 818 ? -90.832 -8.498 186.015 1.00 46.94 818 ALA A C 1
ATOM 5913 O O . ALA A 1 818 ? -90.193 -9.128 185.170 1.00 46.94 818 ALA A O 1
ATOM 5914 N N . THR A 1 819 ? -90.907 -7.168 185.930 1.00 39.75 819 THR A N 1
ATOM 5915 C CA . THR A 1 819 ? -90.734 -6.425 184.652 1.00 39.75 819 THR A CA 1
ATOM 5916 C C . THR A 1 819 ? -89.303 -5.950 184.298 1.00 39.75 819 THR A C 1
ATOM 5918 O O . THR A 1 819 ? -89.140 -5.126 183.401 1.00 39.75 819 THR A O 1
ATOM 5921 N N . ALA A 1 820 ? -88.253 -6.397 185.000 1.00 41.06 820 ALA A N 1
ATOM 5922 C CA . ALA A 1 820 ? -87.034 -5.585 185.190 1.00 41.06 820 ALA A CA 1
ATOM 5923 C C . ALA A 1 820 ? -85.677 -6.138 184.665 1.00 41.06 820 ALA A C 1
ATOM 5925 O O . ALA A 1 820 ? -84.647 -5.851 185.278 1.00 41.06 820 ALA A O 1
ATOM 5926 N N . LYS A 1 821 ? -85.609 -6.926 183.573 1.00 49.22 821 LYS A N 1
ATOM 5927 C CA . LYS A 1 821 ? -84.319 -7.466 183.055 1.00 49.22 821 LYS A CA 1
ATOM 5928 C C . LYS A 1 821 ? -84.143 -7.416 181.529 1.00 49.22 821 LYS A C 1
ATOM 5930 O O . LYS A 1 821 ? -84.733 -8.218 180.811 1.00 49.22 821 LYS A O 1
ATOM 5935 N N . ALA A 1 822 ? -83.257 -6.531 181.066 1.00 47.56 822 ALA A N 1
ATOM 5936 C CA . ALA A 1 822 ? -82.747 -6.434 179.693 1.00 47.56 822 ALA A CA 1
ATOM 5937 C C . ALA A 1 822 ? -81.352 -5.752 179.669 1.00 47.56 822 ALA A C 1
ATOM 5939 O O . ALA A 1 822 ? -80.955 -5.183 180.681 1.00 47.56 822 ALA A O 1
ATOM 5940 N N . ALA A 1 823 ? -80.713 -5.734 178.485 1.00 41.56 823 ALA A N 1
ATOM 5941 C CA . ALA A 1 823 ? -79.668 -4.791 178.027 1.00 41.56 823 ALA A CA 1
ATOM 5942 C C . ALA A 1 823 ? -78.201 -4.921 178.534 1.00 41.56 823 ALA A C 1
ATOM 5944 O O . ALA A 1 823 ? -77.758 -4.090 179.318 1.00 41.56 823 ALA A O 1
ATOM 5945 N N . ASP A 1 824 ? -77.411 -5.849 177.962 1.00 39.12 824 ASP A N 1
ATOM 5946 C CA . ASP A 1 824 ? -75.934 -5.899 178.098 1.00 39.12 824 ASP A CA 1
ATOM 5947 C C . ASP A 1 824 ? -75.204 -6.294 176.779 1.00 39.12 824 ASP A C 1
ATOM 5949 O O . ASP A 1 824 ? -75.630 -7.237 176.114 1.00 39.12 824 ASP A O 1
ATOM 5953 N N . ALA A 1 825 ? -74.084 -5.602 176.483 1.00 43.03 825 ALA A N 1
ATOM 5954 C CA . ALA A 1 825 ? -72.938 -5.910 175.581 1.00 43.03 825 ALA A CA 1
ATOM 5955 C C . ALA A 1 825 ? -73.179 -6.309 174.094 1.00 43.03 825 ALA A C 1
ATOM 5957 O O . ALA A 1 825 ? -73.752 -7.351 173.798 1.00 43.03 825 ALA A O 1
ATOM 5958 N N . GLU A 1 826 ? -72.675 -5.623 173.052 1.00 41.25 826 GLU A N 1
ATOM 5959 C CA . GLU A 1 826 ? -71.882 -4.373 172.927 1.00 41.25 826 GLU A CA 1
ATOM 5960 C C . GLU A 1 826 ? -70.401 -4.393 173.401 1.00 41.25 826 GLU A C 1
ATOM 5962 O O . GLU A 1 826 ? -69.998 -3.567 174.215 1.00 41.25 826 GLU A O 1
ATOM 5967 N N . THR A 1 827 ? -69.553 -5.335 172.938 1.00 47.12 827 THR A N 1
ATOM 5968 C CA . THR A 1 827 ? -68.105 -5.357 173.328 1.00 47.12 827 THR A CA 1
ATOM 5969 C C . THR A 1 827 ? -67.101 -5.916 172.286 1.00 47.12 827 THR A C 1
ATOM 5971 O O . THR A 1 827 ? -65.904 -5.910 172.532 1.00 47.12 827 THR A O 1
ATOM 5974 N N . ALA A 1 828 ? -67.520 -6.397 171.110 1.00 52.28 828 ALA A N 1
ATOM 5975 C CA . ALA A 1 828 ? -66.649 -7.176 170.204 1.00 52.28 828 ALA A CA 1
ATOM 5976 C C . ALA A 1 828 ? -65.985 -6.366 169.058 1.00 52.28 828 ALA A C 1
ATOM 5978 O O . ALA A 1 828 ? -66.044 -6.790 167.906 1.00 52.28 828 ALA A O 1
ATOM 5979 N N . ALA A 1 829 ? -65.412 -5.186 169.339 1.00 47.53 829 ALA A N 1
ATOM 5980 C CA . ALA A 1 829 ? -64.976 -4.233 168.298 1.00 47.53 829 ALA A CA 1
ATOM 5981 C C . ALA A 1 829 ? -63.459 -3.932 168.222 1.00 47.53 829 ALA A C 1
ATOM 5983 O O . ALA A 1 829 ? -63.034 -3.277 167.273 1.00 47.53 829 ALA A O 1
ATOM 5984 N N . ASP A 1 830 ? -62.647 -4.390 169.182 1.00 47.41 830 ASP A N 1
ATOM 5985 C CA . ASP A 1 830 ? -61.286 -3.856 169.403 1.00 47.41 830 ASP A CA 1
ATOM 5986 C C . ASP A 1 830 ? -60.133 -4.601 168.679 1.00 47.41 830 ASP A C 1
ATOM 5988 O O . ASP A 1 830 ? -58.983 -4.175 168.759 1.00 47.41 830 ASP A O 1
ATOM 5992 N N . GLU A 1 831 ? -60.385 -5.697 167.952 1.00 50.09 831 GLU A N 1
ATOM 5993 C CA . GLU A 1 831 ? -59.329 -6.560 167.365 1.00 50.09 831 GLU A CA 1
ATOM 5994 C C . GLU A 1 831 ? -58.818 -6.102 165.972 1.00 50.09 831 GLU A C 1
ATOM 5996 O O . GLU A 1 831 ? -58.434 -6.916 165.134 1.00 50.09 831 GLU A O 1
ATOM 6001 N N . ALA A 1 832 ? -58.829 -4.795 165.686 1.00 52.31 832 ALA A N 1
ATOM 6002 C CA . ALA A 1 832 ? -58.641 -4.266 164.327 1.00 52.31 832 ALA A CA 1
ATOM 6003 C C . ALA A 1 832 ? -57.179 -4.163 163.829 1.00 52.31 832 ALA A C 1
ATOM 6005 O O . ALA A 1 832 ? -56.909 -4.401 162.650 1.00 52.31 832 ALA A O 1
ATOM 6006 N N . ASP A 1 833 ? -56.240 -3.742 164.682 1.00 57.16 833 ASP A N 1
ATOM 6007 C CA . ASP A 1 833 ? -55.065 -2.984 164.208 1.00 57.16 833 ASP A CA 1
ATOM 6008 C C . ASP A 1 833 ? -53.823 -3.805 163.788 1.00 57.16 833 ASP A C 1
ATOM 6010 O O . ASP A 1 833 ? -52.919 -3.267 163.143 1.00 57.16 833 ASP A O 1
ATOM 6014 N N . GLU A 1 834 ? -53.728 -5.097 164.121 1.00 51.44 834 GLU A N 1
ATOM 6015 C CA . GLU A 1 834 ? -52.449 -5.830 164.013 1.00 51.44 834 GLU A CA 1
ATOM 6016 C C . GLU A 1 834 ? -52.045 -6.188 162.564 1.00 51.44 834 GLU A C 1
ATOM 6018 O O . GLU A 1 834 ? -50.859 -6.224 162.225 1.00 51.44 834 GLU A O 1
ATOM 6023 N N . ALA A 1 835 ? -53.015 -6.381 161.662 1.00 52.78 835 ALA A N 1
ATOM 6024 C CA . ALA A 1 835 ? -52.754 -6.810 160.282 1.00 52.78 835 ALA A CA 1
ATOM 6025 C C . ALA A 1 835 ? -51.980 -5.774 159.437 1.00 52.78 835 ALA A C 1
ATOM 6027 O O . ALA A 1 835 ? -51.272 -6.146 158.496 1.00 52.78 835 ALA A O 1
ATOM 6028 N N . ALA A 1 836 ? -52.078 -4.483 159.776 1.00 55.78 836 ALA A N 1
ATOM 6029 C CA . ALA A 1 836 ? -51.489 -3.388 159.003 1.00 55.78 836 ALA A CA 1
ATOM 6030 C C . ALA A 1 836 ? -49.945 -3.378 159.007 1.00 55.78 836 ALA A C 1
ATOM 6032 O O . ALA A 1 836 ? -49.331 -2.818 158.098 1.00 55.78 836 ALA A O 1
ATOM 6033 N N . ALA A 1 837 ? -49.302 -4.014 159.994 1.00 56.00 837 ALA A N 1
ATOM 6034 C CA . ALA A 1 837 ? -47.845 -3.995 160.145 1.00 56.00 837 ALA A CA 1
ATOM 6035 C C . ALA A 1 837 ? -47.092 -4.743 159.023 1.00 56.00 837 ALA A C 1
ATOM 6037 O O . ALA A 1 837 ? -45.997 -4.337 158.628 1.00 56.00 837 ALA A O 1
ATOM 6038 N N . ASN A 1 838 ? -47.674 -5.816 158.476 1.00 55.62 838 ASN A N 1
ATOM 6039 C CA . ASN A 1 838 ? -46.975 -6.707 157.539 1.00 55.62 838 ASN A CA 1
ATOM 6040 C C . ASN A 1 838 ? -46.734 -6.087 156.148 1.00 55.62 838 ASN A C 1
ATOM 6042 O O . ASN A 1 838 ? -45.834 -6.525 155.431 1.00 55.62 838 ASN A O 1
ATOM 6046 N N . ALA A 1 839 ? -47.463 -5.025 155.789 1.00 54.88 839 ALA A N 1
ATOM 6047 C CA . ALA A 1 839 ? -47.277 -4.299 154.529 1.00 54.88 839 ALA A CA 1
ATOM 6048 C C . ALA A 1 839 ? -45.917 -3.573 154.420 1.00 54.88 839 ALA A C 1
ATOM 6050 O O . ALA A 1 839 ? -45.520 -3.169 153.329 1.00 54.88 839 ALA A O 1
ATOM 6051 N N . ALA A 1 840 ? -45.188 -3.406 155.530 1.00 56.78 840 ALA A N 1
ATOM 6052 C CA . ALA A 1 840 ? -43.915 -2.688 155.554 1.00 56.78 840 ALA A CA 1
ATOM 6053 C C . ALA A 1 840 ? -42.699 -3.532 155.116 1.00 56.78 840 ALA A C 1
ATOM 6055 O O . ALA A 1 840 ? -41.658 -2.959 154.802 1.00 56.78 840 ALA A O 1
ATOM 6056 N N . SER A 1 841 ? -42.795 -4.869 155.104 1.00 47.19 841 SER A N 1
ATOM 6057 C CA . SER A 1 841 ? -41.623 -5.738 154.886 1.00 47.19 841 SER A CA 1
ATOM 6058 C C . SER A 1 841 ? -41.277 -5.935 153.407 1.00 47.19 841 SER A C 1
ATOM 6060 O O . SER A 1 841 ? -40.134 -5.734 153.001 1.00 47.19 841 SER A O 1
ATOM 6062 N N . THR A 1 842 ? -42.260 -6.301 152.581 1.00 54.88 842 THR A N 1
ATOM 6063 C CA . THR A 1 842 ? -42.072 -6.572 151.140 1.00 54.88 842 THR A CA 1
ATOM 6064 C C . THR A 1 842 ? -41.699 -5.328 150.331 1.00 54.88 842 THR A C 1
ATOM 6066 O O . THR A 1 842 ? -41.091 -5.440 149.269 1.00 54.88 842 THR A O 1
ATOM 6069 N N . ALA A 1 843 ? -41.951 -4.128 150.863 1.00 55.25 843 ALA A N 1
ATOM 6070 C CA . ALA A 1 843 ? -41.454 -2.873 150.301 1.00 55.25 843 ALA A CA 1
ATOM 6071 C C . ALA A 1 843 ? -39.911 -2.800 150.216 1.00 55.25 843 ALA A C 1
ATOM 6073 O O . ALA A 1 843 ? -39.389 -2.013 149.429 1.00 55.25 843 ALA A O 1
ATOM 6074 N N . SER A 1 844 ? -39.176 -3.618 150.984 1.00 57.31 844 SER A N 1
ATOM 6075 C CA . SER A 1 844 ? -37.709 -3.675 150.913 1.00 57.31 844 SER A CA 1
ATOM 6076 C C . SER A 1 844 ? -37.185 -4.470 149.710 1.00 57.31 844 SER A C 1
ATOM 6078 O O . SER A 1 844 ? -36.112 -4.155 149.204 1.00 57.31 844 SER A O 1
ATOM 6080 N N . GLU A 1 845 ? -37.915 -5.479 149.228 1.00 52.75 845 GLU A N 1
ATOM 6081 C CA . GLU A 1 845 ? -37.466 -6.345 148.120 1.00 52.75 845 GLU A CA 1
ATOM 6082 C C . GLU A 1 845 ? -37.588 -5.632 146.760 1.00 52.75 845 GLU A C 1
ATOM 6084 O O . GLU A 1 845 ? -36.827 -5.898 145.831 1.00 52.75 845 GLU A O 1
ATOM 6089 N N . ALA A 1 846 ? -38.462 -4.623 146.676 1.00 49.94 846 ALA A N 1
ATOM 6090 C CA . ALA A 1 846 ? -38.553 -3.712 145.536 1.00 49.94 846 ALA A CA 1
ATOM 6091 C C . ALA A 1 846 ? -37.291 -2.841 145.330 1.00 49.94 846 ALA A C 1
ATOM 6093 O O . ALA A 1 846 ? -37.122 -2.261 144.257 1.00 49.94 846 ALA A O 1
ATOM 6094 N N . ALA A 1 847 ? -36.405 -2.730 146.330 1.00 57.81 847 ALA A N 1
ATOM 6095 C CA . ALA A 1 847 ? -35.224 -1.870 146.256 1.00 57.81 847 ALA A CA 1
ATOM 6096 C C . ALA A 1 847 ? -34.045 -2.507 145.499 1.00 57.81 847 ALA A C 1
ATOM 6098 O O . ALA A 1 847 ? -33.351 -1.805 144.768 1.00 57.81 847 ALA A O 1
ATOM 6099 N N . GLU A 1 848 ? -33.813 -3.819 145.629 1.00 53.66 848 GLU A N 1
ATOM 6100 C CA . GLU A 1 848 ? -32.641 -4.460 145.006 1.00 53.66 848 GLU A CA 1
ATOM 6101 C C . GLU A 1 848 ? -32.805 -4.614 143.486 1.00 53.66 848 GLU A C 1
ATOM 6103 O O . GLU A 1 848 ? -31.851 -4.384 142.738 1.00 53.66 848 GLU A O 1
ATOM 6108 N N . ALA A 1 849 ? -34.026 -4.879 143.007 1.00 56.88 849 ALA A N 1
ATOM 6109 C CA . ALA A 1 849 ? -34.342 -4.919 141.576 1.00 56.88 849 ALA A CA 1
ATOM 6110 C C . ALA A 1 849 ? -34.092 -3.569 140.871 1.00 56.88 849 ALA A C 1
ATOM 6112 O O . ALA A 1 849 ? -33.677 -3.541 139.713 1.00 56.88 849 ALA A O 1
ATOM 6113 N N . ALA A 1 850 ? -34.265 -2.445 141.578 1.00 54.62 850 ALA A N 1
ATOM 6114 C CA . ALA A 1 850 ? -33.983 -1.112 141.042 1.00 54.62 850 ALA A CA 1
ATOM 6115 C C . ALA A 1 850 ? -32.484 -0.875 140.760 1.00 54.62 850 ALA A C 1
ATOM 6117 O O . ALA A 1 850 ? -32.145 0.006 139.972 1.00 54.62 850 ALA A O 1
ATOM 6118 N N . THR A 1 851 ? -31.582 -1.675 141.343 1.00 58.75 851 THR A N 1
ATOM 6119 C CA . THR A 1 851 ? -30.137 -1.600 141.061 1.00 58.75 851 THR A CA 1
ATOM 6120 C C . THR A 1 851 ? -29.789 -2.145 139.674 1.00 58.75 851 THR A C 1
ATOM 6122 O O . THR A 1 851 ? -28.909 -1.598 139.012 1.00 58.75 851 THR A O 1
ATOM 6125 N N . ALA A 1 852 ? -30.504 -3.171 139.194 1.00 53.72 852 ALA A N 1
ATOM 6126 C CA . ALA A 1 852 ? -30.283 -3.751 137.864 1.00 53.72 852 ALA A CA 1
ATOM 6127 C C . ALA A 1 852 ? -30.605 -2.757 136.731 1.00 53.72 852 ALA A C 1
ATOM 6129 O O . ALA A 1 852 ? -29.936 -2.745 135.701 1.00 53.72 852 ALA A O 1
ATOM 6130 N N . ALA A 1 853 ? -31.548 -1.836 136.963 1.00 48.44 853 ALA A N 1
ATOM 6131 C CA . ALA A 1 853 ? -31.859 -0.740 136.043 1.00 48.44 853 ALA A CA 1
ATOM 6132 C C . ALA A 1 853 ? -30.704 0.275 135.851 1.00 48.44 853 ALA A C 1
ATOM 6134 O O . ALA A 1 853 ? -30.832 1.196 135.045 1.00 48.44 853 ALA A O 1
ATOM 6135 N N . SER A 1 854 ? -29.582 0.136 136.572 1.00 54.94 854 SER A N 1
ATOM 6136 C CA . SER A 1 854 ? -28.413 1.015 136.442 1.00 54.94 854 SER A CA 1
ATOM 6137 C C . SER A 1 854 ? -27.389 0.570 135.391 1.00 54.94 854 SER A C 1
ATOM 6139 O O . SER A 1 854 ? -26.596 1.413 134.967 1.00 54.94 854 SER A O 1
ATOM 6141 N N . GLU A 1 855 ? -27.342 -0.706 134.994 1.00 53.69 855 GLU A N 1
ATOM 6142 C CA . GLU A 1 855 ? -26.262 -1.204 134.121 1.00 53.69 855 GLU A CA 1
ATOM 6143 C C . GLU A 1 855 ? -26.607 -1.039 132.633 1.00 53.69 855 GLU A C 1
ATOM 6145 O O . GLU A 1 855 ? -25.865 -0.354 131.928 1.00 53.69 855 GLU A O 1
ATOM 6150 N N . ASP A 1 856 ? -27.780 -1.493 132.173 1.00 53.12 856 ASP A N 1
ATOM 6151 C CA . ASP A 1 856 ? -28.238 -1.274 130.784 1.00 53.12 856 ASP A CA 1
ATOM 6152 C C . ASP A 1 856 ? -28.458 0.216 130.448 1.00 53.12 856 ASP A C 1
ATOM 6154 O O . ASP A 1 856 ? -28.258 0.650 129.312 1.00 53.12 856 ASP A O 1
ATOM 6158 N N . ALA A 1 857 ? -28.746 1.051 131.455 1.00 54.94 857 ALA A N 1
ATOM 6159 C CA . ALA A 1 857 ? -28.756 2.512 131.324 1.00 54.94 857 ALA A CA 1
ATOM 6160 C C . ALA A 1 857 ? -27.376 3.108 130.948 1.00 54.94 857 ALA A C 1
ATOM 6162 O O . ALA A 1 857 ? -27.279 4.291 130.611 1.00 54.94 857 ALA A O 1
ATOM 6163 N N . THR A 1 858 ? -26.308 2.304 130.977 1.00 58.94 858 THR A N 1
ATOM 6164 C CA . THR A 1 858 ? -24.975 2.661 130.469 1.00 58.94 858 THR A CA 1
ATOM 6165 C C . THR A 1 858 ? -24.837 2.373 128.969 1.00 58.94 858 THR A C 1
ATOM 6167 O O . THR A 1 858 ? -24.157 3.130 128.281 1.00 58.94 858 THR A O 1
ATOM 6170 N N . ALA A 1 859 ? -25.529 1.365 128.424 1.00 51.06 859 ALA A N 1
ATOM 6171 C CA . ALA A 1 859 ? -25.543 1.091 126.981 1.00 51.06 859 ALA A CA 1
ATOM 6172 C C . ALA A 1 859 ? -26.266 2.202 126.194 1.00 51.06 859 ALA A C 1
ATOM 6174 O O . ALA A 1 859 ? -25.821 2.603 125.120 1.00 51.06 859 ALA A O 1
ATOM 6175 N N . ALA A 1 860 ? -27.294 2.813 126.796 1.00 48.47 860 ALA A N 1
ATOM 6176 C CA . ALA A 1 860 ? -27.955 4.026 126.297 1.00 48.47 860 ALA A CA 1
ATOM 6177 C C . ALA A 1 860 ? -27.037 5.274 126.225 1.00 48.47 860 ALA A C 1
ATOM 6179 O O . ALA A 1 860 ? -27.500 6.365 125.894 1.00 48.47 860 ALA A O 1
ATOM 6180 N N . ARG A 1 861 ? -25.747 5.142 126.565 1.00 57.28 861 ARG A N 1
ATOM 6181 C CA . ARG A 1 861 ? -24.778 6.236 126.709 1.00 57.28 861 ARG A CA 1
ATOM 6182 C C . ARG A 1 861 ? -23.632 6.209 125.692 1.00 57.28 861 ARG A C 1
ATOM 6184 O O . ARG A 1 861 ? -22.859 7.161 125.670 1.00 57.28 861 ARG A O 1
ATOM 6191 N N . GLU A 1 862 ? -23.528 5.165 124.863 1.00 54.12 862 GLU A N 1
ATOM 6192 C CA . GLU A 1 862 ? -22.567 5.099 123.743 1.00 54.12 862 GLU A CA 1
ATOM 6193 C C . GLU A 1 862 ? -23.200 5.413 122.378 1.00 54.12 862 GLU A C 1
ATOM 6195 O O . GLU A 1 862 ? -22.516 5.947 121.512 1.00 54.12 862 GLU A O 1
ATOM 6200 N N . THR A 1 863 ? -24.497 5.151 122.175 1.00 50.78 863 THR A N 1
ATOM 6201 C CA . THR A 1 863 ? -25.218 5.521 120.937 1.00 50.78 863 THR A CA 1
ATOM 6202 C C . THR A 1 863 ? -25.893 6.888 121.005 1.00 50.78 863 THR A C 1
ATOM 6204 O O . THR A 1 863 ? -26.027 7.529 119.967 1.00 50.78 863 THR A O 1
ATOM 6207 N N . ALA A 1 864 ? -26.153 7.417 122.208 1.00 41.38 864 ALA A N 1
ATOM 6208 C CA . ALA A 1 864 ? -26.319 8.858 122.462 1.00 41.38 864 ALA A CA 1
ATOM 6209 C C . ALA A 1 864 ? -24.967 9.617 122.379 1.00 41.38 864 ALA A C 1
ATOM 6211 O O . ALA A 1 864 ? -24.668 10.523 123.158 1.00 41.38 864 ALA A O 1
ATOM 6212 N N . SER A 1 865 ? -24.144 9.202 121.416 1.00 50.78 865 SER A N 1
ATOM 6213 C CA . SER A 1 865 ? -22.991 9.893 120.860 1.00 50.78 865 SER A CA 1
ATOM 6214 C C . SER A 1 865 ? -23.164 9.836 119.329 1.00 50.78 865 SER A C 1
ATOM 6216 O O . SER A 1 865 ? -22.476 9.076 118.653 1.00 50.78 865 SER A O 1
ATOM 6218 N N . GLU A 1 866 ? -24.102 10.558 118.701 1.00 52.44 866 GLU A N 1
ATOM 6219 C CA . GLU A 1 866 ? -24.662 11.869 119.081 1.00 52.44 866 GLU A CA 1
ATOM 6220 C C . GLU A 1 866 ? -23.628 12.770 119.806 1.00 52.44 866 GLU A C 1
ATOM 6222 O O . GLU A 1 866 ? -23.865 13.264 120.899 1.00 52.44 866 GLU A O 1
ATOM 6227 N N . ALA A 1 867 ? -22.417 13.021 119.292 1.00 40.72 867 ALA A N 1
ATOM 6228 C CA . ALA A 1 867 ? -22.068 13.228 117.879 1.00 40.72 867 ALA A CA 1
ATOM 6229 C C . ALA A 1 867 ? -23.185 13.956 117.089 1.00 40.72 867 ALA A C 1
ATOM 6231 O O . ALA A 1 867 ? -23.438 13.668 115.924 1.00 40.72 867 ALA A O 1
ATOM 6232 N N . THR A 1 868 ? -23.946 14.872 117.706 1.00 53.50 868 THR A N 1
ATOM 6233 C CA . THR A 1 868 ? -23.474 16.233 118.056 1.00 53.50 868 THR A CA 1
ATOM 6234 C C . THR A 1 868 ? -22.960 16.949 116.808 1.00 53.50 868 THR A C 1
ATOM 6236 O O . THR A 1 868 ? -23.548 17.928 116.362 1.00 53.50 868 THR A O 1
ATOM 6239 N N . ASP A 1 869 ? -21.916 16.411 116.186 1.00 51.38 869 ASP A N 1
ATOM 6240 C CA . ASP A 1 869 ? -21.184 17.060 115.103 1.00 51.38 869 ASP A CA 1
ATOM 6241 C C . ASP A 1 869 ? -21.750 16.746 113.704 1.00 51.38 869 ASP A C 1
ATOM 6243 O O . ASP A 1 869 ? -21.479 17.481 112.762 1.00 51.38 869 ASP A O 1
ATOM 6247 N N . GLY A 1 870 ? -22.612 15.724 113.571 1.00 38.81 870 GLY A N 1
ATOM 6248 C CA . GLY A 1 870 ? -23.492 15.542 112.402 1.00 38.81 870 GLY A CA 1
ATOM 6249 C C . GLY A 1 870 ? -24.781 16.377 112.465 1.00 38.81 870 GLY A C 1
ATOM 6250 O O . GLY A 1 870 ? -25.468 16.555 111.459 1.00 38.81 870 GLY A O 1
ATOM 6251 N N . VAL A 1 871 ? -25.091 16.936 113.644 1.00 53.25 871 VAL A N 1
ATOM 6252 C CA . VAL A 1 871 ? -26.121 17.974 113.828 1.00 53.25 871 VAL A CA 1
ATOM 6253 C C . VAL A 1 871 ? -25.578 19.363 113.470 1.00 53.25 871 VAL A C 1
ATOM 6255 O O . VAL A 1 871 ? -26.364 20.294 113.318 1.00 53.25 871 VAL A O 1
ATOM 6258 N N . GLU A 1 872 ? -24.285 19.506 113.152 1.00 43.28 872 GLU A N 1
ATOM 6259 C CA . GLU A 1 872 ? -23.942 20.312 111.981 1.00 43.28 872 GLU A CA 1
ATOM 6260 C C . GLU A 1 872 ? -24.221 19.447 110.734 1.00 43.28 872 GLU A C 1
ATOM 6262 O O . GLU A 1 872 ? -23.409 18.646 110.292 1.00 43.28 872 GLU A O 1
ATOM 6267 N N . SER A 1 873 ? -25.337 19.639 110.030 1.00 46.62 873 SER A N 1
ATOM 6268 C CA . SER A 1 873 ? -25.884 20.961 109.678 1.00 46.62 873 SER A CA 1
ATOM 6269 C C . SER A 1 873 ? -24.797 22.033 109.451 1.00 46.62 873 SER A C 1
ATOM 6271 O O . SER A 1 873 ? -25.004 23.230 109.640 1.00 46.62 873 SER A O 1
ATOM 6273 N N . VAL A 1 874 ? -23.653 21.594 108.904 1.00 40.75 874 VAL A N 1
ATOM 6274 C CA . VAL A 1 874 ? -23.026 22.291 107.784 1.00 40.75 874 VAL A CA 1
ATOM 6275 C C . VAL A 1 874 ? -23.881 22.022 106.548 1.00 40.75 874 VAL A C 1
ATOM 6277 O O . VAL A 1 874 ? -23.676 21.073 105.805 1.00 40.75 874 VAL A O 1
ATOM 6280 N N . ARG A 1 875 ? -24.851 22.832 106.177 1.00 48.91 875 ARG A N 1
ATOM 6281 C CA . ARG A 1 875 ? -25.605 23.930 106.788 1.00 48.91 875 ARG A CA 1
ATOM 6282 C C . ARG A 1 875 ? -26.597 24.166 105.681 1.00 48.91 875 ARG A C 1
ATOM 6284 O O . ARG A 1 875 ? -26.346 25.022 104.841 1.00 48.91 875 ARG A O 1
ATOM 6291 N N . SER A 1 876 ? -27.516 23.194 105.562 1.00 49.81 876 SER A N 1
ATOM 6292 C CA . SER A 1 876 ? -28.460 23.041 104.450 1.00 49.81 876 SER A CA 1
ATOM 6293 C C . SER A 1 876 ? -27.790 23.412 103.124 1.00 49.81 876 SER A C 1
ATOM 6295 O O . SER A 1 876 ? -28.152 24.433 102.585 1.00 49.81 876 SER A O 1
ATOM 6297 N N . ARG A 1 877 ? -26.710 22.711 102.716 1.00 39.34 877 ARG A N 1
ATOM 6298 C CA . ARG A 1 877 ? -25.536 23.320 102.042 1.00 39.34 877 ARG A CA 1
ATOM 6299 C C . ARG A 1 877 ? -25.711 23.669 100.550 1.00 39.34 877 ARG A C 1
ATOM 6301 O O . ARG A 1 877 ? -25.180 22.956 99.701 1.00 39.34 877 ARG A O 1
ATOM 6308 N N . VAL A 1 878 ? -26.222 24.801 100.096 1.00 48.72 878 VAL A N 1
ATOM 6309 C CA . VAL A 1 878 ? -26.884 26.013 100.611 1.00 48.72 878 VAL A CA 1
ATOM 6310 C C . VAL A 1 878 ? -27.103 26.794 99.337 1.00 48.72 878 VAL A C 1
ATOM 6312 O O . VAL A 1 878 ? -26.175 26.836 98.530 1.00 48.72 878 VAL A O 1
ATOM 6315 N N . ASP A 1 879 ? -28.336 27.238 99.099 1.00 44.00 879 ASP A N 1
ATOM 6316 C CA . ASP A 1 879 ? -28.810 28.557 98.634 1.00 44.00 879 ASP A CA 1
ATOM 6317 C C . ASP A 1 879 ? -27.938 29.374 97.638 1.00 44.00 879 ASP A C 1
ATOM 6319 O O . ASP A 1 879 ? -28.105 30.583 97.498 1.00 44.00 879 ASP A O 1
ATOM 6323 N N . ALA A 1 880 ? -26.966 28.739 96.987 1.00 39.47 880 ALA A N 1
ATOM 6324 C CA . ALA A 1 880 ? -25.748 29.343 96.440 1.00 39.47 880 ALA A CA 1
ATOM 6325 C C . ALA A 1 880 ? -25.051 28.485 95.354 1.00 39.47 880 ALA A C 1
ATOM 6327 O O . ALA A 1 880 ? -24.107 28.964 94.731 1.00 39.47 880 ALA A O 1
ATOM 6328 N N . LEU A 1 881 ? -25.513 27.252 95.094 1.00 43.09 881 LEU A N 1
ATOM 6329 C CA . LEU A 1 881 ? -25.307 26.532 93.825 1.00 43.09 881 LEU A CA 1
ATOM 6330 C C . LEU A 1 881 ? -26.584 25.736 93.455 1.00 43.09 881 LEU A C 1
ATOM 6332 O O . LEU A 1 881 ? -26.625 24.528 93.641 1.00 43.09 881 LEU A O 1
ATOM 6336 N N . ALA A 1 882 ? -27.689 26.317 92.974 1.00 49.03 882 ALA A N 1
ATOM 6337 C CA . ALA A 1 882 ? -27.981 27.706 92.583 1.00 49.03 882 ALA A CA 1
ATOM 6338 C C . ALA A 1 882 ? -26.990 28.359 91.594 1.00 49.03 882 ALA A C 1
ATOM 6340 O O . ALA A 1 882 ? -26.790 29.571 91.619 1.00 49.03 882 ALA A O 1
ATOM 6341 N N . ALA A 1 883 ? -26.352 27.548 90.744 1.00 35.94 883 ALA A N 1
ATOM 6342 C CA . ALA A 1 883 ? -25.380 28.013 89.750 1.00 35.94 883 ALA A CA 1
ATOM 6343 C C . ALA A 1 883 ? -25.422 27.254 88.408 1.00 35.94 883 ALA A C 1
ATOM 6345 O O . ALA A 1 883 ? -24.804 27.715 87.455 1.00 35.94 883 ALA A O 1
ATOM 6346 N N . ASP A 1 884 ? -26.136 26.127 88.326 1.00 34.47 884 ASP A N 1
ATOM 6347 C CA . ASP A 1 884 ? -26.125 25.214 87.179 1.00 34.47 884 ASP A CA 1
ATOM 6348 C C . ASP A 1 884 ? -27.489 24.490 87.106 1.00 34.47 884 ASP A C 1
ATOM 6350 O O . ASP A 1 884 ? -27.962 24.011 88.136 1.00 34.47 884 ASP A O 1
ATOM 6354 N N . ALA A 1 885 ? -28.214 24.443 85.986 1.00 37.12 885 ALA A N 1
ATOM 6355 C CA . ALA A 1 885 ? -28.108 25.265 84.778 1.00 37.12 885 ALA A CA 1
ATOM 6356 C C . ALA A 1 885 ? -29.520 25.611 84.258 1.00 37.12 885 ALA A C 1
ATOM 6358 O O . ALA A 1 885 ? -30.487 24.903 84.533 1.00 37.12 885 ALA A O 1
ATOM 6359 N N . ALA A 1 886 ? -29.656 26.718 83.522 1.00 32.91 886 ALA A N 1
ATOM 6360 C CA . ALA A 1 886 ? -30.927 27.130 82.921 1.00 32.91 886 ALA A CA 1
ATOM 6361 C C . ALA A 1 886 ? -31.056 26.633 81.469 1.00 32.91 886 ALA A C 1
ATOM 6363 O O . ALA A 1 886 ? -30.049 26.515 80.774 1.00 32.91 886 ALA A O 1
ATOM 6364 N N . THR A 1 887 ? -32.304 26.494 80.993 1.00 33.59 887 THR A N 1
ATOM 6365 C CA . THR A 1 887 ? -32.715 26.019 79.646 1.00 33.59 887 THR A CA 1
ATOM 6366 C C . THR A 1 887 ? -32.490 24.504 79.428 1.00 33.59 887 THR A C 1
ATOM 6368 O O . THR A 1 887 ? -31.480 23.973 79.865 1.00 33.59 887 THR A O 1
ATOM 6371 N N . THR A 1 888 ? -33.393 23.726 78.810 1.00 32.03 888 THR A N 1
ATOM 6372 C CA . THR A 1 888 ? -34.598 24.056 78.006 1.00 32.03 888 THR A CA 1
ATOM 6373 C C . THR A 1 888 ? -35.703 22.993 78.193 1.00 32.03 888 THR A C 1
ATOM 6375 O O . THR A 1 888 ? -35.358 21.844 78.425 1.00 32.03 888 THR A O 1
ATOM 6378 N N . ALA A 1 889 ? -36.980 23.391 78.056 1.00 35.47 889 ALA A N 1
ATOM 6379 C CA . ALA A 1 889 ? -38.206 22.606 77.764 1.00 35.47 889 ALA A CA 1
ATOM 6380 C C . ALA A 1 889 ? -38.243 21.094 78.126 1.00 35.47 889 ALA A C 1
ATOM 6382 O O . ALA A 1 889 ? -37.567 20.283 77.505 1.00 35.47 889 ALA A O 1
ATOM 6383 N N . ASP A 1 890 ? -39.009 20.668 79.137 1.00 33.50 890 ASP A N 1
ATOM 6384 C CA . ASP A 1 890 ? -40.483 20.457 79.109 1.00 33.50 890 ASP A CA 1
ATOM 6385 C C . ASP A 1 890 ? -40.943 19.168 78.376 1.00 33.50 890 ASP A C 1
ATOM 6387 O O . ASP A 1 890 ? -41.449 19.248 77.259 1.00 33.50 890 ASP A O 1
ATOM 6391 N N . VAL A 1 891 ? -40.867 17.990 79.028 1.00 35.50 891 VAL A N 1
ATOM 6392 C CA . VAL A 1 891 ? -41.718 16.817 78.674 1.00 35.50 891 VAL A CA 1
ATOM 6393 C C . VAL A 1 891 ? -42.200 15.971 79.876 1.00 35.50 891 VAL A C 1
ATOM 6395 O O . VAL A 1 891 ? -42.803 14.930 79.667 1.00 35.50 891 VAL A O 1
ATOM 6398 N N . GLU A 1 892 ? -41.999 16.378 81.138 1.00 35.38 892 GLU A N 1
ATOM 6399 C CA . GLU A 1 892 ? -42.535 15.592 82.274 1.00 35.38 892 GLU A CA 1
ATOM 6400 C C . GLU A 1 892 ? -42.982 16.459 83.460 1.00 35.38 892 GLU A C 1
ATOM 6402 O O . GLU A 1 892 ? -42.596 16.297 84.617 1.00 35.38 892 GLU A O 1
ATOM 6407 N N . ALA A 1 893 ? -43.845 17.422 83.143 1.00 35.66 893 ALA A N 1
ATOM 6408 C CA . ALA A 1 893 ? -44.726 18.003 84.139 1.00 35.66 893 ALA A CA 1
ATOM 6409 C C . ALA A 1 893 ? -45.910 17.054 84.385 1.00 35.66 893 ALA A C 1
ATOM 6411 O O . ALA A 1 893 ? -46.610 16.733 83.434 1.00 35.66 893 ALA A O 1
ATOM 6412 N N . LEU A 1 894 ? -46.158 16.733 85.661 1.00 33.78 894 LEU A N 1
ATOM 6413 C CA . LEU A 1 894 ? -47.488 16.577 86.281 1.00 33.78 894 LEU A CA 1
ATOM 6414 C C . LEU A 1 894 ? -48.511 15.641 85.571 1.00 33.78 894 LEU A C 1
ATOM 6416 O O . LEU A 1 894 ? -49.009 15.943 84.494 1.00 33.78 894 LEU A O 1
ATOM 6420 N N . ALA A 1 895 ? -49.033 14.591 86.207 1.00 32.75 895 ALA A N 1
ATOM 6421 C CA . ALA A 1 895 ? -48.993 14.262 87.631 1.00 32.75 895 ALA A CA 1
ATOM 6422 C C . ALA A 1 895 ? -49.582 12.861 87.899 1.00 32.75 895 ALA A C 1
ATOM 6424 O O . ALA A 1 895 ? -50.062 12.195 86.986 1.00 32.75 895 ALA A O 1
ATOM 6425 N N . ASP A 1 896 ? -49.623 12.491 89.179 1.00 31.62 896 ASP A N 1
ATOM 6426 C CA . ASP A 1 896 ? -50.712 11.734 89.806 1.00 31.62 896 ASP A CA 1
ATOM 6427 C C . ASP A 1 896 ? -51.251 10.500 89.050 1.00 31.62 896 ASP A C 1
ATOM 6429 O O . ASP A 1 896 ? -52.337 10.515 88.466 1.00 31.62 896 ASP A O 1
ATOM 6433 N N . ARG A 1 897 ? -50.602 9.353 89.278 1.00 33.91 897 ARG A N 1
ATOM 6434 C CA . ARG A 1 897 ? -51.145 8.424 90.288 1.00 33.91 897 ARG A CA 1
ATOM 6435 C C . ARG A 1 897 ? -50.010 7.771 91.085 1.00 33.91 897 ARG A C 1
ATOM 6437 O O . ARG A 1 897 ? -49.000 7.412 90.497 1.00 33.91 897 ARG A O 1
ATOM 6444 N N . VAL A 1 898 ? -50.000 7.799 92.422 1.00 33.38 898 VAL A N 1
ATOM 6445 C CA . VAL A 1 898 ? -51.059 7.543 93.433 1.00 33.38 898 VAL A CA 1
ATOM 6446 C C . VAL A 1 898 ? -51.351 6.050 93.553 1.00 33.38 898 VAL A C 1
ATOM 6448 O O . VAL A 1 898 ? -51.949 5.476 92.652 1.00 33.38 898 VAL A O 1
ATOM 6451 N N . ASP A 1 899 ? -50.933 5.530 94.710 1.00 30.84 899 ASP A N 1
ATOM 6452 C CA . ASP A 1 899 ? -51.366 4.342 95.453 1.00 30.84 899 ASP A CA 1
ATOM 6453 C C . ASP A 1 899 ? -51.509 2.984 94.745 1.00 30.84 899 ASP A C 1
ATOM 6455 O O . ASP A 1 899 ? -52.348 2.814 93.868 1.00 30.84 899 ASP A O 1
ATOM 6459 N N . ALA A 1 900 ? -50.812 2.000 95.339 1.00 30.80 900 ALA A N 1
ATOM 6460 C CA . ALA A 1 900 ? -51.132 0.565 95.363 1.00 30.80 900 ALA A CA 1
ATOM 6461 C C . ALA A 1 900 ? -51.078 -0.188 94.006 1.00 30.80 900 ALA A C 1
ATOM 6463 O O . ALA A 1 900 ? -51.197 0.399 92.937 1.00 30.80 900 ALA A O 1
ATOM 6464 N N . LEU A 1 901 ? -50.838 -1.501 93.943 1.00 30.45 901 LEU A N 1
ATOM 6465 C CA . LEU A 1 901 ? -50.745 -2.588 94.944 1.00 30.45 901 LEU A CA 1
ATOM 6466 C C . LEU A 1 901 ? -49.330 -3.249 94.821 1.00 30.45 901 LEU A C 1
ATOM 6468 O O . LEU A 1 901 ? -48.600 -2.905 93.892 1.00 30.45 901 LEU A O 1
ATOM 6472 N N . GLU A 1 902 ? -48.746 -4.032 95.741 1.00 32.41 902 GLU A N 1
ATOM 6473 C CA . GLU A 1 902 ? -49.190 -5.262 96.446 1.00 32.41 902 GLU A CA 1
ATOM 6474 C C . GLU A 1 902 ? -49.507 -6.427 95.459 1.00 32.41 902 GLU A C 1
ATOM 6476 O O . GLU A 1 902 ? -50.317 -6.238 94.557 1.00 32.41 902 GLU A O 1
ATOM 6481 N N . ASP A 1 903 ? -48.924 -7.644 95.524 1.00 28.78 903 ASP A N 1
ATOM 6482 C CA . ASP A 1 903 ? -47.693 -8.126 96.218 1.00 28.78 903 ASP A CA 1
ATOM 6483 C C . ASP A 1 903 ? -46.618 -8.666 95.211 1.00 28.78 903 ASP A C 1
ATOM 6485 O O . ASP A 1 903 ? -46.157 -7.843 94.422 1.00 28.78 903 ASP A O 1
ATOM 6489 N N . GLU A 1 904 ? -46.100 -9.906 95.075 1.00 31.83 904 GLU A N 1
ATOM 6490 C CA . GLU A 1 904 ? -46.204 -11.228 95.745 1.00 31.83 904 GLU A CA 1
ATOM 6491 C C . GLU A 1 904 ? -44.817 -11.731 96.252 1.00 31.83 904 GLU A C 1
ATOM 6493 O O . GLU A 1 904 ? -43.806 -11.633 95.546 1.00 31.83 904 GLU A O 1
ATOM 6498 N N . GLU A 1 905 ? -44.776 -12.396 97.414 1.00 40.47 905 GLU A N 1
ATOM 6499 C CA . GLU A 1 905 ? -43.758 -13.412 97.792 1.00 40.47 905 GLU A CA 1
ATOM 6500 C C . GLU A 1 905 ? -43.997 -14.786 97.063 1.00 40.47 905 GLU A C 1
ATOM 6502 O O . GLU A 1 905 ? -44.672 -14.807 96.038 1.00 40.47 905 GLU A O 1
ATOM 6507 N N . PRO A 1 906 ? -43.552 -15.997 97.508 1.00 48.56 906 PRO A N 1
ATOM 6508 C CA . PRO A 1 906 ? -42.405 -16.431 98.332 1.00 48.56 906 PRO A CA 1
ATOM 6509 C C . PRO A 1 906 ? -41.479 -17.476 97.642 1.00 48.56 906 PRO A C 1
ATOM 6511 O O . PRO A 1 906 ? -41.817 -18.082 96.628 1.00 48.56 906 PRO A O 1
ATOM 6514 N N . GLY A 1 907 ? -40.301 -17.769 98.230 1.00 27.88 907 GLY A N 1
ATOM 6515 C CA . GLY A 1 907 ? -39.247 -18.581 97.571 1.00 27.88 907 GLY A CA 1
ATOM 6516 C C . GLY A 1 907 ? -38.353 -19.479 98.452 1.00 27.88 907 GLY A C 1
ATOM 6517 O O . GLY A 1 907 ? -37.151 -19.555 98.220 1.00 27.88 907 GLY A O 1
ATOM 6518 N N . VAL A 1 908 ? -38.924 -20.132 99.473 1.00 29.73 908 VAL A N 1
ATOM 6519 C CA . VAL A 1 908 ? -38.322 -21.096 100.440 1.00 29.73 908 VAL A CA 1
ATOM 6520 C C . VAL A 1 908 ? -36.951 -21.726 100.088 1.00 29.73 908 VAL A C 1
ATOM 6522 O O . VAL A 1 908 ? -36.825 -22.504 99.144 1.00 29.73 908 VAL A O 1
ATOM 6525 N N . GLY A 1 909 ? -35.967 -21.559 100.988 1.00 27.66 909 GLY A N 1
ATOM 6526 C CA . GLY A 1 909 ? -34.658 -22.241 100.960 1.00 27.66 909 GLY A CA 1
ATOM 6527 C C . GLY A 1 909 ? -34.202 -22.786 102.327 1.00 27.66 909 GLY A C 1
ATOM 6528 O O . GLY A 1 909 ? -33.155 -22.390 102.834 1.00 27.66 909 GLY A O 1
ATOM 6529 N N . VAL A 1 910 ? -34.993 -23.657 102.969 1.00 28.80 910 VAL A N 1
ATOM 6530 C CA . VAL A 1 910 ? -34.789 -24.064 104.380 1.00 28.80 910 VAL A CA 1
ATOM 6531 C C . VAL A 1 910 ? -33.962 -25.348 104.560 1.00 28.80 910 VAL A C 1
ATOM 6533 O O . VAL A 1 910 ? -34.470 -26.449 104.370 1.00 28.80 910 VAL A O 1
ATOM 6536 N N . THR A 1 911 ? -32.750 -25.197 105.106 1.00 27.50 911 THR A N 1
ATOM 6537 C CA . THR A 1 911 ? -32.090 -26.111 106.074 1.00 27.50 911 THR A CA 1
ATOM 6538 C C . THR A 1 911 ? -31.099 -25.271 106.896 1.00 27.50 911 THR A C 1
ATOM 6540 O O . THR A 1 911 ? -30.358 -24.509 106.286 1.00 27.50 911 THR A O 1
ATOM 6543 N N . SER A 1 912 ? -30.979 -25.325 108.226 1.00 28.84 912 SER A N 1
ATOM 6544 C CA . SER A 1 912 ? -31.502 -26.225 109.274 1.00 28.84 912 SER A CA 1
ATOM 6545 C C . SER A 1 912 ? -31.984 -25.383 110.486 1.00 28.84 912 SER A C 1
ATOM 6547 O O . SER A 1 912 ? -31.498 -24.278 110.686 1.00 28.84 912 SER A O 1
ATOM 6549 N N . ALA A 1 913 ? -32.993 -25.755 111.287 1.00 27.14 913 ALA A N 1
ATOM 6550 C CA . ALA A 1 913 ? -32.978 -26.803 112.328 1.00 27.14 913 ALA A CA 1
ATOM 6551 C C . ALA A 1 913 ? -31.727 -26.718 113.257 1.00 27.14 913 ALA A C 1
ATOM 6553 O O . ALA A 1 913 ? -30.614 -26.617 112.752 1.00 27.14 913 ALA A O 1
ATOM 6554 N N . VAL A 1 914 ? -31.801 -26.758 114.600 1.00 26.42 914 VAL A N 1
ATOM 6555 C CA . VAL A 1 914 ? -32.761 -27.423 115.517 1.00 26.42 914 VAL A CA 1
ATOM 6556 C C . VAL A 1 914 ? -32.878 -26.690 116.881 1.00 26.42 914 VAL A C 1
ATOM 6558 O O . VAL A 1 914 ? -31.848 -26.383 117.464 1.00 26.42 914 VAL A O 1
ATOM 6561 N N . ALA A 1 915 ? -34.110 -26.583 117.421 1.00 28.80 915 ALA A N 1
ATOM 6562 C CA . ALA A 1 915 ? -34.508 -26.394 118.843 1.00 28.80 915 ALA A CA 1
ATOM 6563 C C . ALA A 1 915 ? -33.983 -25.170 119.649 1.00 28.80 915 ALA A C 1
ATOM 6565 O O . ALA A 1 915 ? -32.943 -24.597 119.366 1.00 28.80 915 ALA A O 1
ATOM 6566 N N . GLY A 1 916 ? -34.651 -24.730 120.725 1.00 29.36 916 GLY A N 1
ATOM 6567 C CA . GLY A 1 916 ? -35.963 -25.130 121.267 1.00 29.36 916 GLY A CA 1
ATOM 6568 C C . GLY A 1 916 ? -36.066 -24.869 122.780 1.00 29.36 916 GLY A C 1
ATOM 6569 O O . GLY A 1 916 ? -35.123 -25.139 123.520 1.00 29.36 916 GLY A O 1
ATOM 6570 N N . ALA A 1 917 ? -37.195 -24.327 123.247 1.00 28.47 917 ALA A N 1
ATOM 6571 C CA . ALA A 1 917 ? -37.371 -23.934 124.648 1.00 28.47 917 ALA A CA 1
ATOM 6572 C C . ALA A 1 917 ? -37.542 -25.140 125.594 1.00 28.47 917 ALA A C 1
ATOM 6574 O O . ALA A 1 917 ? -38.237 -26.105 125.276 1.00 28.47 917 ALA A O 1
ATOM 6575 N N . VAL A 1 918 ? -36.940 -25.066 126.786 1.00 26.08 918 VAL A N 1
ATOM 6576 C CA . VAL A 1 918 ? -37.053 -26.103 127.824 1.00 26.08 918 VAL A CA 1
ATOM 6577 C C . VAL A 1 918 ? -38.328 -25.897 128.641 1.00 26.08 918 VAL A C 1
ATOM 6579 O O . VAL A 1 918 ? -38.456 -24.905 129.356 1.00 26.08 918 VAL A O 1
ATOM 6582 N N . GLY A 1 919 ? -39.237 -26.872 128.591 1.00 28.16 919 GLY A N 1
ATOM 6583 C CA . GLY A 1 919 ? -40.434 -26.926 129.427 1.00 28.16 919 GLY A CA 1
ATOM 6584 C C . GLY A 1 919 ? -40.477 -28.183 130.298 1.00 28.16 919 GLY A C 1
ATOM 6585 O O . GLY A 1 919 ? -40.714 -29.271 129.789 1.00 28.16 919 GLY A O 1
ATOM 6586 N N . GLY A 1 920 ? -40.325 -28.006 131.616 1.00 29.95 920 GLY A N 1
ATOM 6587 C CA . GLY A 1 920 ? -40.773 -28.961 132.637 1.00 29.95 920 GLY A CA 1
ATOM 6588 C C . GLY A 1 920 ? -39.824 -30.104 133.042 1.00 29.95 920 GLY A C 1
ATOM 6589 O O . GLY A 1 920 ? -39.383 -30.905 132.229 1.00 29.95 920 GLY A O 1
ATOM 6590 N N . GLY A 1 921 ? -39.660 -30.279 134.360 1.00 28.52 921 GLY A N 1
ATOM 6591 C CA . GLY A 1 921 ? -39.827 -31.628 134.922 1.00 28.52 921 GLY A CA 1
ATOM 6592 C C . GLY A 1 921 ? -38.610 -32.464 135.344 1.00 28.52 921 GLY A C 1
ATOM 6593 O O . GLY A 1 921 ? -38.573 -33.642 135.026 1.00 28.52 921 GLY A O 1
ATOM 6594 N N . GLY A 1 922 ? -37.738 -31.935 136.209 1.00 26.77 922 GLY A N 1
ATOM 6595 C CA . GLY A 1 922 ? -37.333 -32.675 137.420 1.00 26.77 922 GLY A CA 1
ATOM 6596 C C . GLY A 1 922 ? -36.233 -33.763 137.384 1.00 26.77 922 GLY A C 1
ATOM 6597 O O . GLY A 1 922 ? -36.111 -34.579 136.485 1.00 26.77 922 GLY A O 1
ATOM 6598 N N . VAL A 1 923 ? -35.525 -33.823 138.521 1.00 29.73 923 VAL A N 1
ATOM 6599 C CA . VAL A 1 923 ? -34.790 -34.975 139.092 1.00 29.73 923 VAL A CA 1
ATOM 6600 C C . VAL A 1 923 ? -33.591 -35.556 138.312 1.00 29.73 923 VAL A C 1
ATOM 6602 O O . VAL A 1 923 ? -33.731 -36.435 137.474 1.00 29.73 923 VAL A O 1
ATOM 6605 N N . GLY A 1 924 ? -32.384 -35.266 138.822 1.00 26.97 924 GLY A N 1
ATOM 6606 C CA . GLY A 1 924 ? -31.392 -36.330 139.064 1.00 26.97 924 GLY A CA 1
ATOM 6607 C C . GLY A 1 924 ? -30.136 -36.392 138.181 1.00 26.97 924 GLY A C 1
ATOM 6608 O O . GLY A 1 924 ? -30.116 -37.112 137.199 1.00 26.97 924 GLY A O 1
ATOM 6609 N N . ALA A 1 925 ? -29.066 -35.732 138.651 1.00 29.41 925 ALA A N 1
ATOM 6610 C CA . ALA A 1 925 ? -27.641 -36.131 138.615 1.00 29.41 925 ALA A CA 1
ATOM 6611 C C . ALA A 1 925 ? -27.047 -36.900 137.404 1.00 29.41 925 ALA A C 1
ATOM 6613 O O . ALA A 1 925 ? -27.478 -38.008 137.104 1.00 29.41 925 ALA A O 1
ATOM 6614 N N . GLY A 1 926 ? -25.888 -36.461 136.866 1.00 28.12 926 GLY A N 1
ATOM 6615 C CA . GLY A 1 926 ? -25.118 -37.393 136.015 1.00 28.12 926 GLY A CA 1
ATOM 6616 C C . GLY A 1 926 ? -23.911 -36.968 135.164 1.00 28.12 926 GLY A C 1
ATOM 6617 O O . GLY A 1 926 ? -23.802 -37.481 134.068 1.00 28.12 926 GLY A O 1
ATOM 6618 N N . ALA A 1 927 ? -22.994 -36.124 135.653 1.00 28.73 927 ALA A N 1
ATOM 6619 C CA . ALA A 1 927 ? -21.533 -36.233 135.421 1.00 28.73 927 ALA A CA 1
ATOM 6620 C C . ALA A 1 927 ? -20.908 -36.522 134.008 1.00 28.73 927 ALA A C 1
ATOM 6622 O O . ALA A 1 927 ? -21.008 -37.625 133.487 1.00 28.73 927 ALA A O 1
ATOM 6623 N N . LEU A 1 928 ? -20.010 -35.608 133.580 1.00 27.47 928 LEU A N 1
ATOM 6624 C CA . LEU A 1 928 ? -18.932 -35.736 132.557 1.00 27.47 928 LEU A CA 1
ATOM 6625 C C . LEU A 1 928 ? -19.344 -35.943 131.070 1.00 27.47 928 LEU A C 1
ATOM 6627 O O . LEU A 1 928 ? -20.301 -36.635 130.769 1.00 27.47 928 LEU A O 1
ATOM 6631 N N . GLY A 1 929 ? -18.610 -35.422 130.072 1.00 28.55 929 GLY A N 1
ATOM 6632 C CA . GLY A 1 929 ? -17.488 -34.461 130.095 1.00 28.55 929 GLY A CA 1
ATOM 6633 C C . GLY A 1 929 ? -16.375 -34.751 129.065 1.00 28.55 929 GLY A C 1
ATOM 6634 O O . GLY A 1 929 ? -16.130 -35.914 128.769 1.00 28.55 929 GLY A O 1
ATOM 6635 N N . LEU A 1 930 ? -15.641 -33.699 128.647 1.00 28.55 930 LEU A N 1
ATOM 6636 C CA . LEU A 1 930 ? -14.420 -33.713 127.793 1.00 28.55 930 LEU A CA 1
ATOM 6637 C C . LEU A 1 930 ? -14.636 -34.133 126.310 1.00 28.55 930 LEU A C 1
ATOM 6639 O O . LEU A 1 930 ? -15.554 -34.884 126.016 1.00 28.55 930 LEU A O 1
ATOM 6643 N N . ALA A 1 931 ? -13.815 -33.739 125.321 1.00 29.33 931 ALA A N 1
ATOM 6644 C CA . ALA A 1 931 ? -12.876 -32.607 125.149 1.00 29.33 931 ALA A CA 1
ATOM 6645 C C . ALA A 1 931 ? -12.345 -32.577 123.686 1.00 29.33 931 ALA A C 1
ATOM 6647 O O . ALA A 1 931 ? -12.390 -33.620 123.053 1.00 29.33 931 ALA A O 1
ATOM 6648 N N . LEU A 1 932 ? -11.774 -31.433 123.247 1.00 27.95 932 LEU A N 1
ATOM 6649 C CA . LEU A 1 932 ? -10.702 -31.227 122.224 1.00 27.95 932 LEU A CA 1
ATOM 6650 C C . LEU A 1 932 ? -10.809 -31.928 120.835 1.00 27.95 932 LEU A C 1
ATOM 6652 O O . LEU A 1 932 ? -11.158 -33.091 120.727 1.00 27.95 932 LEU A O 1
ATOM 6656 N N . GLY A 1 933 ? -10.410 -31.322 119.711 1.00 26.28 933 GLY A N 1
ATOM 6657 C CA . GLY A 1 933 ? -9.769 -30.024 119.444 1.00 26.28 933 GLY A CA 1
ATOM 6658 C C . GLY A 1 933 ? -9.100 -30.032 118.048 1.00 26.28 933 GLY A C 1
ATOM 6659 O O . GLY A 1 933 ? -9.222 -31.027 117.343 1.00 26.28 933 GLY A O 1
ATOM 6660 N N . GLU A 1 934 ? -8.351 -28.969 117.705 1.00 28.00 934 GLU A N 1
ATOM 6661 C CA . GLU A 1 934 ? -7.441 -28.869 116.529 1.00 28.00 934 GLU A CA 1
ATOM 6662 C C . GLU A 1 934 ? -8.090 -28.890 115.111 1.00 28.00 934 GLU A C 1
ATOM 6664 O O . GLU A 1 934 ? -9.167 -29.435 114.913 1.00 28.00 934 GLU A O 1
ATOM 6669 N N . ALA A 1 935 ? -7.512 -28.300 114.048 1.00 29.62 935 ALA A N 1
ATOM 6670 C CA . ALA A 1 935 ? -6.503 -27.230 113.949 1.00 29.62 935 ALA A CA 1
ATOM 6671 C C . ALA A 1 935 ? -6.497 -26.561 112.545 1.00 29.62 935 ALA A C 1
ATOM 6673 O O . ALA A 1 935 ? -6.972 -27.125 111.568 1.00 29.62 935 ALA A O 1
ATOM 6674 N N . ALA A 1 936 ? -5.913 -25.356 112.497 1.00 29.84 936 ALA A N 1
ATOM 6675 C CA . ALA A 1 936 ? -5.261 -24.644 111.383 1.00 29.84 936 ALA A CA 1
ATOM 6676 C C . ALA A 1 936 ? -5.481 -25.062 109.904 1.00 29.84 936 ALA A C 1
ATOM 6678 O O . ALA A 1 936 ? -5.069 -26.139 109.483 1.00 29.84 936 ALA A O 1
ATOM 6679 N N . LEU A 1 937 ? -5.793 -24.066 109.060 1.00 28.95 937 LEU A N 1
ATOM 6680 C CA . LEU A 1 937 ? -4.769 -23.433 108.200 1.00 28.95 937 LEU A CA 1
ATOM 6681 C C . LEU A 1 937 ? -5.232 -22.070 107.643 1.00 28.95 937 LEU A C 1
ATOM 6683 O O . LEU A 1 937 ? -6.412 -21.737 107.700 1.00 28.95 937 LEU A O 1
ATOM 6687 N N . GLY A 1 938 ? -4.294 -21.270 107.125 1.00 30.30 938 GLY A N 1
ATOM 6688 C CA . GLY A 1 938 ? -4.570 -19.968 106.510 1.00 30.30 938 GLY A CA 1
ATOM 6689 C C . GLY A 1 938 ? -3.312 -19.263 105.983 1.00 30.30 938 GLY A C 1
ATOM 6690 O O . GLY A 1 938 ? -2.221 -19.827 106.032 1.00 30.30 938 GLY A O 1
ATOM 6691 N N . ALA A 1 939 ? -3.493 -18.006 105.557 1.00 36.09 939 ALA A N 1
ATOM 6692 C CA . ALA A 1 939 ? -2.527 -17.092 104.922 1.00 36.09 939 ALA A CA 1
ATOM 6693 C C . ALA A 1 939 ? -2.199 -17.349 103.431 1.00 36.09 939 ALA A C 1
ATOM 6695 O O . ALA A 1 939 ? -1.917 -18.461 103.000 1.00 36.09 939 ALA A O 1
ATOM 6696 N N . GLY A 1 940 ? -2.220 -16.258 102.654 1.00 29.52 940 GLY A N 1
ATOM 6697 C CA . GLY A 1 940 ? -2.041 -16.231 101.196 1.00 29.52 940 GLY A CA 1
ATOM 6698 C C . GLY A 1 940 ? -2.462 -14.872 100.623 1.00 29.52 940 GLY A C 1
ATOM 6699 O O . GLY A 1 940 ? -3.410 -14.792 99.853 1.00 29.52 940 GLY A O 1
ATOM 6700 N N . ALA A 1 941 ? -1.840 -13.790 101.100 1.00 38.22 941 ALA A N 1
ATOM 6701 C CA . ALA A 1 941 ? -2.308 -12.417 100.887 1.00 38.22 941 ALA A CA 1
ATOM 6702 C C . ALA A 1 941 ? -1.578 -11.680 99.751 1.00 38.22 941 ALA A C 1
ATOM 6704 O O . ALA A 1 941 ? -0.393 -11.915 99.513 1.00 38.22 941 ALA A O 1
ATOM 6705 N N . LEU A 1 942 ? -2.252 -10.692 99.153 1.00 28.20 942 LEU A N 1
ATOM 6706 C CA . LEU A 1 942 ? -1.605 -9.581 98.453 1.00 28.20 942 LEU A CA 1
ATOM 6707 C C . LEU A 1 942 ? -2.417 -8.286 98.621 1.00 28.20 942 LEU A C 1
ATOM 6709 O O . LEU A 1 942 ? -3.643 -8.308 98.672 1.00 28.20 942 LEU A O 1
ATOM 6713 N N . VAL A 1 943 ? -1.707 -7.164 98.721 1.00 40.47 943 VAL A N 1
ATOM 6714 C CA . VAL A 1 943 ? -2.213 -5.789 98.852 1.00 40.47 943 VAL A CA 1
ATOM 6715 C C . VAL A 1 943 ? -1.373 -4.917 97.923 1.00 40.47 943 VAL A C 1
ATOM 6717 O O . VAL A 1 943 ? -0.158 -5.090 97.935 1.00 40.47 943 VAL A O 1
ATOM 6720 N N . VAL A 1 944 ? -1.986 -3.982 97.180 1.00 33.41 944 VAL A N 1
ATOM 6721 C CA . VAL A 1 944 ? -1.430 -2.672 96.743 1.00 33.41 944 VAL A CA 1
ATOM 6722 C C . VAL A 1 944 ? -2.415 -1.973 95.789 1.00 33.41 944 VAL A C 1
ATOM 6724 O O . VAL A 1 944 ? -3.016 -2.641 94.960 1.00 33.41 944 VAL A O 1
ATOM 6727 N N . GLY A 1 945 ? -2.513 -0.635 95.871 1.00 28.02 945 GLY A N 1
ATOM 6728 C CA . GLY A 1 945 ? -3.117 0.238 94.844 1.00 28.02 945 GLY A CA 1
ATOM 6729 C C . GLY A 1 945 ? -4.654 0.204 94.773 1.00 28.02 945 GLY A C 1
ATOM 6730 O O . GLY A 1 945 ? -5.221 -0.757 94.279 1.00 28.02 945 GLY A O 1
ATOM 6731 N N . ALA A 1 946 ? -5.437 1.183 95.232 1.00 37.00 946 ALA A N 1
ATOM 6732 C CA . ALA A 1 946 ? -5.176 2.574 95.620 1.00 37.00 946 ALA A CA 1
ATOM 6733 C C . ALA A 1 946 ? -4.653 3.499 94.494 1.00 37.00 946 ALA A C 1
ATOM 6735 O O . ALA A 1 946 ? -3.530 3.342 94.029 1.00 37.00 946 ALA A O 1
ATOM 6736 N N . LEU A 1 947 ? -5.455 4.539 94.202 1.00 31.22 947 LEU A N 1
ATOM 6737 C CA . LEU A 1 947 ? -5.194 5.741 93.384 1.00 31.22 947 LEU A CA 1
ATOM 6738 C C . LEU A 1 947 ? -5.213 5.643 91.833 1.00 31.22 947 LEU A C 1
ATOM 6740 O O . LEU A 1 947 ? -4.422 4.951 91.211 1.00 31.22 947 LEU A O 1
ATOM 6744 N N . VAL A 1 948 ? -6.033 6.539 91.252 1.00 32.38 948 VAL A N 1
ATOM 6745 C CA . VAL A 1 948 ? -5.850 7.237 89.952 1.00 32.38 948 VAL A CA 1
ATOM 6746 C C . VAL A 1 948 ? -6.108 6.433 88.659 1.00 32.38 948 VAL A C 1
ATOM 6748 O O . VAL A 1 948 ? -5.261 6.327 87.783 1.00 32.38 948 VAL A O 1
ATOM 6751 N N . LEU A 1 949 ? -7.356 5.972 88.510 1.00 33.88 949 LEU A N 1
ATOM 6752 C CA . LEU A 1 949 ? -8.113 5.841 87.243 1.00 33.88 949 LEU A CA 1
ATOM 6753 C C . LEU A 1 949 ? -9.593 5.610 87.631 1.00 33.88 949 LEU A C 1
ATOM 6755 O O . LEU A 1 949 ? -9.953 4.505 88.012 1.00 33.88 949 LEU A O 1
ATOM 6759 N N . ALA A 1 950 ? -10.501 6.587 87.725 1.00 47.62 950 ALA A N 1
ATOM 6760 C CA . ALA A 1 950 ? -10.545 7.975 87.248 1.00 47.62 950 ALA A CA 1
ATOM 6761 C C . ALA A 1 950 ? -10.562 8.138 85.712 1.00 47.62 950 ALA A C 1
ATOM 6763 O O . ALA A 1 950 ? -9.626 7.742 85.034 1.00 47.62 950 ALA A O 1
ATOM 6764 N N . ALA A 1 951 ? -11.609 8.798 85.197 1.00 39.56 951 ALA A N 1
ATOM 6765 C CA . ALA A 1 951 ? -11.724 9.309 83.823 1.00 39.56 951 ALA A CA 1
ATOM 6766 C C . ALA A 1 951 ? -11.737 8.287 82.656 1.00 39.56 951 ALA A C 1
ATOM 6768 O O . ALA A 1 951 ? -11.111 8.527 81.628 1.00 39.56 951 ALA A O 1
ATOM 6769 N N . VAL A 1 952 ? -12.520 7.200 82.767 1.00 39.06 952 VAL A N 1
ATOM 6770 C CA . VAL A 1 952 ? -12.952 6.411 81.584 1.00 39.06 952 VAL A CA 1
ATOM 6771 C C . VAL A 1 952 ? -14.474 6.247 81.529 1.00 39.06 952 VAL A C 1
ATOM 6773 O O . VAL A 1 952 ? -15.080 6.632 80.539 1.00 39.06 952 VAL A O 1
ATOM 6776 N N . TRP A 1 953 ? -15.129 5.771 82.596 1.00 34.72 953 TRP A N 1
ATOM 6777 C CA . TRP A 1 953 ? -16.581 5.491 82.589 1.00 34.72 953 TRP A CA 1
ATOM 6778 C C . TRP A 1 953 ? -17.480 6.724 82.830 1.00 34.72 953 TRP A C 1
ATOM 6780 O O . TRP A 1 953 ? -18.460 6.677 83.564 1.00 34.72 953 TRP A O 1
ATOM 6790 N N . ALA A 1 954 ? -17.101 7.858 82.237 1.00 50.62 954 ALA A N 1
ATOM 6791 C CA . ALA A 1 954 ? -17.870 9.106 82.225 1.00 50.62 954 ALA A CA 1
ATOM 6792 C C . ALA A 1 954 ? -17.854 9.744 80.821 1.00 50.62 954 ALA A C 1
ATOM 6794 O O . ALA A 1 954 ? -17.680 10.955 80.668 1.00 50.62 954 ALA A O 1
ATOM 6795 N N . ARG A 1 955 ? -17.967 8.892 79.793 1.00 36.72 955 ARG A N 1
ATOM 6796 C CA . ARG A 1 955 ? -18.237 9.215 78.385 1.00 36.72 955 ARG A CA 1
ATOM 6797 C C . ARG A 1 955 ? -18.603 7.910 77.663 1.00 36.72 955 ARG A C 1
ATOM 6799 O O . ARG A 1 955 ? -17.999 6.887 77.960 1.00 36.72 955 ARG A O 1
ATOM 6806 N N . GLU A 1 956 ? -19.545 7.963 76.722 1.00 34.84 956 GLU A N 1
ATOM 6807 C CA . GLU A 1 956 ? -19.870 6.869 75.782 1.00 34.84 956 GLU A CA 1
ATOM 6808 C C . GLU A 1 956 ? -20.403 5.554 76.396 1.00 34.84 956 GLU A C 1
ATOM 6810 O O . GLU A 1 956 ? -19.886 4.461 76.159 1.00 34.84 956 GLU A O 1
ATOM 6815 N N . ARG A 1 957 ? -21.579 5.643 77.025 1.00 37.62 957 ARG A N 1
ATOM 6816 C CA . ARG A 1 957 ? -22.785 5.220 76.294 1.00 37.62 957 ARG A CA 1
ATOM 6817 C C . ARG A 1 957 ? -23.989 6.084 76.645 1.00 37.62 957 ARG A C 1
ATOM 6819 O O . ARG A 1 957 ? -23.935 6.708 77.725 1.00 37.62 957 ARG A O 1
#

pLDDT: mean 73.74, std 22.82, range [22.27, 97.5]

Organism: NCBI:txid755308

InterPro domains:
  IPR057363 Volactin [PF25216] (1-328)

Radius of gyration: 127.99 Å; chains: 1; bounding box: 310×79×440 Å

Secondary structure (DSSP, 8-state):
--EEEEE-SS-EEEEES-TTS-EEEEE--EEEEE-HHHHHHSGGGGS---EEEETTEEEEETHHHHHHHHHHT---EESEETTEE-SSTTHHHHHHHHHHHHH--TTTT-SS--------EEEEEEE--EESSS---HHHHHHHHHHHHHHTTEEEEEEEHHHHHHHHH-TTTTS-EEEEEE-SS-EEEEEEETTEEEEEEEES-SHHHHHHHHHHHH---HHHHHHHHTT----SS--S-HHHHHHHHHHHHHHHHHHHHHHHH--TTTS-TT-EEEEEEESTT--TTHHHHHHHHHHTSSSS-EEEEEEEPSSHHHHHHHHHHHHHHTTPPP-------SS------------------------------------------------------------TTHHHHHHHHHHHHHHHHHHHHHHHHHHHHHHTT--TTSHHHHHHHHHHHHHHHHHHHHHHHHHHHHHHHHHHHHHHHHHHHHHHHHHHHHHHHHHHHHHHHHHHHHHHHHHHHHHHHHHHHHHHHHHHHHHHHHHHHHHHHHHHHHHHHHHHHHHHHHHHHHHHHHHHHHHHHHHHHHHHHHHHHHHHHHHHHHHHHHHHHHHHHHHHHHHHHHHHHHHHHHHHHHHHHHHHHHHHHHHHHHHHHHHHHHHHHHHHHHHHHHHHHHHHHHHHHHHHHHHHHHHHHHHHHHHHHHHHHHHHHHHHHHHHHHHHHHHHHHHHHHHHHHHHHHHHHHHHHHHHHHHHHHHHHHHHHHHHHHHHHHHHHHHHHTTSS-TT-------------SSGGGS-SSTTS-SS------------------------SGGGGGGGTGGGHHHHHHHHTTTHHHHTTTS----TTSS----S--SS---S------S-----------------------------------------------------------SSSSS--

Foldseek 3Di:
DFKFWELFQQWIKIWDDDLVDTDIDIWGQWKDKDQPVLCVVFCVVVDPFQWDDDPRIIMTGTPVRVVVCVGSVHDIDGCDDLQFGDPDPCSLVRVLSVCCVPVDQPPPPDDDDDDDDPDFHQYEYEFAFAADADDDPRVVRVVSVCVSVVVSRHNYFYDYLQQLLLLLPCVVVLSAAWGWAAGCQKIWIFGDDNSRTLDIHMYRHHNLNLLVQLCVQPVFDSVLLSVCQQPDAQDPDDDDDSSNSSSNVSLLVVLLVVLVVVQVPDDPPRADAEAEHAYEYAHQRDHHPSQVSNQVNNCPGPGNYHHPYTDYRDHRHCSSRSSRSSCSVVVPDHCPDPPPDPPDDDDDDDDDDDDDDDDDDDDDDDDDDDDDDDDDDDDDDYYDYDYDDDDDDYDYDDDDDDPDVVVVVVVVVVVVVVVVVVVVVVVVVVVVVVVVPDDVVPVVVVVVVVVVVVVVVVVVVVVVVVVVVVVVVVVVVVVVVVVVVVVVVVVVVVVVVVVVVVVVVVVVVVVVVVVVVVVVVVVVVVVVVVVVVVVVVVVVVVVVVVVVVVVVVVVVVVVVVSVVVSVVSVVVVVVVVVVVVVVVVVVVVVVVVVVVVVVVVVVVVVVVVVVVVVVVVVVVVVVVVVVVVVVVVVVVVVVVVVVVVVVVVVVVVVVVVVVVVVVVVVVVVVVVVVVVVVVVVVVVVVVVVVVVVVVVVVVVVVVVVVVVVVVVVVVVVVVVVVVVVVVVVVVVVVVVVVVVVVVVVVVVVVVVVVVVVVVVVVVVVVVVVVVVVVVPPPPDDDDDYDDDDDDDDPPDDPPPDPDPDPDPPDDDDDDPPDDDDDDDDDDDDPPPDDVVVVVPPVVVVVPVVVVVVPPVVVVVVPVVPVVVVVVPCPDVVDDVVVPDDDDDDDDDDDDDDDDDDDDDDDDDDDDDDDYDDDDDDDDDDDDDDDDDDDDDDDDDDDDDDDDDPDPDPPDDD